Protein 2YNM (pdb70)

B-factor: mean 41.98, std 16.08, range [10.81, 145.31]

Secondary structure (DSSP, 8-state):
-EEEEEEESTTSSHHHHHHHHHHHHHHTT--EEEEEESTT--SSHHHHSS-PPPHHHHHHHTTT-GGG--HHHH-EE-GGG-EEEE---PPTTSSBHHHHHHHHHHHHHHTTTTTSSSEEEEEE-S---BGGGSGGGGT-SEEEEEE-SSHHHHHHHHHHHHHHHHHTTTSS-EEEEEEEES-S--HHHHHHHHHHT--EEEEE---HHHHHHHHTTS-GGGS-TTSTTHHHHHHHHHHHHHHHHHT---B---PPPHHHHHHHS--/--EEEEEEESTTSSHHHHHHHHHHHHHHTT--EEEEEESTT--SSHHHHTS-PPPHHHHHHHTTT-GGG--GGGS-EE-GGG-EEEE---PPTTSSBHHHHHHHHHHHHHHTTTTSSSSEEEEEE-S---BGGGGGGGGT-SEEEEEE-SSHHHHHHHHHHHHHHHHHHTTSS-EEEEEEE-S-S--HHHHHHHHHHT--EEEE----HHHHHHHHTTS-GGGS-TTSTTHHHHHHHHHHHHHHHHHT---B---PPPHHHHHHHS--/----EEETTEEEEEE-S-----BGGGGHHHHHHH-TTEEEEEEE-HHHHHHHHHHHTTS--SS--EEEEE--HHHHTT-S-HHHHHHHHHHHHHHH-TT-SEEEEEE-HHHHHTT--HHHHHHHHHHHHSSS-EEEEEE--TTT-BTTHHHHHHHHHHGGGSPB--S-EEEEES---HHHHHHHHHHHHHTT---EEEES-SSTT-PPPBSTTEEEEESSTT-HHHHHHHHHTT-EE-----SBHHHHHHHHHHHHHHHTT--HHHHHHHHHHHHHHHHHHHHHHHHHHTT-EEEE-SSSS-HHHHHHHHHHTT-PEEEEEEES---TTTSHHHHHHSPTT-EEEEE--HHHHHHHHHHH--SEEEE-TTTHHHHHHTT--EEEGGGGGGS--BSGGGHHHHHHHHHHHHHHHHHH-/-EEESS-SS--HHHHHHHHHHHSSSEEEEEE-BTTGGGGHHIIIIIS--SS--SEEE--B-GGGGGS-HHHHHHHHHHHHHHHH--SEEEEEE-HHHHHH---HHHHHTTTT-SS-EEE----TTT--HHHHHHHHHHHHHHHHHTT--HHHHHT---EEEEE---TTSSSHHHHHHHHHHHHHHTT-EEEEEESTT--HHHHTTGGGSSEEEES-HHHHHHHHHHHHHHH---EE-----SHHHHHHHHHHHHHHHT-----GGGSSHHHHHHSGGGGGGTT-EEEE-SSHHHHHHHHHIIIIIS--EEEEEEES-GGGHHHHHHHHHHTT---EE---HHHHHHHHHHH--SEEEE-HHHHHHHHHHT--EEE-SSS--GGGS-SS---SSHHHHHHHHHHHHHTTSPPHHHHHHHHH----SSS-TT--GGG-------HHHHHHHHTS-GGGHHHHHHHHHHHHHHSS--S--HHHHHHHHHH-

Radius of gyration: 34.92 Å; Cα contacts (8 Å, |Δi|>4): 3251; chains: 4; bounding box: 110×85×88 Å

InterPro domains:
  IPR000392 NifH/frxC family [PF00142] (32-293)
  IPR000392 NifH/frxC family [PIRSF000363] (31-293)
  IPR000392 NifH/frxC family [PS51026] (29-296)
  IPR000392 NifH/frxC family [PTHR42864] (31-293)
  IPR005971 Light-independent protochlorophyllide reductase, iron-sulphur ATP-binding protein [MF_00355] (30-296)
  IPR005971 Light-independent protochlorophyllide reductase, iron-sulphur ATP-binding protein [TIGR01281] (31-294)
  IPR027417 P-loop containing nucleoside triphosphate hydrolase [G3DSA:3.40.50.300] (29-296)
  IPR027417 P-loop containing nucleoside triphosphate hydrolase [SSF52540] (30-292)
  IPR030655 NifH/chlL conserved site [PS00692] (151-164)
  IPR030655 NifH/chlL conserved site [PS00746] (114-126)

Structure (mmCIF, N/CA/C/O backbone):
data_2YNM
#
_entry.id   2YNM
#
_cell.length_a   308.400
_cell.length_b   74.110
_cell.length_c   74.230
_cell.angle_alpha   90.00
_cell.angle_beta   91.24
_cell.angle_gamma   90.00
#
_symmetry.space_group_name_H-M   'C 1 2 1'
#
loop_
_entity.id
_entity.type
_entity.pdbx_description
1 polymer 'LIGHT-INDEPENDENT PROTOCHLOROPHYLLIDE REDUCTASE IRON-SULFUR ATP-BINDING PROTEIN'
2 polymer 'LIGHT-INDEPENDENT PROTOCHLOROPHYLLIDE REDUCTASE SUBUNIT N'
3 polymer 'LIGHT-INDEPENDENT PROTOCHLOROPHYLLIDE REDUCTASE SUBUNIT B'
4 non-polymer 'PENTAETHYLENE GLYCOL'
5 non-polymer '4-(2-HYDROXYETHYL)-1-PIPERAZINE ETHANESULFONIC ACID'
6 non-polymer 'ALUMINUM FLUORIDE'
7 non-polymer "ADENOSINE-5'-DIPHOSPHATE"
8 non-polymer 'MAGNESIUM ION'
9 non-polymer 'IRON/SULFUR CLUSTER'
10 non-polymer GLYCEROL
11 non-polymer Protochlorophyllide
12 non-polymer 'POTASSIUM ION'
13 water water
#
loop_
_atom_site.group_PDB
_atom_site.id
_atom_site.type_symbol
_atom_site.label_atom_id
_atom_site.label_alt_id
_atom_site.label_comp_id
_atom_site.label_asym_id
_atom_site.label_entity_id
_atom_site.label_seq_id
_atom_site.pdbx_PDB_ins_code
_atom_site.Cartn_x
_atom_site.Cartn_y
_atom_site.Cartn_z
_atom_site.occupancy
_atom_site.B_iso_or_equiv
_atom_site.auth_seq_id
_atom_site.auth_comp_id
_atom_site.auth_asym_id
_atom_site.auth_atom_id
_atom_site.pdbx_PDB_model_num
ATOM 1 N N . ALA A 1 34 ? 51.683 59.615 -4.641 1.00 48.56 29 ALA A N 1
ATOM 2 C CA . ALA A 1 34 ? 52.001 58.195 -4.533 1.00 47.32 29 ALA A CA 1
ATOM 3 C C . ALA A 1 34 ? 53.074 57.776 -5.536 1.00 47.90 29 ALA A C 1
ATOM 4 O O . ALA A 1 34 ? 52.886 57.894 -6.746 1.00 51.99 29 ALA A O 1
ATOM 6 N N . LEU A 1 35 ? 54.199 57.289 -5.024 1.00 43.36 30 LEU A N 1
ATOM 7 C CA . LEU A 1 35 ? 55.268 56.777 -5.873 1.00 37.53 30 LEU A CA 1
ATOM 8 C C . LEU A 1 35 ? 55.053 55.292 -6.139 1.00 36.15 30 LEU A C 1
ATOM 9 O O . LEU A 1 35 ? 55.164 54.470 -5.231 1.00 35.33 30 LEU A O 1
ATOM 14 N N . VAL A 1 36 ? 54.742 54.946 -7.382 1.00 36.62 31 VAL A N 1
ATOM 15 C CA . VAL A 1 36 ? 54.444 53.558 -7.710 1.00 32.75 31 VAL A CA 1
ATOM 16 C C . VAL A 1 36 ? 55.631 52.872 -8.375 1.00 30.51 31 VAL A C 1
ATOM 17 O O . VAL A 1 36 ? 56.152 53.348 -9.385 1.00 34.48 31 VAL A O 1
ATOM 21 N N . ILE A 1 37 ? 56.051 51.753 -7.792 1.00 23.13 32 ILE A N 1
ATOM 22 C CA . ILE A 1 37 ? 57.225 51.025 -8.251 1.00 27.16 32 ILE A CA 1
ATOM 23 C C . ILE A 1 37 ? 56.860 49.587 -8.598 1.00 29.61 32 ILE A C 1
ATOM 24 O O . ILE A 1 37 ? 56.183 48.906 -7.824 1.00 29.07 32 ILE A O 1
ATOM 29 N N . ALA A 1 38 ? 57.304 49.132 -9.766 1.00 29.82 33 ALA A N 1
ATOM 30 C CA . ALA A 1 38 ? 57.074 47.755 -10.193 1.00 24.93 33 ALA A CA 1
ATOM 31 C C . ALA A 1 38 ? 58.387 46.984 -10.229 1.00 25.57 33 ALA A C 1
ATOM 32 O O . ALA A 1 38 ? 59.361 47.422 -10.845 1.00 26.74 33 ALA A O 1
ATOM 34 N N . VAL A 1 39 ? 58.413 45.837 -9.561 1.00 23.14 34 VAL A N 1
ATOM 35 C CA . VAL A 1 39 ? 59.627 45.033 -9.490 1.00 22.65 34 VAL A CA 1
ATOM 36 C C . VAL A 1 39 ? 59.553 43.813 -10.401 1.00 22.71 34 VAL A C 1
ATOM 37 O O . VAL A 1 39 ? 58.707 42.936 -10.216 1.00 23.67 34 VAL A O 1
ATOM 41 N N . TYR A 1 40 ? 60.447 43.773 -11.385 1.00 19.83 35 TYR A N 1
ATOM 42 C CA . TYR A 1 40 ? 60.531 42.666 -12.333 1.00 24.18 35 TYR A CA 1
ATOM 43 C C . TYR A 1 40 ? 61.931 42.055 -12.324 1.00 24.95 35 TYR A C 1
ATOM 44 O O . TYR A 1 40 ? 62.850 42.587 -11.701 1.00 25.64 35 TYR A O 1
ATOM 53 N N . GLY A 1 41 ? 62.094 40.941 -13.026 1.00 22.89 36 GLY A N 1
ATOM 54 C CA . GLY A 1 41 ? 63.386 40.290 -13.103 1.00 22.94 36 GLY A CA 1
ATOM 55 C C . GLY A 1 41 ? 63.276 38.786 -13.243 1.00 22.60 36 GLY A C 1
ATOM 56 O O . GLY A 1 41 ? 62.200 38.216 -13.068 1.00 22.26 36 GLY A O 1
ATOM 57 N N . LYS A 1 42 ? 64.404 38.161 -13.571 1.00 22.26 37 LYS A N 1
ATOM 58 C CA . LYS A 1 42 ? 64.524 36.712 -13.708 1.00 23.03 37 LYS A CA 1
ATOM 59 C C . LYS A 1 42 ? 63.861 35.979 -12.544 1.00 20.91 37 LYS A C 1
ATOM 60 O O . LYS A 1 42 ? 63.906 36.441 -11.406 1.00 20.76 37 LYS A O 1
ATOM 66 N N . GLY A 1 43 ? 63.221 34.851 -12.833 1.00 22.14 38 GLY A N 1
ATOM 67 C CA . GLY A 1 43 ? 62.601 34.049 -11.793 1.00 22.04 38 GLY A CA 1
ATOM 68 C C . GLY A 1 43 ? 63.578 33.672 -10.694 1.00 21.81 38 GLY A C 1
ATOM 69 O O . GLY A 1 43 ? 64.729 33.338 -10.968 1.00 21.25 38 GLY A O 1
ATOM 70 N N . GLY A 1 44 ? 63.125 33.754 -9.446 1.00 24.78 39 GLY A N 1
ATOM 71 C CA . GLY A 1 44 ? 63.929 33.357 -8.302 1.00 25.25 39 GLY A CA 1
ATOM 72 C C . GLY A 1 44 ? 65.142 34.227 -8.025 1.00 28.51 39 GLY A C 1
ATOM 73 O O . GLY A 1 44 ? 66.021 33.844 -7.254 1.00 28.14 39 GLY A O 1
ATOM 74 N N . ILE A 1 45 ? 65.188 35.402 -8.644 1.00 28.47 40 ILE A N 1
ATOM 75 C CA . ILE A 1 45 ? 66.323 36.304 -8.483 1.00 28.05 40 ILE A CA 1
ATOM 76 C C . ILE A 1 45 ? 66.283 36.999 -7.122 1.00 27.88 40 ILE A C 1
ATOM 77 O O . ILE A 1 45 ? 67.284 37.545 -6.661 1.00 27.82 40 ILE A O 1
ATOM 82 N N . GLY A 1 46 ? 65.125 36.967 -6.474 1.00 26.21 41 GLY A N 1
ATOM 83 C CA . GLY A 1 46 ? 64.976 37.602 -5.178 1.00 26.32 41 GLY A CA 1
ATOM 84 C C . GLY A 1 46 ? 64.058 38.808 -5.216 1.00 25.20 41 GLY A C 1
ATOM 85 O O . GLY A 1 46 ? 64.219 39.737 -4.428 1.00 29.78 41 GLY A O 1
ATOM 86 N N . LYS A 1 47 ? 63.087 38.787 -6.126 1.00 22.05 42 LYS A N 1
ATOM 87 C CA . LYS A 1 47 ? 62.136 39.888 -6.272 1.00 22.66 42 LYS A CA 1
ATOM 88 C C . LYS A 1 47 ? 61.259 40.091 -5.039 1.00 24.12 42 LYS A C 1
ATOM 89 O O . LYS A 1 47 ? 61.065 41.218 -4.585 1.00 20.73 42 LYS A O 1
ATOM 95 N N . SER A 1 48 ? 60.722 38.999 -4.507 1.00 26.67 43 SER A N 1
ATOM 96 C CA . SER A 1 48 ? 59.850 39.076 -3.341 1.00 28.03 43 SER A CA 1
ATOM 97 C C . SER A 1 48 ? 60.642 39.392 -2.084 1.00 32.10 43 SER A C 1
ATOM 98 O O . SER A 1 48 ? 60.171 40.120 -1.209 1.00 32.57 43 SER A O 1
ATOM 101 N N . THR A 1 49 ? 61.846 38.836 -2.001 1.00 34.46 44 THR A N 1
ATOM 102 C CA . THR A 1 49 ? 62.745 39.117 -0.890 1.00 30.45 44 THR A CA 1
ATOM 103 C C . THR A 1 49 ? 63.095 40.599 -0.865 1.00 24.00 44 THR A C 1
ATOM 104 O O . THR A 1 49 ? 62.981 41.258 0.167 1.00 26.39 44 THR A O 1
ATOM 108 N N . THR A 1 50 ? 63.511 41.119 -2.015 1.00 21.91 45 THR A N 1
ATOM 109 C CA . THR A 1 50 ? 63.901 42.519 -2.131 1.00 21.12 45 THR A CA 1
ATOM 110 C C . THR A 1 50 ? 62.736 43.466 -1.845 1.00 22.93 45 THR A C 1
ATOM 111 O O . THR A 1 50 ? 62.860 44.380 -1.026 1.00 23.06 45 THR A O 1
ATOM 115 N N . SER A 1 51 ? 61.608 43.228 -2.512 1.00 20.74 46 SER A N 1
ATOM 116 C CA . SER A 1 51 ? 60.422 44.079 -2.396 1.00 23.98 46 SER A CA 1
ATOM 117 C C . SER A 1 51 ? 59.963 44.266 -0.953 1.00 27.48 46 SER A C 1
ATOM 118 O O . SER A 1 51 ? 59.772 45.394 -0.496 1.00 31.04 46 SER A O 1
ATOM 121 N N . SER A 1 52 ? 59.781 43.157 -0.242 1.00 27.32 47 SER A N 1
ATOM 122 C CA . SER A 1 52 ? 59.282 43.203 1.129 1.00 31.02 47 SER A CA 1
ATOM 123 C C . SER A 1 52 ? 60.228 43.960 2.057 1.00 31.96 47 SER A C 1
ATOM 124 O O . SER A 1 52 ? 59.789 44.761 2.880 1.00 36.17 47 SER A O 1
ATOM 127 N N . ASN A 1 53 ? 61.526 43.708 1.917 1.00 30.07 48 ASN A N 1
ATOM 128 C CA . ASN A 1 53 ? 62.527 44.421 2.702 1.00 31.69 48 ASN A CA 1
ATOM 129 C C . ASN A 1 53 ? 62.622 45.893 2.319 1.00 30.74 48 ASN A C 1
ATOM 130 O O . ASN A 1 53 ? 62.906 46.743 3.164 1.00 29.37 48 ASN A O 1
ATOM 135 N N . LEU A 1 54 ? 62.380 46.189 1.045 1.00 28.80 49 LEU A N 1
ATOM 136 C CA . LEU A 1 54 ? 62.369 47.568 0.571 1.00 28.82 49 LEU A CA 1
ATOM 137 C C . LEU A 1 54 ? 61.166 48.309 1.142 1.00 29.57 49 LEU A C 1
ATOM 138 O O . LEU A 1 54 ? 61.278 49.467 1.546 1.00 27.71 49 LEU A O 1
ATOM 143 N N . SER A 1 55 ? 60.019 47.632 1.174 1.00 28.49 50 SER A N 1
ATOM 144 C CA . SER A 1 55 ? 58.809 48.189 1.773 1.00 29.07 50 SER A CA 1
ATOM 145 C C . SER A 1 55 ? 59.051 48.516 3.243 1.00 33.17 50 SER A C 1
ATOM 146 O O . SER A 1 55 ? 58.620 49.559 3.737 1.00 37.79 50 SER A O 1
ATOM 149 N N . ALA A 1 56 ? 59.750 47.619 3.932 1.00 31.52 51 ALA A N 1
ATOM 150 C CA . ALA A 1 56 ? 60.124 47.832 5.326 1.00 30.45 51 ALA A CA 1
ATOM 151 C C . ALA A 1 56 ? 61.036 49.046 5.466 1.00 33.08 51 ALA A C 1
ATOM 152 O O . ALA A 1 56 ? 60.879 49.849 6.387 1.00 32.99 51 ALA A O 1
ATOM 154 N N . ALA A 1 57 ? 61.989 49.172 4.546 1.00 30.68 52 ALA A N 1
ATOM 155 C CA . ALA A 1 57 ? 62.941 50.278 4.573 1.00 32.77 52 ALA A CA 1
ATOM 156 C C . ALA A 1 57 ? 62.245 51.623 4.396 1.00 34.88 52 ALA A C 1
ATOM 157 O O . ALA A 1 57 ? 62.548 52.581 5.106 1.00 38.31 52 ALA A O 1
ATOM 159 N N . PHE A 1 58 ? 61.317 51.686 3.444 1.00 35.06 53 PHE A N 1
ATOM 160 C CA . PHE A 1 58 ? 60.509 52.884 3.230 1.00 37.19 53 PHE A CA 1
ATOM 161 C C . PHE A 1 58 ? 59.753 53.281 4.497 1.00 41.20 53 PHE A C 1
ATOM 162 O O . PHE A 1 58 ? 59.672 54.462 4.839 1.00 43.26 53 PHE A O 1
ATOM 170 N N . SER A 1 59 ? 59.200 52.289 5.189 1.00 41.78 54 SER A N 1
ATOM 171 C CA . SER A 1 59 ? 58.407 52.542 6.390 1.00 41.97 54 SER A CA 1
ATOM 172 C C . SER A 1 59 ? 59.275 53.039 7.544 1.00 41.40 54 SER A C 1
ATOM 173 O O . SER A 1 59 ? 58.824 53.831 8.372 1.00 40.66 54 SER A O 1
ATOM 176 N N . LYS A 1 60 ? 60.518 52.566 7.598 1.00 40.42 55 LYS A N 1
ATOM 177 C CA . LYS A 1 60 ? 61.470 53.040 8.597 1.00 47.27 55 LYS A CA 1
ATOM 178 C C . LYS A 1 60 ? 61.869 54.486 8.309 1.00 50.36 55 LYS A C 1
ATOM 179 O O . LYS A 1 60 ? 62.385 55.182 9.183 1.00 51.60 55 LYS A O 1
ATOM 185 N N . LEU A 1 61 ? 61.623 54.928 7.078 1.00 49.35 56 LEU A N 1
ATOM 186 C CA . LEU A 1 61 ? 61.875 56.311 6.691 1.00 51.24 56 LEU A CA 1
ATOM 187 C C . LEU A 1 61 ? 60.627 57.172 6.882 1.00 51.22 56 LEU A C 1
ATOM 188 O O . LEU A 1 61 ? 60.583 58.322 6.444 1.00 49.74 56 LEU A O 1
ATOM 193 N N . GLY A 1 62 ? 59.615 56.604 7.531 1.00 50.40 57 GLY A N 1
ATOM 194 C CA . GLY A 1 62 ? 58.406 57.338 7.863 1.00 51.40 57 GLY A CA 1
ATOM 195 C C . GLY A 1 62 ? 57.380 57.386 6.748 1.00 51.10 57 GLY A C 1
ATOM 196 O O . GLY A 1 62 ? 56.404 58.133 6.823 1.00 52.60 57 GLY A O 1
ATOM 197 N N . LYS A 1 63 ? 57.596 56.583 5.712 1.00 49.16 58 LYS A N 1
ATOM 198 C CA . LYS A 1 63 ? 56.692 56.545 4.570 1.00 47.44 58 LYS A CA 1
ATOM 199 C C . LYS A 1 63 ? 55.618 55.472 4.748 1.00 45.62 58 LYS A C 1
ATOM 200 O O . LYS A 1 63 ? 55.885 54.402 5.294 1.00 44.87 58 LYS A O 1
ATOM 206 N N . LYS A 1 64 ? 54.403 55.762 4.290 1.00 45.56 59 LYS A N 1
ATOM 207 C CA . LYS A 1 64 ? 53.336 54.765 4.274 1.00 43.49 59 LYS A CA 1
ATOM 208 C C . LYS A 1 64 ? 53.468 53.913 3.017 1.00 42.06 59 LYS A C 1
ATOM 209 O O . LYS A 1 64 ? 53.583 54.443 1.912 1.00 41.45 59 LYS A O 1
ATOM 215 N N . VAL A 1 65 ? 53.460 52.595 3.189 1.00 39.88 60 VAL A N 1
ATOM 216 C CA . VAL A 1 65 ? 53.763 51.684 2.089 1.00 36.34 60 VAL A CA 1
ATOM 217 C C . VAL A 1 65 ? 52.651 50.673 1.825 1.00 34.95 60 VAL A C 1
ATOM 218 O O . VAL A 1 65 ? 52.028 50.152 2.752 1.00 35.93 60 VAL A O 1
ATOM 222 N N . LEU A 1 66 ? 52.411 50.403 0.547 1.00 31.87 61 LEU A N 1
ATOM 223 C CA . LEU A 1 66 ? 51.493 49.358 0.132 1.00 30.18 61 LEU A CA 1
ATOM 224 C C . LEU A 1 66 ? 52.209 48.420 -0.834 1.00 30.87 61 LEU A C 1
ATOM 225 O O . LEU A 1 66 ? 52.647 48.840 -1.904 1.00 33.36 61 LEU A O 1
ATOM 230 N N . GLN A 1 67 ? 52.341 47.154 -0.450 1.00 28.82 62 GLN A N 1
ATOM 231 C CA . GLN A 1 67 ? 52.978 46.165 -1.316 1.00 28.92 62 GLN A CA 1
ATOM 232 C C . GLN A 1 67 ? 51.962 45.182 -1.885 1.00 28.86 62 GLN A C 1
ATOM 233 O O . GLN A 1 67 ? 51.100 44.675 -1.166 1.00 29.44 62 GLN A O 1
ATOM 239 N N . ILE A 1 68 ? 52.072 44.919 -3.183 1.00 27.30 63 ILE A N 1
ATOM 240 C CA . ILE A 1 68 ? 51.116 44.073 -3.883 1.00 28.52 63 ILE A CA 1
ATOM 241 C C . ILE A 1 68 ? 51.797 42.894 -4.575 1.00 27.26 63 ILE A C 1
ATOM 242 O O . ILE A 1 68 ? 52.580 43.078 -5.504 1.00 28.60 63 ILE A O 1
ATOM 247 N N . GLY A 1 69 ? 51.491 41.683 -4.124 1.00 25.47 64 GLY A N 1
ATOM 248 C CA . GLY A 1 69 ? 52.051 40.489 -4.730 1.00 23.38 64 GLY A CA 1
ATOM 249 C C . GLY A 1 69 ? 51.248 40.034 -5.932 1.00 28.77 64 GLY A C 1
ATOM 250 O O . GLY A 1 69 ? 50.075 39.680 -5.805 1.00 31.00 64 GLY A O 1
ATOM 251 N N . CYS A 1 70 ? 51.879 40.050 -7.103 1.00 26.33 65 CYS A N 1
ATOM 252 C CA . CYS A 1 70 ? 51.229 39.617 -8.336 1.00 25.88 65 CYS A CA 1
ATOM 253 C C . CYS A 1 70 ? 51.784 38.265 -8.775 1.00 33.64 65 CYS A C 1
ATOM 254 O O . CYS A 1 70 ? 52.574 38.185 -9.714 1.00 39.83 65 CYS A O 1
ATOM 257 N N . ASP A 1 71 ? 51.362 37.205 -8.096 1.00 29.10 66 ASP A N 1
ATOM 258 C CA . ASP A 1 71 ? 51.914 35.879 -8.330 1.00 27.09 66 ASP A CA 1
ATOM 259 C C . ASP A 1 71 ? 50.967 34.838 -7.746 1.00 27.68 66 ASP A C 1
ATOM 260 O O . ASP A 1 71 ? 50.594 34.927 -6.578 1.00 30.22 66 ASP A O 1
ATOM 265 N N . PRO A 1 72 ? 50.563 33.852 -8.564 1.00 25.20 67 PRO A N 1
ATOM 266 C CA . PRO A 1 72 ? 49.740 32.728 -8.102 1.00 27.82 67 PRO A CA 1
ATOM 267 C C . PRO A 1 72 ? 50.300 32.053 -6.846 1.00 26.16 67 PRO A C 1
ATOM 268 O O . PRO A 1 72 ? 49.530 31.526 -6.047 1.00 24.39 67 PRO A O 1
ATOM 272 N N . LYS A 1 73 ? 51.621 32.078 -6.680 1.00 23.99 68 LYS A N 1
ATOM 273 C CA . LYS A 1 73 ? 52.261 31.528 -5.489 1.00 26.33 68 LYS A CA 1
ATOM 274 C C . LYS A 1 73 ? 51.903 32.302 -4.221 1.00 28.70 68 LYS A C 1
ATOM 275 O O . LYS A 1 73 ? 52.031 31.774 -3.113 1.00 29.79 68 LYS A O 1
ATOM 281 N N . HIS A 1 74 ? 51.450 33.544 -4.397 1.00 23.60 69 HIS A N 1
ATOM 282 C CA . HIS A 1 74 ? 51.091 34.444 -3.291 1.00 26.34 69 HIS A CA 1
ATOM 283 C C . HIS A 1 74 ? 52.099 34.441 -2.140 1.00 29.15 69 HIS A C 1
ATOM 284 O O . HIS A 1 74 ? 51.725 34.402 -0.967 1.00 29.67 69 HIS A O 1
ATOM 291 N N . ASP A 1 75 ? 53.379 34.489 -2.493 1.00 31.09 70 ASP A N 1
ATOM 292 C CA . ASP A 1 75 ? 54.457 34.409 -1.516 1.00 30.23 70 ASP A CA 1
ATOM 293 C C . ASP A 1 75 ? 55.285 35.689 -1.468 1.00 30.63 70 ASP A C 1
ATOM 294 O O . ASP A 1 75 ? 56.497 35.643 -1.267 1.00 35.35 70 ASP A O 1
ATOM 299 N N . SER A 1 76 ? 54.632 36.830 -1.654 1.00 29.11 71 SER A N 1
ATOM 300 C CA . SER A 1 76 ? 55.338 38.106 -1.706 1.00 28.95 71 SER A CA 1
ATOM 301 C C . SER A 1 76 ? 55.535 38.739 -0.330 1.00 28.98 71 SER A C 1
ATOM 302 O O . SER A 1 76 ? 56.630 39.196 0.005 1.00 31.97 71 SER A O 1
ATOM 305 N N . THR A 1 77 ? 54.473 38.753 0.468 1.00 28.69 72 THR A N 1
ATOM 306 C CA . THR A 1 77 ? 54.427 39.592 1.662 1.00 28.09 72 THR A CA 1
ATOM 307 C C . THR A 1 77 ? 54.524 38.859 2.996 1.00 27.90 72 THR A C 1
ATOM 308 O O . THR A 1 77 ? 54.430 39.493 4.044 1.00 31.89 72 THR A O 1
ATOM 312 N N . PHE A 1 78 ? 54.715 37.544 2.977 1.00 24.37 73 PHE A N 1
ATOM 313 C CA . PHE A 1 78 ? 54.663 36.782 4.224 1.00 25.93 73 PHE A CA 1
ATOM 314 C C . PHE A 1 78 ? 55.753 37.164 5.232 1.00 28.66 73 PHE A C 1
ATOM 315 O O . PHE A 1 78 ? 55.591 36.949 6.431 1.00 30.50 73 PHE A O 1
ATOM 323 N N . THR A 1 79 ? 56.855 37.732 4.753 1.00 26.66 74 THR A N 1
ATOM 324 C CA . THR A 1 79 ? 57.900 38.201 5.662 1.00 28.47 74 THR A CA 1
ATOM 325 C C . THR A 1 79 ? 57.493 39.491 6.370 1.00 30.35 74 THR A C 1
ATOM 326 O O . THR A 1 79 ? 58.052 39.838 7.412 1.00 30.13 74 THR A O 1
ATOM 330 N N . LEU A 1 80 ? 56.512 40.190 5.807 1.00 30.51 75 LEU A N 1
ATOM 331 C CA . LEU A 1 80 ? 55.999 41.415 6.410 1.00 34.50 75 LEU A CA 1
ATOM 332 C C . LEU A 1 80 ? 54.901 41.133 7.432 1.00 35.06 75 LEU A C 1
ATOM 333 O O . LEU A 1 80 ? 54.659 41.936 8.334 1.00 34.76 75 LEU A O 1
ATOM 338 N N . THR A 1 81 ? 54.244 39.986 7.293 1.00 33.43 76 THR A N 1
ATOM 339 C CA . THR A 1 81 ? 53.096 39.658 8.132 1.00 35.46 76 THR A CA 1
ATOM 340 C C . THR A 1 81 ? 53.329 38.422 8.999 1.00 36.04 76 THR A C 1
ATOM 341 O O . THR A 1 81 ? 52.513 38.106 9.870 1.00 36.72 76 THR A O 1
ATOM 345 N N . HIS A 1 82 ? 54.436 37.726 8.749 1.00 33.68 77 HIS A N 1
ATOM 346 C CA . HIS A 1 82 ? 54.769 36.477 9.442 1.00 38.02 77 HIS A CA 1
ATOM 347 C C . HIS A 1 82 ? 53.750 35.365 9.187 1.00 41.33 77 HIS A C 1
ATOM 348 O O . HIS A 1 82 ? 53.713 34.376 9.917 1.00 45.22 77 HIS A O 1
ATOM 355 N N . LYS A 1 83 ? 52.937 35.524 8.146 1.00 42.81 78 LYS A N 1
ATOM 356 C CA . LYS A 1 83 ? 51.906 34.542 7.822 1.00 45.37 78 LYS A CA 1
ATOM 357 C C . LYS A 1 83 ? 51.391 34.713 6.400 1.00 42.15 78 LYS A C 1
ATOM 358 O O . LYS A 1 83 ? 51.687 35.706 5.735 1.00 38.28 78 LYS A O 1
ATOM 364 N N . MET A 1 84 ? 50.615 33.733 5.944 1.00 45.67 79 MET A N 1
ATOM 365 C CA . MET A 1 84 ? 49.948 33.804 4.649 1.00 44.83 79 MET A CA 1
ATOM 366 C C . MET A 1 84 ? 48.648 34.580 4.783 1.00 45.34 79 MET A C 1
ATOM 367 O O . MET A 1 84 ? 47.703 34.109 5.415 1.00 51.01 79 MET A O 1
ATOM 372 N N . VAL A 1 85 ? 48.597 35.769 4.194 1.00 40.37 80 VAL A N 1
ATOM 373 C CA . VAL A 1 85 ? 47.365 36.545 4.201 1.00 38.58 80 VAL A CA 1
ATOM 374 C C . VAL A 1 85 ? 46.448 36.033 3.096 1.00 36.79 80 VAL A C 1
ATOM 375 O O . VAL A 1 85 ? 46.923 35.606 2.043 1.00 35.07 80 VAL A O 1
ATOM 379 N N . PRO A 1 86 ? 45.129 36.036 3.347 1.00 36.59 81 PRO A N 1
ATOM 380 C CA . PRO A 1 86 ? 44.164 35.649 2.311 1.00 31.97 81 PRO A CA 1
ATOM 381 C C . PRO A 1 86 ? 44.349 36.456 1.029 1.00 28.55 81 PRO A C 1
ATOM 382 O O . PRO A 1 86 ? 44.707 37.636 1.073 1.00 26.90 81 PRO A O 1
ATOM 386 N N . THR A 1 87 ? 44.126 35.805 -0.105 1.00 25.96 82 THR A N 1
ATOM 387 C CA . THR A 1 87 ? 44.369 36.418 -1.402 1.00 25.59 82 THR A CA 1
ATOM 388 C C . THR A 1 87 ? 43.111 37.089 -1.932 1.00 27.24 82 THR A C 1
ATOM 389 O O . THR A 1 87 ? 41.999 36.730 -1.547 1.00 32.06 82 THR A O 1
ATOM 393 N N . VAL A 1 88 ? 43.295 38.064 -2.818 1.00 29.57 83 VAL A N 1
ATOM 394 C CA . VAL A 1 88 ? 42.175 38.786 -3.410 1.00 29.11 83 VAL A CA 1
ATOM 395 C C . VAL A 1 88 ? 41.213 37.841 -4.124 1.00 28.33 83 VAL A C 1
ATOM 396 O O . VAL A 1 88 ? 39.995 37.963 -3.985 1.00 31.71 83 VAL A O 1
ATOM 400 N N . ILE A 1 89 ? 41.759 36.884 -4.868 1.00 25.56 84 ILE A N 1
ATOM 401 C CA . ILE A 1 89 ? 40.925 35.950 -5.618 1.00 27.58 84 ILE A CA 1
ATOM 402 C C . ILE A 1 89 ? 40.092 35.058 -4.692 1.00 35.00 84 ILE A C 1
ATOM 403 O O . ILE A 1 89 ? 38.966 34.687 -5.026 1.00 42.26 84 ILE A O 1
ATOM 408 N N . ASP A 1 90 ? 40.634 34.737 -3.521 1.00 28.36 85 ASP A N 1
ATOM 409 C CA . ASP A 1 90 ? 39.893 33.956 -2.534 1.00 30.50 85 ASP A CA 1
ATOM 410 C C . ASP A 1 90 ? 38.799 34.801 -1.897 1.00 32.39 85 ASP A C 1
ATOM 411 O O . ASP A 1 90 ? 37.701 34.314 -1.633 1.00 34.70 85 ASP A O 1
ATOM 416 N N . ILE A 1 91 ? 39.106 36.071 -1.654 1.00 31.78 86 ILE A N 1
ATOM 417 C CA . ILE A 1 91 ? 38.138 36.999 -1.084 1.00 34.57 86 ILE A CA 1
ATOM 418 C C . ILE A 1 91 ? 36.995 37.249 -2.066 1.00 34.74 86 ILE A C 1
ATOM 419 O O . ILE A 1 91 ? 35.826 37.275 -1.681 1.00 37.37 86 ILE A O 1
ATOM 424 N N . LEU A 1 92 ? 37.344 37.423 -3.336 1.00 33.60 87 LEU A N 1
ATOM 425 C CA . LEU A 1 92 ? 36.350 37.573 -4.391 1.00 34.17 87 LEU A CA 1
ATOM 426 C C . LEU A 1 92 ? 35.457 36.343 -4.449 1.00 39.56 87 LEU A C 1
ATOM 427 O O . LEU A 1 92 ? 34.231 36.452 -4.547 1.00 38.78 87 LEU A O 1
ATOM 432 N N . GLU A 1 93 ? 36.080 35.172 -4.375 1.00 37.88 88 GLU A N 1
ATOM 433 C CA . GLU A 1 93 ? 35.352 33.909 -4.430 1.00 39.96 88 GLU A CA 1
ATOM 434 C C . GLU A 1 93 ? 34.358 33.799 -3.275 1.00 44.47 88 GLU A C 1
ATOM 435 O O . GLU A 1 93 ? 33.281 33.222 -3.425 1.00 47.06 88 GLU A O 1
ATOM 441 N N . GLU A 1 94 ? 34.724 34.362 -2.127 1.00 44.21 89 GLU A N 1
ATOM 442 C CA . GLU A 1 94 ? 33.854 34.351 -0.956 1.00 50.66 89 GLU A CA 1
ATOM 443 C C . GLU A 1 94 ? 32.556 35.113 -1.205 1.00 51.87 89 GLU A C 1
ATOM 444 O O . GLU A 1 94 ? 31.500 34.726 -0.708 1.00 49.21 89 GLU A O 1
ATOM 450 N N . VAL A 1 95 ? 32.638 36.197 -1.969 1.00 44.47 90 VAL A N 1
ATOM 451 C CA . VAL A 1 95 ? 31.453 36.995 -2.279 1.00 47.05 90 VAL A CA 1
ATOM 452 C C . VAL A 1 95 ? 30.909 36.684 -3.672 1.00 49.51 90 VAL A C 1
ATOM 453 O O . VAL A 1 95 ? 30.217 37.506 -4.275 1.00 48.97 90 VAL A O 1
ATOM 457 N N . ASP A 1 96 ? 31.228 35.490 -4.165 1.00 50.44 91 ASP A N 1
ATOM 458 C CA . ASP A 1 96 ? 30.799 35.030 -5.485 1.00 54.48 91 ASP A CA 1
ATOM 459 C C . ASP A 1 96 ? 31.171 36.024 -6.585 1.00 51.86 91 ASP A C 1
ATOM 460 O O . ASP A 1 96 ? 30.401 36.251 -7.518 1.00 52.39 91 ASP A O 1
ATOM 465 N N . PHE A 1 97 ? 32.352 36.619 -6.446 1.00 48.23 92 PHE A N 1
ATOM 466 C CA . PHE A 1 97 ? 32.915 37.526 -7.444 1.00 48.15 92 PHE A CA 1
ATOM 467 C C . PHE A 1 97 ? 32.109 38.805 -7.665 1.00 52.79 92 PHE A C 1
ATOM 468 O O . PHE A 1 97 ? 32.232 39.456 -8.703 1.00 52.14 92 PHE A O 1
ATOM 476 N N . HIS A 1 98 ? 31.291 39.161 -6.681 1.00 57.00 93 HIS A N 1
ATOM 477 C CA . HIS A 1 98 ? 30.637 40.462 -6.672 1.00 59.42 93 HIS A CA 1
ATOM 478 C C . HIS A 1 98 ? 31.547 41.445 -5.947 1.00 58.00 93 HIS A C 1
ATOM 479 O O . HIS A 1 98 ? 31.470 41.602 -4.728 1.00 61.84 93 HIS A O 1
ATOM 486 N N . SER A 1 99 ? 32.416 42.097 -6.712 1.00 52.29 94 SER A N 1
ATOM 487 C CA . SER A 1 99 ? 33.480 42.923 -6.155 1.00 50.32 94 SER A CA 1
ATOM 488 C C . SER A 1 99 ? 32.982 44.180 -5.451 1.00 50.82 94 SER A C 1
ATOM 489 O O . SER A 1 99 ? 33.705 44.773 -4.652 1.00 52.71 94 SER A O 1
ATOM 492 N N . GLU A 1 100 ? 31.753 44.591 -5.747 1.00 52.16 95 GLU A N 1
ATOM 493 C CA . GLU A 1 100 ? 31.208 45.811 -5.157 1.00 54.70 95 GLU A CA 1
ATOM 494 C C . GLU A 1 100 ? 30.886 45.645 -3.672 1.00 53.79 95 GLU A C 1
ATOM 495 O O . GLU A 1 100 ? 30.660 46.628 -2.967 1.00 56.01 95 GLU A O 1
ATOM 501 N N . GLU A 1 101 ? 30.868 44.401 -3.201 1.00 52.00 96 GLU A N 1
ATOM 502 C CA . GLU A 1 101 ? 30.602 44.121 -1.793 1.00 53.67 96 GLU A CA 1
ATOM 503 C C . GLU A 1 101 ? 31.883 44.186 -0.966 1.00 53.85 96 GLU A C 1
ATOM 504 O O . GLU A 1 101 ? 31.856 44.017 0.254 1.00 56.44 96 GLU A O 1
ATOM 510 N N . LEU A 1 102 ? 33.003 44.435 -1.639 1.00 51.56 97 LEU A N 1
ATOM 511 C CA . LEU A 1 102 ? 34.304 44.455 -0.980 1.00 48.74 97 LEU A CA 1
ATOM 512 C C . LEU A 1 102 ? 34.777 45.865 -0.641 1.00 51.44 97 LEU A C 1
ATOM 513 O O . LEU A 1 102 ? 34.465 46.830 -1.338 1.00 51.71 97 LEU A O 1
ATOM 518 N N . ARG A 1 103 ? 35.534 45.962 0.445 1.00 53.49 98 ARG A N 1
ATOM 519 C CA . ARG A 1 103 ? 36.168 47.206 0.853 1.00 56.11 98 ARG A CA 1
ATOM 520 C C . ARG A 1 103 ? 37.654 46.910 1.064 1.00 51.35 98 ARG A C 1
ATOM 521 O O . ARG A 1 103 ? 38.028 45.744 1.196 1.00 45.08 98 ARG A O 1
ATOM 529 N N . PRO A 1 104 ? 38.509 47.951 1.068 1.00 48.88 99 PRO A N 1
ATOM 530 C CA . PRO A 1 104 ? 39.952 47.725 1.230 1.00 45.57 99 PRO A CA 1
ATOM 531 C C . PRO A 1 104 ? 40.287 46.873 2.452 1.00 46.51 99 PRO A C 1
ATOM 532 O O . PRO A 1 104 ? 41.203 46.056 2.397 1.00 44.62 99 PRO A O 1
ATOM 536 N N . GLN A 1 105 ? 39.528 47.049 3.529 1.00 47.49 100 GLN A N 1
ATOM 537 C CA . GLN A 1 105 ? 39.740 46.294 4.759 1.00 49.51 100 GLN A CA 1
ATOM 538 C C . GLN A 1 105 ? 39.540 44.785 4.579 1.00 49.48 100 GLN A C 1
ATOM 539 O O . GLN A 1 105 ? 39.976 43.991 5.413 1.00 50.62 100 GLN A O 1
ATOM 545 N N . ASP A 1 106 ? 38.885 44.394 3.489 1.00 48.04 101 ASP A N 1
ATOM 546 C CA . ASP A 1 106 ? 38.594 42.985 3.228 1.00 45.85 101 ASP A CA 1
ATOM 547 C C . ASP A 1 106 ? 39.777 42.213 2.644 1.00 43.63 101 ASP A C 1
ATOM 548 O O . ASP A 1 106 ? 39.892 41.005 2.847 1.00 43.34 101 ASP A O 1
ATOM 553 N N . PHE A 1 107 ? 40.652 42.906 1.921 1.00 41.04 102 PHE A N 1
ATOM 554 C CA . PHE A 1 107 ? 41.738 42.235 1.211 1.00 39.53 102 PHE A CA 1
ATOM 555 C C . PHE A 1 107 ? 43.100 42.894 1.409 1.00 37.22 102 PHE A C 1
ATOM 556 O O . PHE A 1 107 ? 44.067 42.546 0.731 1.00 35.66 102 PHE A O 1
ATOM 564 N N . MET A 1 108 ? 43.175 43.847 2.331 1.00 34.77 103 MET A N 1
ATOM 565 C CA . MET A 1 108 ? 44.433 44.530 2.616 1.00 35.45 103 MET A CA 1
ATOM 566 C C . MET A 1 108 ? 44.767 44.386 4.097 1.00 35.27 103 MET A C 1
ATOM 567 O O . MET A 1 108 ? 43.936 44.672 4.957 1.00 36.64 103 MET A O 1
ATOM 572 N N . PHE A 1 109 ? 45.983 43.941 4.393 1.00 29.07 104 PHE A N 1
ATOM 573 C CA . PHE A 1 109 ? 46.342 43.587 5.760 1.00 32.03 104 PHE A CA 1
ATOM 574 C C . PHE A 1 109 ? 47.621 44.269 6.221 1.00 34.80 104 PHE A C 1
ATOM 575 O O . PHE A 1 109 ? 48.578 44.402 5.457 1.00 34.49 104 PHE A O 1
ATOM 583 N N . GLU A 1 110 ? 47.629 44.704 7.477 1.00 36.50 105 GLU A N 1
ATOM 584 C CA . GLU A 1 110 ? 48.759 45.449 8.015 1.00 38.71 105 GLU A CA 1
ATOM 585 C C . GLU A 1 110 ? 49.872 44.520 8.475 1.00 38.41 105 GLU A C 1
ATOM 586 O O . GLU A 1 110 ? 49.625 43.523 9.154 1.00 38.88 105 GLU A O 1
ATOM 592 N N . GLY A 1 111 ? 51.101 44.859 8.103 1.00 37.95 106 GLY A N 1
ATOM 593 C CA . GLY A 1 111 ? 52.257 44.066 8.472 1.00 35.14 106 GLY A CA 1
ATOM 594 C C . GLY A 1 111 ? 53.301 44.879 9.208 1.00 36.84 106 GLY A C 1
ATOM 595 O O . GLY A 1 111 ? 52.970 45.826 9.919 1.00 39.33 106 GLY A O 1
ATOM 596 N N . PHE A 1 112 ? 54.563 44.504 9.021 1.00 36.91 107 PHE A N 1
ATOM 597 C CA . PHE A 1 112 ? 55.692 45.113 9.722 1.00 41.23 107 PHE A CA 1
ATOM 598 C C . PHE A 1 112 ? 55.689 46.639 9.687 1.00 41.84 107 PHE A C 1
ATOM 599 O O . PHE A 1 112 ? 55.702 47.243 8.616 1.00 42.04 107 PHE A O 1
ATOM 607 N N . ASN A 1 113 ? 55.660 47.245 10.871 1.00 43.56 108 ASN A N 1
ATOM 608 C CA . ASN A 1 113 ? 55.787 48.695 11.019 1.00 43.15 108 ASN A CA 1
ATOM 609 C C . ASN A 1 113 ? 54.742 49.491 10.230 1.00 41.54 108 ASN A C 1
ATOM 610 O O . ASN A 1 113 ? 54.998 50.612 9.789 1.00 42.82 108 ASN A O 1
ATOM 615 N N . GLY A 1 114 ? 53.565 48.903 10.046 1.00 40.10 109 GLY A N 1
ATOM 616 C CA . GLY A 1 114 ? 52.458 49.605 9.424 1.00 42.39 109 GLY A CA 1
ATOM 617 C C . GLY A 1 114 ? 52.282 49.367 7.936 1.00 43.81 109 GLY A C 1
ATOM 618 O O . GLY A 1 114 ? 51.312 49.843 7.346 1.00 47.24 109 GLY A O 1
ATOM 619 N N . VAL A 1 115 ? 53.210 48.636 7.326 1.00 41.81 110 VAL A N 1
ATOM 620 C CA . VAL A 1 115 ? 53.130 48.347 5.895 1.00 38.86 110 VAL A CA 1
ATOM 621 C C . VAL A 1 115 ? 51.886 47.523 5.571 1.00 40.13 110 VAL A C 1
ATOM 622 O O . VAL A 1 115 ? 51.623 46.503 6.208 1.00 41.35 110 VAL A O 1
ATOM 626 N N . GLN A 1 116 ? 51.117 47.983 4.588 1.00 38.54 111 GLN A N 1
ATOM 627 C CA . GLN A 1 116 ? 49.911 47.282 4.157 1.00 34.47 111 GLN A CA 1
ATOM 628 C C . GLN A 1 116 ? 50.257 46.273 3.066 1.00 33.93 111 GLN A C 1
ATOM 629 O O . GLN A 1 116 ? 51.109 46.537 2.221 1.00 33.58 111 GLN A O 1
ATOM 635 N N . CYS A 1 117 ? 49.594 45.121 3.085 1.00 33.32 112 CYS A N 1
ATOM 636 C CA . CYS A 1 117 ? 49.942 44.029 2.182 1.00 33.58 112 CYS A CA 1
ATOM 637 C C . CYS A 1 117 ? 48.739 43.442 1.443 1.00 35.86 112 CYS A C 1
ATOM 638 O O . CYS A 1 117 ? 47.674 43.235 2.028 1.00 33.79 112 CYS A O 1
ATOM 641 N N . VAL A 1 118 ? 48.927 43.173 0.153 1.00 35.06 113 VAL A N 1
ATOM 642 C CA . VAL A 1 118 ? 47.905 42.534 -0.672 1.00 31.69 113 VAL A CA 1
ATOM 643 C C . VAL A 1 118 ? 48.513 41.425 -1.532 1.00 31.00 113 VAL A C 1
ATOM 644 O O . VAL A 1 118 ? 49.526 41.629 -2.199 1.00 32.67 113 VAL A O 1
ATOM 648 N N . GLU A 1 119 ? 47.897 40.248 -1.499 1.00 29.17 114 GLU A N 1
ATOM 649 C CA . GLU A 1 119 ? 48.279 39.164 -2.391 1.00 29.01 114 GLU A CA 1
ATOM 650 C C . GLU A 1 119 ? 47.169 38.934 -3.408 1.00 32.81 114 GLU A C 1
ATOM 651 O O . GLU A 1 119 ? 46.022 38.679 -3.040 1.00 32.60 114 GLU A O 1
ATOM 657 N N . SER A 1 120 ? 47.512 39.037 -4.686 1.00 32.52 115 SER A N 1
ATOM 658 C CA . SER A 1 120 ? 46.548 38.806 -5.748 1.00 30.64 115 SER A CA 1
ATOM 659 C C . SER A 1 120 ? 46.031 37.380 -5.681 1.00 29.26 115 SER A C 1
ATOM 660 O O . SER A 1 120 ? 44.835 37.129 -5.838 1.00 29.34 115 SER A O 1
ATOM 663 N N . GLY A 1 121 ? 46.946 36.449 -5.432 1.00 23.84 116 GLY A N 1
ATOM 664 C CA . GLY A 1 121 ? 46.627 35.041 -5.511 1.00 25.31 116 GLY A CA 1
ATOM 665 C C . GLY A 1 121 ? 46.511 34.632 -6.965 1.00 24.80 116 GLY A C 1
ATOM 666 O O . GLY A 1 121 ? 46.661 35.458 -7.869 1.00 24.23 116 GLY A O 1
ATOM 667 N N . GLY A 1 122 ? 46.244 33.354 -7.195 1.00 19.96 117 GLY A N 1
ATOM 668 C CA . GLY A 1 122 ? 46.126 32.845 -8.547 1.00 20.71 117 GLY A CA 1
ATOM 669 C C . GLY A 1 122 ? 45.816 31.366 -8.544 1.00 22.71 117 GLY A C 1
ATOM 670 O O . GLY A 1 122 ? 45.674 30.757 -7.482 1.00 24.45 117 GLY A O 1
ATOM 671 N N . PRO A 1 123 ? 45.719 30.771 -9.736 1.00 22.75 118 PRO A N 1
ATOM 672 C CA . PRO A 1 123 ? 45.344 29.362 -9.853 1.00 24.04 118 PRO A CA 1
ATOM 673 C C . PRO A 1 123 ? 46.444 28.439 -9.349 1.00 26.81 118 PRO A C 1
ATOM 674 O O . PRO A 1 123 ? 47.608 28.843 -9.286 1.00 23.70 118 PRO A O 1
ATOM 678 N N . PRO A 1 124 ? 46.077 27.203 -8.987 1.00 28.46 119 PRO A N 1
ATOM 679 C CA . PRO A 1 124 ? 47.078 26.164 -8.744 1.00 31.73 119 PRO A CA 1
ATOM 680 C C . PRO A 1 124 ? 47.961 26.008 -9.979 1.00 31.98 119 PRO A C 1
ATOM 681 O O . PRO A 1 124 ? 47.525 26.334 -11.086 1.00 29.77 119 PRO A O 1
ATOM 685 N N . ALA A 1 125 ? 49.186 25.529 -9.793 1.00 32.48 120 ALA A N 1
ATOM 686 C CA . ALA A 1 125 ? 50.112 25.374 -10.909 1.00 31.71 120 ALA A CA 1
ATOM 687 C C . ALA A 1 125 ? 49.517 24.520 -12.027 1.00 32.90 120 ALA A C 1
ATOM 688 O O . ALA A 1 125 ? 49.023 23.416 -11.790 1.00 23.80 120 ALA A O 1
ATOM 690 N N . GLY A 1 126 ? 49.550 25.053 -13.243 1.00 21.31 121 GLY A N 1
ATOM 691 C CA . GLY A 1 126 ? 49.081 24.333 -14.413 1.00 21.73 121 GLY A CA 1
ATOM 692 C C . GLY A 1 126 ? 47.578 24.368 -14.628 1.00 24.94 121 GLY A C 1
ATOM 693 O O . GLY A 1 126 ? 47.035 23.539 -15.354 1.00 26.28 121 GLY A O 1
ATOM 694 N N . THR A 1 127 ? 46.901 25.322 -13.996 1.00 29.21 122 THR A N 1
ATOM 695 C CA . THR A 1 127 ? 45.458 25.466 -14.166 1.00 32.33 122 THR A CA 1
ATOM 696 C C . THR A 1 127 ? 45.071 26.912 -14.449 1.00 29.86 122 THR A C 1
ATOM 697 O O . THR A 1 127 ? 45.844 27.835 -14.187 1.00 29.92 122 THR A O 1
ATOM 701 N N . GLY A 1 128 ? 43.866 27.091 -14.983 1.00 25.70 123 GLY A N 1
ATOM 702 C CA . GLY A 1 128 ? 43.282 28.403 -15.193 1.00 22.79 123 GLY A CA 1
ATOM 703 C C . GLY A 1 128 ? 44.107 29.348 -16.042 1.00 23.89 123 GLY A C 1
ATOM 704 O O . GLY A 1 128 ? 44.740 28.947 -17.018 1.00 25.05 123 GLY A O 1
ATOM 705 N N . CYS A 1 129 ? 44.097 30.619 -15.657 1.00 22.06 124 CYS A N 1
ATOM 706 C CA . CYS A 1 129 ? 44.818 31.656 -16.377 1.00 21.58 124 CYS A CA 1
ATOM 707 C C . CYS A 1 129 ? 45.281 32.705 -15.380 1.00 21.84 124 CYS A C 1
ATOM 708 O O . CYS A 1 129 ? 44.533 33.624 -15.047 1.00 24.07 124 CYS A O 1
ATOM 711 N N . GLY A 1 130 ? 46.512 32.551 -14.895 1.00 19.67 125 GLY A N 1
ATOM 712 C CA . GLY A 1 130 ? 47.059 33.433 -13.880 1.00 16.01 125 GLY A CA 1
ATOM 713 C C . GLY A 1 130 ? 47.117 34.882 -14.325 1.00 21.56 125 GLY A C 1
ATOM 714 O O . GLY A 1 130 ? 47.000 35.797 -13.511 1.00 19.94 125 GLY A O 1
ATOM 715 N N . GLY A 1 131 ? 47.294 35.091 -15.626 1.00 15.81 126 GLY A N 1
ATOM 716 C CA . GLY A 1 131 ? 47.355 36.430 -16.176 1.00 25.33 126 GLY A CA 1
ATOM 717 C C . GLY A 1 131 ? 46.035 37.155 -16.013 1.00 27.22 126 GLY A C 1
ATOM 718 O O . GLY A 1 131 ? 46.002 38.313 -15.591 1.00 28.37 126 GLY A O 1
ATOM 719 N N . TYR A 1 132 ? 44.947 36.467 -16.351 1.00 23.17 127 TYR A N 1
ATOM 720 C CA . TYR A 1 132 ? 43.603 37.009 -16.188 1.00 23.46 127 TYR A CA 1
ATOM 721 C C . TYR A 1 132 ? 43.366 37.422 -14.742 1.00 24.49 127 TYR A C 1
ATOM 722 O O . TYR A 1 132 ? 42.946 38.546 -14.468 1.00 27.41 127 TYR A O 1
ATOM 731 N N . VAL A 1 133 ? 43.648 36.503 -13.824 1.00 23.98 128 VAL A N 1
ATOM 732 C CA . VAL A 1 133 ? 43.452 36.738 -12.397 1.00 24.23 128 VAL A CA 1
ATOM 733 C C . VAL A 1 133 ? 44.220 37.960 -11.901 1.00 24.64 128 VAL A C 1
ATOM 734 O O . VAL A 1 133 ? 43.657 38.823 -11.228 1.00 25.92 128 VAL A O 1
ATOM 738 N N . THR A 1 134 ? 45.505 38.028 -12.239 1.00 23.83 129 THR A N 1
ATOM 739 C CA . THR A 1 134 ? 46.342 39.158 -11.843 1.00 24.71 129 THR A CA 1
ATOM 740 C C . THR A 1 134 ? 45.807 40.456 -12.433 1.00 24.85 129 THR A C 1
ATOM 741 O O . THR A 1 134 ? 45.753 41.481 -11.754 1.00 27.26 129 THR A O 1
ATOM 745 N N . GLY A 1 135 ? 45.398 40.401 -13.695 1.00 27.91 130 GLY A N 1
ATOM 746 C CA . GLY A 1 135 ? 44.796 41.547 -14.349 1.00 33.13 130 GLY A CA 1
ATOM 747 C C . GLY A 1 135 ? 43.579 42.059 -13.601 1.00 36.50 130 GLY A C 1
ATOM 748 O O . GLY A 1 135 ? 43.392 43.268 -13.461 1.00 37.09 130 GLY A O 1
ATOM 749 N N . GLN A 1 136 ? 42.757 41.137 -13.107 1.00 35.72 131 GLN A N 1
ATOM 750 C CA . GLN A 1 136 ? 41.550 41.508 -12.373 1.00 36.54 131 GLN A CA 1
ATOM 751 C C . GLN A 1 136 ? 41.885 42.131 -11.025 1.00 32.99 131 GLN A C 1
ATOM 752 O O . GLN A 1 136 ? 41.219 43.067 -10.584 1.00 31.78 131 GLN A O 1
ATOM 758 N N . THR A 1 137 ? 42.918 41.607 -10.374 1.00 32.88 132 THR A N 1
ATOM 759 C CA . THR A 1 137 ? 43.341 42.113 -9.072 1.00 33.93 132 THR A CA 1
ATOM 760 C C . THR A 1 137 ? 43.806 43.563 -9.147 1.00 32.76 132 THR A C 1
ATOM 761 O O . THR A 1 137 ? 43.396 44.398 -8.339 1.00 32.80 132 THR A O 1
ATOM 765 N N . VAL A 1 138 ? 44.663 43.856 -10.119 1.00 31.02 133 VAL A N 1
ATOM 766 C CA . VAL A 1 138 ? 45.179 45.207 -10.304 1.00 32.33 133 VAL A CA 1
ATOM 767 C C . VAL A 1 138 ? 44.038 46.202 -10.516 1.00 34.52 133 VAL A C 1
ATOM 768 O O . VAL A 1 138 ? 44.071 47.321 -10.003 1.00 34.04 133 VAL A O 1
ATOM 772 N N . LYS A 1 139 ? 43.017 45.775 -11.252 1.00 35.83 134 LYS A N 1
ATOM 773 C CA . LYS A 1 139 ? 41.861 46.624 -11.517 1.00 35.48 134 LYS A CA 1
ATOM 774 C C . LYS A 1 139 ? 41.035 46.905 -10.268 1.00 35.90 134 LYS A C 1
ATOM 775 O O . LYS A 1 139 ? 40.560 48.022 -10.074 1.00 40.09 134 LYS A O 1
ATOM 781 N N . LEU A 1 140 ? 40.870 45.895 -9.421 1.00 35.06 135 LEU A N 1
ATOM 782 C CA . LEU A 1 140 ? 40.134 46.067 -8.173 1.00 38.62 135 LEU A CA 1
ATOM 783 C C . LEU A 1 140 ? 40.816 47.101 -7.285 1.00 42.67 135 LEU A C 1
ATOM 784 O O . LEU A 1 140 ? 40.159 47.954 -6.688 1.00 45.74 135 LEU A O 1
ATOM 789 N N . LEU A 1 141 ? 42.141 47.016 -7.213 1.00 41.35 136 LEU A N 1
ATOM 790 C CA . LEU A 1 141 ? 42.942 47.926 -6.402 1.00 40.94 136 LEU A CA 1
ATOM 791 C C . LEU A 1 141 ? 42.806 49.358 -6.903 1.00 44.29 136 LEU A C 1
ATOM 792 O O . LEU A 1 141 ? 42.711 50.299 -6.113 1.00 47.03 136 LEU A O 1
ATOM 797 N N . LYS A 1 142 ? 42.792 49.512 -8.223 1.00 45.44 137 LYS A N 1
ATOM 798 C CA . LYS A 1 142 ? 42.650 50.822 -8.844 1.00 46.63 137 LYS A CA 1
ATOM 799 C C . LYS A 1 142 ? 41.266 51.405 -8.581 1.00 50.80 137 LYS A C 1
ATOM 800 O O . LYS A 1 142 ? 41.114 52.617 -8.440 1.00 55.01 137 LYS A O 1
ATOM 806 N N . GLU A 1 143 ? 40.261 50.536 -8.512 1.00 52.11 138 GLU A N 1
ATOM 807 C CA . GLU A 1 143 ? 38.895 50.963 -8.226 1.00 56.79 138 GLU A CA 1
ATOM 808 C C . GLU A 1 143 ? 38.791 51.616 -6.853 1.00 59.58 138 GLU A C 1
ATOM 809 O O . GLU A 1 143 ? 38.108 52.627 -6.687 1.00 65.48 138 GLU A O 1
ATOM 815 N N . HIS A 1 144 ? 39.473 51.032 -5.872 1.00 56.92 139 HIS A N 1
ATOM 816 C CA . HIS A 1 144 ? 39.405 51.520 -4.498 1.00 57.86 139 HIS A CA 1
ATOM 817 C C . HIS A 1 144 ? 40.440 52.601 -4.203 1.00 60.41 139 HIS A C 1
ATOM 818 O O . HIS A 1 144 ? 40.687 52.928 -3.042 1.00 63.65 139 HIS A O 1
ATOM 825 N N . HIS A 1 145 ? 41.040 53.144 -5.260 1.00 59.86 140 HIS A N 1
ATOM 826 C CA . HIS A 1 145 ? 41.991 54.251 -5.151 1.00 59.15 140 HIS A CA 1
ATOM 827 C C . HIS A 1 145 ? 43.183 53.920 -4.254 1.00 51.07 140 HIS A C 1
ATOM 828 O O . HIS A 1 145 ? 43.803 54.814 -3.682 1.00 52.09 140 HIS A O 1
ATOM 835 N N . LEU A 1 146 ? 43.504 52.635 -4.140 1.00 44.81 141 LEU A N 1
ATOM 836 C CA . LEU A 1 146 ? 44.575 52.193 -3.255 1.00 40.84 141 LEU A CA 1
ATOM 837 C C . LEU A 1 146 ? 45.958 52.583 -3.772 1.00 43.39 141 LEU A C 1
ATOM 838 O O . LEU A 1 146 ? 46.951 52.488 -3.052 1.00 41.41 141 LEU A O 1
ATOM 843 N N . LEU A 1 147 ? 46.016 53.026 -5.022 1.00 46.84 142 LEU A N 1
ATOM 844 C CA . LEU A 1 147 ? 47.273 53.451 -5.619 1.00 46.96 142 LEU A CA 1
ATOM 845 C C . LEU A 1 147 ? 47.440 54.960 -5.488 1.00 56.36 142 LEU A C 1
ATOM 846 O O . LEU A 1 147 ? 48.353 55.545 -6.070 1.00 60.98 142 LEU A O 1
ATOM 851 N N . GLU A 1 148 ? 46.555 55.585 -4.717 1.00 60.76 143 GLU A N 1
ATOM 852 C CA . GLU A 1 148 ? 46.570 57.034 -4.556 1.00 67.83 143 GLU A CA 1
ATOM 853 C C . GLU A 1 148 ? 46.689 57.444 -3.092 1.00 70.88 143 GLU A C 1
ATOM 854 O O . GLU A 1 148 ? 47.396 58.395 -2.760 1.00 71.51 143 GLU A O 1
ATOM 860 N N . ASP A 1 149 ? 45.995 56.718 -2.220 1.00 72.23 144 ASP A N 1
ATOM 861 C CA . ASP A 1 149 ? 45.893 57.093 -0.813 1.00 73.33 144 ASP A CA 1
ATOM 862 C C . ASP A 1 149 ? 47.068 56.602 0.028 1.00 66.94 144 ASP A C 1
ATOM 863 O O . ASP A 1 149 ? 46.880 56.157 1.160 1.00 68.71 144 ASP A O 1
ATOM 868 N N . THR A 1 150 ? 48.275 56.688 -0.520 1.00 58.25 145 THR A N 1
ATOM 869 C CA . THR A 1 150 ? 49.465 56.247 0.198 1.00 49.71 145 THR A CA 1
ATOM 870 C C . THR A 1 150 ? 50.724 56.859 -0.410 1.00 46.58 145 THR A C 1
ATOM 871 O O . THR A 1 150 ? 50.685 57.412 -1.508 1.00 47.75 145 THR A O 1
ATOM 875 N N . ASP A 1 151 ? 51.839 56.760 0.310 1.00 43.26 146 ASP A N 1
ATOM 876 C CA . ASP A 1 151 ? 53.093 57.366 -0.130 1.00 42.82 146 ASP A CA 1
ATOM 877 C C . ASP A 1 151 ? 53.804 56.537 -1.193 1.00 40.13 146 ASP A C 1
ATOM 878 O O . ASP A 1 151 ? 54.157 57.048 -2.257 1.00 44.03 146 ASP A O 1
ATOM 883 N N . VAL A 1 152 ? 54.029 55.260 -0.895 1.00 32.44 147 VAL A N 1
ATOM 884 C CA . VAL A 1 152 ? 54.760 54.387 -1.805 1.00 34.02 147 VAL A CA 1
ATOM 885 C C . VAL A 1 152 ? 53.984 53.105 -2.091 1.00 33.10 147 VAL A C 1
ATOM 886 O O . VAL A 1 152 ? 53.425 52.490 -1.183 1.00 31.54 147 VAL A O 1
ATOM 890 N N . VAL A 1 153 ? 53.952 52.711 -3.361 1.00 35.28 148 VAL A N 1
ATOM 891 C CA . VAL A 1 153 ? 53.312 51.465 -3.768 1.00 31.05 148 VAL A CA 1
ATOM 892 C C . VAL A 1 153 ? 54.331 50.563 -4.450 1.00 27.65 148 VAL A C 1
ATOM 893 O O . VAL A 1 153 ? 55.025 50.990 -5.372 1.00 27.59 148 VAL A O 1
ATOM 897 N N . ILE A 1 154 ? 54.424 49.317 -4.000 1.00 23.70 149 ILE A N 1
ATOM 898 C CA . ILE A 1 154 ? 55.344 48.370 -4.618 1.00 26.78 149 ILE A CA 1
ATOM 899 C C . ILE A 1 154 ? 54.623 47.155 -5.189 1.00 29.73 149 ILE A C 1
ATOM 900 O O . ILE A 1 154 ? 54.077 46.332 -4.450 1.00 32.47 149 ILE A O 1
ATOM 905 N N . PHE A 1 155 ? 54.614 47.061 -6.515 1.00 26.28 150 PHE A N 1
ATOM 906 C CA . PHE A 1 155 ? 54.147 45.861 -7.191 1.00 24.30 150 PHE A CA 1
ATOM 907 C C . PHE A 1 155 ? 55.292 44.864 -7.256 1.00 22.45 150 PHE A C 1
ATOM 908 O O . PHE A 1 155 ? 56.334 45.153 -7.840 1.00 21.87 150 PHE A O 1
ATOM 916 N N . ASP A 1 156 ? 55.104 43.700 -6.640 1.00 23.93 151 ASP A N 1
ATOM 917 C CA . ASP A 1 156 ? 56.080 42.618 -6.731 1.00 26.44 151 ASP A CA 1
ATOM 918 C C . ASP A 1 156 ? 55.555 41.559 -7.691 1.00 27.97 151 ASP A C 1
ATOM 919 O O . ASP A 1 156 ? 54.679 40.767 -7.342 1.00 27.20 151 ASP A O 1
ATOM 924 N N . VAL A 1 157 ? 56.092 41.560 -8.906 1.00 27.01 152 VAL A N 1
ATOM 925 C CA . VAL A 1 157 ? 55.596 40.695 -9.969 1.00 28.40 152 VAL A CA 1
ATOM 926 C C . VAL A 1 157 ? 56.479 39.456 -10.112 1.00 28.69 152 VAL A C 1
ATOM 927 O O . VAL A 1 157 ? 57.649 39.481 -9.738 1.00 33.51 152 VAL A O 1
ATOM 931 N N . LEU A 1 158 ? 55.912 38.375 -10.643 1.00 26.08 153 LEU A N 1
ATOM 932 C CA . LEU A 1 158 ? 56.656 37.141 -10.890 1.00 28.22 153 LEU A CA 1
ATOM 933 C C . LEU A 1 158 ? 57.778 37.309 -11.914 1.00 31.06 153 LEU A C 1
ATOM 934 O O . LEU A 1 158 ? 57.990 38.396 -12.448 1.00 35.29 153 LEU A O 1
ATOM 939 N N . GLY A 1 159 ? 58.476 36.215 -12.200 1.00 32.32 154 GLY A N 1
ATOM 940 C CA . GLY A 1 159 ? 59.621 36.254 -13.089 1.00 31.92 154 GLY A CA 1
ATOM 941 C C . GLY A 1 159 ? 59.271 36.107 -14.556 1.00 30.50 154 GLY A C 1
ATOM 942 O O . GLY A 1 159 ? 59.796 36.833 -15.399 1.00 30.43 154 GLY A O 1
ATOM 943 N N . ASP A 1 160 ? 58.386 35.165 -14.863 1.00 29.95 155 ASP A N 1
ATOM 944 C CA . ASP A 1 160 ? 58.011 34.889 -16.248 1.00 32.37 155 ASP A CA 1
ATOM 945 C C . ASP A 1 160 ? 56.819 35.730 -16.706 1.00 32.21 155 ASP A C 1
ATOM 946 O O . ASP A 1 160 ? 55.664 35.349 -16.508 1.00 27.97 155 ASP A O 1
ATOM 951 N N . VAL A 1 161 ? 57.110 36.873 -17.321 1.00 29.71 156 VAL A N 1
ATOM 952 C CA . VAL A 1 161 ? 56.070 37.758 -17.832 1.00 25.55 156 VAL A CA 1
ATOM 953 C C . VAL A 1 161 ? 55.591 37.233 -19.180 1.00 27.82 156 VAL A C 1
ATOM 954 O O . VAL A 1 161 ? 55.937 37.771 -20.231 1.00 30.97 156 VAL A O 1
ATOM 958 N N . VAL A 1 162 ? 54.787 36.176 -19.140 1.00 27.36 157 VAL A N 1
ATOM 959 C CA . VAL A 1 162 ? 54.426 35.438 -20.344 1.00 27.94 157 VAL A CA 1
ATOM 960 C C . VAL A 1 162 ? 53.144 35.928 -21.016 1.00 26.99 157 VAL A C 1
ATOM 961 O O . VAL A 1 162 ? 52.702 35.352 -22.013 1.00 22.22 157 VAL A O 1
ATOM 965 N N . CYS A 1 163 ? 52.554 36.988 -20.468 1.00 28.07 158 CYS A N 1
ATOM 966 C CA . CYS A 1 163 ? 51.347 37.583 -21.039 1.00 26.06 158 CYS A CA 1
ATOM 967 C C . CYS A 1 163 ? 51.084 38.977 -20.468 1.00 28.92 158 CYS A C 1
ATOM 968 O O . CYS A 1 163 ? 51.808 39.445 -19.587 1.00 29.76 158 CYS A O 1
ATOM 971 N N . GLY A 1 164 ? 50.042 39.631 -20.974 1.00 25.41 159 GLY A N 1
ATOM 972 C CA . GLY A 1 164 ? 49.731 41.002 -20.603 1.00 24.80 159 GLY A CA 1
ATOM 973 C C . GLY A 1 164 ? 49.294 41.205 -19.164 1.00 24.42 159 GLY A C 1
ATOM 974 O O . GLY A 1 164 ? 49.456 42.295 -18.606 1.00 22.69 159 GLY A O 1
ATOM 975 N N . GLY A 1 165 ? 48.735 40.160 -18.562 1.00 17.71 160 GLY A N 1
ATOM 976 C CA . GLY A 1 165 ? 48.236 40.238 -17.200 1.00 20.72 160 GLY A CA 1
ATOM 977 C C . GLY A 1 165 ? 49.315 40.586 -16.193 1.00 22.88 160 GLY A C 1
ATOM 978 O O . GLY A 1 165 ? 49.057 41.257 -15.195 1.00 23.97 160 GLY A O 1
ATOM 979 N N . PHE A 1 166 ? 50.535 40.137 -16.460 1.00 23.95 161 PHE A N 1
ATOM 980 C CA . PHE A 1 166 ? 51.646 40.383 -15.551 1.00 24.05 161 PHE A CA 1
ATOM 981 C C . PHE A 1 166 ? 52.404 41.650 -15.931 1.00 25.54 161 PHE A C 1
ATOM 982 O O . PHE A 1 166 ? 53.408 41.999 -15.310 1.00 28.36 161 PHE A O 1
ATOM 990 N N . ALA A 1 167 ? 51.904 42.336 -16.953 1.00 23.99 162 ALA A N 1
ATOM 991 C CA . ALA A 1 167 ? 52.402 43.653 -17.319 1.00 24.54 162 ALA A CA 1
ATOM 992 C C . ALA A 1 167 ? 51.404 44.705 -16.854 1.00 26.60 162 ALA A C 1
ATOM 993 O O . ALA A 1 167 ? 51.641 45.905 -16.984 1.00 30.95 162 ALA A O 1
ATOM 995 N N . ALA A 1 168 ? 50.286 44.238 -16.308 1.00 25.59 163 ALA A N 1
ATOM 996 C CA . ALA A 1 168 ? 49.228 45.117 -15.809 1.00 27.92 163 ALA A CA 1
ATOM 997 C C . ALA A 1 168 ? 49.652 46.185 -14.790 1.00 30.09 163 ALA A C 1
ATOM 998 O O . ALA A 1 168 ? 49.103 47.285 -14.804 1.00 30.10 163 ALA A O 1
ATOM 1000 N N . PRO A 1 169 ? 50.608 45.872 -13.891 1.00 32.16 164 PRO A N 1
ATOM 1001 C CA . PRO A 1 169 ? 51.031 46.946 -12.983 1.00 29.45 164 PRO A CA 1
ATOM 1002 C C . PRO A 1 169 ? 51.701 48.129 -13.686 1.00 30.37 164 PRO A C 1
ATOM 1003 O O . PRO A 1 169 ? 51.802 49.208 -13.099 1.00 34.38 164 PRO A O 1
ATOM 1007 N N . LEU A 1 170 ? 52.145 47.933 -14.923 1.00 27.48 165 LEU A N 1
ATOM 1008 C CA . LEU A 1 170 ? 52.934 48.951 -15.614 1.00 27.92 165 LEU A CA 1
ATOM 1009 C C . LEU A 1 170 ? 52.167 50.229 -15.957 1.00 29.97 165 LEU A C 1
ATOM 1010 O O . LEU A 1 170 ? 52.772 51.290 -16.095 1.00 31.51 165 LEU A O 1
ATOM 1015 N N . GLN A 1 171 ? 50.846 50.134 -16.090 1.00 29.61 166 GLN A N 1
ATOM 1016 C CA . GLN A 1 171 ? 50.041 51.309 -16.425 1.00 29.71 166 GLN A CA 1
ATOM 1017 C C . GLN A 1 171 ? 50.005 52.313 -15.275 1.00 31.03 166 GLN A C 1
ATOM 1018 O O . GLN A 1 171 ? 49.712 53.492 -15.480 1.00 28.71 166 GLN A O 1
ATOM 1024 N N . HIS A 1 172 ? 50.304 51.838 -14.069 1.00 29.86 167 HIS A N 1
ATOM 1025 C CA . HIS A 1 172 ? 50.154 52.649 -12.868 1.00 29.17 167 HIS A CA 1
ATOM 1026 C C . HIS A 1 172 ? 51.495 53.043 -12.262 1.00 29.55 167 HIS A C 1
ATOM 1027 O O . HIS A 1 172 ? 51.569 53.947 -11.432 1.00 35.14 167 HIS A O 1
ATOM 1034 N N . ALA A 1 173 ? 52.555 52.362 -12.679 1.00 27.13 168 ALA A N 1
ATOM 1035 C CA . ALA A 1 173 ? 53.868 52.574 -12.087 1.00 28.57 168 ALA A CA 1
ATOM 1036 C C . ALA A 1 173 ? 54.561 53.821 -12.626 1.00 31.25 168 ALA A C 1
ATOM 1037 O O . ALA A 1 173 ? 54.408 54.174 -13.794 1.00 32.80 168 ALA A O 1
ATOM 1039 N N . ASN A 1 174 ? 55.313 54.490 -11.758 1.00 30.85 169 ASN A N 1
ATOM 1040 C CA . ASN A 1 174 ? 56.192 55.568 -12.183 1.00 31.48 169 ASN A CA 1
ATOM 1041 C C . ASN A 1 174 ? 57.519 54.987 -12.642 1.00 30.04 169 ASN A C 1
ATOM 1042 O O . ASN A 1 174 ? 58.054 55.363 -13.687 1.00 33.05 169 ASN A O 1
ATOM 1047 N N . TYR A 1 175 ? 58.044 54.060 -11.850 1.00 28.23 170 TYR A N 1
ATOM 1048 C CA . TYR A 1 175 ? 59.321 53.433 -12.154 1.00 34.90 170 TYR A CA 1
ATOM 1049 C C . TYR A 1 175 ? 59.252 51.912 -12.121 1.00 34.26 170 TYR A C 1
ATOM 1050 O O . TYR A 1 175 ? 58.420 51.323 -11.428 1.00 31.71 170 TYR A O 1
ATOM 1059 N N . CYS A 1 176 ? 60.139 51.287 -12.884 1.00 34.63 171 CYS A N 1
ATOM 1060 C CA . CYS A 1 176 ? 60.335 49.849 -12.824 1.00 32.52 171 CYS A CA 1
ATOM 1061 C C . CYS A 1 176 ? 61.769 49.545 -12.401 1.00 35.70 171 CYS A C 1
ATOM 1062 O O . CYS A 1 176 ? 62.723 50.017 -13.024 1.00 39.08 171 CYS A O 1
ATOM 1065 N N . LEU A 1 177 ? 61.920 48.773 -11.330 1.00 29.78 172 LEU A N 1
ATOM 1066 C CA . LEU A 1 177 ? 63.232 48.296 -10.923 1.00 28.94 172 LEU A CA 1
ATOM 1067 C C . LEU A 1 177 ? 63.397 46.877 -11.435 1.00 31.31 172 LEU A C 1
ATOM 1068 O O . LEU A 1 177 ? 62.459 46.082 -11.389 1.00 25.72 172 LEU A O 1
ATOM 1073 N N . ILE A 1 178 ? 64.584 46.554 -11.931 1.00 32.53 173 ILE A N 1
ATOM 1074 C CA . ILE A 1 178 ? 64.842 45.196 -12.388 1.00 30.15 173 ILE A CA 1
ATOM 1075 C C . ILE A 1 178 ? 65.925 44.541 -11.546 1.00 29.78 173 ILE A C 1
ATOM 1076 O O . ILE A 1 178 ? 67.026 45.072 -11.410 1.00 29.42 173 ILE A O 1
ATOM 1081 N N . VAL A 1 179 ? 65.600 43.388 -10.975 1.00 28.22 174 VAL A N 1
ATOM 1082 C CA . VAL A 1 179 ? 66.541 42.662 -10.140 1.00 27.74 174 VAL A CA 1
ATOM 1083 C C . VAL A 1 179 ? 67.265 41.620 -10.978 1.00 27.30 174 VAL A C 1
ATOM 1084 O O . VAL A 1 179 ? 66.640 40.889 -11.748 1.00 25.06 174 VAL A O 1
ATOM 1088 N N . THR A 1 180 ? 68.584 41.563 -10.833 1.00 28.77 175 THR A N 1
ATOM 1089 C CA . THR A 1 180 ? 69.397 40.621 -11.588 1.00 30.89 175 THR A CA 1
ATOM 1090 C C . THR A 1 180 ? 70.618 40.196 -10.787 1.00 32.05 175 THR A C 1
ATOM 1091 O O . THR A 1 180 ? 70.956 40.809 -9.775 1.00 31.46 175 THR A O 1
ATOM 1095 N N . ALA A 1 181 ? 71.272 39.138 -11.249 1.00 33.24 176 ALA A N 1
ATOM 1096 C CA . ALA A 1 181 ? 72.539 38.711 -10.679 1.00 33.30 176 ALA A CA 1
ATOM 1097 C C . ALA A 1 181 ? 73.629 38.883 -11.727 1.00 36.04 176 ALA A C 1
ATOM 1098 O O . ALA A 1 181 ? 73.343 39.188 -12.885 1.00 34.88 176 ALA A O 1
ATOM 1100 N N . ASN A 1 182 ? 74.876 38.686 -11.315 1.00 38.64 177 ASN A N 1
ATOM 1101 C CA . ASN A 1 182 ? 76.014 38.832 -12.213 1.00 36.19 177 ASN A CA 1
ATOM 1102 C C . ASN A 1 182 ? 76.259 37.568 -13.034 1.00 36.98 177 ASN A C 1
ATOM 1103 O O . ASN A 1 182 ? 77.313 36.940 -12.923 1.00 34.88 177 ASN A O 1
ATOM 1108 N N . ASP A 1 183 ? 75.281 37.192 -13.854 1.00 39.29 178 ASP A N 1
ATOM 1109 C CA . ASP A 1 183 ? 75.407 36.006 -14.699 1.00 40.04 178 ASP A CA 1
ATOM 1110 C C . ASP A 1 183 ? 74.556 36.124 -15.958 1.00 35.79 178 ASP A C 1
ATOM 1111 O O . ASP A 1 183 ? 73.760 37.050 -16.085 1.00 32.12 178 ASP A O 1
ATOM 1116 N N . PHE A 1 184 ? 74.717 35.182 -16.880 1.00 34.27 179 PHE A N 1
ATOM 1117 C CA . PHE A 1 184 ? 74.080 35.302 -18.188 1.00 34.69 179 PHE A CA 1
ATOM 1118 C C . PHE A 1 184 ? 72.553 35.349 -18.149 1.00 34.75 179 PHE A C 1
ATOM 1119 O O . PHE A 1 184 ? 71.943 36.279 -18.678 1.00 34.61 179 PHE A O 1
ATOM 1127 N N . ASP A 1 185 ? 71.945 34.343 -17.529 1.00 31.81 180 ASP A N 1
ATOM 1128 C CA . ASP A 1 185 ? 70.502 34.149 -17.623 1.00 30.31 180 ASP A CA 1
ATOM 1129 C C . ASP A 1 185 ? 69.652 35.262 -17.005 1.00 31.72 180 ASP A C 1
ATOM 1130 O O . ASP A 1 185 ? 68.598 35.606 -17.543 1.00 35.50 180 ASP A O 1
ATOM 1135 N N . SER A 1 186 ? 70.099 35.829 -15.889 1.00 27.04 181 SER A N 1
ATOM 1136 C CA . SER A 1 186 ? 69.341 36.907 -15.257 1.00 24.77 181 SER A CA 1
ATOM 1137 C C . SER A 1 186 ? 69.442 38.203 -16.055 1.00 27.90 181 SER A C 1
ATOM 1138 O O . SER A 1 186 ? 68.459 38.930 -16.204 1.00 28.95 181 SER A O 1
ATOM 1141 N N . ILE A 1 187 ? 70.633 38.486 -16.568 1.00 30.00 182 ILE A N 1
ATOM 1142 C CA . ILE A 1 187 ? 70.848 39.682 -17.375 1.00 31.58 182 ILE A CA 1
ATOM 1143 C C . ILE A 1 187 ? 70.083 39.575 -18.692 1.00 31.29 182 ILE A C 1
ATOM 1144 O O . ILE A 1 187 ? 69.532 40.565 -19.187 1.00 33.10 182 ILE A O 1
ATOM 1149 N N . PHE A 1 188 ? 70.042 38.367 -19.249 1.00 26.50 183 PHE A N 1
ATOM 1150 C CA . PHE A 1 188 ? 69.321 38.126 -20.491 1.00 27.19 183 PHE A CA 1
ATOM 1151 C C . PHE A 1 188 ? 67.832 38.345 -20.266 1.00 31.87 183 PHE A C 1
ATOM 1152 O O . PHE A 1 188 ? 67.159 38.989 -21.077 1.00 30.71 183 PHE A O 1
ATOM 1160 N N . ALA A 1 189 ? 67.329 37.812 -19.155 1.00 28.53 184 ALA A N 1
ATOM 1161 C CA . ALA A 1 189 ? 65.936 38.009 -18.771 1.00 31.70 184 ALA A CA 1
ATOM 1162 C C . ALA A 1 189 ? 65.644 39.493 -18.570 1.00 31.13 184 ALA A C 1
ATOM 1163 O O . ALA A 1 189 ? 64.596 39.989 -18.985 1.00 32.39 184 ALA A O 1
ATOM 1165 N N . MET A 1 190 ? 66.579 40.192 -17.935 1.00 28.92 185 MET A N 1
ATOM 1166 C CA . MET A 1 190 ? 66.452 41.630 -17.724 1.00 30.08 185 MET A CA 1
ATOM 1167 C C . MET A 1 190 ? 66.323 42.370 -19.050 1.00 28.23 185 MET A C 1
ATOM 1168 O O . MET A 1 190 ? 65.537 43.308 -19.173 1.00 25.31 185 MET A O 1
ATOM 1173 N N . ASN A 1 191 ? 67.091 41.929 -20.041 1.00 29.68 186 ASN A N 1
ATOM 1174 C CA . ASN A 1 191 ? 67.066 42.544 -21.362 1.00 28.56 186 ASN A CA 1
ATOM 1175 C C . ASN A 1 191 ? 65.687 42.453 -22.001 1.00 26.24 186 ASN A C 1
ATOM 1176 O O . ASN A 1 191 ? 65.230 43.398 -22.638 1.00 28.25 186 ASN A O 1
ATOM 1181 N N . ARG A 1 192 ? 65.028 41.314 -21.821 1.00 29.13 187 ARG A N 1
ATOM 1182 C CA . ARG A 1 192 ? 63.677 41.118 -22.337 1.00 34.69 187 ARG A CA 1
ATOM 1183 C C . ARG A 1 192 ? 62.687 42.054 -21.657 1.00 36.27 187 ARG A C 1
ATOM 1184 O O . ARG A 1 192 ? 61.813 42.628 -22.308 1.00 37.58 187 ARG A O 1
ATOM 1192 N N . ILE A 1 193 ? 62.830 42.198 -20.344 1.00 31.61 188 ILE A N 1
ATOM 1193 C CA . ILE A 1 193 ? 61.954 43.062 -19.563 1.00 30.13 188 ILE A CA 1
ATOM 1194 C C . ILE A 1 193 ? 62.144 44.528 -19.953 1.00 31.94 188 ILE A C 1
ATOM 1195 O O . ILE A 1 193 ? 61.176 45.285 -20.037 1.00 34.19 188 ILE A O 1
ATOM 1200 N N . VAL A 1 194 ? 63.389 44.914 -20.218 1.00 31.30 189 VAL A N 1
ATOM 1201 C CA . VAL A 1 194 ? 63.697 46.271 -20.665 1.00 30.41 189 VAL A CA 1
ATOM 1202 C C . VAL A 1 194 ? 62.962 46.605 -21.965 1.00 32.69 189 VAL A C 1
ATOM 1203 O O . VAL A 1 194 ? 62.402 47.694 -22.109 1.00 34.18 189 VAL A O 1
ATOM 1207 N N . ALA A 1 195 ? 62.957 45.657 -22.898 1.00 31.81 190 ALA A N 1
ATOM 1208 C CA . ALA A 1 195 ? 62.253 45.825 -24.165 1.00 31.36 190 ALA A CA 1
ATOM 1209 C C . ALA A 1 195 ? 60.762 46.028 -23.928 1.00 31.46 190 ALA A C 1
ATOM 1210 O O . ALA A 1 195 ? 60.117 46.822 -24.614 1.00 32.79 190 ALA A O 1
ATOM 1212 N N . ALA A 1 196 ? 60.225 45.308 -22.948 1.00 28.97 191 ALA A N 1
ATOM 1213 C CA . ALA A 1 196 ? 58.813 45.414 -22.598 1.00 28.54 191 ALA A CA 1
ATOM 1214 C C . ALA A 1 196 ? 58.491 46.758 -21.950 1.00 30.85 191 ALA A C 1
ATOM 1215 O O . ALA A 1 196 ? 57.473 47.372 -22.263 1.00 36.38 191 ALA A O 1
ATOM 1217 N N . ILE A 1 197 ? 59.356 47.207 -21.044 1.00 29.82 192 ILE A N 1
ATOM 1218 C CA . ILE A 1 197 ? 59.173 48.495 -20.381 1.00 31.38 192 ILE A CA 1
ATOM 1219 C C . ILE A 1 197 ? 59.228 49.635 -21.395 1.00 32.59 192 ILE A C 1
ATOM 1220 O O . ILE A 1 197 ? 58.399 50.546 -21.365 1.00 33.75 192 ILE A O 1
ATOM 1225 N N . ASN A 1 198 ? 60.205 49.575 -22.295 1.00 33.59 193 ASN A N 1
ATOM 1226 C CA . ASN A 1 198 ? 60.335 50.573 -23.354 1.00 38.05 193 ASN A CA 1
ATOM 1227 C C . ASN A 1 198 ? 59.068 50.680 -24.189 1.00 35.81 193 ASN A C 1
ATOM 1228 O O . ASN A 1 198 ? 58.621 51.778 -24.520 1.00 37.47 193 ASN A O 1
ATOM 1233 N N . ALA A 1 199 ? 58.494 49.530 -24.523 1.00 33.10 194 ALA A N 1
ATOM 1234 C CA . ALA A 1 199 ? 57.253 49.486 -25.288 1.00 32.00 194 ALA A CA 1
ATOM 1235 C C . ALA A 1 199 ? 56.129 50.227 -24.567 1.00 30.57 194 ALA A C 1
ATOM 1236 O O . ALA A 1 199 ? 55.523 51.139 -25.126 1.00 31.60 194 ALA A O 1
ATOM 1238 N N . LYS A 1 200 ? 55.865 49.833 -23.324 1.00 26.02 195 LYS A N 1
ATOM 1239 C CA . LYS A 1 200 ? 54.807 50.444 -22.526 1.00 26.32 195 LYS A CA 1
ATOM 1240 C C . LYS A 1 200 ? 55.046 51.935 -22.294 1.00 30.96 195 LYS A C 1
ATOM 1241 O O . LYS A 1 200 ? 54.099 52.719 -22.204 1.00 30.96 195 LYS A O 1
ATOM 1247 N N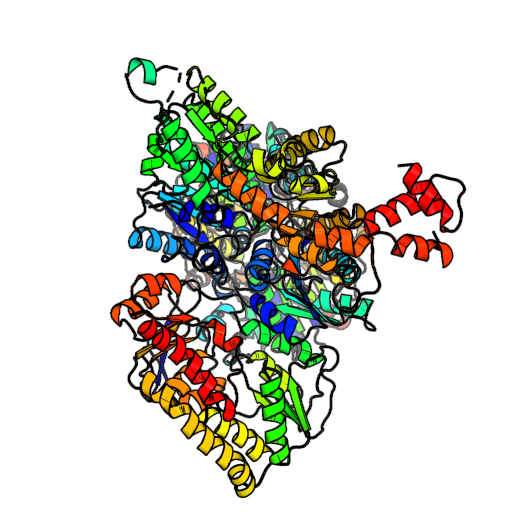 . ALA A 1 201 ? 56.315 52.324 -22.209 1.00 30.98 196 ALA A N 1
ATOM 1248 C CA . ALA A 1 201 ? 56.674 53.714 -21.946 1.00 31.28 196 ALA A CA 1
ATOM 1249 C C . ALA A 1 201 ? 56.276 54.644 -23.091 1.00 32.48 196 ALA A C 1
ATOM 1250 O O . ALA A 1 201 ? 56.259 55.864 -22.931 1.00 33.20 196 ALA A O 1
ATOM 1252 N N . LYS A 1 202 ? 55.960 54.061 -24.244 1.00 32.64 197 LYS A N 1
ATOM 1253 C CA . LYS A 1 202 ? 55.478 54.829 -25.386 1.00 35.06 197 LYS A CA 1
ATOM 1254 C C . LYS A 1 202 ? 54.111 55.429 -25.094 1.00 36.07 197 LYS A C 1
ATOM 1255 O O . LYS A 1 202 ? 53.772 56.501 -25.599 1.00 40.79 197 LYS A O 1
ATOM 1261 N N . ASN A 1 203 ? 53.329 54.736 -24.274 1.00 32.35 198 ASN A N 1
ATOM 1262 C CA . ASN A 1 203 ? 51.964 55.161 -23.984 1.00 34.01 198 ASN A CA 1
ATOM 1263 C C . ASN A 1 203 ? 51.693 55.355 -22.492 1.00 34.45 198 ASN A C 1
ATOM 1264 O O . ASN A 1 203 ? 50.638 55.861 -22.109 1.00 37.25 198 ASN A O 1
ATOM 1269 N N . TYR A 1 204 ? 52.645 54.955 -21.656 1.00 36.63 199 TYR A N 1
ATOM 1270 C CA . TYR A 1 204 ? 52.495 55.091 -20.210 1.00 37.14 199 TYR A CA 1
ATOM 1271 C C . TYR A 1 204 ? 53.643 55.887 -19.602 1.00 36.43 199 TYR A C 1
ATOM 1272 O O . TYR A 1 204 ? 54.707 56.025 -20.206 1.00 34.37 199 TYR A O 1
ATOM 1281 N N . LYS A 1 205 ? 53.423 56.392 -18.392 1.00 37.85 200 LYS A N 1
ATOM 1282 C CA . LYS A 1 205 ? 54.399 57.240 -17.716 1.00 39.47 200 LYS A CA 1
ATOM 1283 C C . LYS A 1 205 ? 55.539 56.441 -17.086 1.00 38.80 200 LYS A C 1
ATOM 1284 O O . LYS A 1 205 ? 56.533 57.019 -16.644 1.00 41.95 200 LYS A O 1
ATOM 1290 N N . VAL A 1 206 ? 55.390 55.119 -17.045 1.00 36.01 201 VAL A N 1
ATOM 1291 C CA . VAL A 1 206 ? 56.387 54.245 -16.425 1.00 33.06 201 VAL A CA 1
ATOM 1292 C C . VAL A 1 206 ? 57.761 54.407 -17.071 1.00 34.22 201 VAL A C 1
ATOM 1293 O O . VAL A 1 206 ? 57.875 54.519 -18.291 1.00 29.22 201 VAL A O 1
ATOM 1297 N N . ARG A 1 207 ? 58.799 54.448 -16.239 1.00 34.89 202 ARG A N 1
ATOM 1298 C CA . ARG A 1 207 ? 60.168 54.594 -16.717 1.00 34.62 202 ARG A CA 1
ATOM 1299 C C . ARG A 1 207 ? 61.099 53.638 -15.985 1.00 31.83 202 ARG A C 1
ATOM 1300 O O . ARG A 1 207 ? 60.802 53.197 -14.880 1.00 31.87 202 ARG A O 1
ATOM 1308 N N . LEU A 1 208 ? 62.228 53.319 -16.604 1.00 29.68 203 LEU A N 1
ATOM 1309 C CA . LEU A 1 208 ? 63.237 52.505 -15.947 1.00 28.20 203 LEU A CA 1
ATOM 1310 C C . LEU A 1 208 ? 63.926 53.325 -14.864 1.00 33.57 203 LEU A C 1
ATOM 1311 O O . LEU A 1 208 ? 64.459 54.403 -15.132 1.00 36.21 203 LEU A O 1
ATOM 1316 N N . GLY A 1 209 ? 63.897 52.815 -13.637 1.00 33.05 204 GLY A N 1
ATOM 1317 C CA . GLY A 1 209 ? 64.482 53.513 -12.507 1.00 34.59 204 GLY A CA 1
ATOM 1318 C C . GLY A 1 209 ? 65.884 53.038 -12.175 1.00 37.23 204 GLY A C 1
ATOM 1319 O O . GLY A 1 209 ? 66.620 53.711 -11.453 1.00 41.66 204 GLY A O 1
ATOM 1320 N N . GLY A 1 210 ? 66.254 51.872 -12.696 1.00 34.82 205 GLY A N 1
ATOM 1321 C CA . GLY A 1 210 ? 67.586 51.342 -12.477 1.00 33.17 205 GLY A CA 1
ATOM 1322 C C . GLY A 1 210 ? 67.627 49.853 -12.190 1.00 32.26 205 GLY A C 1
ATOM 1323 O O . GLY A 1 210 ? 66.600 49.174 -12.185 1.00 26.48 205 GLY A O 1
ATOM 1324 N N . VAL A 1 211 ? 68.830 49.351 -11.938 1.00 30.78 206 VAL A N 1
ATOM 1325 C CA . VAL A 1 211 ? 69.048 47.928 -11.725 1.00 27.41 206 VAL A CA 1
ATOM 1326 C C . VAL A 1 211 ? 69.414 47.616 -10.276 1.00 29.71 206 VAL A C 1
ATOM 1327 O O . VAL A 1 211 ? 70.211 48.320 -9.659 1.00 31.81 206 VAL A O 1
ATOM 1331 N N . ILE A 1 212 ? 68.819 46.561 -9.733 1.00 28.98 207 ILE A N 1
ATOM 1332 C CA . ILE A 1 212 ? 69.178 46.084 -8.406 1.00 29.04 207 ILE A CA 1
ATOM 1333 C C . ILE A 1 212 ? 70.013 44.817 -8.526 1.00 29.42 207 ILE A C 1
ATOM 1334 O O . ILE A 1 212 ? 69.486 43.741 -8.814 1.00 30.84 207 ILE A O 1
ATOM 1339 N N . ALA A 1 213 ? 71.319 44.952 -8.324 1.00 30.28 208 ALA A N 1
ATOM 1340 C CA . ALA A 1 213 ? 72.213 43.801 -8.317 1.00 33.94 208 ALA A CA 1
ATOM 1341 C C . ALA A 1 213 ? 72.018 43.031 -7.022 1.00 29.82 208 ALA A C 1
ATOM 1342 O O . ALA A 1 213 ? 72.107 43.600 -5.937 1.00 30.40 208 ALA A O 1
ATOM 1344 N N . ASN A 1 214 ? 71.750 41.737 -7.140 1.00 31.07 209 ASN A N 1
ATOM 1345 C CA . ASN A 1 214 ? 71.401 40.920 -5.988 1.00 30.05 209 ASN A CA 1
ATOM 1346 C C . ASN A 1 214 ? 72.064 39.555 -6.059 1.00 35.30 209 ASN A C 1
ATOM 1347 O O . ASN A 1 214 ? 72.221 38.999 -7.147 1.00 33.86 209 ASN A O 1
ATOM 1352 N N . ARG A 1 215 ? 72.459 39.030 -4.900 1.00 39.90 210 ARG A N 1
ATOM 1353 C CA . ARG A 1 215 ? 72.970 37.667 -4.790 1.00 42.10 210 ARG A CA 1
ATOM 1354 C C . ARG A 1 215 ? 74.267 37.490 -5.579 1.00 44.47 210 ARG A C 1
ATOM 1355 O O . ARG A 1 215 ? 74.550 36.405 -6.086 1.00 48.04 210 ARG A O 1
ATOM 1363 N N . SER A 1 216 ? 75.052 38.559 -5.678 1.00 41.92 211 SER A N 1
ATOM 1364 C CA . SER A 1 216 ? 76.286 38.528 -6.458 1.00 41.73 211 SER A CA 1
ATOM 1365 C C . SER A 1 216 ? 77.440 39.227 -5.748 1.00 42.87 211 SER A C 1
ATOM 1366 O O . SER A 1 216 ? 77.269 40.298 -5.168 1.00 42.26 211 SER A O 1
ATOM 1369 N N . ALA A 1 217 ? 78.618 38.616 -5.809 1.00 43.74 212 ALA A N 1
ATOM 1370 C CA . ALA A 1 217 ? 79.809 39.188 -5.193 1.00 39.34 212 ALA A CA 1
ATOM 1371 C C . ALA A 1 217 ? 80.373 40.341 -6.021 1.00 44.06 212 ALA A C 1
ATOM 1372 O O . ALA A 1 217 ? 80.912 41.302 -5.472 1.00 43.96 212 ALA A O 1
ATOM 1374 N N . GLU A 1 218 ? 80.244 40.243 -7.341 1.00 44.64 213 GLU A N 1
ATOM 1375 C CA . GLU A 1 218 ? 80.798 41.251 -8.243 1.00 43.38 213 GLU A CA 1
ATOM 1376 C C . GLU A 1 218 ? 79.773 41.707 -9.279 1.00 40.18 213 GLU A C 1
ATOM 1377 O O . GLU A 1 218 ? 78.652 41.205 -9.309 1.00 36.05 213 GLU A O 1
ATOM 1383 N N . LEU A 1 219 ? 80.162 42.657 -10.127 1.00 40.23 214 LEU A N 1
ATOM 1384 C CA . LEU A 1 219 ? 79.214 43.302 -11.034 1.00 40.86 214 LEU A CA 1
ATOM 1385 C C . LEU A 1 219 ? 79.702 43.397 -12.481 1.00 44.19 214 LEU A C 1
ATOM 1386 O O . LEU A 1 219 ? 79.112 44.123 -13.282 1.00 46.60 214 LEU A O 1
ATOM 1391 N N . ASP A 1 220 ? 80.766 42.671 -12.815 1.00 41.67 215 ASP A N 1
ATOM 1392 C CA . ASP A 1 220 ? 81.429 42.827 -14.113 1.00 45.49 215 ASP A CA 1
ATOM 1393 C C . ASP A 1 220 ? 80.523 42.635 -15.338 1.00 46.30 215 ASP A C 1
ATOM 1394 O O . ASP A 1 220 ? 80.578 43.423 -16.279 1.00 46.86 215 ASP A O 1
ATOM 1399 N N . GLN A 1 221 ? 79.688 41.602 -15.324 1.00 48.91 216 GLN A N 1
ATOM 1400 C CA . GLN A 1 221 ? 78.794 41.354 -16.454 1.00 47.32 216 GLN A CA 1
ATOM 1401 C C . GLN A 1 221 ? 77.653 42.368 -16.506 1.00 45.31 216 GLN A C 1
ATOM 1402 O O . GLN A 1 221 ? 77.211 42.765 -17.585 1.00 44.80 216 GLN A O 1
ATOM 1408 N N . ILE A 1 222 ? 77.185 42.784 -15.334 1.00 42.27 217 ILE A N 1
ATOM 1409 C CA . ILE A 1 222 ? 76.090 43.743 -15.231 1.00 38.85 217 ILE A CA 1
ATOM 1410 C C . ILE A 1 222 ? 76.465 45.107 -15.811 1.00 40.40 217 ILE A C 1
ATOM 1411 O O . ILE A 1 222 ? 75.728 45.667 -16.626 1.00 35.72 217 ILE A O 1
ATOM 1416 N N . GLU A 1 223 ? 77.612 45.636 -15.391 1.00 42.07 218 GLU A N 1
ATOM 1417 C CA . GLU A 1 223 ? 78.073 46.941 -15.860 1.00 45.86 218 GLU A CA 1
ATOM 1418 C C . GLU A 1 223 ? 78.457 46.902 -17.335 1.00 43.61 218 GLU A C 1
ATOM 1419 O O . GLU A 1 223 ? 78.448 47.925 -18.020 1.00 42.51 218 GLU A O 1
ATOM 1425 N N . LYS A 1 224 ? 78.798 45.712 -17.814 1.00 45.32 219 LYS A N 1
ATOM 1426 C CA . LYS A 1 224 ? 79.046 45.492 -19.230 1.00 45.68 219 LYS A CA 1
ATOM 1427 C C . LYS A 1 224 ? 77.737 45.692 -19.991 1.00 45.33 219 LYS A C 1
ATOM 1428 O O . LYS A 1 224 ? 77.718 46.239 -21.094 1.00 45.52 219 LYS A O 1
ATOM 1434 N N . PHE A 1 225 ? 76.644 45.248 -19.378 1.00 41.42 220 PHE A N 1
ATOM 1435 C CA . PHE A 1 225 ? 75.309 45.404 -19.943 1.00 41.02 220 PHE A CA 1
ATOM 1436 C C . PHE A 1 225 ? 74.810 46.831 -19.754 1.00 40.05 220 PHE A C 1
ATOM 1437 O O . PHE A 1 225 ? 74.205 47.411 -20.654 1.00 39.15 220 PHE A O 1
ATOM 1445 N N . ASN A 1 226 ? 75.065 47.386 -18.574 1.00 34.52 221 ASN A N 1
ATOM 1446 C CA . ASN A 1 226 ? 74.638 48.740 -18.237 1.00 42.91 221 ASN A CA 1
ATOM 1447 C C . ASN A 1 226 ? 75.195 49.810 -19.176 1.00 45.88 221 ASN A C 1
ATOM 1448 O O . ASN A 1 226 ? 74.450 50.649 -19.680 1.00 43.46 221 ASN A O 1
ATOM 1453 N N . GLU A 1 227 ? 76.505 49.771 -19.408 1.00 50.70 222 GLU A N 1
ATOM 1454 C CA . GLU A 1 227 ? 77.163 50.756 -20.261 1.00 54.64 222 GLU A CA 1
ATOM 1455 C C . GLU A 1 227 ? 76.598 50.766 -21.675 1.00 50.49 222 GLU A C 1
ATOM 1456 O O . GLU A 1 227 ? 76.457 51.824 -22.286 1.00 50.97 222 GLU A O 1
ATOM 1462 N N . LYS A 1 228 ? 76.265 49.586 -22.189 1.00 47.20 223 LYS A N 1
ATOM 1463 C CA . LYS A 1 228 ? 75.803 49.469 -23.568 1.00 47.69 223 LYS A CA 1
ATOM 1464 C C . LYS A 1 228 ? 74.300 49.727 -23.726 1.00 43.64 223 LYS A C 1
ATOM 1465 O O . LYS A 1 228 ? 73.815 49.958 -24.835 1.00 39.94 223 LYS A O 1
ATOM 1471 N N . THR A 1 229 ? 73.565 49.700 -22.620 1.00 40.21 224 THR A N 1
ATOM 1472 C CA . THR A 1 229 ? 72.121 49.915 -22.670 1.00 38.60 224 THR A CA 1
ATOM 1473 C C . THR A 1 229 ? 71.726 51.287 -22.133 1.00 38.33 224 THR A C 1
ATOM 1474 O O . THR A 1 229 ? 70.762 51.887 -22.599 1.00 40.26 224 THR A O 1
ATOM 1478 N N . GLY A 1 230 ? 72.464 51.780 -21.147 1.00 34.03 225 GLY A N 1
ATOM 1479 C CA . GLY A 1 230 ? 72.149 53.066 -20.558 1.00 35.84 225 GLY A CA 1
ATOM 1480 C C . GLY A 1 230 ? 71.567 52.933 -19.166 1.00 35.23 225 GLY A C 1
ATOM 1481 O O . GLY A 1 230 ? 71.261 53.930 -18.512 1.00 37.54 225 GLY A O 1
ATOM 1482 N N . LEU A 1 231 ? 71.408 51.696 -18.709 1.00 34.38 226 LEU A N 1
ATOM 1483 C CA . LEU A 1 231 ? 70.953 51.453 -17.347 1.00 35.79 226 LEU A CA 1
ATOM 1484 C C . LEU A 1 231 ? 72.084 51.690 -16.351 1.00 36.07 226 LEU A C 1
ATOM 1485 O O . LEU A 1 231 ? 73.259 51.684 -16.717 1.00 38.84 226 LEU A O 1
ATOM 1490 N N . LYS A 1 232 ? 71.724 51.912 -15.093 1.00 31.96 227 LYS A N 1
ATOM 1491 C CA . LYS A 1 232 ? 72.713 52.037 -14.031 1.00 34.38 227 LYS A CA 1
ATOM 1492 C C . LYS A 1 232 ? 72.261 51.258 -12.802 1.00 32.21 227 LYS A C 1
ATOM 1493 O O . LYS A 1 232 ? 71.067 51.019 -12.608 1.00 28.73 227 LYS A O 1
ATOM 1499 N N . THR A 1 233 ? 73.220 50.854 -11.978 1.00 31.99 228 THR A N 1
ATOM 1500 C CA . THR A 1 233 ? 72.909 50.072 -10.792 1.00 32.72 228 THR A CA 1
ATOM 1501 C C . THR A 1 233 ? 72.558 50.978 -9.619 1.00 33.09 228 THR A C 1
ATOM 1502 O O . THR A 1 233 ? 73.322 51.878 -9.264 1.00 36.26 228 THR A O 1
ATOM 1506 N N . MET A 1 234 ? 71.393 50.734 -9.029 1.00 30.09 229 MET A N 1
ATOM 1507 C CA . MET A 1 234 ? 70.892 51.541 -7.924 1.00 30.54 229 MET A CA 1
ATOM 1508 C C . MET A 1 234 ? 71.258 50.952 -6.565 1.00 30.79 229 MET A C 1
ATOM 1509 O O . MET A 1 234 ? 71.323 51.673 -5.571 1.00 32.18 229 MET A O 1
ATOM 1514 N N . ALA A 1 235 ? 71.494 49.644 -6.527 1.00 27.91 230 ALA A N 1
ATOM 1515 C CA . ALA A 1 235 ? 71.810 48.959 -5.279 1.00 27.82 230 ALA A CA 1
ATOM 1516 C C . ALA A 1 235 ? 72.484 47.615 -5.527 1.00 28.93 230 ALA A C 1
ATOM 1517 O O . ALA A 1 235 ? 72.295 46.996 -6.572 1.00 26.38 230 ALA A O 1
ATOM 1519 N N . HIS A 1 236 ? 73.266 47.167 -4.550 1.00 29.48 231 HIS A N 1
ATOM 1520 C CA . HIS A 1 236 ? 74.001 45.914 -4.662 1.00 32.56 231 HIS A CA 1
ATOM 1521 C C . HIS A 1 236 ? 73.863 45.090 -3.384 1.00 36.91 231 HIS A C 1
ATOM 1522 O O . HIS A 1 236 ? 74.226 45.545 -2.300 1.00 39.93 231 HIS A O 1
ATOM 1529 N N . PHE A 1 237 ? 73.341 43.875 -3.523 1.00 35.56 232 PHE A N 1
ATOM 1530 C CA . PHE A 1 237 ? 73.234 42.942 -2.405 1.00 36.58 232 PHE A CA 1
ATOM 1531 C C . PHE A 1 237 ? 74.021 41.677 -2.715 1.00 33.96 232 PHE A C 1
ATOM 1532 O O . PHE A 1 237 ? 73.797 41.036 -3.740 1.00 29.14 232 PHE A O 1
ATOM 1540 N N . ARG A 1 238 ? 74.941 41.317 -1.827 1.00 34.62 233 ARG A N 1
ATOM 1541 C CA . ARG A 1 238 ? 75.746 40.119 -2.017 1.00 35.48 233 ARG A CA 1
ATOM 1542 C C . ARG A 1 238 ? 74.992 38.877 -1.565 1.00 36.12 233 ARG A C 1
ATOM 1543 O O . ARG A 1 238 ? 73.936 38.976 -0.942 1.00 38.75 233 ARG A O 1
ATOM 1551 N N . ASN A 1 239 ? 75.530 37.708 -1.893 1.00 35.41 234 ASN A N 1
ATOM 1552 C CA . ASN A 1 239 ? 74.951 36.454 -1.433 1.00 37.32 234 ASN A CA 1
ATOM 1553 C C . ASN A 1 239 ? 75.141 36.329 0.073 1.00 37.34 234 ASN A C 1
ATOM 1554 O O . ASN A 1 239 ? 76.207 35.932 0.543 1.00 38.93 234 ASN A O 1
ATOM 1559 N N . VAL A 1 240 ? 74.105 36.689 0.825 1.00 33.98 235 VAL A N 1
ATOM 1560 C CA . VAL A 1 240 ? 74.169 36.698 2.282 1.00 31.63 235 VAL A CA 1
ATOM 1561 C C . VAL A 1 240 ? 73.210 35.663 2.861 1.00 32.01 235 VAL A C 1
ATOM 1562 O O . VAL A 1 240 ? 72.011 35.698 2.586 1.00 34.79 235 VAL A O 1
ATOM 1566 N N . ASP A 1 241 ? 73.735 34.742 3.662 1.00 31.40 236 ASP A N 1
ATOM 1567 C CA . ASP A 1 241 ? 72.924 33.640 4.177 1.00 35.18 236 ASP A CA 1
ATOM 1568 C C . ASP A 1 241 ? 71.833 34.106 5.139 1.00 34.84 236 ASP A C 1
ATOM 1569 O O . ASP A 1 241 ? 70.782 33.471 5.251 1.00 32.94 236 ASP A O 1
ATOM 1574 N N . ALA A 1 242 ? 72.086 35.218 5.824 1.00 34.93 237 ALA A N 1
ATOM 1575 C CA . ALA A 1 242 ? 71.100 35.806 6.723 1.00 32.30 237 ALA A CA 1
ATOM 1576 C C . ALA A 1 242 ? 69.822 36.149 5.963 1.00 32.98 237 ALA A C 1
ATOM 1577 O O . ALA A 1 242 ? 68.722 36.090 6.512 1.00 34.33 237 ALA A O 1
ATOM 1579 N N . ILE A 1 243 ? 69.977 36.497 4.690 1.00 30.86 238 ILE A N 1
ATOM 1580 C CA . ILE A 1 243 ? 68.835 36.795 3.835 1.00 29.89 238 ILE A CA 1
ATOM 1581 C C . ILE A 1 243 ? 68.018 35.538 3.546 1.00 31.86 238 ILE A C 1
ATOM 1582 O O . ILE A 1 243 ? 66.793 35.541 3.686 1.00 31.92 238 ILE A O 1
ATOM 1587 N N . ARG A 1 244 ? 68.701 34.468 3.143 1.00 32.78 239 ARG A N 1
ATOM 1588 C CA . ARG A 1 244 ? 68.053 33.172 2.958 1.00 32.08 239 ARG A CA 1
ATOM 1589 C C . ARG A 1 244 ? 67.337 32.766 4.236 1.00 31.17 239 ARG A C 1
ATOM 1590 O O . ARG A 1 244 ? 66.197 32.299 4.206 1.00 30.60 239 ARG A O 1
ATOM 1598 N N . ARG A 1 245 ? 68.017 32.961 5.361 1.00 34.98 240 ARG A N 1
ATOM 1599 C CA . ARG A 1 245 ? 67.470 32.620 6.668 1.00 31.60 240 ARG A CA 1
ATOM 1600 C C . ARG A 1 245 ? 66.231 33.444 7.019 1.00 29.95 240 ARG A C 1
ATOM 1601 O O . ARG A 1 245 ? 65.322 32.947 7.677 1.00 27.47 240 ARG A O 1
ATOM 1609 N N . SER A 1 246 ? 66.191 34.695 6.570 1.00 32.96 241 SER A N 1
ATOM 1610 C CA . SER A 1 246 ? 65.069 35.577 6.888 1.00 32.18 241 SER A CA 1
ATOM 1611 C C . SER A 1 246 ? 63.758 35.112 6.242 1.00 34.71 241 SER A C 1
ATOM 1612 O O . SER A 1 246 ? 62.687 35.231 6.842 1.00 35.35 241 SER A O 1
ATOM 1615 N N . ARG A 1 247 ? 63.843 34.585 5.022 1.00 29.76 242 ARG A N 1
ATOM 1616 C CA . ARG A 1 247 ? 62.672 34.011 4.363 1.00 25.78 242 ARG A CA 1
ATOM 1617 C C . ARG A 1 247 ? 62.179 32.797 5.144 1.00 26.54 242 ARG A C 1
ATOM 1618 O O . ARG A 1 247 ? 60.975 32.590 5.300 1.00 25.65 242 ARG A O 1
ATOM 1626 N N . LEU A 1 248 ? 63.118 31.999 5.638 1.00 29.11 243 LEU A N 1
ATOM 1627 C CA . LEU A 1 248 ? 62.780 30.811 6.414 1.00 35.04 243 LEU A CA 1
ATOM 1628 C C . LEU A 1 248 ? 62.217 31.167 7.788 1.00 38.94 243 LEU A C 1
ATOM 1629 O O . LEU A 1 248 ? 61.410 30.422 8.348 1.00 41.63 243 LEU A O 1
ATOM 1634 N N . LYS A 1 249 ? 62.644 32.305 8.327 1.00 35.94 244 LYS A N 1
ATOM 1635 C CA . LYS A 1 249 ? 62.165 32.755 9.632 1.00 36.08 244 LYS A CA 1
ATOM 1636 C C . LYS A 1 249 ? 60.892 33.587 9.494 1.00 34.67 244 LYS A C 1
ATOM 1637 O O . LYS A 1 249 ? 60.315 34.029 10.489 1.00 36.22 244 LYS A O 1
ATOM 1643 N N . LYS A 1 250 ? 60.469 33.791 8.250 1.00 29.34 245 LYS A N 1
ATOM 1644 C CA . LYS A 1 250 ? 59.233 34.504 7.943 1.00 27.23 245 LYS A CA 1
ATOM 1645 C C . LYS A 1 250 ? 59.252 35.945 8.439 1.00 28.53 245 LYS A C 1
ATOM 1646 O O . LYS A 1 250 ? 58.235 36.472 8.888 1.00 28.35 245 LYS A O 1
ATOM 1652 N N . CYS A 1 251 ? 60.416 36.580 8.345 1.00 30.22 246 CYS A N 1
ATOM 1653 C CA . CYS A 1 251 ? 60.566 37.954 8.802 1.00 33.82 246 CYS A CA 1
ATOM 1654 C C . CYS A 1 251 ? 61.431 38.786 7.855 1.00 30.82 246 CYS A C 1
ATOM 1655 O O . CYS A 1 251 ? 62.068 38.258 6.941 1.00 25.17 246 CYS A O 1
ATOM 1658 N N . THR A 1 252 ? 61.442 40.094 8.085 1.00 28.54 247 THR A N 1
ATOM 1659 C CA . THR A 1 252 ? 62.280 41.002 7.319 1.00 30.48 247 THR A CA 1
ATOM 1660 C C . THR A 1 252 ? 63.707 40.958 7.851 1.00 36.37 247 THR A C 1
ATOM 1661 O O . THR A 1 252 ? 63.954 40.453 8.947 1.00 37.12 247 THR A O 1
ATOM 1665 N N . ILE A 1 253 ? 64.642 41.497 7.074 1.00 37.67 248 ILE A N 1
ATOM 1666 C CA . ILE A 1 253 ? 66.041 41.552 7.481 1.00 39.27 248 ILE A CA 1
ATOM 1667 C C . ILE A 1 253 ? 66.205 42.479 8.685 1.00 42.71 248 ILE A C 1
ATOM 1668 O O . ILE A 1 253 ? 67.186 42.390 9.426 1.00 45.36 248 ILE A O 1
ATOM 1673 N N . PHE A 1 254 ? 65.224 43.355 8.885 1.00 42.86 249 PHE A N 1
ATOM 1674 C CA . PHE A 1 254 ? 65.246 44.302 9.995 1.00 42.60 249 PHE A CA 1
ATOM 1675 C C . PHE A 1 254 ? 64.896 43.641 11.327 1.00 41.17 249 PHE A C 1
ATOM 1676 O O . PHE A 1 254 ? 65.124 44.215 12.390 1.00 42.88 249 PHE A O 1
ATOM 1684 N N . GLU A 1 255 ? 64.341 42.434 11.263 1.00 38.18 250 GLU A N 1
ATOM 1685 C CA . GLU A 1 255 ? 63.978 41.697 12.468 1.00 36.50 250 GLU A CA 1
ATOM 1686 C C . GLU A 1 255 ? 64.995 40.608 12.777 1.00 36.07 250 GLU A C 1
ATOM 1687 O O . GLU A 1 255 ? 64.832 39.851 13.731 1.00 38.84 250 GLU A O 1
ATOM 1693 N N . MET A 1 256 ? 66.037 40.525 11.957 1.00 36.55 251 MET A N 1
ATOM 1694 C CA . MET A 1 256 ? 67.105 39.557 12.178 1.00 38.40 251 MET A CA 1
ATOM 1695 C C . MET A 1 256 ? 68.057 40.080 13.244 1.00 40.09 251 MET A C 1
ATOM 1696 O O . MET A 1 256 ? 68.088 41.278 13.524 1.00 43.29 251 MET A O 1
ATOM 1701 N N . ASP A 1 257 ? 68.829 39.181 13.845 1.00 41.86 252 ASP A N 1
ATOM 1702 C CA . ASP A 1 257 ? 69.774 39.579 14.880 1.00 43.91 252 ASP A CA 1
ATOM 1703 C C . ASP A 1 257 ? 70.922 40.380 14.274 1.00 46.18 252 ASP A C 1
ATOM 1704 O O . ASP A 1 257 ? 71.561 39.932 13.322 1.00 47.60 252 ASP A O 1
ATOM 1709 N N . PRO A 1 258 ? 71.180 41.576 14.822 1.00 48.57 253 PRO A N 1
ATOM 1710 C CA . PRO A 1 258 ? 72.219 42.484 14.321 1.00 49.93 253 PRO A CA 1
ATOM 1711 C C . PRO A 1 258 ? 73.626 41.888 14.387 1.00 52.83 253 PRO A C 1
ATOM 1712 O O . PRO A 1 258 ? 74.495 42.306 13.622 1.00 54.93 253 PRO A O 1
ATOM 1716 N N . GLU A 1 259 ? 73.847 40.932 15.284 1.00 51.89 254 GLU A N 1
ATOM 1717 C CA . GLU A 1 259 ? 75.170 40.329 15.429 1.00 54.60 254 GLU A CA 1
ATOM 1718 C C . GLU A 1 259 ? 75.377 39.158 14.474 1.00 54.44 254 GLU A C 1
ATOM 1719 O O . GLU A 1 259 ? 76.489 38.646 14.341 1.00 58.11 254 GLU A O 1
ATOM 1725 N N . GLU A 1 260 ? 74.304 38.735 13.813 1.00 50.14 255 GLU A N 1
ATOM 1726 C CA . GLU A 1 260 ? 74.407 37.713 12.781 1.00 49.03 255 GLU A CA 1
ATOM 1727 C C . GLU A 1 260 ? 75.096 38.342 11.574 1.00 49.44 255 GLU A C 1
ATOM 1728 O O . GLU A 1 260 ? 74.839 39.501 11.246 1.00 49.03 255 GLU A O 1
ATOM 1734 N N . GLU A 1 261 ? 75.979 37.586 10.927 1.00 50.41 256 GLU A N 1
ATOM 1735 C CA . GLU A 1 261 ? 76.809 38.121 9.849 1.00 53.04 256 GLU A CA 1
ATOM 1736 C C . GLU A 1 261 ? 76.005 38.687 8.683 1.00 51.67 256 GLU A C 1
ATOM 1737 O O . GLU A 1 261 ? 75.135 38.015 8.127 1.00 51.82 256 GLU A O 1
ATOM 1743 N N . GLY A 1 262 ? 76.302 39.934 8.325 1.00 48.37 257 GLY A N 1
ATOM 1744 C CA . GLY A 1 262 ? 75.729 40.551 7.144 1.00 43.33 257 GLY A CA 1
ATOM 1745 C C . GLY A 1 262 ? 74.433 41.312 7.348 1.00 40.58 257 GLY A C 1
ATOM 1746 O O . GLY A 1 262 ? 74.047 42.107 6.494 1.00 44.00 257 GLY A O 1
ATOM 1747 N N . VAL A 1 263 ? 73.764 41.078 8.473 1.00 38.75 258 VAL A N 1
ATOM 1748 C CA . VAL A 1 263 ? 72.450 41.670 8.731 1.00 41.33 258 VAL A CA 1
ATOM 1749 C C . VAL A 1 263 ? 72.438 43.204 8.679 1.00 43.64 258 VAL A C 1
ATOM 1750 O O . VAL A 1 263 ? 71.574 43.803 8.037 1.00 41.57 258 VAL A O 1
ATOM 1754 N N . LEU A 1 264 ? 73.401 43.832 9.345 1.00 44.85 259 LEU A N 1
ATOM 1755 C CA . LEU A 1 264 ? 73.481 45.290 9.387 1.00 46.15 259 LEU A CA 1
ATOM 1756 C C . LEU A 1 264 ? 73.815 45.880 8.020 1.00 45.70 259 LEU A C 1
ATOM 1757 O O . LEU A 1 264 ? 73.298 46.932 7.640 1.00 45.05 259 LEU A O 1
ATOM 1762 N N . GLU A 1 265 ? 74.692 45.194 7.297 1.00 44.60 260 GLU A N 1
ATOM 1763 C CA . GLU A 1 265 ? 75.124 45.614 5.972 1.00 44.98 260 GLU A CA 1
ATOM 1764 C C . GLU A 1 265 ? 73.931 45.644 5.028 1.00 39.81 260 GLU A C 1
ATOM 1765 O O . GLU A 1 265 ? 73.696 46.628 4.327 1.00 39.46 260 GLU A O 1
ATOM 1771 N N . VAL A 1 266 ? 73.177 44.551 5.034 1.00 37.45 261 VAL A N 1
ATOM 1772 C CA . VAL A 1 266 ? 72.009 44.391 4.179 1.00 35.18 261 VAL A CA 1
ATOM 1773 C C . VAL A 1 266 ? 70.901 45.380 4.547 1.00 37.51 261 VAL A C 1
ATOM 1774 O O . VAL A 1 266 ? 70.240 45.932 3.668 1.00 38.21 261 VAL A O 1
ATOM 1778 N N . GLN A 1 267 ? 70.709 45.607 5.845 1.00 36.93 262 GLN A N 1
ATOM 1779 C CA . GLN A 1 267 ? 69.745 46.599 6.315 1.00 34.47 262 GLN A CA 1
ATOM 1780 C C . GLN A 1 267 ? 70.071 47.981 5.762 1.00 35.69 262 GLN A C 1
ATOM 1781 O O . GLN A 1 267 ? 69.187 48.700 5.296 1.00 34.73 262 GLN A O 1
ATOM 1787 N N . ASN A 1 268 ? 71.347 48.346 5.825 1.00 35.64 263 ASN A N 1
ATOM 1788 C CA . ASN A 1 268 ? 71.800 49.649 5.349 1.00 34.53 263 ASN A CA 1
ATOM 1789 C C . ASN A 1 268 ? 71.701 49.802 3.839 1.00 33.32 263 ASN A C 1
ATOM 1790 O O . ASN A 1 268 ? 71.505 50.906 3.335 1.00 42.37 263 ASN A O 1
ATOM 1795 N N . GLU A 1 269 ? 71.833 48.695 3.116 1.00 31.93 264 GLU A N 1
ATOM 1796 C CA . GLU A 1 269 ? 71.706 48.740 1.666 1.00 36.84 264 GLU A CA 1
ATOM 1797 C C . GLU A 1 269 ? 70.241 48.900 1.255 1.00 32.83 264 GLU A C 1
ATOM 1798 O O . GLU A 1 269 ? 69.940 49.521 0.238 1.00 31.75 264 GLU A O 1
ATOM 1804 N N . TYR A 1 270 ? 69.331 48.347 2.050 1.00 36.68 265 TYR A N 1
ATOM 1805 C CA . TYR A 1 270 ? 67.904 48.535 1.802 1.00 34.68 265 TYR A CA 1
ATOM 1806 C C . TYR A 1 270 ? 67.486 49.962 2.144 1.00 38.46 265 TYR A C 1
ATOM 1807 O O . TYR A 1 270 ? 66.677 50.570 1.439 1.00 40.06 265 TYR A O 1
ATOM 1816 N N . LEU A 1 271 ? 68.044 50.493 3.228 1.00 35.12 266 LEU A N 1
ATOM 1817 C CA . LEU A 1 271 ? 67.765 51.864 3.630 1.00 36.55 266 LEU A CA 1
ATOM 1818 C C . LEU A 1 271 ? 68.264 52.845 2.573 1.00 37.75 266 LEU A C 1
ATOM 1819 O O . LEU A 1 271 ? 67.582 53.813 2.243 1.00 36.01 266 LEU A O 1
ATOM 1824 N N . SER A 1 272 ? 69.451 52.579 2.036 1.00 36.36 267 SER A N 1
ATOM 1825 C CA . SER A 1 272 ? 70.027 53.424 1.001 1.00 37.57 267 SER A CA 1
ATOM 1826 C C . SER A 1 272 ? 69.171 53.429 -0.263 1.00 37.05 267 SER A C 1
ATOM 1827 O O . SER A 1 272 ? 68.919 54.484 -0.845 1.00 38.64 267 SER A O 1
ATOM 1830 N N . LEU A 1 273 ? 68.724 52.248 -0.680 1.00 36.36 268 LEU A N 1
ATOM 1831 C CA . LEU A 1 273 ? 67.905 52.117 -1.883 1.00 34.93 268 LEU A CA 1
ATOM 1832 C C . LEU A 1 273 ? 66.598 52.892 -1.758 1.00 35.59 268 LEU A C 1
ATOM 1833 O O . LEU A 1 273 ? 66.150 53.528 -2.714 1.00 36.64 268 LEU A O 1
ATOM 1838 N N . ALA A 1 274 ? 65.992 52.838 -0.576 1.00 34.44 269 ALA A N 1
ATOM 1839 C CA . ALA A 1 274 ? 64.775 53.594 -0.308 1.00 34.74 269 ALA A CA 1
ATOM 1840 C C . ALA A 1 274 ? 65.052 55.093 -0.384 1.00 40.59 269 ALA A C 1
ATOM 1841 O O . ALA A 1 274 ? 64.277 55.845 -0.979 1.00 41.72 269 ALA A O 1
ATOM 1843 N N . LYS A 1 275 ? 66.164 55.513 0.216 1.00 40.22 270 LYS A N 1
ATOM 1844 C CA . LYS A 1 275 ? 66.588 56.910 0.183 1.00 44.27 270 LYS A CA 1
ATOM 1845 C C . LYS A 1 275 ? 66.771 57.393 -1.250 1.00 42.37 270 LYS A C 1
ATOM 1846 O O . LYS A 1 275 ? 66.436 58.533 -1.578 1.00 40.67 270 LYS A O 1
ATOM 1852 N N . LYS A 1 276 ? 67.307 56.518 -2.097 1.00 40.25 271 LYS A N 1
ATOM 1853 C CA . LYS A 1 276 ? 67.524 56.844 -3.501 1.00 41.58 271 LYS A CA 1
ATOM 1854 C C . LYS A 1 276 ? 66.204 57.083 -4.230 1.00 41.84 271 LYS A C 1
ATOM 1855 O O . LYS A 1 276 ? 66.063 58.057 -4.971 1.00 43.35 271 LYS A O 1
ATOM 1861 N N . MET A 1 277 ? 65.238 56.195 -4.006 1.00 37.71 272 MET A N 1
ATOM 1862 C CA . MET A 1 277 ? 63.946 56.268 -4.684 1.00 34.65 272 MET A CA 1
ATOM 1863 C C . MET A 1 277 ? 63.137 57.516 -4.324 1.00 37.54 272 MET A C 1
ATOM 1864 O O . MET A 1 277 ? 62.191 57.874 -5.027 1.00 37.65 272 MET A O 1
ATOM 1869 N N . ILE A 1 278 ? 63.508 58.174 -3.231 1.00 35.95 273 ILE A N 1
ATOM 1870 C CA . ILE A 1 278 ? 62.819 59.387 -2.811 1.00 47.66 273 ILE A CA 1
ATOM 1871 C C . ILE A 1 278 ? 63.531 60.640 -3.322 1.00 49.61 273 ILE A C 1
ATOM 1872 O O . ILE A 1 278 ? 62.887 61.611 -3.720 1.00 48.37 273 ILE A O 1
ATOM 1877 N N . ASP A 1 279 ? 64.860 60.605 -3.328 1.00 51.57 274 ASP A N 1
ATOM 1878 C CA . ASP A 1 279 ? 65.649 61.806 -3.592 1.00 51.91 274 ASP A CA 1
ATOM 1879 C C . ASP A 1 279 ? 66.477 61.755 -4.879 1.00 53.03 274 ASP A C 1
ATOM 1880 O O . ASP A 1 279 ? 66.744 62.791 -5.486 1.00 56.31 274 ASP A O 1
ATOM 1885 N N . ASN A 1 280 ? 66.889 60.559 -5.290 1.00 61.72 275 ASN A N 1
ATOM 1886 C CA . ASN A 1 280 ? 67.866 60.428 -6.371 1.00 62.27 275 ASN A CA 1
ATOM 1887 C C . ASN A 1 280 ? 67.339 59.836 -7.678 1.00 56.91 275 ASN A C 1
ATOM 1888 O O . ASN A 1 280 ? 67.991 59.94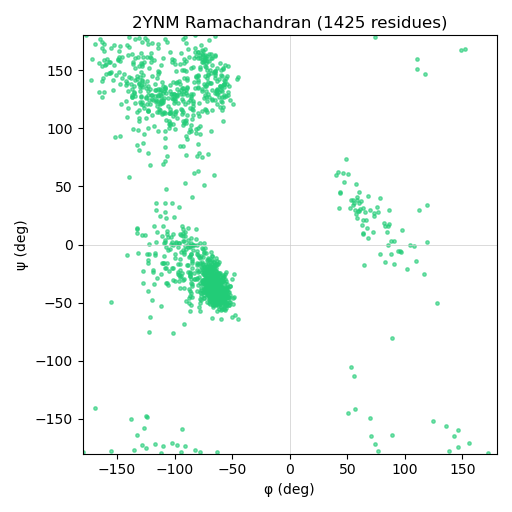9 -8.717 1.00 55.58 275 ASN A O 1
ATOM 1893 N N . VAL A 1 281 ? 66.171 59.206 -7.630 1.00 54.88 276 VAL A N 1
ATOM 1894 C CA . VAL A 1 281 ? 65.675 58.448 -8.778 1.00 52.72 276 VAL A CA 1
ATOM 1895 C C . VAL A 1 281 ? 65.404 59.307 -10.021 1.00 52.17 276 VAL A C 1
ATOM 1896 O O . VAL A 1 281 ? 64.757 60.351 -9.949 1.00 53.17 276 VAL A O 1
ATOM 1900 N N . GLU A 1 282 ? 65.930 58.861 -11.159 1.00 51.49 277 GLU A N 1
ATOM 1901 C CA . GLU A 1 282 ? 65.725 59.543 -12.431 1.00 53.44 277 GLU A CA 1
ATOM 1902 C C . GLU A 1 282 ? 65.328 58.548 -13.517 1.00 51.84 277 GLU A C 1
ATOM 1903 O O . GLU A 1 282 ? 65.830 57.423 -13.544 1.00 52.89 277 GLU A O 1
ATOM 1909 N N . PRO A 1 283 ? 64.415 58.956 -14.413 1.00 49.44 278 PRO A N 1
ATOM 1910 C CA . PRO A 1 283 ? 64.013 58.129 -15.556 1.00 46.31 278 PRO A CA 1
ATOM 1911 C C . PRO A 1 283 ? 65.194 57.881 -16.487 1.00 47.19 278 PRO A C 1
ATOM 1912 O O . PRO A 1 283 ? 65.779 58.834 -17.002 1.00 50.19 278 PRO A O 1
ATOM 1916 N N . LEU A 1 284 ? 65.534 56.615 -16.700 1.00 42.70 279 LEU A N 1
ATOM 1917 C CA . LEU A 1 284 ? 66.700 56.267 -17.501 1.00 42.82 279 LEU A CA 1
ATOM 1918 C C . LEU A 1 284 ? 66.344 56.044 -18.966 1.00 46.15 279 LEU A C 1
ATOM 1919 O O . LEU A 1 284 ? 65.358 55.377 -19.281 1.00 44.96 279 LEU A O 1
ATOM 1924 N N . GLU A 1 285 ? 67.148 56.613 -19.859 1.00 52.16 280 GLU A N 1
ATOM 1925 C CA . GLU A 1 285 ? 67.012 56.349 -21.285 1.00 56.62 280 GLU A CA 1
ATOM 1926 C C . GLU A 1 285 ? 67.798 55.099 -21.649 1.00 56.67 280 GLU A C 1
ATOM 1927 O O . GLU A 1 285 ? 69.023 55.135 -21.759 1.00 60.63 280 GLU A O 1
ATOM 1933 N N . ALA A 1 286 ? 67.090 53.992 -21.832 1.00 53.44 281 ALA A N 1
ATOM 1934 C CA . ALA A 1 286 ? 67.743 52.725 -22.123 1.00 52.47 281 ALA A CA 1
ATOM 1935 C C . ALA A 1 286 ? 67.151 52.049 -23.350 1.00 53.06 281 ALA A C 1
ATOM 1936 O O . ALA A 1 286 ? 65.943 52.092 -23.577 1.00 53.98 281 ALA A O 1
ATOM 1938 N N . GLU A 1 287 ? 68.016 51.428 -24.141 1.00 52.63 282 GLU A N 1
ATOM 1939 C CA . GLU A 1 287 ? 67.571 50.626 -25.268 1.00 52.88 282 GLU A CA 1
ATOM 1940 C C . GLU A 1 287 ? 68.148 49.225 -25.154 1.00 48.28 282 GLU A C 1
ATOM 1941 O O . GLU A 1 287 ? 69.358 49.057 -25.016 1.00 49.21 282 GLU A O 1
ATOM 1947 N N . PRO A 1 288 ? 67.275 48.210 -25.211 1.00 45.63 283 PRO A N 1
ATOM 1948 C CA . PRO A 1 288 ? 67.676 46.814 -25.025 1.00 41.50 283 PRO A CA 1
ATOM 1949 C C . PRO A 1 288 ? 68.551 46.331 -26.168 1.00 39.95 283 PRO A C 1
ATOM 1950 O O . PRO A 1 288 ? 68.547 46.923 -27.247 1.00 40.55 283 PRO A O 1
ATOM 1954 N N . LEU A 1 289 ? 69.295 45.261 -25.928 1.00 38.58 284 LEU A N 1
ATOM 1955 C CA . LEU A 1 289 ? 70.130 44.673 -26.959 1.00 43.54 284 LEU A CA 1
ATOM 1956 C C . LEU A 1 289 ? 69.330 43.624 -27.711 1.00 45.69 284 LEU A C 1
ATOM 1957 O O . LEU A 1 289 ? 68.337 43.108 -27.200 1.00 45.50 284 LEU A O 1
ATOM 1962 N N . LYS A 1 290 ? 69.760 43.318 -28.928 1.00 49.39 285 LYS A N 1
ATOM 1963 C CA . LYS A 1 290 ? 69.178 42.223 -29.688 1.00 51.46 285 LYS A CA 1
ATOM 1964 C C . LYS A 1 290 ? 69.720 40.919 -29.115 1.00 52.41 285 LYS A C 1
ATOM 1965 O O . LYS A 1 290 ? 70.780 40.913 -28.489 1.00 49.93 285 LYS A O 1
ATOM 1971 N N . ASP A 1 291 ? 68.988 39.825 -29.319 1.00 57.44 286 ASP A N 1
ATOM 1972 C CA . ASP A 1 291 ? 69.370 38.526 -28.767 1.00 58.31 286 ASP A CA 1
ATOM 1973 C C . ASP A 1 291 ? 70.804 38.144 -29.106 1.00 58.67 286 ASP A C 1
ATOM 1974 O O . ASP A 1 291 ? 71.542 37.675 -28.245 1.00 58.05 286 ASP A O 1
ATOM 1979 N N . ARG A 1 292 ? 71.197 38.362 -30.357 1.00 62.52 287 ARG A N 1
ATOM 1980 C CA . ARG A 1 292 ? 72.555 38.059 -30.797 1.00 66.12 287 ARG A CA 1
ATOM 1981 C C . ARG A 1 292 ? 73.587 38.933 -30.088 1.00 64.58 287 ARG A C 1
ATOM 1982 O O . ARG A 1 292 ? 74.663 38.462 -29.720 1.00 66.18 287 ARG A O 1
ATOM 1990 N N . GLU A 1 293 ? 73.250 40.206 -29.899 1.00 60.98 288 GLU A N 1
ATOM 1991 C CA . GLU A 1 293 ? 74.155 41.159 -29.263 1.00 56.46 288 GLU A CA 1
ATOM 1992 C C . GLU A 1 293 ? 74.477 40.797 -27.815 1.00 49.89 288 GLU A C 1
ATOM 1993 O O . GLU A 1 293 ? 75.645 40.640 -27.454 1.00 46.27 288 GLU A O 1
ATOM 1999 N N . ILE A 1 294 ? 73.443 40.668 -26.990 1.00 46.25 289 ILE A N 1
ATOM 2000 C CA . ILE A 1 294 ? 73.634 40.339 -25.581 1.00 47.66 289 ILE A CA 1
ATOM 2001 C C . ILE A 1 294 ? 74.272 38.957 -25.418 1.00 49.17 289 ILE A C 1
ATOM 2002 O O . ILE A 1 294 ? 75.016 38.710 -24.467 1.00 48.01 289 ILE A O 1
ATOM 2007 N N . PHE A 1 295 ? 73.989 38.070 -26.367 1.00 51.25 290 PHE A N 1
ATOM 2008 C CA . PHE A 1 295 ? 74.565 36.733 -26.381 1.00 51.90 290 PHE A CA 1
ATOM 2009 C C . PHE A 1 295 ? 76.080 36.824 -26.512 1.00 55.90 290 PHE A C 1
ATOM 2010 O O . PHE A 1 295 ? 76.816 36.108 -25.836 1.00 59.01 290 PHE A O 1
ATOM 2018 N N . ASP A 1 296 ? 76.540 37.719 -27.381 1.00 55.52 291 ASP A N 1
ATOM 2019 C CA . ASP A 1 296 ? 77.969 37.880 -27.624 1.00 58.15 291 ASP A CA 1
ATOM 2020 C C . ASP A 1 296 ? 78.631 38.843 -26.643 1.00 57.63 291 ASP A C 1
ATOM 2021 O O . ASP A 1 296 ? 79.824 38.728 -26.365 1.00 61.81 291 ASP A O 1
ATOM 2026 N N . LEU A 1 297 ? 77.856 39.791 -26.123 1.00 53.81 292 LEU A N 1
ATOM 2027 C CA . LEU A 1 297 ? 78.385 40.777 -25.184 1.00 48.46 292 LEU A CA 1
ATOM 2028 C C . LEU A 1 297 ? 78.799 40.130 -23.868 1.00 46.07 292 LEU A C 1
ATOM 2029 O O . LEU A 1 297 ? 79.885 40.387 -23.352 1.00 46.33 292 LEU A O 1
ATOM 2034 N N . LEU A 1 298 ? 77.924 39.294 -23.325 1.00 42.63 293 LEU A N 1
ATOM 2035 C CA . LEU A 1 298 ? 78.200 38.630 -22.059 1.00 42.79 293 LEU A CA 1
ATOM 2036 C C . LEU A 1 298 ? 79.152 37.458 -22.255 1.00 46.22 293 LEU A C 1
ATOM 2037 O O . LEU A 1 298 ? 79.186 36.844 -23.322 1.00 47.73 293 LEU A O 1
ATOM 2042 N N . GLY A 1 299 ? 79.929 37.157 -21.220 1.00 46.85 294 GLY A N 1
ATOM 2043 C CA . GLY A 1 299 ? 80.907 36.089 -21.288 1.00 47.20 294 GLY A CA 1
ATOM 2044 C C . GLY A 1 299 ? 82.303 36.569 -20.945 1.00 46.77 294 GLY A C 1
ATOM 2045 O O . GLY A 1 299 ? 82.471 37.527 -20.190 1.00 46.15 294 GLY A O 1
ATOM 2046 N N . PHE A 1 300 ? 83.308 35.904 -21.506 1.00 45.93 295 PHE A N 1
ATOM 2047 C CA . PHE A 1 300 ? 84.698 36.223 -21.205 1.00 45.69 295 PHE A CA 1
ATOM 2048 C C . PHE A 1 300 ? 85.518 36.380 -22.480 1.00 44.85 295 PHE A C 1
ATOM 2049 O O . PHE A 1 300 ? 86.331 37.297 -22.593 1.00 47.51 295 PHE A O 1
ATOM 2057 N N . GLY B 1 33 ? 61.115 3.995 -22.620 1.00 63.43 28 GLY B N 1
ATOM 2058 C CA . GLY B 1 33 ? 61.551 3.899 -24.002 1.00 64.26 28 GLY B CA 1
ATOM 2059 C C . GLY B 1 33 ? 60.432 4.214 -24.977 1.00 62.14 28 GLY B C 1
ATOM 2060 O O . GLY B 1 33 ? 59.713 3.310 -25.405 1.00 65.44 28 GLY B O 1
ATOM 2061 N N . ALA B 1 34 ? 60.288 5.485 -25.349 1.00 56.35 29 ALA B N 1
ATOM 2062 C CA . ALA B 1 34 ? 61.211 6.546 -24.942 1.00 51.38 29 ALA B CA 1
ATOM 2063 C C . ALA B 1 34 ? 60.956 7.060 -23.529 1.00 48.60 29 ALA B C 1
ATOM 2064 O O . ALA B 1 34 ? 59.809 7.212 -23.108 1.00 49.47 29 ALA B O 1
ATOM 2066 N N . LEU B 1 35 ? 62.039 7.320 -22.803 1.00 43.12 30 LEU B N 1
ATOM 2067 C CA . LEU B 1 35 ? 61.953 7.915 -21.478 1.00 40.12 30 LEU B CA 1
ATOM 2068 C C . LEU B 1 35 ? 61.718 9.414 -21.609 1.00 36.43 30 LEU B C 1
ATOM 2069 O O . LEU B 1 35 ? 62.602 10.153 -22.046 1.00 32.93 30 LEU B O 1
ATOM 2074 N N . VAL B 1 36 ? 60.524 9.863 -21.238 1.00 35.17 31 VAL B N 1
ATOM 2075 C CA . VAL B 1 36 ? 60.196 11.278 -21.340 1.00 32.67 31 VAL B CA 1
ATOM 2076 C C . VAL B 1 36 ? 60.201 11.934 -19.965 1.00 33.20 31 VAL B C 1
ATOM 2077 O O . VAL B 1 36 ? 59.437 11.555 -19.075 1.00 33.66 31 VAL B O 1
ATOM 2081 N N . ILE B 1 37 ? 61.074 12.921 -19.805 1.00 30.55 32 ILE B N 1
ATOM 2082 C CA . ILE B 1 37 ? 61.280 13.585 -18.526 1.00 27.58 32 ILE B CA 1
ATOM 2083 C C . ILE B 1 37 ? 60.881 15.049 -18.621 1.00 29.31 32 ILE B C 1
ATOM 2084 O O . ILE B 1 37 ? 61.255 15.740 -19.568 1.00 27.96 32 ILE B O 1
ATOM 2089 N N . ALA B 1 38 ? 60.111 15.516 -17.642 1.00 28.33 33 ALA B N 1
ATOM 2090 C CA . ALA B 1 38 ? 59.735 16.923 -17.570 1.00 26.91 33 ALA B CA 1
ATOM 2091 C C . ALA B 1 38 ? 60.401 17.576 -16.366 1.00 26.65 33 ALA B C 1
ATOM 2092 O O . ALA B 1 38 ? 60.259 17.113 -15.231 1.00 25.15 33 ALA B O 1
ATOM 2094 N N . VAL B 1 39 ? 61.135 18.651 -16.615 1.00 24.69 34 VAL B N 1
ATOM 2095 C CA . VAL B 1 39 ? 61.848 19.329 -15.546 1.00 25.39 34 VAL B CA 1
ATOM 2096 C C . VAL B 1 39 ? 61.134 20.614 -15.149 1.00 23.89 34 VAL B C 1
ATOM 2097 O O . VAL B 1 39 ? 61.053 21.563 -15.932 1.00 23.27 34 VAL B O 1
ATOM 2101 N N . TYR B 1 40 ? 60.608 20.620 -13.929 1.00 21.19 35 TYR B N 1
ATOM 2102 C CA . TYR B 1 40 ? 59.940 21.785 -13.363 1.00 22.27 35 TYR B CA 1
ATOM 2103 C C . TYR B 1 40 ? 60.667 22.227 -12.099 1.00 23.52 35 TYR B C 1
ATOM 2104 O O . TYR B 1 40 ? 61.582 21.549 -11.627 1.00 25.44 35 TYR B O 1
ATOM 2113 N N . GLY B 1 41 ? 60.253 23.363 -11.551 1.00 20.92 36 GLY B N 1
ATOM 2114 C CA . GLY B 1 41 ? 60.840 23.877 -10.330 1.00 22.09 36 GLY B CA 1
ATOM 2115 C C . GLY B 1 41 ? 60.758 25.390 -10.235 1.00 23.51 36 GLY B C 1
ATOM 2116 O O . GLY B 1 41 ? 60.425 26.061 -11.214 1.00 21.76 36 GLY B O 1
ATOM 2117 N N . LYS B 1 42 ? 61.060 25.908 -9.045 1.00 23.68 37 LYS B N 1
ATOM 2118 C CA . LYS B 1 42 ? 61.118 27.342 -8.765 1.00 23.38 37 LYS B CA 1
ATOM 2119 C C . LYS B 1 42 ? 61.857 28.090 -9.869 1.00 23.35 37 LYS B C 1
ATOM 2120 O O . LYS B 1 42 ? 62.805 27.567 -10.453 1.00 27.61 37 LYS B O 1
ATOM 2126 N N . GLY B 1 43 ? 61.410 29.304 -10.171 1.00 22.11 38 GLY B N 1
ATOM 2127 C CA . GLY B 1 43 ? 62.050 30.110 -11.197 1.00 21.72 38 GLY B CA 1
ATOM 2128 C C . GLY B 1 43 ? 63.527 30.354 -10.938 1.00 23.18 38 GLY B C 1
ATOM 2129 O O . GLY B 1 43 ? 63.934 30.609 -9.804 1.00 24.10 38 GLY B O 1
ATOM 2130 N N . GLY B 1 44 ? 64.333 30.258 -11.993 1.00 24.66 39 GLY B N 1
ATOM 2131 C CA . GLY B 1 44 ? 65.752 30.557 -11.911 1.00 26.48 39 GLY B CA 1
ATOM 2132 C C . GLY B 1 44 ? 66.557 29.584 -11.073 1.00 26.95 39 GLY B C 1
ATOM 2133 O O . GLY B 1 44 ? 67.756 29.775 -10.859 1.00 24.77 39 GLY B O 1
ATOM 2134 N N . ILE B 1 45 ? 65.903 28.527 -10.608 1.00 29.08 40 ILE B N 1
ATOM 2135 C CA . ILE B 1 45 ? 66.551 27.553 -9.743 1.00 29.18 40 ILE B CA 1
ATOM 2136 C C . ILE B 1 45 ? 67.689 26.831 -10.467 1.00 26.78 40 ILE B C 1
ATOM 2137 O O . ILE B 1 45 ? 68.605 26.311 -9.834 1.00 30.50 40 ILE B O 1
ATOM 2142 N N . GLY B 1 46 ? 67.632 26.820 -11.795 1.00 22.55 41 GLY B N 1
ATOM 2143 C CA . GLY B 1 46 ? 68.664 26.193 -12.599 1.00 23.64 41 GLY B CA 1
ATOM 2144 C C . GLY B 1 46 ? 68.114 25.059 -13.441 1.00 25.93 41 GLY B C 1
ATOM 2145 O O . GLY B 1 46 ? 68.802 24.064 -13.681 1.00 25.72 41 GLY B O 1
ATOM 2146 N N . LYS B 1 47 ? 66.868 25.211 -13.887 1.00 23.80 42 LYS B N 1
ATOM 2147 C CA . LYS B 1 47 ? 66.202 24.185 -14.685 1.00 25.42 42 LYS B CA 1
ATOM 2148 C C . LYS B 1 47 ? 66.869 23.988 -16.044 1.00 26.27 42 LYS B C 1
ATOM 2149 O O . LYS B 1 47 ? 67.106 22.856 -16.466 1.00 24.48 42 LYS B O 1
ATOM 2155 N N . SER B 1 48 ? 67.169 25.093 -16.724 1.00 26.20 43 SER B N 1
ATOM 2156 C CA . SER B 1 48 ? 67.806 25.033 -18.037 1.00 29.15 43 SER B CA 1
ATOM 2157 C C . SER B 1 48 ? 69.252 24.560 -17.952 1.00 32.14 43 SER B C 1
ATOM 2158 O O . SER B 1 48 ? 69.721 23.810 -18.809 1.00 31.64 43 SER B O 1
ATOM 2161 N N . THR B 1 49 ? 69.950 25.012 -16.915 1.00 32.39 44 THR B N 1
ATOM 2162 C CA . THR B 1 49 ? 71.327 24.602 -16.682 1.00 31.23 44 THR B CA 1
ATOM 2163 C C . THR B 1 49 ? 71.387 23.100 -16.439 1.00 29.08 44 THR B C 1
ATOM 2164 O O . THR B 1 49 ? 72.208 22.393 -17.028 1.00 28.48 44 THR B O 1
ATOM 2168 N N . THR B 1 50 ? 70.499 22.619 -15.575 1.00 27.18 45 THR B N 1
ATOM 2169 C CA . THR B 1 50 ? 70.453 21.203 -15.232 1.00 28.01 45 THR B CA 1
ATOM 2170 C C . THR B 1 50 ? 70.047 20.345 -16.425 1.00 27.24 45 THR B C 1
ATOM 2171 O O . THR B 1 50 ? 70.677 19.323 -16.696 1.00 29.85 45 THR B O 1
ATOM 2175 N N . SER B 1 51 ? 69.002 20.769 -17.136 1.00 24.20 46 SER B N 1
ATOM 2176 C CA . SER B 1 51 ? 68.476 20.010 -18.271 1.00 25.84 46 SER B CA 1
ATOM 2177 C C . SER B 1 51 ? 69.514 19.826 -19.373 1.00 27.34 46 SER B C 1
ATOM 2178 O O . SER B 1 51 ? 69.704 18.718 -19.880 1.00 27.98 46 SER B O 1
ATOM 2181 N N . SER B 1 52 ? 70.183 20.915 -19.738 1.00 28.61 47 SER B N 1
ATOM 2182 C CA . SER B 1 52 ? 71.207 20.876 -20.781 1.00 30.65 47 SER B CA 1
ATOM 2183 C C . SER B 1 52 ? 72.344 19.920 -20.432 1.00 30.02 47 SER B C 1
ATOM 2184 O O . SER B 1 52 ? 72.745 19.091 -21.248 1.00 32.05 47 SER B O 1
ATOM 2187 N N . ASN B 1 53 ? 72.861 20.041 -19.215 1.00 28.30 48 ASN B N 1
ATOM 2188 C CA . ASN B 1 53 ? 73.941 19.172 -18.763 1.00 32.48 48 ASN B CA 1
ATOM 2189 C C . ASN B 1 53 ? 73.489 17.725 -18.572 1.00 34.08 48 ASN B C 1
ATOM 2190 O O . ASN B 1 53 ? 74.279 16.792 -18.736 1.00 35.15 48 ASN B O 1
ATOM 2195 N N . LEU B 1 54 ? 72.216 17.542 -18.229 1.00 31.02 49 LEU B N 1
ATOM 2196 C CA . LEU B 1 54 ? 71.662 16.203 -18.069 1.00 30.08 49 LEU B CA 1
ATOM 2197 C C . LEU B 1 54 ? 71.538 15.519 -19.427 1.00 32.25 49 LEU B C 1
ATOM 2198 O O . LEU B 1 54 ? 71.826 14.328 -19.561 1.00 34.33 49 LEU B O 1
ATOM 2203 N N . SER B 1 55 ? 71.113 16.282 -20.430 1.00 32.09 50 SER B N 1
ATOM 2204 C CA . SER B 1 55 ? 71.044 15.781 -21.797 1.00 32.06 50 SER B CA 1
ATOM 2205 C C . SER B 1 55 ? 72.429 15.350 -22.252 1.00 33.03 50 SER B C 1
ATOM 2206 O O . SER B 1 55 ? 72.598 14.276 -22.834 1.00 34.24 50 SER B O 1
ATOM 2209 N N . ALA B 1 56 ? 73.417 16.195 -21.971 1.00 32.24 51 ALA B N 1
ATOM 2210 C CA . ALA B 1 56 ? 74.805 15.897 -22.300 1.00 33.91 51 ALA B CA 1
ATOM 2211 C C . ALA B 1 56 ? 75.275 14.633 -21.590 1.00 37.76 51 ALA B C 1
ATOM 2212 O O . ALA B 1 56 ? 76.070 13.867 -22.133 1.00 44.68 51 ALA B O 1
ATOM 2214 N N . ALA B 1 57 ? 74.774 14.417 -20.377 1.00 35.36 52 ALA B N 1
ATOM 2215 C CA . ALA B 1 57 ? 75.134 13.234 -19.603 1.00 39.00 52 ALA B CA 1
ATOM 2216 C C . ALA B 1 57 ? 74.586 11.967 -20.253 1.00 39.00 52 ALA B C 1
ATOM 2217 O O . ALA B 1 57 ? 75.299 10.973 -20.385 1.00 35.49 52 ALA B O 1
ATOM 2219 N N . PHE B 1 58 ? 73.320 12.012 -20.661 1.00 40.16 53 PHE B N 1
ATOM 2220 C CA . PHE B 1 58 ? 72.693 10.887 -21.349 1.00 39.91 53 PHE B CA 1
ATOM 2221 C C . PHE B 1 58 ? 73.447 10.524 -22.625 1.00 40.84 53 PHE B C 1
ATOM 2222 O O . PHE B 1 58 ? 73.681 9.345 -22.903 1.00 41.27 53 PHE B O 1
ATOM 2230 N N . SER B 1 59 ? 73.823 11.543 -23.395 1.00 40.11 54 SER B N 1
ATOM 2231 C CA . SER B 1 59 ? 74.522 11.338 -24.662 1.00 39.48 54 SER B CA 1
ATOM 2232 C C . SER B 1 59 ? 75.869 10.661 -24.446 1.00 41.83 54 SER B C 1
ATOM 2233 O O . SER B 1 59 ? 76.272 9.804 -25.232 1.00 42.27 54 SER B O 1
ATOM 2236 N N . LYS B 1 60 ? 76.562 11.052 -23.380 1.00 43.26 55 LYS B N 1
ATOM 2237 C CA . LYS B 1 60 ? 77.834 10.432 -23.027 1.00 43.34 55 LYS B CA 1
ATOM 2238 C C . LYS B 1 60 ? 77.631 8.985 -22.584 1.00 43.41 55 LYS B C 1
ATOM 2239 O O . LYS B 1 60 ? 78.535 8.159 -22.700 1.00 42.40 55 LYS B O 1
ATOM 2245 N N . LEU B 1 61 ? 76.437 8.687 -22.080 1.00 43.96 56 LEU B N 1
ATOM 2246 C CA . LEU B 1 61 ? 76.095 7.329 -21.672 1.00 46.60 56 LEU B CA 1
ATOM 2247 C C . LEU B 1 61 ? 75.568 6.511 -22.848 1.00 47.36 56 LEU B C 1
ATOM 2248 O O . LEU B 1 61 ? 75.116 5.380 -22.671 1.00 48.48 56 LEU B O 1
ATOM 2253 N N . GLY B 1 62 ? 75.617 7.092 -24.043 1.00 47.16 57 GLY B N 1
ATOM 2254 C CA . GLY B 1 62 ? 75.264 6.375 -25.256 1.00 48.54 57 GLY B CA 1
ATOM 2255 C C . GLY B 1 62 ? 73.882 6.674 -25.806 1.00 47.65 57 GLY B C 1
ATOM 2256 O O . GLY B 1 62 ? 73.621 6.456 -26.987 1.00 50.42 57 GLY B O 1
ATOM 2257 N N . LYS B 1 63 ? 72.995 7.175 -24.954 1.00 47.14 58 LYS B N 1
ATOM 2258 C CA . LYS B 1 63 ? 71.614 7.432 -25.355 1.00 48.02 58 LYS B CA 1
ATOM 2259 C C . LYS B 1 63 ? 71.501 8.575 -26.360 1.00 51.76 58 LYS B C 1
ATOM 2260 O O . LYS B 1 63 ? 72.283 9.527 -26.329 1.00 50.40 58 LYS B O 1
ATOM 2266 N N . LYS B 1 64 ? 70.519 8.470 -27.251 1.00 54.75 59 LYS B N 1
ATOM 2267 C CA . LYS B 1 64 ? 70.173 9.562 -28.154 1.00 52.60 59 LYS B CA 1
ATOM 2268 C C . LYS B 1 64 ? 69.093 10.393 -27.482 1.00 47.08 59 LYS B C 1
ATOM 2269 O O . LYS B 1 64 ? 68.119 9.849 -26.969 1.00 46.94 59 LYS B O 1
ATOM 2275 N N . VAL B 1 65 ? 69.264 11.711 -27.478 1.00 42.65 60 VAL B N 1
ATOM 2276 C CA . VAL B 1 65 ? 68.399 12.566 -26.675 1.00 39.39 60 VAL B CA 1
ATOM 2277 C C . VAL B 1 65 ? 67.903 13.820 -27.401 1.00 39.61 60 VAL B C 1
ATOM 2278 O O . VAL B 1 65 ? 68.656 14.488 -28.112 1.00 39.48 60 VAL B O 1
ATOM 2282 N N . LEU B 1 66 ? 66.617 14.109 -27.225 1.00 38.74 61 LEU B N 1
ATOM 2283 C CA . LEU B 1 66 ? 66.019 15.357 -27.677 1.00 34.85 61 LEU B CA 1
ATOM 2284 C C . LEU B 1 66 ? 65.681 16.219 -26.465 1.00 32.90 61 LEU B C 1
ATOM 2285 O O . LEU B 1 66 ? 65.095 15.732 -25.498 1.00 28.45 61 LEU B O 1
ATOM 2290 N N . GLN B 1 67 ? 66.060 17.493 -26.514 1.00 36.78 62 GLN B N 1
ATOM 2291 C CA . GLN B 1 67 ? 65.702 18.437 -25.458 1.00 34.00 62 GLN B CA 1
ATOM 2292 C C . GLN B 1 67 ? 64.823 19.549 -26.011 1.00 37.54 62 GLN B C 1
ATOM 2293 O O . GLN B 1 67 ? 65.126 20.137 -27.049 1.00 40.78 62 GLN B O 1
ATOM 2299 N N . ILE B 1 68 ? 63.734 19.836 -25.307 1.00 37.18 63 ILE B N 1
ATOM 2300 C CA . ILE B 1 68 ? 62.754 20.802 -25.775 1.00 31.74 63 ILE B CA 1
ATOM 2301 C C . ILE B 1 68 ? 62.566 21.941 -24.780 1.00 30.07 63 ILE B C 1
ATOM 2302 O O . ILE B 1 68 ? 62.190 21.718 -23.629 1.00 30.52 63 ILE B O 1
ATOM 2307 N N . GLY B 1 69 ? 62.825 23.164 -25.230 1.00 28.43 64 GLY B N 1
ATOM 2308 C CA . GLY B 1 69 ? 62.663 24.333 -24.387 1.00 27.36 64 GLY B CA 1
ATOM 2309 C C . GLY B 1 69 ? 61.245 24.867 -24.428 1.00 32.97 64 GLY B C 1
ATOM 2310 O O . GLY B 1 69 ? 60.760 25.281 -25.482 1.00 30.30 64 GLY B O 1
ATOM 2311 N N . CYS B 1 70 ? 60.581 24.855 -23.275 1.00 33.59 65 CYS B N 1
ATOM 2312 C CA . CYS B 1 70 ? 59.208 25.335 -23.164 1.00 28.63 65 CYS B CA 1
ATOM 2313 C C . CYS B 1 70 ? 59.168 26.655 -22.398 1.00 28.75 65 CYS B C 1
ATOM 2314 O O . CYS B 1 70 ? 58.712 26.714 -21.255 1.00 31.53 65 CYS B O 1
ATOM 2317 N N . ASP B 1 71 ? 59.649 27.713 -23.042 1.00 21.84 66 ASP B N 1
ATOM 2318 C CA . ASP B 1 71 ? 59.796 29.014 -22.404 1.00 21.20 66 ASP B CA 1
ATOM 2319 C C . ASP B 1 71 ? 59.910 30.060 -23.507 1.00 23.82 66 ASP B C 1
ATOM 2320 O O . ASP B 1 71 ? 60.690 29.889 -24.444 1.00 25.86 66 ASP B O 1
ATOM 2325 N N . PRO B 1 72 ? 59.122 31.144 -23.408 1.00 20.41 67 PRO B N 1
ATOM 2326 C CA . PRO B 1 72 ? 59.191 32.230 -24.390 1.00 24.96 67 PRO B CA 1
ATOM 2327 C C . PRO B 1 72 ? 60.599 32.812 -24.549 1.00 26.26 67 PRO B C 1
ATOM 2328 O O . PRO B 1 72 ? 60.899 33.380 -25.598 1.00 24.28 67 PRO B O 1
ATOM 2332 N N . LYS B 1 73 ? 61.443 32.667 -23.530 1.00 25.89 68 LYS B N 1
ATOM 2333 C CA . LYS B 1 73 ? 62.807 33.192 -23.575 1.00 27.77 68 LYS B CA 1
ATOM 2334 C C . LYS B 1 73 ? 63.732 32.397 -24.498 1.00 29.88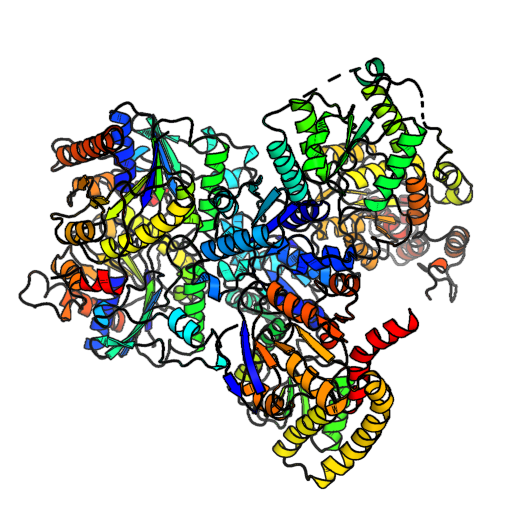 68 LYS B C 1
ATOM 2335 O O . LYS B 1 73 ? 64.799 32.883 -24.875 1.00 30.07 68 LYS B O 1
ATOM 2341 N N . HIS B 1 74 ? 63.317 31.180 -24.847 1.00 28.68 69 HIS B N 1
ATOM 2342 C CA . HIS B 1 74 ? 64.111 30.252 -25.666 1.00 30.44 69 HIS B CA 1
ATOM 2343 C C . HIS B 1 74 ? 65.590 30.170 -25.279 1.00 32.90 69 HIS B C 1
ATOM 2344 O O . HIS B 1 74 ? 66.469 30.197 -26.139 1.00 35.87 69 HIS B O 1
ATOM 2351 N N . ASP B 1 75 ? 65.849 30.065 -23.978 1.00 32.00 70 ASP B N 1
ATOM 2352 C CA . ASP B 1 75 ? 67.212 30.020 -23.459 1.00 29.97 70 ASP B CA 1
ATOM 2353 C C . ASP B 1 75 ? 67.542 28.661 -22.847 1.00 27.89 70 ASP B C 1
ATOM 2354 O O . ASP B 1 75 ? 68.416 28.553 -21.988 1.00 29.54 70 ASP B O 1
ATOM 2359 N N . SER B 1 76 ? 66.843 27.626 -23.293 1.00 28.91 71 SER B N 1
ATOM 2360 C CA . SER B 1 76 ? 67.010 26.298 -22.717 1.00 32.73 71 SER B CA 1
ATOM 2361 C C . SER B 1 76 ? 68.258 25.570 -23.210 1.00 35.64 71 SER B C 1
ATOM 2362 O O . SER B 1 76 ? 69.009 25.006 -22.415 1.00 37.02 71 SER B O 1
ATOM 2365 N N . THR B 1 77 ? 68.478 25.592 -24.521 1.00 33.84 72 THR B N 1
ATOM 2366 C CA . THR B 1 77 ? 69.449 24.694 -25.137 1.00 33.80 72 THR B CA 1
ATOM 2367 C C . THR B 1 77 ? 70.705 25.364 -25.695 1.00 35.04 72 THR B C 1
ATOM 2368 O O . THR B 1 77 ? 71.510 24.702 -26.352 1.00 34.76 72 THR B O 1
ATOM 2372 N N . PHE B 1 78 ? 70.881 26.659 -25.443 1.00 33.47 73 PHE B N 1
ATOM 2373 C CA . PHE B 1 78 ? 71.973 27.395 -26.083 1.00 31.54 73 PHE B CA 1
ATOM 2374 C C . PHE B 1 78 ? 73.371 26.923 -25.660 1.00 33.21 73 PHE B C 1
ATOM 2375 O O . PHE B 1 78 ? 74.342 27.131 -26.386 1.00 36.83 73 PHE B O 1
ATOM 2383 N N . THR B 1 79 ? 73.475 26.285 -24.497 1.00 32.46 74 THR B N 1
ATOM 2384 C CA . THR B 1 79 ? 74.759 25.742 -24.057 1.00 34.63 74 THR B CA 1
ATOM 2385 C C . THR B 1 79 ? 75.075 24.432 -24.774 1.00 36.57 74 THR B C 1
ATOM 2386 O O . THR B 1 79 ? 76.216 23.964 -24.764 1.00 35.75 74 THR B O 1
ATOM 2390 N N . LEU B 1 80 ? 74.058 23.844 -25.396 1.00 38.12 75 LEU B N 1
ATOM 2391 C CA . LEU B 1 80 ? 74.242 22.626 -26.177 1.00 42.96 75 LEU B CA 1
ATOM 2392 C C . LEU B 1 80 ? 74.668 22.942 -27.609 1.00 45.90 75 LEU B C 1
ATOM 2393 O O . LEU B 1 80 ? 75.374 22.159 -28.243 1.00 46.75 75 LEU B O 1
ATOM 2398 N N . THR B 1 81 ? 74.241 24.097 -28.110 1.00 44.91 76 THR B N 1
ATOM 2399 C CA . THR B 1 81 ? 74.489 24.466 -29.499 1.00 43.74 76 THR B CA 1
ATOM 2400 C C . THR B 1 81 ? 75.506 25.598 -29.645 1.00 44.23 76 THR B C 1
ATOM 2401 O O . THR B 1 81 ? 75.939 25.901 -30.757 1.00 45.54 76 THR B O 1
ATOM 2405 N N . HIS B 1 82 ? 75.873 26.219 -28.524 1.00 41.70 77 HIS B N 1
ATOM 2406 C CA . HIS B 1 82 ? 76.720 27.417 -28.522 1.00 43.77 77 HIS B CA 1
ATOM 2407 C C . HIS B 1 82 ? 76.081 28.543 -29.332 1.00 44.11 77 HIS B C 1
ATOM 2408 O O . HIS B 1 82 ? 76.762 29.461 -29.789 1.00 47.08 77 HIS B O 1
ATOM 2415 N N . LYS B 1 83 ? 74.765 28.470 -29.492 1.00 42.06 78 LYS B N 1
ATOM 2416 C CA . LYS B 1 83 ? 74.049 29.353 -30.396 1.00 43.17 78 LYS B CA 1
ATOM 2417 C C . LYS B 1 83 ? 72.593 29.437 -29.959 1.00 41.98 78 LYS B C 1
ATOM 2418 O O . LYS B 1 83 ? 72.093 28.547 -29.270 1.00 39.54 78 LYS B O 1
ATOM 2424 N N . MET B 1 84 ? 71.917 30.513 -30.342 1.00 44.62 79 MET B N 1
ATOM 2425 C CA . MET B 1 84 ? 70.475 30.591 -30.155 1.00 44.55 79 MET B CA 1
ATOM 2426 C C . MET B 1 84 ? 69.764 30.258 -31.460 1.00 41.61 79 MET B C 1
ATOM 2427 O O . MET B 1 84 ? 69.649 31.095 -32.353 1.00 41.45 79 MET B O 1
ATOM 2432 N N . VAL B 1 85 ? 69.303 29.016 -31.558 1.00 39.38 80 VAL B N 1
ATOM 2433 C CA . VAL B 1 85 ? 68.667 28.516 -32.768 1.00 40.29 80 VAL B CA 1
ATOM 2434 C C . VAL B 1 85 ? 67.269 29.106 -32.929 1.00 42.66 80 VAL B C 1
ATOM 2435 O O . VAL B 1 85 ? 66.641 29.492 -31.941 1.00 45.62 80 VAL B O 1
ATOM 2439 N N . PRO B 1 86 ? 66.779 29.195 -34.177 1.00 40.95 81 PRO B N 1
ATOM 2440 C CA . PRO B 1 86 ? 65.415 29.692 -34.387 1.00 39.34 81 PRO B CA 1
ATOM 2441 C C . PRO B 1 86 ? 64.380 28.825 -33.675 1.00 38.02 81 PRO B C 1
ATOM 2442 O O . PRO B 1 86 ? 64.588 27.626 -33.484 1.00 37.38 81 PRO B O 1
ATOM 2446 N N . THR B 1 87 ? 63.274 29.441 -33.278 1.00 36.82 82 THR B N 1
ATOM 2447 C CA . THR B 1 87 ? 62.274 28.764 -32.468 1.00 33.81 82 THR B CA 1
ATOM 2448 C C . THR B 1 87 ? 61.233 28.073 -33.340 1.00 35.95 82 THR B C 1
ATOM 2449 O O . THR B 1 87 ? 61.234 28.228 -34.560 1.00 39.07 82 THR B O 1
ATOM 2453 N N . VAL B 1 88 ? 60.352 27.305 -32.707 1.00 35.50 83 VAL B N 1
ATOM 2454 C CA . VAL B 1 88 ? 59.297 26.595 -33.425 1.00 34.60 83 VAL B CA 1
ATOM 2455 C C . VAL B 1 88 ? 58.388 27.563 -34.185 1.00 32.67 83 VAL B C 1
ATOM 2456 O O . VAL B 1 88 ? 58.044 27.325 -35.342 1.00 31.32 83 VAL B O 1
ATOM 2460 N N . ILE B 1 89 ? 58.016 28.666 -33.541 1.00 31.02 84 ILE B N 1
ATOM 2461 C CA . ILE B 1 89 ? 57.162 29.651 -34.194 1.00 35.98 84 ILE B CA 1
ATOM 2462 C C . ILE B 1 89 ? 57.912 30.430 -35.277 1.00 37.82 84 ILE B C 1
ATOM 2463 O O . ILE B 1 89 ? 57.295 31.038 -36.150 1.00 42.64 84 ILE B O 1
ATOM 2468 N N . ASP B 1 90 ? 59.241 30.401 -35.222 1.00 37.98 85 ASP B N 1
ATOM 2469 C CA . ASP B 1 90 ? 60.060 30.999 -36.273 1.00 38.21 85 ASP B CA 1
ATOM 2470 C C . ASP B 1 90 ? 59.959 30.176 -37.551 1.00 36.56 85 ASP B C 1
ATOM 2471 O O . ASP B 1 90 ? 59.794 30.719 -38.645 1.00 36.59 85 ASP B O 1
ATOM 2476 N N . ILE B 1 91 ? 60.070 28.859 -37.402 1.00 34.16 86 ILE B N 1
ATOM 2477 C CA . ILE B 1 91 ? 59.986 27.947 -38.534 1.00 34.96 86 ILE B CA 1
ATOM 2478 C C . ILE B 1 91 ? 58.581 27.991 -39.129 1.00 34.86 86 ILE B C 1
ATOM 2479 O O . ILE B 1 91 ? 58.410 27.977 -40.349 1.00 38.89 86 ILE B O 1
ATOM 2484 N N . LEU B 1 92 ? 57.578 28.071 -38.260 1.00 34.37 87 LEU B N 1
ATOM 2485 C CA . LEU B 1 92 ? 56.189 28.169 -38.702 1.00 35.00 87 LEU B CA 1
ATOM 2486 C C . LEU B 1 92 ? 55.932 29.451 -39.488 1.00 38.18 87 LEU B C 1
ATOM 2487 O O . LEU B 1 92 ? 55.194 29.445 -40.473 1.00 41.63 87 LEU B O 1
ATOM 2492 N N . GLU B 1 93 ? 56.542 30.549 -39.052 1.00 38.30 88 GLU B N 1
ATOM 2493 C CA . GLU B 1 93 ? 56.376 31.831 -39.731 1.00 40.30 88 GLU B CA 1
ATOM 2494 C C . GLU B 1 93 ? 56.943 31.785 -41.147 1.00 41.60 88 GLU B C 1
ATOM 2495 O O . GLU B 1 93 ? 56.363 32.350 -42.075 1.00 38.88 88 GLU B O 1
ATOM 2501 N N . GLU B 1 94 ? 58.075 31.103 -41.306 1.00 41.89 89 GLU B N 1
ATOM 2502 C CA . GLU B 1 94 ? 58.703 30.945 -42.615 1.00 46.14 89 GLU B CA 1
ATOM 2503 C C . GLU B 1 94 ? 57.803 30.171 -43.573 1.00 45.69 89 GLU B C 1
ATOM 2504 O O . GLU B 1 94 ? 57.906 30.314 -44.793 1.00 45.03 89 GLU B O 1
ATOM 2510 N N . VAL B 1 95 ? 56.928 29.345 -43.013 1.00 42.85 90 VAL B N 1
ATOM 2511 C CA . VAL B 1 95 ? 56.048 28.510 -43.815 1.00 42.35 90 VAL B CA 1
ATOM 2512 C C . VAL B 1 95 ? 54.612 29.049 -43.756 1.00 42.78 90 VAL B C 1
ATOM 2513 O O . VAL B 1 95 ? 53.663 28.399 -44.203 1.00 41.38 90 VAL B O 1
ATOM 2517 N N . ASP B 1 96 ? 54.474 30.257 -43.213 1.00 36.51 91 ASP B N 1
ATOM 2518 C CA . ASP B 1 96 ? 53.186 30.936 -43.106 1.00 38.51 91 ASP B CA 1
ATOM 2519 C C . ASP B 1 96 ? 52.170 30.074 -42.357 1.00 41.45 91 ASP B C 1
ATOM 2520 O O . ASP B 1 96 ? 50.982 30.076 -42.676 1.00 43.51 91 ASP B O 1
ATOM 2525 N N . PHE B 1 97 ? 52.662 29.333 -41.366 1.00 40.82 92 PHE B N 1
ATOM 2526 C CA . PHE B 1 97 ? 51.829 28.476 -40.524 1.00 39.49 92 PHE B CA 1
ATOM 2527 C C . PHE B 1 97 ? 50.980 27.468 -41.302 1.00 42.52 92 PHE B C 1
ATOM 2528 O O . PHE B 1 97 ? 49.862 27.144 -40.902 1.00 40.72 92 PHE B O 1
ATOM 2536 N N . HIS B 1 98 ? 51.515 26.975 -42.413 1.00 46.06 93 HIS B N 1
ATOM 2537 C CA . HIS B 1 98 ? 50.839 25.930 -43.171 1.00 49.28 93 HIS B CA 1
ATOM 2538 C C . HIS B 1 98 ? 51.328 24.559 -42.726 1.00 52.40 93 HIS B C 1
ATOM 2539 O O . HIS B 1 98 ? 52.491 24.209 -42.927 1.00 50.08 93 HIS B O 1
ATOM 2546 N N . SER B 1 99 ? 50.427 23.793 -42.117 1.00 56.71 94 SER B N 1
ATOM 2547 C CA . SER B 1 99 ? 50.756 22.480 -41.571 1.00 61.39 94 SER B CA 1
ATOM 2548 C C . SER B 1 99 ? 51.249 21.505 -42.638 1.00 65.32 94 SER B C 1
ATOM 2549 O O . SER B 1 99 ? 52.230 20.791 -42.430 1.00 66.57 94 SER B O 1
ATOM 2552 N N . GLU B 1 100 ? 50.567 21.483 -43.779 1.00 67.59 95 GLU B N 1
ATOM 2553 C CA . GLU B 1 100 ? 50.879 20.529 -44.838 1.00 73.27 95 GLU B CA 1
ATOM 2554 C C . GLU B 1 100 ? 52.274 20.735 -45.430 1.00 75.73 95 GLU B C 1
ATOM 2555 O O . GLU B 1 100 ? 52.870 19.803 -45.969 1.00 81.62 95 GLU B O 1
ATOM 2561 N N . GLU B 1 101 ? 52.788 21.957 -45.333 1.00 71.57 96 GLU B N 1
ATOM 2562 C CA . GLU B 1 101 ? 54.107 22.274 -45.873 1.00 71.31 96 GLU B CA 1
ATOM 2563 C C . GLU B 1 101 ? 55.231 22.101 -44.847 1.00 67.38 96 GLU B C 1
ATOM 2564 O O . GLU B 1 101 ? 56.407 22.210 -45.189 1.00 69.51 96 GLU B O 1
ATOM 2570 N N . LEU B 1 102 ? 54.868 21.832 -43.595 1.00 62.15 97 LEU B N 1
ATOM 2571 C CA . LEU B 1 102 ? 55.837 21.819 -42.498 1.00 60.33 97 LEU B CA 1
ATOM 2572 C C . LEU B 1 102 ? 56.864 20.686 -42.563 1.00 62.37 97 LEU B C 1
ATOM 2573 O O . LEU B 1 102 ? 56.515 19.525 -42.779 1.00 63.72 97 LEU B O 1
ATOM 2578 N N . ARG B 1 103 ? 58.132 21.039 -42.365 1.00 63.82 98 ARG B N 1
ATOM 2579 C CA . ARG B 1 103 ? 59.231 20.072 -42.378 1.00 69.62 98 ARG B CA 1
ATOM 2580 C C . ARG B 1 103 ? 59.748 19.791 -40.963 1.00 71.47 98 ARG B C 1
ATOM 2581 O O . ARG B 1 103 ? 60.093 20.726 -40.238 1.00 64.39 98 ARG B O 1
ATOM 2589 N N . PRO B 1 104 ? 59.802 18.505 -40.573 1.00 80.33 99 PRO B N 1
ATOM 2590 C CA . PRO B 1 104 ? 60.109 18.072 -39.201 1.00 80.65 99 PRO B CA 1
ATOM 2591 C C . PRO B 1 104 ? 61.468 18.500 -38.633 1.00 79.77 99 PRO B C 1
ATOM 2592 O O . PRO B 1 104 ? 61.515 18.952 -37.491 1.00 77.88 99 PRO B O 1
ATOM 2596 N N . GLN B 1 105 ? 62.548 18.357 -39.395 1.00 80.20 100 GLN B N 1
ATOM 2597 C CA . GLN B 1 105 ? 63.879 18.640 -38.854 1.00 76.34 100 GLN B CA 1
ATOM 2598 C C . GLN B 1 105 ? 64.251 20.117 -38.968 1.00 69.61 100 GLN B C 1
ATOM 2599 O O . GLN B 1 105 ? 65.351 20.526 -38.594 1.00 71.10 100 GLN B O 1
ATOM 2605 N N . ASP B 1 106 ? 63.330 20.912 -39.495 1.00 61.85 101 ASP B N 1
ATOM 2606 C CA . ASP B 1 106 ? 63.569 22.339 -39.649 1.00 57.01 101 ASP B CA 1
ATOM 2607 C C . ASP B 1 106 ? 63.649 23.096 -38.320 1.00 51.24 101 ASP B C 1
ATOM 2608 O O . ASP B 1 106 ? 64.407 24.059 -38.202 1.00 52.68 101 ASP B O 1
ATOM 2613 N N . PHE B 1 107 ? 62.869 22.678 -37.325 1.00 46.17 102 PHE B N 1
ATOM 2614 C CA . PHE B 1 107 ? 62.994 23.279 -35.992 1.00 47.31 102 PHE B CA 1
ATOM 2615 C C . PHE B 1 107 ? 63.887 22.496 -35.017 1.00 46.46 102 PHE B C 1
ATOM 2616 O O . PHE B 1 107 ? 64.055 22.896 -33.864 1.00 42.40 102 PHE B O 1
ATOM 2624 N N . MET B 1 108 ? 64.459 21.390 -35.482 1.00 48.96 103 MET B N 1
ATOM 2625 C CA . MET B 1 108 ? 65.393 20.619 -34.666 1.00 49.21 103 MET B CA 1
ATOM 2626 C C . MET B 1 108 ? 66.832 20.969 -35.026 1.00 47.06 103 MET B C 1
ATOM 2627 O O . MET B 1 108 ? 67.163 21.142 -36.198 1.00 50.27 103 MET B O 1
ATOM 2632 N N . PHE B 1 109 ? 67.690 21.069 -34.016 1.00 41.87 104 PHE B N 1
ATOM 2633 C CA . PHE B 1 109 ? 69.085 21.431 -34.250 1.00 43.84 104 PHE B CA 1
ATOM 2634 C C . PHE B 1 109 ? 70.057 20.591 -33.435 1.00 42.22 104 PHE B C 1
ATOM 2635 O O . PHE B 1 109 ? 69.866 20.385 -32.238 1.00 43.10 104 PHE B O 1
ATOM 2643 N N . GLU B 1 110 ? 71.103 20.110 -34.099 1.00 46.10 105 GLU B N 1
ATOM 2644 C CA . GLU B 1 110 ? 72.079 19.244 -33.458 1.00 53.27 105 GLU B CA 1
ATOM 2645 C C . GLU B 1 110 ? 73.014 20.042 -32.561 1.00 50.92 105 GLU B C 1
ATOM 2646 O O . GLU B 1 110 ? 73.518 21.096 -32.950 1.00 50.85 105 GLU B O 1
ATOM 2652 N N . GLY B 1 111 ? 73.238 19.533 -31.356 1.00 50.55 106 GLY B N 1
ATOM 2653 C CA . GLY B 1 111 ? 74.105 20.193 -30.401 1.00 46.88 106 GLY B CA 1
ATOM 2654 C C . GLY B 1 111 ? 75.207 19.282 -29.906 1.00 46.83 106 GLY B C 1
ATOM 2655 O O . GLY B 1 111 ? 75.677 18.414 -30.641 1.00 48.23 106 GLY B O 1
ATOM 2656 N N . PHE B 1 112 ? 75.605 19.486 -28.653 1.00 41.40 107 PHE B N 1
ATOM 2657 C CA . PHE B 1 112 ? 76.689 18.738 -28.020 1.00 43.20 107 PHE B CA 1
ATOM 2658 C C . PHE B 1 112 ? 76.518 17.226 -28.142 1.00 45.80 107 PHE B C 1
ATOM 2659 O O . PHE B 1 112 ? 75.490 16.681 -27.751 1.00 44.89 107 PHE B O 1
ATOM 2667 N N . ASN B 1 113 ? 77.532 16.564 -28.694 1.00 47.93 108 ASN B N 1
ATOM 2668 C CA . ASN B 1 113 ? 77.563 15.104 -28.798 1.00 49.43 108 ASN B CA 1
ATOM 2669 C C . ASN B 1 113 ? 76.316 14.489 -29.445 1.00 49.88 108 ASN B C 1
ATOM 2670 O O . ASN B 1 113 ? 75.915 13.374 -29.107 1.00 51.42 108 ASN B O 1
ATOM 2675 N N . GLY B 1 114 ? 75.703 15.225 -30.368 1.00 47.69 109 GLY B N 1
ATOM 2676 C CA . GLY B 1 114 ? 74.568 14.718 -31.119 1.00 48.00 109 GLY B CA 1
ATOM 2677 C C . GLY B 1 114 ? 73.202 14.992 -30.514 1.00 45.88 109 GLY B C 1
ATOM 2678 O O . GLY B 1 114 ? 72.187 14.546 -31.051 1.00 46.82 109 GLY B O 1
ATOM 2679 N N . VAL B 1 115 ? 73.166 15.718 -29.401 1.00 43.42 110 VAL B N 1
ATOM 2680 C CA . VAL B 1 115 ? 71.898 16.054 -28.759 1.00 41.35 110 VAL B CA 1
ATOM 2681 C C . VAL B 1 115 ? 71.053 16.938 -29.675 1.00 45.25 110 VAL B C 1
ATOM 2682 O O . VAL B 1 115 ? 71.549 17.916 -30.234 1.00 47.59 110 VAL B O 1
ATOM 2686 N N . GLN B 1 116 ? 69.782 16.580 -29.835 1.00 45.25 111 GLN B N 1
ATOM 2687 C CA . GLN B 1 116 ? 68.861 17.347 -30.669 1.00 43.98 111 GLN B CA 1
ATOM 2688 C C . GLN B 1 116 ? 68.147 18.418 -29.847 1.00 42.04 111 GLN B C 1
ATOM 2689 O O . GLN B 1 116 ? 67.639 18.140 -28.762 1.00 42.04 111 GLN B O 1
ATOM 2695 N N . CYS B 1 117 ? 68.106 19.640 -30.369 1.00 39.68 112 CYS B N 1
ATOM 2696 C CA . CYS B 1 117 ? 67.584 20.771 -29.608 1.00 37.25 112 CYS B CA 1
ATOM 2697 C C . CYS B 1 117 ? 66.399 21.455 -30.281 1.00 37.91 112 CYS B C 1
ATOM 2698 O O . CYS B 1 117 ? 66.424 21.737 -31.480 1.00 36.01 112 CYS B O 1
ATOM 2701 N N . VAL B 1 118 ? 65.363 21.720 -29.492 1.00 35.55 113 VAL B N 1
ATOM 2702 C CA . VAL B 1 118 ? 64.178 22.419 -29.974 1.00 32.81 113 VAL B CA 1
ATOM 2703 C C . VAL B 1 118 ? 63.756 23.482 -28.968 1.00 34.27 113 VAL B C 1
ATOM 2704 O O . VAL B 1 118 ? 63.665 23.209 -27.773 1.00 33.93 113 VAL B O 1
ATOM 2708 N N . GLU B 1 119 ? 63.514 24.696 -29.456 1.00 33.21 114 GLU B N 1
ATOM 2709 C CA . GLU B 1 119 ? 62.969 25.765 -28.629 1.00 30.31 114 GLU B CA 1
ATOM 2710 C C . GLU B 1 119 ? 61.579 26.134 -29.135 1.00 32.76 114 GLU B C 1
ATOM 2711 O O . GLU B 1 119 ? 61.397 26.408 -30.322 1.00 35.47 114 GLU B O 1
ATOM 2717 N N . SER B 1 120 ? 60.598 26.137 -28.236 1.00 31.65 115 SER B N 1
ATOM 2718 C CA . SER B 1 120 ? 59.223 26.439 -28.619 1.00 32.21 115 SER B CA 1
ATOM 2719 C C . SER B 1 120 ? 59.079 27.906 -28.991 1.00 36.20 115 SER B C 1
ATOM 2720 O O . SER B 1 120 ? 58.308 28.259 -29.883 1.00 40.43 115 SER B O 1
ATOM 2723 N N . GLY B 1 121 ? 59.830 28.756 -28.301 1.00 33.52 116 GLY B N 1
ATOM 2724 C CA . GLY B 1 121 ? 59.713 30.188 -28.485 1.00 31.52 116 GLY B CA 1
ATOM 2725 C C . GLY B 1 121 ? 58.443 30.697 -27.840 1.00 30.35 116 GLY B C 1
ATOM 2726 O O . GLY B 1 121 ? 57.759 29.960 -27.131 1.00 27.59 116 GLY B O 1
ATOM 2727 N N . GLY B 1 122 ? 58.126 31.962 -28.087 1.00 29.25 117 GLY B N 1
ATOM 2728 C CA . GLY B 1 122 ? 56.940 32.572 -27.519 1.00 25.63 117 GLY B CA 1
ATOM 2729 C C . GLY B 1 122 ? 56.897 34.059 -27.800 1.00 26.37 117 GLY B C 1
ATOM 2730 O O . GLY B 1 122 ? 57.791 34.602 -28.445 1.00 27.58 117 GLY B O 1
ATOM 2731 N N . PRO B 1 123 ? 55.852 34.732 -27.310 1.00 26.34 118 PRO B N 1
ATOM 2732 C CA . PRO B 1 123 ? 55.685 36.168 -27.544 1.00 24.86 118 PRO B CA 1
ATOM 2733 C C . PRO B 1 123 ? 56.730 36.967 -26.772 1.00 25.82 118 PRO B C 1
ATOM 2734 O O . PRO B 1 123 ? 57.353 36.420 -25.857 1.00 22.37 118 PRO B O 1
ATOM 2738 N N . PRO B 1 124 ? 56.922 38.247 -27.132 1.00 23.60 119 PRO B N 1
ATOM 2739 C CA . PRO B 1 124 ? 57.755 39.115 -26.295 1.00 24.89 119 PRO B CA 1
ATOM 2740 C C . PRO B 1 124 ? 57.092 39.306 -24.934 1.00 27.07 119 PRO B C 1
ATOM 2741 O O . PRO B 1 124 ? 55.900 39.031 -24.789 1.00 29.44 119 PRO B O 1
ATOM 2745 N N . ALA B 1 125 ? 57.855 39.764 -23.950 1.00 27.07 120 ALA B N 1
ATOM 2746 C CA . ALA B 1 125 ? 57.349 39.895 -22.588 1.00 25.37 120 ALA B CA 1
ATOM 2747 C C . ALA B 1 125 ? 56.159 40.848 -22.475 1.00 24.97 120 ALA B C 1
ATOM 2748 O O . ALA B 1 125 ? 56.150 41.926 -23.072 1.00 25.73 120 ALA B O 1
ATOM 2750 N N . GLY B 1 126 ? 55.154 40.434 -21.711 1.00 21.05 121 GLY B N 1
ATOM 2751 C CA . GLY B 1 126 ? 54.041 41.300 -21.376 1.00 22.12 121 GLY B CA 1
ATOM 2752 C C . GLY B 1 126 ? 52.908 41.355 -22.385 1.00 23.51 121 GLY B C 1
ATOM 2753 O O . GLY B 1 126 ? 52.074 42.258 -22.330 1.00 28.11 121 GLY B O 1
ATOM 2754 N N . THR B 1 127 ? 52.868 40.397 -23.304 1.00 20.23 122 THR B N 1
ATOM 2755 C CA . THR B 1 127 ? 51.808 40.352 -24.306 1.00 15.36 122 THR B CA 1
ATOM 2756 C C . THR B 1 127 ? 51.705 38.968 -24.936 1.00 20.59 122 THR B C 1
ATOM 2757 O O . THR B 1 127 ? 52.546 38.099 -24.691 1.00 17.97 122 THR B O 1
ATOM 2761 N N . GLY B 1 128 ? 50.677 38.773 -25.756 1.00 14.95 123 GLY B N 1
ATOM 2762 C CA . GLY B 1 128 ? 50.449 37.498 -26.401 1.00 31.56 123 GLY B CA 1
ATOM 2763 C C . GLY B 1 128 ? 50.021 36.467 -25.379 1.00 35.92 123 GLY B C 1
ATOM 2764 O O . GLY B 1 128 ? 49.398 36.802 -24.369 1.00 14.41 123 GLY B O 1
ATOM 2765 N N . CYS B 1 129 ? 50.367 35.211 -25.637 1.00 14.74 124 CYS B N 1
ATOM 2766 C CA . CYS B 1 129 ? 50.013 34.121 -24.740 1.00 18.70 124 CYS B CA 1
ATOM 2767 C C . CYS B 1 129 ? 51.040 33.002 -24.850 1.00 20.73 124 CYS B C 1
ATOM 2768 O O . CYS B 1 129 ? 50.923 32.127 -25.706 1.00 22.09 124 CYS B O 1
ATOM 2771 N N . GLY B 1 130 ? 52.055 33.049 -23.989 1.00 17.78 125 GLY B N 1
ATOM 2772 C CA . GLY B 1 130 ? 53.104 32.045 -23.979 1.00 15.10 125 GLY B CA 1
ATOM 2773 C C . GLY B 1 130 ? 52.562 30.670 -23.636 1.00 25.06 125 GLY B C 1
ATOM 2774 O O . GLY B 1 130 ? 53.098 29.652 -24.075 1.00 21.35 125 GLY B O 1
ATOM 2775 N N . GLY B 1 131 ? 51.495 30.645 -22.843 1.00 14.98 126 GLY B N 1
ATOM 2776 C CA . GLY B 1 131 ? 50.859 29.402 -22.453 1.00 21.80 126 GLY B CA 1
ATOM 2777 C C . GLY B 1 131 ? 50.313 28.632 -23.640 1.00 24.79 126 GLY B C 1
ATOM 2778 O O . GLY B 1 131 ? 50.575 27.436 -23.783 1.00 26.70 126 GLY B O 1
ATOM 2779 N N . TYR B 1 132 ? 49.551 29.309 -24.494 1.00 23.74 127 TYR B N 1
ATOM 2780 C CA . TYR B 1 132 ? 49.041 28.664 -25.697 1.00 26.27 127 TYR B CA 1
ATOM 2781 C C . TYR B 1 132 ? 50.196 28.205 -26.580 1.00 23.90 127 TYR B C 1
ATOM 2782 O O . TYR B 1 132 ? 50.201 27.074 -27.070 1.00 20.79 127 TYR B O 1
ATOM 2791 N N . VAL B 1 133 ? 51.168 29.092 -26.778 1.00 16.67 128 VAL B N 1
ATOM 2792 C CA . VAL B 1 133 ? 52.319 28.804 -27.633 1.00 21.95 128 VAL B CA 1
ATOM 2793 C C . VAL B 1 133 ? 53.072 27.544 -27.198 1.00 23.09 128 VAL B C 1
ATOM 2794 O O . VAL B 1 133 ? 53.395 26.694 -28.026 1.00 26.00 128 VAL B O 1
ATOM 2798 N N . THR B 1 134 ? 53.335 27.420 -25.902 1.00 23.50 129 THR B N 1
ATOM 2799 C CA . THR B 1 134 ? 54.040 26.253 -25.382 1.00 25.78 129 THR B CA 1
ATOM 2800 C C . THR B 1 134 ? 53.194 24.985 -25.499 1.00 25.27 129 THR B C 1
ATOM 2801 O O . THR B 1 134 ? 53.667 23.955 -25.975 1.00 23.53 129 THR B O 1
ATOM 2805 N N . GLY B 1 135 ? 51.938 25.069 -25.074 1.00 26.84 130 GLY B N 1
ATOM 2806 C CA . GLY B 1 135 ? 51.044 23.929 -25.140 1.00 24.02 130 GLY B CA 1
ATOM 2807 C C . GLY B 1 135 ? 50.807 23.441 -26.558 1.00 25.01 130 GLY B C 1
ATOM 2808 O O . GLY B 1 135 ? 50.832 22.237 -26.826 1.00 24.87 130 GLY B O 1
ATOM 2809 N N . GLN B 1 136 ? 50.580 24.377 -27.473 1.00 21.17 131 GLN B N 1
ATOM 2810 C CA . GLN B 1 136 ? 50.374 24.023 -28.871 1.00 24.93 131 GLN B CA 1
ATOM 2811 C C . GLN B 1 136 ? 51.652 23.463 -29.498 1.00 25.93 131 GLN B C 1
ATOM 2812 O O . GLN B 1 136 ? 51.593 22.605 -30.380 1.00 27.34 131 GLN B O 1
ATOM 2818 N N . THR B 1 137 ? 52.803 23.942 -29.035 1.00 24.76 132 THR B N 1
ATOM 2819 C CA . THR B 1 137 ? 54.080 23.419 -29.508 1.00 26.56 132 THR B CA 1
ATOM 2820 C C . THR B 1 137 ? 54.234 21.953 -29.115 1.00 27.67 132 THR B C 1
ATOM 2821 O O . THR B 1 137 ? 54.642 21.125 -29.928 1.00 31.65 132 THR B O 1
ATOM 2825 N N . VAL B 1 138 ? 53.892 21.638 -27.869 1.00 25.35 133 VAL B N 1
ATOM 2826 C CA . VAL B 1 138 ? 53.963 20.264 -27.380 1.00 26.06 133 VAL B CA 1
ATOM 2827 C C . VAL B 1 138 ? 53.109 19.325 -28.227 1.00 28.47 133 VAL B C 1
ATOM 2828 O O . VAL B 1 138 ? 53.562 18.251 -28.629 1.00 30.40 133 VAL B O 1
ATOM 2832 N N . LYS B 1 139 ? 51.879 19.741 -28.508 1.00 28.20 134 LYS B N 1
ATOM 2833 C CA . LYS B 1 139 ? 50.979 18.940 -29.329 1.00 34.32 134 LYS B CA 1
ATOM 2834 C C . LYS B 1 139 ? 51.522 18.774 -30.747 1.00 35.46 134 LYS B C 1
ATOM 2835 O O . LYS B 1 139 ? 51.431 17.693 -31.331 1.00 38.95 134 LYS B O 1
ATOM 2841 N N . LEU B 1 140 ? 52.094 19.843 -31.292 1.00 33.95 135 LEU B N 1
ATOM 2842 C CA . LEU B 1 140 ? 52.690 19.798 -32.625 1.00 39.15 135 LEU B CA 1
ATOM 2843 C C . LEU B 1 140 ? 53.844 18.798 -32.685 1.00 42.76 135 LEU B C 1
ATOM 2844 O O . LEU B 1 140 ? 54.024 18.107 -33.688 1.00 46.63 135 LEU B O 1
ATOM 2849 N N . LEU B 1 141 ? 54.616 18.720 -31.605 1.00 40.48 136 LEU B N 1
ATOM 2850 C CA . LEU B 1 141 ? 55.753 17.806 -31.539 1.00 41.62 136 LEU B CA 1
ATOM 2851 C C . LEU B 1 141 ? 55.310 16.360 -31.332 1.00 44.68 136 LEU B C 1
ATOM 2852 O O . LEU B 1 141 ? 55.956 15.430 -31.816 1.00 49.08 136 LEU B O 1
ATOM 2857 N N . LYS B 1 142 ? 54.210 16.174 -30.609 1.00 43.91 137 LYS B N 1
ATOM 2858 C CA . LYS B 1 142 ? 53.654 14.842 -30.392 1.00 45.47 137 LYS B CA 1
ATOM 2859 C C . LYS B 1 142 ? 53.093 14.264 -31.687 1.00 48.10 137 LYS B C 1
ATOM 2860 O O . LYS B 1 142 ? 53.339 13.105 -32.016 1.00 51.84 137 LYS B O 1
ATOM 2866 N N . GLU B 1 143 ? 52.342 15.082 -32.419 1.00 48.89 138 GLU B N 1
ATOM 2867 C CA . GLU B 1 143 ? 51.695 14.642 -33.652 1.00 51.78 138 GLU B CA 1
ATOM 2868 C C . GLU B 1 143 ? 52.697 14.282 -34.747 1.00 54.17 138 GLU B C 1
ATOM 2869 O O . GLU B 1 143 ? 52.402 13.467 -35.621 1.00 54.72 138 GLU B O 1
ATOM 2875 N N . HIS B 1 144 ? 53.878 14.890 -34.695 1.00 55.34 139 HIS B N 1
ATOM 2876 C CA . HIS B 1 144 ? 54.923 14.607 -35.674 1.00 57.96 139 HIS B CA 1
ATOM 2877 C C . HIS B 1 144 ? 55.867 13.506 -35.195 1.00 53.45 139 HIS B C 1
ATOM 2878 O O . HIS B 1 144 ? 56.939 13.306 -35.764 1.00 54.51 139 HIS B O 1
ATOM 2885 N N . HIS B 1 145 ? 55.452 12.802 -34.145 1.00 48.77 140 HIS B N 1
ATOM 2886 C CA . HIS B 1 145 ? 56.169 11.633 -33.635 1.00 50.81 140 HIS B CA 1
ATOM 2887 C C . HIS B 1 145 ? 57.596 11.946 -33.187 1.00 52.14 140 HIS B C 1
ATOM 2888 O O . HIS B 1 145 ? 58.468 11.081 -33.234 1.00 56.11 140 HIS B O 1
ATOM 2895 N N . LEU B 1 146 ? 57.829 13.179 -32.749 1.00 50.41 141 LEU B N 1
ATOM 2896 C CA . LEU B 1 146 ? 59.159 13.588 -32.309 1.00 51.69 141 LEU B CA 1
ATOM 2897 C C . LEU B 1 146 ? 59.504 13.040 -30.925 1.00 52.11 141 LEU B C 1
ATOM 2898 O O . LEU B 1 146 ? 60.677 12.950 -30.558 1.00 53.34 141 LEU B O 1
ATOM 2903 N N . LEU B 1 147 ? 58.480 12.667 -30.165 1.00 50.74 142 LEU B N 1
ATOM 2904 C CA . LEU B 1 147 ? 58.680 12.072 -28.848 1.00 48.70 142 LEU B CA 1
ATOM 2905 C C . LEU B 1 147 ? 58.988 10.583 -28.983 1.00 54.68 142 LEU B C 1
ATOM 2906 O O . LEU B 1 147 ? 59.100 9.863 -27.990 1.00 56.30 142 LEU B O 1
ATOM 2911 N N . GLU B 1 148 ? 59.114 10.132 -30.226 1.00 57.71 143 GLU B N 1
ATOM 2912 C CA . GLU B 1 148 ? 59.507 8.764 -30.527 1.00 62.76 143 GLU B CA 1
ATOM 2913 C C . GLU B 1 148 ? 60.838 8.784 -31.269 1.00 66.66 143 GLU B C 1
ATOM 2914 O O . GLU B 1 148 ? 61.466 9.837 -31.387 1.00 66.53 143 GLU B O 1
ATOM 2920 N N . ASP B 1 149 ? 61.255 7.621 -31.764 1.00 71.10 144 ASP B N 1
ATOM 2921 C CA . ASP B 1 149 ? 62.544 7.440 -32.447 1.00 75.38 144 ASP B CA 1
ATOM 2922 C C . ASP B 1 149 ? 63.740 8.136 -31.784 1.00 70.32 144 ASP B C 1
ATOM 2923 O O . ASP B 1 149 ? 64.679 8.556 -32.459 1.00 73.56 144 ASP B O 1
ATOM 2928 N N . THR B 1 150 ? 63.694 8.252 -30.461 1.00 62.54 145 THR B N 1
ATOM 2929 C CA . THR B 1 150 ? 64.819 8.763 -29.688 1.00 56.10 145 THR B CA 1
ATOM 2930 C C . THR B 1 150 ? 64.744 8.165 -28.287 1.00 53.08 145 THR B C 1
ATOM 2931 O O . THR B 1 150 ? 63.666 7.788 -27.829 1.00 53.24 145 THR B O 1
ATOM 2935 N N . ASP B 1 151 ? 65.885 8.059 -27.615 1.00 49.83 146 ASP B N 1
ATOM 2936 C CA . ASP B 1 151 ? 65.942 7.380 -26.322 1.00 47.08 146 ASP B CA 1
ATOM 2937 C C . ASP B 1 151 ? 65.389 8.230 -25.183 1.00 44.37 146 ASP B C 1
ATOM 2938 O O . ASP B 1 151 ? 64.591 7.754 -24.374 1.00 43.50 146 ASP B O 1
ATOM 2943 N N . VAL B 1 152 ? 65.824 9.485 -25.118 1.00 41.45 147 VAL B N 1
ATOM 2944 C CA . VAL B 1 152 ? 65.455 10.364 -24.015 1.00 39.63 147 VAL B CA 1
ATOM 2945 C C . VAL B 1 152 ? 64.900 11.695 -24.504 1.00 38.75 147 VAL B C 1
ATOM 2946 O O . VAL B 1 152 ? 65.555 12.416 -25.253 1.00 39.05 147 VAL B O 1
ATOM 2950 N N . VAL B 1 153 ? 63.684 12.017 -24.080 1.00 38.01 148 VAL B N 1
ATOM 2951 C CA . VAL B 1 153 ? 63.139 13.342 -24.319 1.00 34.60 148 VAL B CA 1
ATOM 2952 C C . VAL B 1 153 ? 63.122 14.093 -22.998 1.00 33.39 148 VAL B C 1
ATOM 2953 O O . VAL B 1 153 ? 62.660 13.566 -21.984 1.00 30.05 148 VAL B O 1
ATOM 2957 N N . ILE B 1 154 ? 63.643 15.317 -23.008 1.00 31.51 149 ILE B N 1
ATOM 2958 C CA . ILE B 1 154 ? 63.631 16.163 -21.822 1.00 28.16 149 ILE B CA 1
ATOM 2959 C C . ILE B 1 154 ? 62.935 17.489 -22.094 1.00 31.46 149 ILE B C 1
ATOM 2960 O O . ILE B 1 154 ? 63.402 18.295 -22.901 1.00 31.85 149 ILE B O 1
ATOM 2965 N N . PHE B 1 155 ? 61.811 17.704 -21.420 1.00 30.20 150 PHE B N 1
ATOM 2966 C CA . PHE B 1 155 ? 61.122 18.981 -21.478 1.00 28.49 150 PHE B CA 1
ATOM 2967 C C . PHE B 1 155 ? 61.669 19.907 -20.400 1.00 30.89 150 PHE B C 1
ATOM 2968 O O . PHE B 1 155 ? 61.649 19.576 -19.213 1.00 32.28 150 PHE B O 1
ATOM 2976 N N . ASP B 1 156 ? 62.166 21.064 -20.823 1.00 28.92 151 ASP B N 1
ATOM 2977 C CA . ASP B 1 156 ? 62.691 22.056 -19.897 1.00 30.31 151 ASP B CA 1
ATOM 2978 C C . ASP B 1 156 ? 61.735 23.237 -19.819 1.00 29.87 151 ASP B C 1
ATOM 2979 O O . ASP B 1 156 ? 61.769 24.135 -20.664 1.00 29.99 151 ASP B O 1
ATOM 2984 N N . VAL B 1 157 ? 60.888 23.230 -18.795 1.00 26.49 152 VAL B N 1
ATOM 2985 C CA . VAL B 1 157 ? 59.804 24.199 -18.682 1.00 29.46 152 VAL B CA 1
ATOM 2986 C C . VAL B 1 157 ? 60.195 25.393 -17.809 1.00 31.32 152 VAL B C 1
ATOM 2987 O O . VAL B 1 157 ? 61.074 25.286 -16.958 1.00 32.20 152 VAL B O 1
ATOM 2991 N N . LEU B 1 158 ? 59.533 26.526 -18.031 1.00 29.52 153 LEU B N 1
ATOM 2992 C CA . LEU B 1 158 ? 59.784 27.748 -17.270 1.00 29.92 153 LEU B CA 1
ATOM 2993 C C . LEU B 1 158 ? 59.414 27.616 -15.790 1.00 27.79 153 LEU B C 1
ATOM 2994 O O . LEU B 1 158 ? 58.936 26.571 -15.348 1.00 23.79 153 LEU B O 1
ATOM 2999 N N . GLY B 1 159 ? 59.633 28.685 -15.030 1.00 29.98 154 GLY B N 1
ATOM 3000 C CA . GLY B 1 159 ? 59.424 28.653 -13.593 1.00 29.06 154 GLY B CA 1
ATOM 3001 C C . GLY B 1 159 ? 57.972 28.742 -13.159 1.00 31.38 154 GLY B C 1
ATOM 3002 O O . GLY B 1 159 ? 57.473 27.866 -12.453 1.00 29.55 154 GLY B O 1
ATOM 3003 N N . ASP B 1 160 ? 57.295 29.808 -13.579 1.00 28.65 155 ASP B N 1
ATOM 3004 C CA . ASP B 1 160 ? 55.921 30.063 -13.158 1.00 24.89 155 ASP B CA 1
ATOM 3005 C C . ASP B 1 160 ? 54.896 29.370 -14.052 1.00 22.92 155 ASP B C 1
ATOM 3006 O O . ASP B 1 160 ? 54.533 29.886 -15.109 1.00 19.77 155 ASP B O 1
ATOM 3011 N N . VAL B 1 161 ? 54.427 28.204 -13.617 1.00 19.19 156 VAL B N 1
ATOM 3012 C CA . VAL B 1 161 ? 53.428 27.454 -14.370 1.00 21.94 156 VAL B CA 1
ATOM 3013 C C . VAL B 1 161 ? 52.058 28.101 -14.179 1.00 22.68 156 VAL B C 1
ATOM 3014 O O . VAL B 1 161 ? 51.207 27.585 -13.450 1.00 24.99 156 VAL B O 1
ATOM 3018 N N . VAL B 1 162 ? 51.856 29.234 -14.843 1.00 17.49 157 VAL B N 1
ATOM 3019 C CA . VAL B 1 162 ? 50.700 30.088 -14.589 1.00 20.45 157 VAL B CA 1
ATOM 3020 C C . VAL B 1 162 ? 49.409 29.628 -15.263 1.00 22.48 157 VAL B C 1
ATOM 3021 O O . VAL B 1 162 ? 48.348 30.212 -15.035 1.00 19.65 157 VAL B O 1
ATOM 3025 N N . CYS B 1 163 ? 49.493 28.585 -16.083 1.00 22.66 158 CYS B N 1
ATOM 3026 C CA . CYS B 1 163 ? 48.319 28.104 -16.805 1.00 22.21 158 CYS B CA 1
ATOM 3027 C C . CYS B 1 163 ? 48.508 26.692 -17.357 1.00 19.93 158 CYS B C 1
ATOM 3028 O O . CYS B 1 163 ? 49.600 26.127 -17.292 1.00 16.45 158 CYS B O 1
ATOM 3031 N N . GLY B 1 164 ? 47.436 26.140 -17.917 1.00 17.00 159 GLY B N 1
ATOM 3032 C CA . GLY B 1 164 ? 47.447 24.789 -18.452 1.00 19.76 159 GLY B CA 1
ATOM 3033 C C . GLY B 1 164 ? 48.442 24.561 -19.575 1.00 18.64 159 GLY B C 1
ATOM 3034 O O . GLY B 1 164 ? 48.964 23.456 -19.730 1.00 19.60 159 GLY B O 1
ATOM 3035 N N . GLY B 1 165 ? 48.703 25.602 -20.362 1.00 19.85 160 GLY B N 1
ATOM 3036 C CA . GLY B 1 165 ? 49.619 25.498 -21.484 1.00 17.71 160 GLY B CA 1
ATOM 3037 C C . GLY B 1 165 ? 51.018 25.052 -21.085 1.00 24.75 160 GLY B C 1
ATOM 3038 O O . GLY B 1 165 ? 51.662 24.277 -21.791 1.00 22.13 160 GLY B O 1
ATOM 3039 N N . PHE B 1 166 ? 51.488 25.536 -19.941 1.00 26.96 161 PHE B N 1
ATOM 3040 C CA . PHE B 1 166 ? 52.836 25.221 -19.477 1.00 24.24 161 PHE B CA 1
ATOM 3041 C C . PHE B 1 166 ? 52.902 23.889 -18.728 1.00 22.43 161 PHE B C 1
ATOM 3042 O O . PHE B 1 166 ? 53.978 23.434 -18.346 1.00 22.61 161 PHE B O 1
ATOM 3050 N N . ALA B 1 167 ? 51.746 23.266 -18.525 1.00 20.88 162 ALA B N 1
ATOM 3051 C CA . ALA B 1 167 ? 51.694 21.949 -17.906 1.00 22.66 162 ALA B CA 1
ATOM 3052 C C . ALA B 1 167 ? 51.552 20.874 -18.976 1.00 22.96 162 ALA B C 1
ATOM 3053 O O . ALA B 1 167 ? 51.463 19.685 -18.668 1.00 24.13 162 ALA B O 1
ATOM 3055 N N . ALA B 1 168 ? 51.531 21.306 -20.234 1.00 24.34 163 ALA B N 1
ATOM 3056 C CA . ALA B 1 168 ? 51.387 20.398 -21.373 1.00 25.86 163 ALA B CA 1
ATOM 3057 C C . ALA B 1 168 ? 52.406 19.247 -21.441 1.00 26.86 163 ALA B C 1
ATOM 3058 O O . ALA B 1 168 ? 52.017 18.116 -21.728 1.00 28.36 163 ALA B O 1
ATOM 3060 N N . PRO B 1 169 ? 53.705 19.523 -21.188 1.00 25.23 164 PRO B N 1
ATOM 3061 C CA . PRO B 1 169 ? 54.671 18.416 -21.200 1.00 25.92 164 PRO B CA 1
ATOM 3062 C C . PRO B 1 169 ? 54.330 17.293 -20.219 1.00 28.76 164 PRO B C 1
ATOM 3063 O O . PRO B 1 169 ? 54.696 16.140 -20.450 1.00 28.05 164 PRO B O 1
ATOM 3067 N N . LEU B 1 170 ? 53.628 17.630 -19.142 1.00 30.69 165 LEU B N 1
ATOM 3068 C CA . LEU B 1 170 ? 53.230 16.640 -18.148 1.00 28.78 165 LEU B CA 1
ATOM 3069 C C . LEU B 1 170 ? 52.237 15.617 -18.705 1.00 31.91 165 LEU B C 1
ATOM 3070 O O . LEU B 1 170 ? 52.013 14.572 -18.097 1.00 32.46 165 LEU B O 1
ATOM 3075 N N . GLN B 1 171 ? 51.650 15.921 -19.861 1.00 35.25 166 GLN B N 1
ATOM 3076 C CA . GLN B 1 171 ? 50.679 15.031 -20.492 1.00 36.99 166 GLN B CA 1
ATOM 3077 C C . GLN B 1 171 ? 51.347 13.882 -21.241 1.00 37.08 166 GLN B C 1
ATOM 3078 O O . GLN B 1 171 ? 50.674 12.956 -21.692 1.00 36.93 166 GLN B O 1
ATOM 3084 N N . HIS B 1 172 ? 52.668 13.940 -21.372 1.00 37.18 167 HIS B N 1
ATOM 3085 C CA . HIS B 1 172 ? 53.392 12.945 -22.155 1.00 35.93 167 HIS B CA 1
ATOM 3086 C C . HIS B 1 172 ? 54.542 12.316 -21.380 1.00 37.70 167 HIS B C 1
ATOM 3087 O O . HIS B 1 172 ? 54.980 11.208 -21.694 1.00 41.04 167 HIS B O 1
ATOM 3094 N N . ALA B 1 173 ? 55.026 13.026 -20.367 1.00 32.45 168 ALA B N 1
ATOM 3095 C CA . ALA B 1 173 ? 56.191 12.585 -19.606 1.00 33.77 168 ALA B CA 1
ATOM 3096 C C . ALA B 1 173 ? 55.948 11.294 -18.831 1.00 32.54 168 ALA B C 1
ATOM 3097 O O . ALA B 1 173 ? 54.826 11.003 -18.415 1.00 31.76 168 ALA B O 1
ATOM 3099 N N . ASN B 1 174 ? 57.010 10.518 -18.658 1.00 34.78 169 ASN B N 1
ATOM 3100 C CA . ASN B 1 174 ? 56.975 9.356 -17.786 1.00 37.26 169 ASN B CA 1
ATOM 3101 C C . ASN B 1 174 ? 57.282 9.794 -16.365 1.00 35.90 169 ASN B C 1
ATOM 3102 O O . ASN B 1 174 ? 56.648 9.346 -15.411 1.00 37.14 169 ASN B O 1
ATOM 3107 N N . TYR B 1 175 ? 58.260 10.687 -16.242 1.00 32.96 170 TYR B N 1
ATOM 3108 C CA . TYR B 1 175 ? 58.688 11.194 -14.947 1.00 33.01 170 TYR B CA 1
ATOM 3109 C C . TYR B 1 175 ? 58.818 12.709 -14.936 1.00 34.98 170 TYR B C 1
ATOM 3110 O O . TYR B 1 175 ? 59.195 13.325 -15.934 1.00 34.75 170 TYR B O 1
ATOM 3119 N N . CYS B 1 176 ? 58.497 13.305 -13.794 1.00 35.44 171 CYS B N 1
ATOM 3120 C CA . CYS B 1 176 ? 58.787 14.710 -13.559 1.00 26.97 171 CYS B CA 1
ATOM 3121 C C . CYS B 1 176 ? 59.885 14.829 -12.510 1.00 25.54 171 CYS B C 1
ATOM 3122 O O . CYS B 1 176 ? 59.817 14.201 -11.453 1.00 27.24 171 CYS B O 1
ATOM 3125 N N . LEU B 1 177 ? 60.906 15.622 -12.812 1.00 24.21 172 LEU B N 1
ATOM 3126 C CA . LEU B 1 177 ? 61.934 15.938 -11.833 1.00 25.95 172 LEU B CA 1
ATOM 3127 C C . LEU B 1 177 ? 61.776 17.389 -11.400 1.00 30.74 172 LEU B C 1
ATOM 3128 O O . LEU B 1 177 ? 61.599 18.278 -12.235 1.00 29.31 172 LEU B O 1
ATOM 3133 N N . ILE B 1 178 ? 61.832 17.627 -10.093 1.00 30.77 173 ILE B N 1
ATOM 3134 C CA . ILE B 1 178 ? 61.685 18.977 -9.566 1.00 25.04 173 ILE B CA 1
ATOM 3135 C C . ILE B 1 178 ? 62.999 19.491 -8.989 1.00 24.80 173 ILE B C 1
ATOM 3136 O O . ILE B 1 178 ? 63.576 18.882 -8.088 1.00 24.50 173 ILE B O 1
ATOM 3141 N N . VAL B 1 179 ? 63.473 20.612 -9.520 1.00 24.17 174 VAL B N 1
ATOM 3142 C CA . VAL B 1 179 ? 64.698 21.221 -9.028 1.00 23.73 174 VAL B CA 1
ATOM 3143 C C . VAL B 1 179 ? 64.370 22.193 -7.901 1.00 21.99 174 VAL B C 1
ATOM 3144 O O . VAL B 1 179 ? 63.419 22.964 -8.001 1.00 22.67 174 VAL B O 1
ATOM 3148 N N . THR B 1 180 ? 65.147 22.143 -6.825 1.00 23.40 175 THR B N 1
ATOM 3149 C CA . THR B 1 180 ? 64.931 23.038 -5.693 1.00 24.63 175 THR B CA 1
ATOM 3150 C C . THR B 1 180 ? 66.233 23.375 -4.980 1.00 28.89 175 THR B C 1
ATOM 3151 O O . THR B 1 180 ? 67.239 22.681 -5.134 1.00 28.64 175 THR B O 1
ATOM 3155 N N . ALA B 1 181 ? 66.200 24.450 -4.199 1.00 27.75 176 ALA B N 1
ATOM 3156 C CA . ALA B 1 181 ? 67.327 24.828 -3.360 1.00 27.66 176 ALA B CA 1
ATOM 3157 C C . ALA B 1 181 ? 66.988 24.557 -1.903 1.00 28.82 176 ALA B C 1
ATOM 3158 O O . ALA B 1 181 ? 65.872 24.146 -1.582 1.00 29.36 176 ALA B O 1
ATOM 3160 N N . ASN B 1 182 ? 67.954 24.793 -1.023 1.00 28.10 177 ASN B N 1
ATOM 3161 C CA . ASN B 1 182 ? 67.746 24.604 0.405 1.00 27.18 177 ASN B CA 1
ATOM 3162 C C . ASN B 1 182 ? 67.254 25.885 1.074 1.00 29.52 177 ASN B C 1
ATOM 3163 O O . ASN B 1 182 ? 67.842 26.357 2.049 1.00 30.22 177 ASN B O 1
ATOM 3168 N N . ASP B 1 183 ? 66.181 26.455 0.535 1.00 30.83 178 ASP B N 1
ATOM 3169 C CA . ASP B 1 183 ? 65.558 27.622 1.151 1.00 36.09 178 ASP B CA 1
ATOM 3170 C C . ASP B 1 183 ? 64.034 27.530 1.092 1.00 34.16 178 ASP B C 1
ATOM 3171 O O . ASP B 1 183 ? 63.491 26.573 0.539 1.00 29.38 178 ASP B O 1
ATOM 3176 N N . PHE B 1 184 ? 63.351 28.525 1.650 1.00 30.75 179 PHE B N 1
ATOM 3177 C CA . PHE B 1 184 ? 61.894 28.482 1.739 1.00 31.37 179 PHE B CA 1
ATOM 3178 C C . PHE B 1 184 ? 61.194 28.565 0.383 1.00 29.42 179 PHE B C 1
ATOM 3179 O O . PHE B 1 184 ? 60.502 27.629 -0.019 1.00 28.40 179 PHE B O 1
ATOM 3187 N N . ASP B 1 185 ? 61.378 29.685 -0.311 1.00 28.98 180 ASP B N 1
ATOM 3188 C CA . ASP B 1 185 ? 60.644 29.972 -1.546 1.00 27.44 180 ASP B CA 1
ATOM 3189 C C . ASP B 1 185 ? 60.822 28.916 -2.642 1.00 25.19 180 ASP B C 1
ATOM 3190 O O . ASP B 1 185 ? 59.920 28.692 -3.452 1.00 23.20 180 ASP B O 1
ATOM 3195 N N . SER B 1 186 ? 61.985 28.277 -2.672 1.00 22.16 181 SER B N 1
ATOM 3196 C CA . SER B 1 186 ? 62.236 27.216 -3.635 1.00 22.90 181 SER B CA 1
ATOM 3197 C C . SER B 1 186 ? 61.392 25.992 -3.298 1.00 23.59 181 SER B C 1
ATOM 3198 O O . SER B 1 186 ? 60.684 25.458 -4.153 1.00 22.91 181 SER B O 1
ATOM 3201 N N . ILE B 1 187 ? 61.476 25.558 -2.044 1.00 23.46 182 ILE B N 1
ATOM 3202 C CA . ILE B 1 187 ? 60.728 24.398 -1.565 1.00 24.14 182 ILE B CA 1
ATOM 3203 C C . ILE B 1 187 ? 59.217 24.645 -1.613 1.00 25.80 182 ILE B C 1
ATOM 3204 O O . ILE B 1 187 ? 58.447 23.751 -1.960 1.00 25.73 182 ILE B O 1
ATOM 3209 N N . PHE B 1 188 ? 58.798 25.863 -1.286 1.00 28.16 183 PHE B N 1
ATOM 3210 C CA . PHE B 1 188 ? 57.385 26.216 -1.356 1.00 29.70 183 PHE B CA 1
ATOM 3211 C C . PHE B 1 188 ? 56.863 26.097 -2.787 1.00 31.61 183 PHE B C 1
ATOM 3212 O O . PHE B 1 188 ? 55.723 25.691 -3.011 1.00 32.70 183 PHE B O 1
ATOM 3220 N N . ALA B 1 189 ? 57.705 26.456 -3.750 1.00 30.04 184 ALA B N 1
ATOM 3221 C CA . ALA B 1 189 ? 57.351 26.340 -5.157 1.00 26.67 184 ALA B CA 1
ATOM 3222 C C . ALA B 1 189 ? 57.277 24.871 -5.555 1.00 27.58 184 ALA B C 1
ATOM 3223 O O . ALA B 1 189 ? 56.360 24.458 -6.265 1.00 28.37 184 ALA B O 1
ATOM 3225 N N . MET B 1 190 ? 58.244 24.086 -5.089 1.00 29.09 185 MET B N 1
ATOM 3226 C CA . MET B 1 190 ? 58.263 22.650 -5.355 1.00 32.16 185 MET B CA 1
ATOM 3227 C C . MET B 1 190 ? 56.974 21.978 -4.893 1.00 31.74 185 MET B C 1
ATOM 3228 O O . MET B 1 190 ? 56.432 21.117 -5.584 1.00 24.90 185 MET B O 1
ATOM 3233 N N . ASN B 1 191 ? 56.488 22.389 -3.725 1.00 30.78 186 ASN B N 1
ATOM 3234 C CA . ASN B 1 191 ? 55.254 21.846 -3.171 1.00 30.45 186 ASN B CA 1
ATOM 3235 C C . ASN B 1 191 ? 54.055 22.081 -4.085 1.00 31.44 186 ASN B C 1
ATOM 3236 O O . ASN B 1 191 ? 53.267 21.169 -4.328 1.00 29.99 186 ASN B O 1
ATOM 3241 N N . ARG B 1 192 ? 53.927 23.305 -4.594 1.00 31.55 187 ARG B N 1
ATOM 3242 C CA . ARG B 1 192 ? 52.849 23.645 -5.520 1.00 30.71 187 ARG B CA 1
ATOM 3243 C C . ARG B 1 192 ? 52.911 22.790 -6.782 1.00 29.40 187 ARG B C 1
ATOM 3244 O O . ARG B 1 192 ? 51.880 22.397 -7.328 1.00 29.62 187 ARG B O 1
ATOM 3252 N N . ILE B 1 193 ? 54.127 22.506 -7.237 1.00 29.93 188 ILE B N 1
ATOM 3253 C CA . ILE B 1 193 ? 54.333 21.672 -8.415 1.00 29.51 188 ILE B CA 1
ATOM 3254 C C . ILE B 1 193 ? 53.980 20.212 -8.136 1.00 30.40 188 ILE B C 1
ATOM 3255 O O . ILE B 1 193 ? 53.390 19.537 -8.979 1.00 33.44 188 ILE B O 1
ATOM 3260 N N . VAL B 1 194 ? 54.331 19.739 -6.944 1.00 30.26 189 VAL B N 1
ATOM 3261 C CA . VAL B 1 194 ? 53.979 18.387 -6.509 1.00 30.60 189 VAL B CA 1
ATOM 3262 C C . VAL B 1 194 ? 52.466 18.173 -6.577 1.00 32.77 189 VAL B C 1
ATOM 3263 O O . VAL B 1 194 ? 51.994 17.112 -6.994 1.00 34.28 189 VAL B O 1
ATOM 3267 N N . ALA B 1 195 ? 51.711 19.195 -6.186 1.00 31.54 190 ALA B N 1
ATOM 3268 C CA . ALA B 1 195 ? 50.254 19.137 -6.249 1.00 30.89 190 ALA B CA 1
ATOM 3269 C C . ALA B 1 195 ? 49.788 19.035 -7.696 1.00 34.38 190 ALA B C 1
ATOM 3270 O O . ALA B 1 195 ? 48.813 18.346 -7.999 1.00 35.81 190 ALA B O 1
ATOM 3272 N N . ALA B 1 196 ? 50.496 19.719 -8.589 1.00 33.29 191 ALA B N 1
ATOM 3273 C CA . ALA B 1 196 ? 50.167 19.690 -10.009 1.00 31.75 191 ALA B CA 1
ATOM 3274 C C . ALA B 1 196 ? 50.418 18.311 -10.608 1.00 35.60 191 ALA B C 1
ATOM 3275 O O . ALA B 1 196 ? 49.620 17.820 -11.406 1.00 39.69 191 ALA B O 1
ATOM 3277 N N . ILE B 1 197 ? 51.531 17.692 -10.225 1.00 34.24 192 ILE B N 1
ATOM 3278 C CA . ILE B 1 197 ? 51.869 16.358 -10.708 1.00 33.05 192 ILE B CA 1
ATOM 3279 C C . ILE B 1 197 ? 50.807 15.355 -10.282 1.00 33.75 192 ILE B C 1
ATOM 3280 O O . ILE B 1 197 ? 50.374 14.521 -11.076 1.00 37.30 192 ILE B O 1
ATOM 3285 N N . ASN B 1 198 ? 50.388 15.447 -9.025 1.00 31.21 193 ASN B N 1
ATOM 3286 C CA . ASN B 1 198 ? 49.368 14.554 -8.492 1.00 34.74 193 ASN B CA 1
ATOM 3287 C C . ASN B 1 198 ? 48.028 14.707 -9.202 1.00 36.63 193 ASN B C 1
ATOM 3288 O O . ASN B 1 198 ? 47.313 13.726 -9.409 1.00 40.01 193 ASN B O 1
ATOM 3293 N N . ALA B 1 199 ? 47.693 15.938 -9.574 1.00 34.57 194 ALA B N 1
ATOM 3294 C CA . ALA B 1 199 ? 46.472 16.196 -10.327 1.00 36.15 194 ALA B CA 1
ATOM 3295 C C . ALA B 1 199 ? 46.558 15.572 -11.715 1.00 36.16 194 ALA B C 1
ATOM 3296 O O . ALA B 1 199 ? 45.609 14.941 -12.183 1.00 37.86 194 ALA B O 1
ATOM 3298 N N . LYS B 1 200 ? 47.704 15.750 -12.366 1.00 34.32 195 LYS B N 1
ATOM 3299 C CA . LYS B 1 200 ? 47.936 15.187 -13.693 1.00 36.28 195 LYS B CA 1
ATOM 3300 C C . LYS B 1 200 ? 47.994 13.658 -13.664 1.00 37.07 195 LYS B C 1
ATOM 3301 O O . LYS B 1 200 ? 47.625 12.996 -14.636 1.00 36.38 195 LYS B O 1
ATOM 3307 N N . ALA B 1 201 ? 48.454 13.103 -12.547 1.00 36.52 196 ALA B N 1
ATOM 3308 C CA . ALA B 1 201 ? 48.599 11.656 -12.412 1.00 38.32 196 ALA B CA 1
ATOM 3309 C C . ALA B 1 201 ? 47.247 10.947 -12.397 1.00 40.31 196 ALA B C 1
ATOM 3310 O O . ALA B 1 201 ? 47.167 9.746 -12.644 1.00 40.03 196 ALA B O 1
ATOM 3312 N N . LYS B 1 202 ? 46.188 11.697 -12.109 1.00 41.85 197 LYS B N 1
ATOM 3313 C CA . LYS B 1 202 ? 44.838 11.146 -12.122 1.00 42.27 197 LYS B CA 1
ATOM 3314 C C . LYS B 1 202 ? 44.372 10.808 -13.536 1.00 41.95 197 LYS B C 1
ATOM 3315 O O . LYS B 1 202 ? 43.438 10.031 -13.714 1.00 44.20 197 LYS B O 1
ATOM 3321 N N . ASN B 1 203 ? 45.021 11.396 -14.539 1.00 39.77 198 ASN B N 1
ATOM 3322 C CA . ASN B 1 203 ? 44.617 11.190 -15.929 1.00 37.69 198 ASN B CA 1
ATOM 3323 C C . ASN B 1 203 ? 45.760 10.845 -16.884 1.00 36.01 198 ASN B C 1
ATOM 3324 O O . ASN B 1 203 ? 45.523 10.531 -18.049 1.00 36.92 198 ASN B O 1
ATOM 3329 N N . TYR B 1 204 ? 46.995 10.909 -16.398 1.00 35.31 199 TYR B N 1
ATOM 3330 C CA . TYR B 1 204 ? 48.147 10.590 -17.235 1.00 32.74 199 TYR B CA 1
ATOM 3331 C C . TYR B 1 204 ? 49.147 9.729 -16.476 1.00 34.52 199 TYR B C 1
ATOM 3332 O O . TYR B 1 204 ? 49.106 9.645 -15.249 1.00 32.70 199 TYR B O 1
ATOM 3341 N N . LYS B 1 205 ? 50.053 9.105 -17.222 1.00 38.55 200 LYS B N 1
ATOM 3342 C CA . LYS B 1 205 ? 51.000 8.140 -16.671 1.00 40.03 200 LYS B CA 1
ATOM 3343 C C . LYS B 1 205 ? 52.135 8.789 -15.881 1.00 41.61 200 LYS B C 1
ATOM 3344 O O . LYS B 1 205 ? 52.896 8.100 -15.203 1.00 47.17 200 LYS B O 1
ATOM 3350 N N . VAL B 1 206 ? 52.249 10.109 -15.979 1.00 38.39 201 VAL B N 1
ATOM 3351 C CA . VAL B 1 206 ? 53.343 10.839 -15.341 1.00 37.41 201 VAL B CA 1
ATOM 3352 C C . VAL B 1 206 ? 53.409 10.607 -13.829 1.00 35.46 201 VAL B C 1
ATOM 3353 O O . VAL B 1 206 ? 52.387 10.608 -13.141 1.00 35.08 201 VAL B O 1
ATOM 3357 N N . ARG B 1 207 ? 54.619 10.383 -13.328 1.00 30.90 202 ARG B N 1
ATOM 3358 C CA . ARG B 1 207 ? 54.849 10.226 -11.897 1.00 35.14 202 ARG B CA 1
ATOM 3359 C C . ARG B 1 207 ? 56.059 11.052 -11.470 1.00 34.25 202 ARG B C 1
ATOM 3360 O O . ARG B 1 207 ? 56.883 11.432 -12.302 1.00 29.88 202 ARG B O 1
ATOM 3368 N N . LEU B 1 208 ? 56.159 11.330 -10.174 1.00 33.09 203 LEU B N 1
ATOM 3369 C CA . LEU B 1 208 ? 57.311 12.042 -9.635 1.00 32.41 203 LEU B CA 1
ATOM 3370 C C . LEU B 1 208 ? 58.534 11.133 -9.609 1.00 33.00 203 LEU B C 1
ATOM 3371 O O . LEU B 1 208 ? 58.477 10.014 -9.094 1.00 31.82 203 LEU B O 1
ATOM 3376 N N . GLY B 1 209 ? 59.635 11.619 -10.172 1.00 32.26 204 GLY B N 1
ATOM 3377 C CA . GLY B 1 209 ? 60.867 10.854 -10.234 1.00 32.07 204 GLY B CA 1
ATOM 3378 C C . GLY B 1 209 ? 61.834 11.213 -9.124 1.00 32.03 204 GLY B C 1
ATOM 3379 O O . GLY B 1 209 ? 62.697 10.417 -8.761 1.00 31.11 204 GLY B O 1
ATOM 3380 N N . GLY B 1 210 ? 61.698 12.418 -8.584 1.00 32.15 205 GLY B N 1
ATOM 3381 C CA . GLY B 1 210 ? 62.538 12.822 -7.476 1.00 32.87 205 GLY B CA 1
ATOM 3382 C C . GLY B 1 210 ? 62.904 14.291 -7.443 1.00 34.05 205 GLY B C 1
ATOM 3383 O O . GLY B 1 210 ? 62.431 15.090 -8.251 1.00 36.46 205 GLY B O 1
ATOM 3384 N N . VAL B 1 211 ? 63.766 14.637 -6.494 1.00 31.83 206 VAL B N 1
ATOM 3385 C CA . VAL B 1 211 ? 64.143 16.019 -6.252 1.00 30.08 206 VAL B CA 1
ATOM 3386 C C . VAL B 1 211 ? 65.604 16.258 -6.617 1.00 30.50 206 VAL B C 1
ATOM 3387 O O . VAL B 1 211 ? 66.477 15.468 -6.262 1.00 31.74 206 VAL B O 1
ATOM 3391 N N . ILE B 1 212 ? 65.864 17.347 -7.334 1.00 29.79 207 ILE B N 1
ATOM 3392 C CA . ILE B 1 212 ? 67.229 17.744 -7.646 1.00 26.24 207 ILE B CA 1
ATOM 3393 C C . ILE B 1 212 ? 67.609 18.968 -6.827 1.00 28.30 207 ILE B C 1
ATOM 3394 O O . ILE B 1 212 ? 67.130 20.072 -7.086 1.00 26.93 207 ILE B O 1
ATOM 3399 N N . ALA B 1 213 ? 68.463 18.764 -5.829 1.00 31.58 208 ALA B N 1
ATOM 3400 C CA . ALA B 1 213 ? 68.967 19.867 -5.023 1.00 29.88 208 ALA B CA 1
ATOM 3401 C C . ALA B 1 213 ? 70.032 20.618 -5.809 1.00 30.14 208 ALA B C 1
ATOM 3402 O O . ALA B 1 213 ? 70.930 20.007 -6.386 1.00 28.29 208 ALA B O 1
ATOM 3404 N N . ASN B 1 214 ? 69.925 21.942 -5.830 1.00 30.66 209 ASN B N 1
ATOM 3405 C CA . ASN B 1 214 ? 70.818 22.769 -6.630 1.00 31.50 209 ASN B CA 1
ATOM 3406 C C . ASN B 1 214 ? 71.153 24.080 -5.921 1.00 35.72 209 ASN B C 1
ATOM 3407 O O . ASN B 1 214 ? 70.320 24.628 -5.195 1.00 36.46 209 ASN B O 1
ATOM 3412 N N . ARG B 1 215 ? 72.374 24.570 -6.133 1.00 37.06 210 ARG B N 1
ATOM 3413 C CA . ARG B 1 215 ? 72.850 25.818 -5.530 1.00 38.02 210 ARG B CA 1
ATOM 3414 C C . ARG B 1 215 ? 72.822 25.800 -4.004 1.00 35.75 210 ARG B C 1
ATOM 3415 O O . ARG B 1 215 ? 72.673 26.845 -3.370 1.00 36.38 210 ARG B O 1
ATOM 3423 N N . SER B 1 216 ? 72.972 24.620 -3.414 1.00 33.10 211 SER B N 1
ATOM 3424 C CA . SER B 1 216 ? 72.887 24.499 -1.963 1.00 36.14 211 SER B CA 1
ATOM 3425 C C . SER B 1 216 ? 74.005 23.654 -1.363 1.00 38.43 211 SER B C 1
ATOM 3426 O O . SER B 1 216 ? 74.406 22.634 -1.927 1.00 40.13 211 SER B O 1
ATOM 3429 N N . ALA B 1 217 ? 74.500 24.085 -0.208 1.00 36.76 212 ALA B N 1
ATOM 3430 C CA . ALA B 1 217 ? 75.571 23.375 0.476 1.00 36.29 212 ALA B CA 1
ATOM 3431 C C . ALA B 1 217 ? 75.021 22.240 1.337 1.00 37.47 212 ALA B C 1
ATOM 3432 O O . ALA B 1 217 ? 75.639 21.184 1.452 1.00 36.31 212 ALA B O 1
ATOM 3434 N N . GLU B 1 218 ? 73.855 22.465 1.937 1.00 39.55 213 GLU B N 1
ATOM 3435 C CA . GLU B 1 218 ? 73.213 21.458 2.777 1.00 41.69 213 GLU B CA 1
ATOM 3436 C C . GLU B 1 218 ? 71.779 21.184 2.326 1.00 39.78 213 GLU B C 1
ATOM 3437 O O . GLU B 1 218 ? 71.284 21.813 1.389 1.00 36.27 213 GLU B O 1
ATOM 3443 N N . LEU B 1 219 ? 71.117 20.243 2.994 1.00 37.65 214 LEU B N 1
ATOM 3444 C CA . LEU B 1 219 ? 69.807 19.773 2.554 1.00 36.08 214 LEU B CA 1
ATOM 3445 C C . LEU B 1 219 ? 68.780 19.706 3.677 1.00 39.09 214 LEU B C 1
ATOM 3446 O O . LEU B 1 219 ? 67.728 19.088 3.512 1.00 40.90 214 LEU B O 1
ATOM 3451 N N . ASP B 1 220 ? 69.081 20.332 4.812 1.00 38.52 215 ASP B N 1
ATOM 3452 C CA . ASP B 1 220 ? 68.250 20.191 6.011 1.00 37.31 215 ASP B CA 1
ATOM 3453 C C . ASP B 1 220 ? 66.775 20.560 5.795 1.00 38.52 215 ASP B C 1
ATOM 3454 O O . ASP B 1 220 ? 65.879 19.852 6.256 1.00 37.57 215 ASP B O 1
ATOM 3459 N N . GLN B 1 221 ? 66.527 21.656 5.086 1.00 36.64 216 GLN B N 1
ATOM 3460 C CA . GLN B 1 221 ? 65.157 22.062 4.799 1.00 36.85 216 GLN B CA 1
ATOM 3461 C C . GLN B 1 221 ? 64.508 21.129 3.778 1.00 38.42 216 GLN B C 1
ATOM 3462 O O . GLN B 1 221 ? 63.340 20.762 3.914 1.00 37.96 216 GLN B O 1
ATOM 3468 N N . ILE B 1 222 ? 65.278 20.745 2.763 1.00 36.29 217 ILE B N 1
ATOM 3469 C CA . ILE B 1 222 ? 64.792 19.872 1.699 1.00 35.48 217 ILE B CA 1
ATOM 3470 C C . ILE B 1 222 ? 64.365 18.502 2.221 1.00 37.03 217 ILE B C 1
ATOM 3471 O O . ILE B 1 222 ? 63.266 18.032 1.923 1.00 36.84 217 ILE B O 1
ATOM 3476 N N . GLU B 1 223 ? 65.234 17.868 3.002 1.00 40.66 218 GLU B N 1
ATOM 3477 C CA . GLU B 1 223 ? 64.966 16.525 3.510 1.00 46.64 218 GLU B CA 1
ATOM 3478 C C . GLU B 1 223 ? 63.858 16.523 4.561 1.00 42.94 218 GLU B C 1
ATOM 3479 O O . GLU B 1 223 ? 63.229 15.495 4.814 1.00 43.71 218 GLU B O 1
ATOM 3485 N N . LYS B 1 224 ? 63.630 17.681 5.170 1.00 37.48 219 LYS B N 1
ATOM 3486 C CA . LYS B 1 224 ? 62.527 17.860 6.098 1.00 37.74 219 LYS B CA 1
ATOM 3487 C C . LYS B 1 224 ? 61.216 17.776 5.324 1.00 38.11 219 LYS B C 1
ATOM 3488 O O . LYS B 1 224 ? 60.275 17.095 5.734 1.00 37.01 219 LYS B O 1
ATOM 3494 N N . PHE B 1 225 ? 61.171 18.472 4.193 1.00 37.38 220 PHE B N 1
ATOM 3495 C CA . PHE B 1 225 ? 60.012 18.451 3.306 1.00 34.23 220 PHE B CA 1
ATOM 3496 C C . PHE B 1 225 ? 59.827 17.072 2.682 1.00 31.05 220 PHE B C 1
ATOM 3497 O O . PHE B 1 225 ? 58.703 16.605 2.511 1.00 30.65 220 PHE B O 1
ATOM 3505 N N . ASN B 1 226 ? 60.938 16.436 2.328 1.00 29.57 221 ASN B N 1
ATOM 3506 C CA . ASN B 1 226 ? 60.913 15.101 1.748 1.00 32.01 221 ASN B CA 1
ATOM 3507 C C . ASN B 1 226 ? 60.291 14.096 2.704 1.00 36.55 221 ASN B C 1
ATOM 3508 O O . ASN B 1 226 ? 59.514 13.235 2.297 1.00 31.39 221 ASN B O 1
ATOM 3513 N N . GLU B 1 227 ? 60.633 14.229 3.981 1.00 41.22 222 GLU B N 1
ATOM 3514 C CA . GLU B 1 227 ? 60.188 13.306 5.017 1.00 47.58 222 GLU B CA 1
ATOM 3515 C C . GLU B 1 227 ? 58.668 13.242 5.138 1.00 47.41 222 GLU B C 1
ATOM 3516 O O . GLU B 1 227 ? 58.093 12.157 5.245 1.00 50.46 222 GLU B O 1
ATOM 3522 N N . LYS B 1 228 ? 58.022 14.403 5.111 1.00 44.46 223 LYS B N 1
ATOM 3523 C CA . LYS B 1 228 ? 56.573 14.475 5.275 1.00 45.96 223 LYS B CA 1
ATOM 3524 C C . LYS B 1 228 ? 55.816 14.163 3.986 1.00 47.10 223 LYS B C 1
ATOM 3525 O O . LYS B 1 228 ? 54.695 13.657 4.025 1.00 48.28 223 LYS B O 1
ATOM 3531 N N . THR B 1 229 ? 56.432 14.460 2.846 1.00 43.44 224 THR B N 1
ATOM 3532 C CA . THR B 1 229 ? 55.761 14.302 1.559 1.00 40.27 224 THR B CA 1
ATOM 3533 C C . THR B 1 229 ? 56.000 12.938 0.920 1.00 42.34 224 THR B C 1
ATOM 3534 O O . THR B 1 229 ? 55.149 12.435 0.187 1.00 44.33 224 THR B O 1
ATOM 3538 N N . GLY B 1 230 ? 57.155 12.343 1.197 1.00 50.61 225 GLY B N 1
ATOM 3539 C CA . GLY B 1 230 ? 57.496 11.051 0.628 1.00 51.45 225 GLY B CA 1
ATOM 3540 C C . GLY B 1 230 ? 58.379 11.168 -0.601 1.00 50.89 225 GLY B C 1
ATOM 3541 O O . GLY B 1 230 ? 58.575 10.198 -1.334 1.00 55.40 225 GLY B O 1
ATOM 3542 N N . LEU B 1 231 ? 58.913 12.363 -0.828 1.00 45.60 226 LEU B N 1
ATOM 3543 C CA . LEU B 1 231 ? 59.821 12.600 -1.944 1.00 44.80 226 LEU B CA 1
ATOM 3544 C C . LEU B 1 231 ? 61.249 12.198 -1.590 1.00 44.65 226 LEU B C 1
ATOM 3545 O O . LEU B 1 231 ? 61.598 12.088 -0.415 1.00 47.09 226 LEU B O 1
ATOM 3550 N N . LYS B 1 232 ? 62.069 11.981 -2.612 1.00 41.84 227 LYS B N 1
ATOM 3551 C CA . LYS B 1 232 ? 63.459 11.593 -2.412 1.00 43.14 227 LYS B CA 1
ATOM 3552 C C . LYS B 1 232 ? 64.400 12.479 -3.221 1.00 45.40 227 LYS B C 1
ATOM 3553 O O . LYS B 1 232 ? 64.046 12.956 -4.301 1.00 44.79 227 LYS B O 1
ATOM 3559 N N . THR B 1 233 ? 65.601 12.694 -2.694 1.00 44.46 228 THR B N 1
ATOM 3560 C CA . THR B 1 233 ? 66.616 13.463 -3.403 1.00 43.72 228 THR B CA 1
ATOM 3561 C C . THR B 1 233 ? 67.390 12.553 -4.349 1.00 44.74 228 THR B C 1
ATOM 3562 O O . THR B 1 233 ? 67.870 11.492 -3.949 1.00 50.39 228 THR B O 1
ATOM 3566 N N . MET B 1 234 ? 67.504 12.971 -5.604 1.00 39.91 229 MET B N 1
ATOM 3567 C CA . MET B 1 234 ? 68.132 12.152 -6.635 1.00 39.35 229 MET B CA 1
ATOM 3568 C C . MET B 1 234 ? 69.525 12.650 -6.992 1.00 38.22 229 MET B C 1
ATOM 3569 O O . MET B 1 234 ? 70.349 11.895 -7.507 1.00 37.30 229 MET B O 1
ATOM 3574 N N . ALA B 1 235 ? 69.777 13.926 -6.724 1.00 37.15 230 ALA B N 1
ATOM 3575 C CA . ALA B 1 235 ? 71.043 14.550 -7.077 1.00 36.24 230 ALA B CA 1
ATOM 3576 C C . ALA B 1 235 ? 71.258 15.808 -6.247 1.00 37.23 230 ALA B C 1
ATOM 3577 O O . ALA B 1 235 ? 70.302 16.507 -5.909 1.00 35.81 230 ALA B O 1
ATOM 3579 N N . HIS B 1 236 ? 72.515 16.091 -5.919 1.00 37.48 231 HIS B N 1
ATOM 3580 C CA . HIS B 1 236 ? 72.849 17.263 -5.119 1.00 35.04 231 HIS B CA 1
ATOM 3581 C C . HIS B 1 236 ? 73.989 18.072 -5.737 1.00 33.42 231 HIS B C 1
ATOM 3582 O O . HIS B 1 236 ? 75.113 17.592 -5.856 1.00 35.05 231 HIS B O 1
ATOM 3589 N N . PHE B 1 237 ? 73.685 19.305 -6.129 1.00 32.89 232 PHE B N 1
ATOM 3590 C CA . PHE B 1 237 ? 74.691 20.223 -6.650 1.00 30.97 232 PHE B CA 1
ATOM 3591 C C . PHE B 1 237 ? 74.876 21.384 -5.683 1.00 30.21 232 PHE B C 1
ATOM 3592 O O . PHE B 1 237 ? 73.901 21.995 -5.242 1.00 30.02 232 PHE B O 1
ATOM 3600 N N . ARG B 1 238 ? 76.126 21.689 -5.358 1.00 32.06 233 ARG B N 1
ATOM 3601 C CA . ARG B 1 238 ? 76.435 22.837 -4.517 1.00 33.12 233 ARG B CA 1
ATOM 3602 C C . ARG B 1 238 ? 76.361 24.119 -5.333 1.00 34.94 233 ARG B C 1
ATOM 3603 O O . ARG B 1 238 ? 76.050 24.092 -6.522 1.00 34.50 233 ARG B O 1
ATOM 3611 N N . ASN B 1 239 ? 76.644 25.243 -4.686 1.00 39.36 234 ASN B N 1
ATOM 3612 C CA . ASN B 1 239 ? 76.749 26.512 -5.387 1.00 40.00 234 ASN B CA 1
ATOM 3613 C C . ASN B 1 239 ? 78.131 26.602 -6.021 1.00 42.37 234 ASN B C 1
ATOM 3614 O O . ASN B 1 239 ? 79.103 26.975 -5.363 1.00 43.70 234 ASN B O 1
ATOM 3619 N N . VAL B 1 240 ? 78.216 26.242 -7.298 1.00 39.91 235 VAL B N 1
ATOM 3620 C CA . VAL B 1 240 ? 79.497 26.179 -7.996 1.00 40.13 235 VAL B CA 1
ATOM 3621 C C . VAL B 1 240 ? 79.632 27.293 -9.031 1.00 41.74 235 VAL B C 1
ATOM 3622 O O . VAL B 1 240 ? 78.783 27.444 -9.908 1.00 39.20 235 VAL B O 1
ATOM 3626 N N . ASP B 1 241 ? 80.710 28.064 -8.932 1.00 42.62 236 ASP B N 1
ATOM 3627 C CA . ASP B 1 241 ? 80.908 29.205 -9.821 1.00 43.41 236 ASP B CA 1
ATOM 3628 C C . ASP B 1 241 ? 81.213 28.775 -11.254 1.00 44.52 236 ASP B C 1
ATOM 3629 O O . ASP B 1 241 ? 80.924 29.505 -12.203 1.00 44.89 236 ASP B O 1
ATOM 3634 N N . ALA B 1 242 ? 81.794 27.589 -11.404 1.00 43.31 237 ALA B N 1
ATOM 3635 C CA . ALA B 1 242 ? 82.093 27.044 -12.724 1.00 41.20 237 ALA B CA 1
ATOM 3636 C C . ALA B 1 242 ? 80.812 26.803 -13.519 1.00 38.21 237 ALA B C 1
ATOM 3637 O O . ALA B 1 242 ? 80.803 26.888 -14.747 1.00 39.02 237 ALA B O 1
ATOM 3639 N N . ILE B 1 243 ? 79.731 26.499 -12.809 1.00 36.57 238 ILE B N 1
ATOM 3640 C CA . ILE B 1 243 ? 78.425 26.318 -13.434 1.00 33.42 238 ILE B CA 1
ATOM 3641 C C . ILE B 1 243 ? 77.896 27.646 -13.967 1.00 31.31 238 ILE B C 1
ATOM 3642 O O . ILE B 1 243 ? 77.416 27.722 -15.098 1.00 33.20 238 ILE B O 1
ATOM 3647 N N . ARG B 1 244 ? 77.995 28.689 -13.148 1.00 30.04 239 ARG B N 1
ATOM 3648 C CA . ARG B 1 244 ? 77.626 30.038 -13.562 1.00 28.95 239 ARG B CA 1
ATOM 3649 C C . ARG B 1 244 ? 78.450 30.465 -14.771 1.00 33.01 239 ARG B C 1
ATOM 3650 O O . ARG B 1 244 ? 77.921 31.016 -15.734 1.00 32.04 239 ARG B O 1
ATOM 3658 N N . ARG B 1 245 ? 79.753 30.203 -14.707 1.00 34.96 240 ARG B N 1
ATOM 3659 C CA . ARG B 1 245 ? 80.666 30.548 -15.790 1.00 35.42 240 ARG B CA 1
ATOM 3660 C C . ARG B 1 245 ? 80.346 29.796 -17.081 1.00 36.89 240 ARG B C 1
ATOM 3661 O O . ARG B 1 245 ? 80.476 30.346 -18.173 1.00 36.67 240 ARG B O 1
ATOM 3669 N N . SER B 1 246 ? 79.918 28.543 -16.947 1.00 39.03 241 SER B N 1
ATOM 3670 C CA . SER B 1 246 ? 79.633 27.698 -18.105 1.00 39.07 241 SER B CA 1
ATOM 3671 C C . SER B 1 246 ? 78.480 28.243 -18.949 1.00 37.26 241 SER B C 1
ATOM 3672 O O . SER B 1 246 ? 78.510 28.160 -20.179 1.00 37.53 241 SER B O 1
ATOM 3675 N N . ARG B 1 247 ? 77.466 28.794 -18.289 1.00 32.32 242 ARG B N 1
ATOM 3676 C CA . ARG B 1 247 ? 76.349 29.412 -18.996 1.00 33.85 242 ARG B CA 1
ATOM 3677 C C . ARG B 1 247 ? 76.831 30.648 -19.748 1.00 34.95 242 ARG B C 1
ATOM 3678 O O . ARG B 1 247 ? 76.361 30.942 -20.847 1.00 35.95 242 ARG B O 1
ATOM 3686 N N . LEU B 1 248 ? 77.781 31.361 -19.147 1.00 36.74 243 LEU B N 1
ATOM 3687 C CA . LEU B 1 248 ? 78.364 32.551 -19.761 1.00 37.35 243 LEU B CA 1
ATOM 3688 C C . LEU B 1 248 ? 79.263 32.198 -20.942 1.00 39.80 243 LEU B C 1
ATOM 3689 O O . LEU B 1 248 ? 79.487 33.022 -21.829 1.00 40.90 243 LEU B O 1
ATOM 3694 N N . LYS B 1 249 ? 79.782 30.973 -20.946 1.00 39.77 244 LYS B N 1
ATOM 3695 C CA . LYS B 1 249 ? 80.657 30.517 -22.024 1.00 39.39 244 LYS B CA 1
ATOM 3696 C C . LYS B 1 249 ? 79.877 29.727 -23.073 1.00 38.37 244 LYS B C 1
ATOM 3697 O O . LYS B 1 249 ? 80.453 29.235 -24.046 1.00 38.53 244 LYS B O 1
ATOM 3703 N N . LYS B 1 250 ? 78.569 29.609 -22.858 1.00 36.24 245 LYS B N 1
ATOM 3704 C CA . LYS B 1 250 ? 77.669 28.932 -23.792 1.00 37.83 245 LYS B CA 1
ATOM 3705 C C . LYS B 1 250 ? 78.065 27.481 -24.046 1.00 40.45 245 LYS B C 1
ATOM 3706 O O . LYS B 1 250 ? 78.004 26.999 -25.179 1.00 40.32 245 LYS B O 1
ATOM 3712 N N . CYS B 1 251 ? 78.465 26.791 -22.984 1.00 38.52 246 CYS B N 1
ATOM 3713 C CA . CYS B 1 251 ? 78.900 25.406 -23.095 1.00 37.75 246 CYS B CA 1
ATOM 3714 C C . CYS B 1 251 ? 78.396 24.593 -21.915 1.00 33.94 246 CYS B C 1
ATOM 3715 O O . CYS B 1 251 ? 77.994 25.149 -20.895 1.00 33.12 246 CYS B O 1
ATOM 3718 N N . THR B 1 252 ? 78.420 23.274 -22.062 1.00 31.84 247 THR B N 1
ATOM 3719 C CA . THR B 1 252 ? 78.074 22.380 -20.970 1.00 34.06 247 THR B CA 1
ATOM 3720 C C . THR B 1 252 ? 79.209 22.360 -19.953 1.00 39.33 247 THR B C 1
ATOM 3721 O O . THR B 1 252 ? 80.303 22.855 -20.224 1.00 41.76 247 THR B O 1
ATOM 3725 N N . ILE B 1 253 ? 78.949 21.783 -18.784 1.00 41.52 248 ILE B N 1
ATOM 3726 C CA . ILE B 1 253 ? 79.980 21.634 -17.762 1.00 43.41 248 ILE B CA 1
ATOM 3727 C C . ILE B 1 253 ? 81.071 20.684 -18.256 1.00 41.74 248 ILE B C 1
ATOM 3728 O O . ILE B 1 253 ? 82.200 20.708 -17.765 1.00 43.75 248 ILE B O 1
ATOM 3733 N N . PHE B 1 254 ? 80.727 19.865 -19.247 1.00 42.94 249 PHE B N 1
ATOM 3734 C CA . PHE B 1 254 ? 81.652 18.882 -19.803 1.00 48.02 249 PHE B CA 1
ATOM 3735 C C . PHE B 1 254 ? 82.675 19.515 -20.744 1.00 49.70 249 PHE B C 1
ATOM 3736 O O . PHE B 1 254 ? 83.630 18.863 -21.162 1.00 51.13 249 PHE B O 1
ATOM 3744 N N . GLU B 1 255 ? 82.469 20.785 -21.075 1.00 51.54 250 GLU B N 1
ATOM 3745 C CA . GLU B 1 255 ? 83.376 21.496 -21.967 1.00 52.84 250 GLU B CA 1
ATOM 3746 C C . GLU B 1 255 ? 84.210 22.518 -21.201 1.00 52.28 250 GLU B C 1
ATOM 3747 O O . GLU B 1 255 ? 85.060 23.197 -21.774 1.00 52.95 250 GLU B O 1
ATOM 3753 N N . MET B 1 256 ? 83.955 22.621 -19.901 1.00 50.70 251 MET B N 1
ATOM 3754 C CA . MET B 1 256 ? 84.754 23.472 -19.032 1.00 49.56 251 MET B CA 1
ATOM 3755 C C . MET B 1 256 ? 86.069 22.776 -18.703 1.00 53.00 251 MET B C 1
ATOM 3756 O O . MET B 1 256 ? 86.187 21.556 -18.842 1.00 54.60 251 MET B O 1
ATOM 3761 N N . ASP B 1 257 ? 87.059 23.551 -18.273 1.00 54.68 252 ASP B N 1
ATOM 3762 C CA . ASP B 1 257 ? 88.347 22.986 -17.891 1.00 59.33 252 ASP B CA 1
ATOM 3763 C C . ASP B 1 257 ? 88.187 22.146 -16.628 1.00 60.96 252 ASP B C 1
ATOM 3764 O O . ASP B 1 257 ? 87.687 22.635 -15.616 1.00 61.31 252 ASP B O 1
ATOM 3769 N N . PRO B 1 258 ? 88.604 20.873 -16.689 1.00 62.94 253 PRO B N 1
ATOM 3770 C CA . PRO B 1 258 ? 88.423 19.935 -15.574 1.00 63.46 253 PRO B CA 1
ATOM 3771 C C . PRO B 1 258 ? 89.193 20.353 -14.325 1.00 66.25 253 PRO B C 1
ATOM 3772 O O . PRO B 1 258 ? 88.781 20.023 -13.211 1.00 65.41 253 PRO B O 1
ATOM 3776 N N . GLU B 1 259 ? 90.292 21.076 -14.511 1.00 68.53 254 GLU B N 1
ATOM 3777 C CA . GLU B 1 259 ? 91.122 21.501 -13.390 1.00 72.22 254 GLU B CA 1
ATOM 3778 C C . GLU B 1 259 ? 90.554 22.730 -12.684 1.00 71.29 254 GLU B C 1
ATOM 3779 O O . GLU B 1 259 ? 91.046 23.130 -11.629 1.00 74.26 254 GLU B O 1
ATOM 3785 N N . GLU B 1 260 ? 89.520 23.326 -13.269 1.00 67.35 255 GLU B N 1
ATOM 3786 C CA . GLU B 1 260 ? 88.833 24.441 -12.630 1.00 65.02 255 GLU B CA 1
ATOM 3787 C C . GLU B 1 260 ? 88.037 23.920 -11.436 1.00 61.17 255 GLU B C 1
ATOM 3788 O O . GLU B 1 260 ? 87.534 22.795 -11.461 1.00 58.68 255 GLU B O 1
ATOM 3794 N N . GLU B 1 261 ? 87.934 24.740 -10.395 1.00 60.90 256 GLU B N 1
ATOM 3795 C CA . GLU B 1 261 ? 87.339 24.326 -9.125 1.00 61.60 256 GLU B CA 1
ATOM 3796 C C . GLU B 1 261 ? 85.908 23.804 -9.244 1.00 60.96 256 GLU B C 1
ATOM 3797 O O . GLU B 1 261 ? 85.034 24.467 -9.806 1.00 60.16 256 GLU B O 1
ATOM 3803 N N . GLY B 1 262 ? 85.684 22.604 -8.715 1.00 59.44 257 GLY B N 1
ATOM 3804 C CA . GLY B 1 262 ? 84.351 22.035 -8.631 1.00 54.74 257 GLY B CA 1
ATOM 3805 C C . GLY B 1 262 ? 83.852 21.344 -9.886 1.00 51.28 257 GLY B C 1
ATOM 3806 O O . GLY B 1 262 ? 82.871 20.606 -9.832 1.00 52.24 257 GLY B O 1
ATOM 3807 N N . VAL B 1 263 ? 84.525 21.578 -11.009 1.00 48.96 258 VAL B N 1
ATOM 3808 C CA . VAL B 1 263 ? 84.097 21.046 -12.304 1.00 47.80 258 VAL B CA 1
ATOM 3809 C C . VAL B 1 263 ? 83.937 19.522 -12.306 1.00 48.04 258 VAL B C 1
ATOM 3810 O O . VAL B 1 263 ? 82.986 18.989 -12.880 1.00 46.70 258 VAL B O 1
ATOM 3814 N N . LEU B 1 264 ? 84.853 18.826 -11.641 1.00 48.44 259 LEU B N 1
ATOM 3815 C CA . LEU B 1 264 ? 84.835 17.366 -11.630 1.00 49.12 259 LEU B CA 1
ATOM 3816 C C . LEU B 1 264 ? 83.646 16.783 -10.862 1.00 46.88 259 LEU B C 1
ATOM 3817 O O . LEU B 1 264 ? 83.005 15.843 -11.331 1.00 45.06 259 LEU B O 1
ATOM 3822 N N A GLU B 1 265 ? 83.362 17.344 -9.688 0.45 46.35 260 GLU B N 1
ATOM 3823 N N B GLU B 1 265 ? 83.362 17.338 -9.686 0.55 46.37 260 GLU B N 1
ATOM 3824 C CA A GLU B 1 265 ? 82.229 16.906 -8.879 0.45 44.92 260 GLU B CA 1
ATOM 3825 C CA B GLU B 1 265 ? 82.225 16.892 -8.884 0.55 44.92 260 GLU B CA 1
ATOM 3826 C C A GLU B 1 265 ? 80.919 17.085 -9.635 0.45 43.29 260 GLU B C 1
ATOM 3827 C C B GLU B 1 265 ? 80.913 17.085 -9.634 0.55 43.30 260 GLU B C 1
ATOM 3828 O O A GLU B 1 265 ? 80.066 16.197 -9.644 0.45 43.02 260 GLU B O 1
ATOM 3829 O O B GLU B 1 265 ? 80.051 16.204 -9.638 0.55 43.02 260 GLU B O 1
ATOM 3840 N N . VAL B 1 266 ? 80.774 18.244 -10.268 1.00 41.43 261 VAL B N 1
ATOM 3841 C CA . VAL B 1 266 ? 79.564 18.581 -11.005 1.00 36.24 261 VAL B CA 1
ATOM 3842 C C . VAL B 1 266 ? 79.340 17.657 -12.201 1.00 38.30 261 VAL B C 1
ATOM 3843 O O . VAL B 1 266 ? 78.237 17.149 -12.399 1.00 38.95 261 VAL B O 1
ATOM 3847 N N . GLN B 1 267 ? 80.390 17.442 -12.991 1.00 40.14 262 GLN B N 1
ATOM 3848 C CA . GLN B 1 267 ? 80.330 16.519 -14.122 1.00 41.49 262 GLN B CA 1
ATOM 3849 C C . GLN B 1 267 ? 79.879 15.130 -13.680 1.00 43.59 262 GLN B C 1
ATOM 3850 O O . GLN B 1 267 ? 78.978 14.543 -14.280 1.00 45.61 262 GLN B O 1
ATOM 3856 N N . ASN B 1 268 ? 80.513 14.618 -12.628 1.00 42.53 263 ASN B N 1
ATOM 3857 C CA . ASN B 1 268 ? 80.185 13.304 -12.082 1.00 43.68 263 ASN B CA 1
ATOM 3858 C C . ASN B 1 268 ? 78.740 13.217 -11.623 1.00 43.52 263 ASN B C 1
ATOM 3859 O O . ASN B 1 268 ? 78.092 12.181 -11.768 1.00 46.93 263 ASN B O 1
ATOM 3864 N N . GLU B 1 269 ? 78.241 14.312 -11.061 1.00 40.16 264 GLU B N 1
ATOM 3865 C CA . GLU B 1 269 ? 76.895 14.332 -10.510 1.00 38.60 264 GLU B CA 1
ATOM 3866 C C . GLU B 1 269 ? 75.835 14.269 -11.608 1.00 40.20 264 GLU B C 1
ATOM 3867 O O . GLU B 1 269 ? 74.825 13.583 -11.464 1.00 43.44 264 GLU B O 1
ATOM 3873 N N . TYR B 1 270 ? 76.071 14.981 -12.706 1.00 37.89 265 TYR B N 1
ATOM 3874 C CA . TYR B 1 270 ? 75.169 14.925 -13.852 1.00 36.25 265 TYR B CA 1
ATOM 3875 C C . TYR B 1 270 ? 75.131 13.523 -14.459 1.00 39.32 265 TYR B C 1
ATOM 3876 O O . TYR B 1 270 ? 74.070 13.035 -14.854 1.00 40.92 265 TYR B O 1
ATOM 3885 N N . LEU B 1 271 ? 76.294 12.881 -14.531 1.00 39.62 266 LEU B N 1
ATOM 3886 C CA . LEU B 1 271 ? 76.388 11.521 -15.046 1.00 44.42 266 LEU B CA 1
ATOM 3887 C C . LEU B 1 271 ? 75.683 10.548 -14.110 1.00 43.81 266 LEU B C 1
ATOM 3888 O O . LEU B 1 271 ? 75.020 9.611 -14.554 1.00 42.30 266 LEU B O 1
ATOM 3893 N N . SER B 1 272 ? 75.833 10.778 -12.810 1.00 43.17 267 SER B N 1
ATOM 3894 C CA . SER B 1 272 ? 75.200 9.935 -11.806 1.00 43.37 267 SER B CA 1
ATOM 3895 C C . SER B 1 272 ? 73.680 10.054 -11.884 1.00 40.96 267 SER B C 1
ATOM 3896 O O . SER B 1 272 ? 72.964 9.060 -11.760 1.00 38.62 267 SER B O 1
ATOM 3899 N N . LEU B 1 273 ? 73.192 11.273 -12.097 1.00 38.53 268 LEU B N 1
ATOM 3900 C CA . LEU B 1 273 ? 71.758 11.505 -12.224 1.00 38.08 268 LEU B CA 1
ATOM 3901 C C . LEU B 1 273 ? 71.197 10.818 -13.467 1.00 38.37 268 LEU B C 1
ATOM 3902 O O . LEU B 1 273 ? 70.113 10.234 -13.428 1.00 39.49 268 LEU B O 1
ATOM 3907 N N . ALA B 1 274 ? 71.941 10.893 -14.566 1.00 37.99 269 ALA B N 1
ATOM 3908 C CA . ALA B 1 274 ? 71.532 10.252 -15.808 1.00 40.29 269 ALA B CA 1
ATOM 3909 C C . ALA B 1 274 ? 71.477 8.739 -15.631 1.00 43.24 269 ALA B C 1
ATOM 3910 O O . ALA B 1 274 ? 70.530 8.088 -16.074 1.00 43.72 269 ALA B O 1
ATOM 3912 N N . LYS B 1 275 ? 72.491 8.190 -14.969 1.00 42.18 270 LYS B N 1
ATOM 3913 C CA . LYS B 1 275 ? 72.552 6.759 -14.698 1.00 43.78 270 LYS B CA 1
ATOM 3914 C C . LYS B 1 275 ? 71.388 6.320 -13.814 1.00 44.22 270 LYS B C 1
ATOM 3915 O O . LYS B 1 275 ? 70.835 5.234 -13.994 1.00 43.41 270 LYS B O 1
ATOM 3921 N N . LYS B 1 276 ? 71.023 7.172 -12.859 1.00 44.54 271 LYS B N 1
ATOM 3922 C CA . LYS B 1 276 ? 69.915 6.889 -11.952 1.00 44.83 271 LYS B CA 1
ATOM 3923 C C . LYS B 1 276 ? 68.583 6.834 -12.695 1.00 45.65 271 LYS B C 1
ATOM 3924 O O . LYS B 1 276 ? 67.703 6.046 -12.352 1.00 48.14 271 LYS B O 1
ATOM 3930 N N . MET B 1 277 ? 68.440 7.676 -13.713 1.00 44.86 272 MET B N 1
ATOM 3931 C CA . MET B 1 277 ? 67.204 7.737 -14.486 1.00 43.80 272 MET B CA 1
ATOM 3932 C C . MET B 1 277 ? 67.104 6.578 -15.470 1.00 47.77 272 MET B C 1
ATOM 3933 O O . MET B 1 277 ? 66.021 6.255 -15.957 1.00 49.91 272 MET B O 1
ATOM 3938 N N . ILE B 1 278 ? 68.244 5.960 -15.760 1.00 47.58 273 ILE B N 1
ATOM 3939 C CA . ILE B 1 278 ? 68.284 4.801 -16.640 1.00 47.42 273 ILE B CA 1
ATOM 3940 C C . ILE B 1 278 ? 68.160 3.510 -15.835 1.00 52.51 273 ILE B C 1
ATOM 3941 O O . ILE B 1 278 ? 67.500 2.562 -16.261 1.00 53.90 273 ILE B O 1
ATOM 3946 N N . ASP B 1 279 ? 68.776 3.489 -14.656 1.00 53.70 274 ASP B N 1
ATOM 3947 C CA . ASP B 1 279 ? 68.904 2.253 -13.885 1.00 56.98 274 ASP B CA 1
ATOM 3948 C C . ASP B 1 279 ? 68.030 2.158 -12.629 1.00 56.85 274 ASP B C 1
ATOM 3949 O O . ASP B 1 279 ? 67.592 1.068 -12.266 1.00 58.11 274 ASP B O 1
ATOM 3954 N N . ASN B 1 280 ? 67.776 3.283 -11.967 1.00 57.03 275 ASN B N 1
ATOM 3955 C CA . ASN B 1 280 ? 67.188 3.238 -10.626 1.00 58.70 275 ASN B CA 1
ATOM 3956 C C . ASN B 1 280 ? 65.821 3.897 -10.435 1.00 58.44 275 ASN B C 1
ATOM 3957 O O . ASN B 1 280 ? 65.105 3.561 -9.491 1.00 60.69 275 ASN B O 1
ATOM 3962 N N . VAL B 1 281 ? 65.468 4.829 -11.317 1.00 55.97 276 VAL B N 1
ATOM 3963 C CA . VAL B 1 281 ? 64.284 5.675 -11.129 1.00 52.77 276 VAL B CA 1
ATOM 3964 C C . VAL B 1 281 ? 62.984 4.901 -10.859 1.00 52.03 276 VAL B C 1
ATOM 3965 O O . VAL B 1 281 ? 62.708 3.879 -11.488 1.00 53.60 276 VAL B O 1
ATOM 3969 N N . GLU B 1 282 ? 62.205 5.393 -9.899 1.00 50.32 277 GLU B N 1
ATOM 3970 C CA . GLU B 1 282 ? 60.960 4.752 -9.494 1.00 48.33 277 GLU B CA 1
ATOM 3971 C C . GLU B 1 282 ? 59.886 5.795 -9.183 1.00 47.27 277 GLU B C 1
ATOM 3972 O O . GLU B 1 282 ? 60.182 6.827 -8.577 1.00 43.37 277 GLU B O 1
ATOM 3978 N N . PRO B 1 283 ? 58.637 5.532 -9.608 1.00 47.70 278 PRO B N 1
ATOM 3979 C CA . PRO B 1 283 ? 57.501 6.414 -9.311 1.00 48.87 278 PRO B CA 1
ATOM 3980 C C . PRO B 1 283 ? 57.305 6.609 -7.811 1.00 51.24 278 PRO B C 1
ATOM 3981 O O . PRO B 1 283 ? 57.042 5.647 -7.088 1.00 57.04 278 PRO B O 1
ATOM 3985 N N . LEU B 1 284 ? 57.432 7.850 -7.355 1.00 49.63 279 LEU B N 1
ATOM 3986 C CA . LEU B 1 284 ? 57.333 8.162 -5.935 1.00 51.55 279 LEU B CA 1
ATOM 3987 C C . LEU B 1 284 ? 55.912 8.533 -5.528 1.00 55.83 279 LEU B C 1
ATOM 3988 O O . LEU B 1 284 ? 55.315 9.452 -6.086 1.00 55.49 279 LEU B O 1
ATOM 3993 N N . GLU B 1 285 ? 55.375 7.810 -4.553 1.00 63.08 280 GLU B N 1
ATOM 3994 C CA . GLU B 1 285 ? 54.106 8.184 -3.948 1.00 67.84 280 GLU B CA 1
ATOM 3995 C C . GLU B 1 285 ? 54.332 9.412 -3.078 1.00 66.87 280 GLU B C 1
ATOM 3996 O O . GLU B 1 285 ? 55.071 9.357 -2.095 1.00 69.14 280 GLU B O 1
ATOM 4002 N N . ALA B 1 286 ? 53.706 10.524 -3.444 1.00 62.80 281 ALA B N 1
ATOM 4003 C CA . ALA B 1 286 ? 53.896 11.764 -2.703 1.00 61.22 281 ALA B CA 1
ATOM 4004 C C . ALA B 1 286 ? 52.614 12.580 -2.588 1.00 61.58 281 ALA B C 1
ATOM 4005 O O . ALA B 1 286 ? 51.830 12.666 -3.534 1.00 63.16 281 ALA B O 1
ATOM 4007 N N . GLU B 1 287 ? 52.409 13.171 -1.416 1.00 58.38 282 GLU B N 1
ATOM 4008 C CA . GLU B 1 287 ? 51.290 14.071 -1.189 1.00 56.32 282 GLU B CA 1
ATOM 4009 C C . GLU B 1 287 ? 51.824 15.443 -0.815 1.00 51.33 282 GLU B C 1
ATOM 4010 O O . GLU B 1 287 ? 52.650 15.562 0.087 1.00 51.70 282 GLU B O 1
ATOM 4016 N N . PRO B 1 288 ? 51.354 16.489 -1.509 1.00 47.22 283 PRO B N 1
ATOM 4017 C CA . PRO B 1 288 ? 51.781 17.850 -1.178 1.00 45.93 283 PRO B CA 1
ATOM 4018 C C . PRO B 1 288 ? 51.233 18.269 0.179 1.00 47.42 283 PRO B C 1
ATOM 4019 O O . PRO B 1 288 ? 50.319 17.632 0.701 1.00 46.76 283 PRO B O 1
ATOM 4023 N N . LEU B 1 289 ? 51.793 19.329 0.744 1.00 47.10 284 LEU B N 1
ATOM 4024 C CA . LEU B 1 289 ? 51.298 19.858 2.003 1.00 47.11 284 LEU B CA 1
ATOM 4025 C C . LEU B 1 289 ? 50.457 21.091 1.714 1.00 44.73 284 LEU B C 1
ATOM 4026 O O . LEU B 1 289 ? 50.573 21.685 0.644 1.00 43.18 284 LEU B O 1
ATOM 4031 N N . LYS B 1 290 ? 49.601 21.465 2.658 1.00 38.94 285 LYS B N 1
ATOM 4032 C CA . LYS B 1 290 ? 48.848 22.706 2.542 1.00 38.55 285 LYS B CA 1
ATOM 4033 C C . LYS B 1 290 ? 49.804 23.869 2.767 1.00 37.03 285 LYS B C 1
ATOM 4034 O O . LYS B 1 290 ? 50.857 23.694 3.382 1.00 36.67 285 LYS B O 1
ATOM 4040 N N . ASP B 1 291 ? 49.439 25.049 2.268 1.00 36.33 286 ASP B N 1
ATOM 4041 C CA . ASP B 1 291 ? 50.265 26.243 2.435 1.00 39.16 286 ASP B CA 1
ATOM 4042 C C . ASP B 1 291 ? 50.628 26.480 3.898 1.00 37.88 286 ASP B C 1
ATOM 4043 O O . ASP B 1 291 ? 51.780 26.762 4.220 1.00 35.88 286 ASP B O 1
ATOM 4048 N N . ARG B 1 292 ? 49.644 26.348 4.781 1.00 39.36 287 ARG B N 1
ATOM 4049 C CA . ARG B 1 292 ? 49.871 26.591 6.202 1.00 40.57 287 ARG B CA 1
ATOM 4050 C C . ARG B 1 292 ? 50.756 25.520 6.830 1.00 41.21 287 ARG B C 1
ATOM 4051 O O . ARG B 1 292 ? 51.461 25.785 7.802 1.00 42.37 287 ARG B O 1
ATOM 4059 N N . GLU B 1 293 ? 50.721 24.314 6.272 1.00 42.99 288 GLU B N 1
ATOM 4060 C CA . GLU B 1 293 ? 51.523 23.212 6.794 1.00 43.49 288 GLU B CA 1
ATOM 4061 C C . GLU B 1 293 ? 53.003 23.364 6.446 1.00 41.65 288 GLU B C 1
ATOM 4062 O O . GLU B 1 293 ? 53.869 23.193 7.303 1.00 37.97 288 GLU B O 1
ATOM 4068 N N . ILE B 1 294 ? 53.291 23.688 5.189 1.00 40.66 289 ILE B N 1
ATOM 4069 C CA . ILE B 1 294 ? 54.672 23.870 4.753 1.00 41.93 289 ILE B CA 1
ATOM 4070 C C . ILE B 1 294 ? 55.259 25.147 5.358 1.00 45.05 289 ILE B C 1
ATOM 4071 O O . ILE B 1 294 ? 56.476 25.292 5.490 1.00 44.69 289 ILE B O 1
ATOM 4076 N N . PHE B 1 295 ? 54.378 26.066 5.738 1.00 46.06 290 PHE B N 1
ATOM 4077 C CA . PHE B 1 295 ? 54.776 27.288 6.419 1.00 46.17 290 PHE B CA 1
ATOM 4078 C C . PHE B 1 295 ? 55.328 26.935 7.797 1.00 44.90 290 PHE B C 1
ATOM 4079 O O . PHE B 1 295 ? 56.435 27.333 8.158 1.00 41.04 290 PHE B O 1
ATOM 4087 N N . ASP B 1 296 ? 54.547 26.170 8.555 1.00 46.95 291 ASP B N 1
ATOM 4088 C CA . ASP B 1 296 ? 54.933 25.759 9.900 1.00 49.40 291 ASP B CA 1
ATOM 4089 C C . ASP B 1 296 ? 56.045 24.713 9.891 1.00 50.50 291 ASP B C 1
ATOM 4090 O O . ASP B 1 296 ? 56.733 24.524 10.894 1.00 53.82 291 ASP B O 1
ATOM 4095 N N . LEU B 1 297 ? 56.219 24.032 8.763 1.00 46.80 292 LEU B N 1
ATOM 4096 C CA . LEU B 1 297 ? 57.229 22.981 8.663 1.00 43.71 292 LEU B CA 1
ATOM 4097 C C . LEU B 1 297 ? 58.632 23.549 8.484 1.00 41.87 292 LEU B C 1
ATOM 4098 O O . LEU B 1 297 ? 59.558 23.168 9.196 1.00 42.65 292 LEU B O 1
ATOM 4103 N N . LEU B 1 298 ? 58.783 24.459 7.527 1.00 40.13 293 LEU B N 1
ATOM 4104 C CA . LEU B 1 298 ? 60.086 25.041 7.229 1.00 37.52 293 LEU B CA 1
ATOM 4105 C C . LEU B 1 298 ? 60.441 26.139 8.223 1.00 39.03 293 LEU B C 1
ATOM 4106 O O . LEU B 1 298 ? 59.569 26.863 8.702 1.00 39.88 293 LEU B O 1
ATOM 4111 N N . GLY B 1 299 ? 61.730 26.258 8.526 1.00 38.61 294 GLY B N 1
ATOM 4112 C CA . GLY B 1 299 ? 62.203 27.229 9.494 1.00 38.97 294 GLY B CA 1
ATOM 4113 C C . GLY B 1 299 ? 63.231 26.619 10.425 1.00 40.08 294 GLY B C 1
ATOM 4114 O O . GLY B 1 299 ? 63.891 25.641 10.073 1.00 37.91 294 GLY B O 1
ATOM 4115 N N . PHE B 1 300 ? 63.370 27.196 11.614 1.00 42.45 295 PHE B N 1
ATOM 4116 C CA . PHE B 1 300 ? 64.328 26.695 12.594 1.00 46.00 295 PHE B CA 1
ATOM 4117 C C . PHE B 1 300 ? 63.671 26.523 13.957 1.00 48.97 295 PHE B C 1
ATOM 4118 O O . PHE B 1 300 ? 64.031 25.626 14.719 1.00 55.04 295 PHE B O 1
ATOM 4126 N N . LEU C 2 3 ? 49.262 43.083 -48.885 1.00 73.49 -5 LEU C N 1
ATOM 4127 C CA . LEU C 2 3 ? 49.692 42.310 -50.045 1.00 72.44 -5 LEU C CA 1
ATOM 4128 C C . LEU C 2 3 ? 51.209 42.319 -50.198 1.00 76.21 -5 LEU C C 1
ATOM 4129 O O . LEU C 2 3 ? 51.829 43.380 -50.287 1.00 78.95 -5 LEU C O 1
ATOM 4134 N N . GLY C 2 4 ? 51.800 41.130 -50.229 1.00 76.09 -4 GLY C N 1
ATOM 4135 C CA . GLY C 2 4 ? 53.233 40.995 -50.404 1.00 81.87 -4 GLY C CA 1
ATOM 4136 C C . GLY C 2 4 ? 53.592 40.603 -51.823 1.00 85.16 -4 GLY C C 1
ATOM 4137 O O . GLY C 2 4 ? 52.733 40.599 -52.707 1.00 85.69 -4 GLY C O 1
ATOM 4138 N N . SER C 2 5 ? 54.863 40.276 -52.040 1.00 86.54 -3 SER C N 1
ATOM 4139 C CA . SER C 2 5 ? 55.344 39.856 -53.352 1.00 84.63 -3 SER C CA 1
ATOM 4140 C C . SER C 2 5 ? 54.597 38.616 -53.837 1.00 78.83 -3 SER C C 1
ATOM 4141 O O . SER C 2 5 ? 54.443 37.647 -53.093 1.00 77.03 -3 SER C O 1
ATOM 4144 N N . PRO C 2 6 ? 54.126 38.648 -55.092 1.00 75.39 -2 PRO C N 1
ATOM 4145 C CA . PRO C 2 6 ? 53.302 37.572 -55.654 1.00 69.63 -2 PRO C CA 1
ATOM 4146 C C . PRO C 2 6 ? 54.076 36.291 -55.955 1.00 66.36 -2 PRO C C 1
ATOM 4147 O O . PRO C 2 6 ? 55.292 36.318 -56.151 1.00 65.81 -2 PRO C O 1
ATOM 4151 N N . GLU C 2 7 ? 53.354 35.175 -55.980 1.00 62.75 -1 GLU C N 1
ATOM 4152 C CA . GLU C 2 7 ? 53.895 33.898 -56.422 1.00 62.58 -1 GLU C CA 1
ATOM 4153 C C . GLU C 2 7 ? 53.060 33.418 -57.605 1.00 61.99 -1 GLU C C 1
ATOM 4154 O O . GLU C 2 7 ? 51.933 33.876 -57.798 1.00 59.46 -1 GLU C O 1
ATOM 4160 N N . PHE C 2 8 ? 53.606 32.501 -58.397 1.00 62.15 0 PHE C N 1
ATOM 4161 C CA . PHE C 2 8 ? 52.941 32.089 -59.630 1.00 61.40 0 PHE C CA 1
ATOM 4162 C C . PHE C 2 8 ? 52.837 30.573 -59.768 1.00 61.53 0 PHE C C 1
ATOM 4163 O O . PHE C 2 8 ? 53.842 29.863 -59.744 1.00 63.71 0 PHE C O 1
ATOM 4171 N N . MET C 2 9 ? 51.609 30.087 -59.919 1.00 60.18 1 MET C N 1
ATOM 4172 C CA . MET C 2 9 ? 51.350 28.656 -60.003 1.00 59.81 1 MET C CA 1
ATOM 4173 C C . MET C 2 9 ? 50.237 28.366 -61.007 1.00 56.90 1 MET C C 1
ATOM 4174 O O . MET C 2 9 ? 49.134 28.903 -60.893 1.00 53.63 1 MET C O 1
ATOM 4179 N N . SER C 2 10 ? 50.542 27.522 -61.991 1.00 58.02 2 SER C N 1
ATOM 4180 C CA . SER C 2 10 ? 49.588 27.131 -63.030 1.00 59.33 2 SER C CA 1
ATOM 4181 C C . SER C 2 10 ? 49.045 28.326 -63.816 1.00 62.68 2 SER C C 1
ATOM 4182 O O . SER C 2 10 ? 47.867 28.364 -64.171 1.00 64.14 2 SER C O 1
ATOM 4185 N N . GLY C 2 11 ? 49.910 29.301 -64.081 1.00 64.44 3 GLY C N 1
ATOM 4186 C CA . GLY C 2 11 ? 49.527 30.484 -64.832 1.00 66.18 3 GLY C CA 1
ATOM 4187 C C . GLY C 2 11 ? 48.766 31.500 -64.001 1.00 65.03 3 GLY C C 1
ATOM 4188 O O . GLY C 2 11 ? 48.504 32.615 -64.453 1.00 67.60 3 GLY C O 1
ATOM 4189 N N . SER C 2 12 ? 48.416 31.113 -62.779 1.00 60.88 4 SER C N 1
ATOM 4190 C CA . SER C 2 12 ? 47.646 31.970 -61.888 1.00 60.53 4 SER C CA 1
ATOM 4191 C C . SER C 2 12 ? 48.528 32.651 -60.843 1.00 55.90 4 SER C C 1
ATOM 4192 O O . SER C 2 12 ? 49.627 32.183 -60.541 1.00 50.87 4 SER C O 1
ATOM 4195 N N . THR C 2 13 ? 48.035 33.755 -60.290 1.00 53.98 5 THR C N 1
ATOM 4196 C CA . THR C 2 13 ? 48.795 34.538 -59.321 1.00 51.07 5 THR C CA 1
ATOM 4197 C C . THR C 2 13 ? 48.312 34.299 -57.894 1.00 49.54 5 THR C C 1
ATOM 4198 O O . THR C 2 13 ? 47.117 34.384 -57.608 1.00 42.21 5 THR C O 1
ATOM 4202 N N . LEU C 2 14 ? 49.249 34.003 -56.999 1.00 43.21 6 LEU C N 1
ATOM 4203 C CA . LEU C 2 14 ? 48.913 33.758 -55.602 1.00 44.81 6 LEU C CA 1
ATOM 4204 C C . LEU C 2 14 ? 49.441 34.870 -54.705 1.00 44.13 6 LEU C C 1
ATOM 4205 O O . LEU C 2 14 ? 50.650 35.031 -54.539 1.00 45.17 6 LEU C O 1
ATOM 4210 N N . LEU C 2 15 ? 48.524 35.637 -54.128 1.00 42.74 7 LEU C N 1
ATOM 4211 C CA . LEU C 2 15 ? 48.893 36.704 -53.210 1.00 42.67 7 LEU C CA 1
ATOM 4212 C C . LEU C 2 15 ? 48.487 36.347 -51.788 1.00 42.06 7 LEU C C 1
ATOM 4213 O O . LEU C 2 15 ? 47.639 35.483 -51.571 1.00 37.98 7 LEU C O 1
ATOM 4218 N N . LYS C 2 16 ? 49.106 37.015 -50.821 1.00 42.88 8 LYS C N 1
ATOM 4219 C CA . LYS C 2 16 ? 48.742 36.856 -49.421 1.00 40.54 8 LYS C CA 1
ATOM 4220 C C . LYS C 2 16 ? 48.539 38.223 -48.782 1.00 40.84 8 LYS C C 1
ATOM 4221 O O . LYS C 2 16 ? 49.328 39.143 -49.000 1.00 42.49 8 LYS C O 1
ATOM 4227 N N . GLU C 2 17 ? 47.472 38.360 -48.003 1.00 39.56 9 GLU C N 1
ATOM 4228 C CA . GLU C 2 17 ? 47.180 39.627 -47.346 1.00 40.49 9 GLU C CA 1
ATOM 4229 C C . GLU C 2 17 ? 46.938 39.418 -45.857 1.00 40.88 9 GLU C C 1
ATOM 4230 O O . GLU C 2 17 ? 46.266 38.471 -45.455 1.00 37.82 9 GLU C O 1
ATOM 4236 N N . THR C 2 18 ? 47.500 40.304 -45.042 1.00 45.29 10 THR C N 1
ATOM 4237 C CA . THR C 2 18 ? 47.298 40.253 -43.601 1.00 43.05 10 THR C CA 1
ATOM 4238 C C . THR C 2 18 ? 46.474 41.452 -43.154 1.00 40.88 10 THR C C 1
ATOM 4239 O O . THR C 2 18 ? 46.484 42.496 -43.804 1.00 41.87 10 THR C O 1
ATOM 4243 N N . GLY C 2 19 ? 45.770 41.302 -42.038 1.00 37.42 11 GLY C N 1
ATOM 4244 C CA . GLY C 2 19 ? 44.955 42.378 -41.508 1.00 39.84 11 GLY C CA 1
ATOM 4245 C C . GLY C 2 19 ? 43.664 41.867 -40.905 1.00 34.75 11 GLY C C 1
ATOM 4246 O O . GLY C 2 19 ? 43.534 40.674 -40.645 1.00 37.08 11 GLY C O 1
ATOM 4247 N N . PRO C 2 20 ? 42.700 42.773 -40.681 1.00 35.66 12 PRO C N 1
ATOM 4248 C CA . PRO C 2 20 ? 41.398 42.432 -40.098 1.00 34.16 12 PRO C CA 1
ATOM 4249 C C . PRO C 2 20 ? 40.646 41.417 -40.953 1.00 33.44 12 PRO C C 1
ATOM 4250 O O . PRO C 2 20 ? 40.601 41.546 -42.176 1.00 30.56 12 PRO C O 1
ATOM 4254 N N . ARG C 2 21 ? 40.062 40.417 -40.305 1.00 30.76 13 ARG C N 1
ATOM 4255 C CA . ARG C 2 21 ? 39.339 39.373 -41.010 1.00 33.28 13 ARG C CA 1
ATOM 4256 C C . ARG C 2 21 ? 37.854 39.441 -40.686 1.00 32.79 13 ARG C C 1
ATOM 4257 O O . ARG C 2 21 ? 37.464 39.837 -39.588 1.00 33.40 13 ARG C O 1
ATOM 4265 N N . GLU C 2 22 ? 37.026 39.056 -41.649 1.00 30.59 14 GLU C N 1
ATOM 4266 C CA . GLU C 2 22 ? 35.602 38.890 -41.398 1.00 27.95 14 GLU C CA 1
ATOM 4267 C C . GLU C 2 22 ? 35.157 37.507 -41.857 1.00 24.07 14 GLU C C 1
ATOM 4268 O O . GLU C 2 22 ? 34.737 37.323 -42.998 1.00 28.61 14 GLU C O 1
ATOM 4274 N N . VAL C 2 23 ? 35.284 36.535 -40.959 1.00 21.74 15 VAL C N 1
ATOM 4275 C CA . VAL C 2 23 ? 34.892 35.153 -41.222 1.00 26.48 15 VAL C CA 1
ATOM 4276 C C . VAL C 2 23 ? 34.255 34.543 -39.972 1.00 26.45 15 VAL C C 1
ATOM 4277 O O . VAL C 2 23 ? 34.275 35.142 -38.896 1.00 28.86 15 VAL C O 1
ATOM 4281 N N . PHE C 2 24 ? 33.693 33.348 -40.119 1.00 26.42 16 PHE C N 1
ATOM 4282 C CA . PHE C 2 24 ? 33.149 32.611 -38.985 1.00 24.65 16 PHE C CA 1
ATOM 4283 C C . PHE C 2 24 ? 34.233 31.726 -38.390 1.00 23.41 16 PHE C C 1
ATOM 4284 O O . PHE C 2 24 ? 35.118 31.259 -39.107 1.00 22.51 16 PHE C O 1
ATOM 4292 N N . CYS C 2 25 ? 34.165 31.499 -37.082 1.00 20.96 17 CYS C N 1
ATOM 4293 C CA . CYS C 2 25 ? 35.017 30.504 -36.444 1.00 23.24 17 CYS C CA 1
ATOM 4294 C C . CYS C 2 25 ? 34.470 29.111 -36.744 1.00 23.32 17 CYS C C 1
ATOM 4295 O O . CYS C 2 25 ? 33.352 28.970 -37.238 1.00 22.62 17 CYS C O 1
ATOM 4298 N N . GLY C 2 26 ? 35.261 28.086 -36.452 1.00 18.44 18 GLY C N 1
ATOM 4299 C CA . GLY C 2 26 ? 34.886 26.720 -36.771 1.00 21.63 18 GLY C CA 1
ATOM 4300 C C . GLY C 2 26 ? 33.719 26.172 -35.970 1.00 20.92 18 GLY C C 1
ATOM 4301 O O . GLY C 2 26 ? 33.158 25.138 -36.329 1.00 23.30 18 GLY C O 1
ATOM 4302 N N . LEU C 2 27 ? 33.356 26.854 -34.885 1.00 18.49 19 LEU C N 1
ATOM 4303 C CA . LEU C 2 27 ? 32.212 26.445 -34.069 1.00 21.37 19 LEU C CA 1
ATOM 4304 C C . LEU C 2 27 ? 30.953 26.342 -34.914 1.00 22.31 19 LEU C C 1
ATOM 4305 O O . LEU C 2 27 ? 30.074 25.525 -34.646 1.00 24.81 19 LEU C O 1
ATOM 4310 N N . THR C 2 28 ? 30.882 27.182 -35.940 1.00 21.31 20 THR C N 1
ATOM 4311 C CA . THR C 2 28 ? 29.707 27.283 -36.793 1.00 19.98 20 THR C CA 1
ATOM 4312 C C . THR C 2 28 ? 29.430 25.996 -37.573 1.00 25.17 20 THR C C 1
ATOM 4313 O O . THR C 2 28 ? 28.360 25.842 -38.163 1.00 28.08 20 THR C O 1
ATOM 4317 N N . SER C 2 29 ? 30.390 25.074 -37.567 1.00 22.57 21 SER C N 1
ATOM 4318 C CA . SER C 2 29 ? 30.209 23.776 -38.215 1.00 26.48 21 SER C CA 1
ATOM 4319 C C . SER C 2 29 ? 29.039 23.002 -37.607 1.00 26.52 21 SER C C 1
ATOM 4320 O O . SER C 2 29 ? 28.408 22.186 -38.280 1.00 24.75 21 SER C O 1
ATOM 4323 N N . ILE C 2 30 ? 28.754 23.273 -36.335 1.00 25.43 22 ILE C N 1
ATOM 4324 C CA . ILE C 2 30 ? 27.638 22.646 -35.630 1.00 24.35 22 ILE C CA 1
ATOM 4325 C C . ILE C 2 30 ? 26.307 22.856 -36.358 1.00 24.70 22 ILE C C 1
ATOM 4326 O O . ILE C 2 30 ? 25.460 21.959 -36.397 1.00 24.39 22 ILE C O 1
ATOM 4331 N N . VAL C 2 31 ? 26.141 24.038 -36.947 1.00 22.57 23 VAL C N 1
ATOM 4332 C CA . VAL C 2 31 ? 24.900 24.407 -37.624 1.00 20.30 23 VAL C CA 1
ATOM 4333 C C . VAL C 2 31 ? 24.492 23.410 -38.712 1.00 22.83 23 VAL C C 1
ATOM 4334 O O . VAL C 2 31 ? 23.314 23.089 -38.850 1.00 22.47 23 VAL C O 1
ATOM 4338 N N . TRP C 2 32 ? 25.454 22.910 -39.480 1.00 24.32 24 TRP C N 1
ATOM 4339 C CA . TRP C 2 32 ? 25.113 21.897 -40.478 1.00 29.64 24 TRP C CA 1
ATOM 4340 C C . TRP C 2 32 ? 25.351 20.462 -40.002 1.00 29.19 24 TRP C C 1
ATOM 4341 O O . TRP C 2 32 ? 24.629 19.548 -40.392 1.00 34.62 24 TRP C O 1
ATOM 4352 N N . LEU C 2 33 ? 26.343 20.272 -39.140 1.00 28.33 25 LEU C N 1
ATOM 4353 C CA . LEU C 2 33 ? 26.694 18.934 -38.675 1.00 27.67 25 LEU C CA 1
ATOM 4354 C C . LEU C 2 33 ? 25.622 18.279 -37.802 1.00 28.92 25 LEU C C 1
ATOM 4355 O O . LEU C 2 33 ? 25.425 17.063 -37.867 1.00 27.83 25 LEU C O 1
ATOM 4360 N N . HIS C 2 34 ? 24.922 19.074 -36.997 1.00 29.03 26 HIS C N 1
ATOM 4361 C CA . HIS C 2 34 ? 23.907 18.518 -36.101 1.00 31.05 26 HIS C CA 1
ATOM 4362 C C . HIS C 2 34 ? 22.722 17.942 -36.877 1.00 31.79 26 HIS C C 1
ATOM 4363 O O . HIS C 2 34 ? 21.989 17.093 -36.367 1.00 33.88 26 HIS C O 1
ATOM 4370 N N . ARG C 2 35 ? 22.552 18.392 -38.117 1.00 31.05 27 ARG C N 1
ATOM 4371 C CA . ARG C 2 35 ? 21.476 17.899 -38.971 1.00 30.28 27 ARG C CA 1
ATOM 4372 C C . ARG C 2 35 ? 21.925 16.748 -39.871 1.00 31.23 27 ARG C C 1
ATOM 4373 O O . ARG C 2 35 ? 21.115 15.913 -40.275 1.00 30.53 27 ARG C O 1
ATOM 4381 N N . ARG C 2 36 ? 23.214 16.703 -40.189 1.00 30.67 28 ARG C N 1
ATOM 4382 C CA . ARG C 2 36 ? 23.754 15.579 -40.943 1.00 31.87 28 ARG C CA 1
ATOM 4383 C C . ARG C 2 36 ? 23.743 14.332 -40.069 1.00 30.15 28 ARG C C 1
ATOM 4384 O O . ARG C 2 36 ? 23.510 13.224 -40.550 1.00 33.93 28 ARG C O 1
ATOM 4392 N N . MET C 2 37 ? 23.997 14.525 -38.777 1.00 28.28 29 MET C N 1
ATOM 4393 C CA . MET C 2 37 ? 24.026 13.425 -37.817 1.00 33.62 29 MET C CA 1
ATOM 4394 C C . MET C 2 37 ? 23.175 13.755 -36.588 1.00 37.13 29 MET C C 1
ATOM 4395 O O . MET C 2 37 ? 23.702 14.177 -35.557 1.00 37.92 29 MET C O 1
ATOM 4400 N N . PRO C 2 38 ? 21.850 13.565 -36.697 1.00 38.06 30 PRO C N 1
ATOM 4401 C CA . PRO C 2 38 ? 20.895 13.898 -35.631 1.00 36.85 30 PRO C CA 1
ATOM 4402 C C . PRO C 2 38 ? 21.081 13.132 -34.317 1.00 38.34 30 PRO C C 1
ATOM 4403 O O . PRO C 2 38 ? 20.510 13.542 -33.306 1.00 39.63 30 PRO C O 1
ATOM 4407 N N . ASP C 2 39 ? 21.854 12.051 -34.320 1.00 38.30 31 ASP C N 1
ATOM 4408 C CA . ASP C 2 39 ? 22.066 11.288 -33.093 1.00 39.01 31 ASP C CA 1
ATOM 4409 C C . ASP C 2 39 ? 23.288 11.791 -32.326 1.00 39.59 31 ASP C C 1
ATOM 4410 O O . ASP C 2 39 ? 23.744 11.158 -31.373 1.00 44.73 31 ASP C O 1
ATOM 4415 N N . ALA C 2 40 ? 23.809 12.937 -32.750 1.00 34.24 32 ALA C N 1
ATOM 4416 C CA . ALA C 2 40 ? 24.967 13.535 -32.101 1.00 33.35 32 ALA C CA 1
ATOM 4417 C C . ALA C 2 40 ? 24.617 14.866 -31.441 1.00 30.15 32 ALA C C 1
ATOM 4418 O O . ALA C 2 40 ? 23.730 15.587 -31.899 1.00 26.77 32 ALA C O 1
ATOM 4420 N N . PHE C 2 41 ? 25.318 15.180 -30.357 1.00 30.48 33 PHE C N 1
ATOM 4421 C CA . PHE C 2 41 ? 25.147 16.451 -29.667 1.00 29.29 33 PHE C CA 1
ATOM 4422 C C . PHE C 2 41 ? 26.475 17.193 -29.696 1.00 29.18 33 PHE C C 1
ATOM 4423 O O . PHE C 2 41 ? 27.537 16.575 -29.623 1.00 30.81 33 PHE C O 1
ATOM 4431 N N . PHE C 2 42 ? 26.413 18.515 -29.804 1.00 26.64 34 PHE C N 1
ATOM 4432 C CA . PHE C 2 42 ? 27.618 19.331 -29.867 1.00 25.36 34 PHE C CA 1
ATOM 4433 C C . PHE C 2 42 ? 27.703 20.287 -28.682 1.00 28.71 34 PHE C C 1
ATOM 4434 O O . PHE C 2 42 ? 27.035 21.323 -28.655 1.00 24.19 34 PHE C O 1
ATOM 4442 N N . LEU C 2 43 ? 28.535 19.936 -27.707 1.00 28.93 35 LEU C N 1
ATOM 4443 C CA . LEU C 2 43 ? 28.707 20.760 -26.519 1.00 27.55 35 LEU C CA 1
ATOM 4444 C C . LEU C 2 43 ? 29.993 21.575 -26.598 1.00 27.15 35 LEU C C 1
ATOM 4445 O O . LEU C 2 43 ? 31.093 21.030 -26.528 1.00 25.50 35 LEU C O 1
ATOM 4450 N N . VAL C 2 44 ? 29.841 22.885 -26.750 1.00 28.08 36 VAL C N 1
ATOM 4451 C CA . VAL C 2 44 ? 30.979 23.788 -26.784 1.00 23.67 36 VAL C CA 1
ATOM 4452 C C . VAL C 2 44 ? 31.474 24.059 -25.369 1.00 27.19 36 VAL C C 1
ATOM 4453 O O . VAL C 2 44 ? 30.680 24.272 -24.453 1.00 23.82 36 VAL C O 1
ATOM 4457 N N . VAL C 2 45 ? 32.789 24.027 -25.184 1.00 27.09 37 VAL C N 1
ATOM 4458 C CA . VAL C 2 45 ? 33.381 24.492 -23.939 1.00 23.28 37 VAL C CA 1
ATOM 4459 C C . VAL C 2 45 ? 34.021 25.847 -24.224 1.00 20.84 37 VAL C C 1
ATOM 4460 O O . VAL C 2 45 ? 35.054 25.927 -24.883 1.00 18.53 37 VAL C O 1
ATOM 4464 N N . GLY C 2 46 ? 33.384 26.912 -23.751 1.00 19.28 38 GLY C N 1
ATOM 4465 C CA . GLY C 2 46 ? 33.856 28.254 -24.025 1.00 18.78 38 GLY C CA 1
ATOM 4466 C C . GLY C 2 46 ? 33.161 29.309 -23.193 1.00 18.17 38 GLY C C 1
ATOM 4467 O O . GLY C 2 46 ? 32.888 29.096 -22.013 1.00 19.36 38 GLY C O 1
ATOM 4468 N N . SER C 2 47 ? 32.873 30.450 -23.810 1.00 16.61 39 SER C N 1
ATOM 4469 C CA . SER C 2 47 ? 32.246 31.557 -23.096 1.00 22.17 39 SER C CA 1
ATOM 4470 C C . SER C 2 47 ? 30.806 31.781 -23.548 1.00 27.95 39 SER C C 1
ATOM 4471 O O . SER C 2 47 ? 30.252 31.002 -24.327 1.00 28.11 39 SER C O 1
ATOM 4474 N N . ARG C 2 48 ? 30.209 32.860 -23.054 1.00 27.50 40 ARG C N 1
ATOM 4475 C CA . ARG C 2 48 ? 28.866 33.243 -23.457 1.00 26.58 40 ARG C CA 1
ATOM 4476 C C . ARG C 2 48 ? 28.880 33.751 -24.895 1.00 23.20 40 ARG C C 1
ATOM 4477 O O . ARG C 2 48 ? 27.861 33.728 -25.581 1.00 25.46 40 ARG C O 1
ATOM 4485 N N . THR C 2 49 ? 30.045 34.205 -25.344 1.00 22.49 41 THR C N 1
ATOM 4486 C CA . THR C 2 49 ? 30.214 34.655 -26.718 1.00 17.56 41 THR C CA 1
ATOM 4487 C C . THR C 2 49 ? 29.999 33.491 -27.676 1.00 20.57 41 THR C C 1
ATOM 4488 O O . THR C 2 49 ? 29.328 33.624 -28.704 1.00 20.63 41 THR C O 1
ATOM 4492 N N . CYS C 2 50 ? 30.577 32.347 -27.324 1.00 20.04 42 CYS C N 1
ATOM 4493 C CA . CYS C 2 50 ? 30.455 31.140 -28.125 1.00 21.43 42 CYS C CA 1
ATOM 4494 C C . CYS C 2 50 ? 29.012 30.662 -28.113 1.00 24.09 42 CYS C C 1
ATOM 4495 O O . CYS C 2 50 ? 28.466 30.271 -29.144 1.00 25.80 42 CYS C O 1
ATOM 4498 N N . ALA C 2 51 ? 28.406 30.693 -26.932 1.00 24.25 43 ALA C N 1
ATOM 4499 C CA . ALA C 2 51 ? 27.008 30.326 -26.772 1.00 22.78 43 ALA C CA 1
ATOM 4500 C C . ALA C 2 51 ? 26.134 31.220 -27.636 1.00 21.01 43 ALA C C 1
ATOM 4501 O O . ALA C 2 51 ? 25.263 30.741 -28.357 1.00 23.24 43 ALA C O 1
ATOM 4503 N N . HIS C 2 52 ? 26.390 32.522 -27.567 1.00 20.13 44 HIS C N 1
ATOM 4504 C CA . HIS C 2 52 ? 25.610 33.505 -28.305 1.00 19.10 44 HIS C CA 1
ATOM 4505 C C . HIS C 2 52 ? 25.757 33.324 -29.810 1.00 24.79 44 HIS C C 1
ATOM 4506 O O . HIS C 2 52 ? 24.799 33.515 -30.558 1.00 27.84 44 HIS C O 1
ATOM 4513 N N . LEU C 2 53 ? 26.958 32.955 -30.248 1.00 25.42 45 LEU C N 1
ATOM 4514 C CA . LEU C 2 53 ? 27.216 32.712 -31.662 1.00 24.50 45 LEU C CA 1
ATOM 4515 C C . LEU C 2 53 ? 26.287 31.652 -32.242 1.00 24.68 45 LEU C C 1
ATOM 4516 O O . LEU C 2 53 ? 25.596 31.892 -33.234 1.00 27.53 45 LEU C O 1
ATOM 4521 N N . ILE C 2 54 ? 26.274 30.480 -31.621 1.00 24.07 46 ILE C N 1
ATOM 4522 C CA . ILE C 2 54 ? 25.551 29.342 -32.173 1.00 26.66 46 ILE C CA 1
ATOM 4523 C C . ILE C 2 54 ? 24.037 29.560 -32.212 1.00 26.12 46 ILE C C 1
ATOM 4524 O O . ILE C 2 54 ? 23.376 29.212 -33.191 1.00 25.97 46 ILE C O 1
ATOM 4529 N N . GLN C 2 55 ? 23.486 30.154 -31.162 1.00 28.71 47 GLN C N 1
ATOM 4530 C CA . GLN C 2 55 ? 22.046 30.366 -31.123 1.00 26.72 47 GLN C CA 1
ATOM 4531 C C . GLN C 2 55 ? 21.617 31.558 -31.972 1.00 26.61 47 GLN C C 1
ATOM 4532 O O . GLN C 2 55 ? 20.470 31.636 -32.403 1.00 23.26 47 GLN C O 1
ATOM 4538 N N . SER C 2 56 ? 22.534 32.488 -32.224 1.00 26.18 48 SER C N 1
ATOM 4539 C CA . SER C 2 56 ? 22.224 33.580 -33.141 1.00 26.22 48 SER C CA 1
ATOM 4540 C C . SER C 2 56 ? 22.181 33.037 -34.567 1.00 25.87 48 SER C C 1
ATOM 4541 O O . SER C 2 56 ? 21.552 33.621 -35.450 1.00 28.37 48 SER C O 1
ATOM 4544 N N . ALA C 2 57 ? 22.849 31.906 -34.774 1.00 20.56 49 ALA C N 1
ATOM 4545 C CA . ALA C 2 57 ? 22.886 31.251 -36.075 1.00 20.83 49 ALA C CA 1
ATOM 4546 C C . ALA C 2 57 ? 21.692 30.322 -36.255 1.00 23.62 49 ALA C C 1
ATOM 4547 O O . ALA C 2 57 ? 20.911 30.466 -37.198 1.00 24.49 49 ALA C O 1
ATOM 4549 N N . ALA C 2 58 ? 21.550 29.374 -35.335 1.00 23.69 50 ALA C N 1
ATOM 4550 C CA . ALA C 2 58 ? 20.570 28.302 -35.483 1.00 23.25 50 ALA C CA 1
ATOM 4551 C C . ALA C 2 58 ? 19.277 28.528 -34.700 1.00 26.13 50 ALA C C 1
ATOM 4552 O O . ALA C 2 58 ? 18.294 27.814 -34.905 1.00 23.08 50 ALA C O 1
ATOM 4554 N N . GLY C 2 59 ? 19.279 29.520 -33.813 1.00 25.47 51 GLY C N 1
ATOM 4555 C CA . GLY C 2 59 ? 18.151 29.763 -32.929 1.00 24.70 51 GLY C CA 1
ATOM 4556 C C . GLY C 2 59 ? 16.966 30.461 -33.568 1.00 30.09 51 GLY C C 1
ATOM 4557 O O . GLY C 2 59 ? 15.968 30.745 -32.903 1.00 29.09 51 GLY C O 1
ATOM 4558 N N . VAL C 2 60 ? 17.071 30.750 -34.860 1.00 32.55 52 VAL C N 1
ATOM 4559 C CA . VAL C 2 60 ? 15.936 31.267 -35.610 1.00 28.41 52 VAL C CA 1
ATOM 4560 C C . VAL C 2 60 ? 14.925 30.130 -35.776 1.00 28.61 52 VAL C C 1
ATOM 4561 O O . VAL C 2 60 ? 13.719 30.357 -35.903 1.00 31.77 52 VAL C O 1
ATOM 4565 N N . MET C 2 61 ? 15.435 28.901 -35.750 1.00 20.58 53 MET C N 1
ATOM 4566 C CA . MET C 2 61 ? 14.595 27.712 -35.733 1.00 21.93 53 MET C CA 1
ATOM 4567 C C . MET C 2 61 ? 14.209 27.386 -34.295 1.00 22.36 53 MET C C 1
ATOM 4568 O O . MET C 2 61 ? 14.952 27.694 -33.358 1.00 23.11 53 MET C O 1
ATOM 4573 N N . ILE C 2 62 ? 13.053 26.754 -34.125 1.00 21.50 54 ILE C N 1
ATOM 4574 C CA . ILE C 2 62 ? 12.553 26.407 -32.798 1.00 24.45 54 ILE C CA 1
ATOM 4575 C C . ILE C 2 62 ? 12.807 24.932 -32.482 1.00 27.97 54 ILE C C 1
ATOM 4576 O O . ILE C 2 62 ? 12.416 24.050 -33.247 1.00 27.61 54 ILE C O 1
ATOM 4581 N N . PHE C 2 63 ? 13.463 24.676 -31.351 1.00 27.55 55 PHE C N 1
ATOM 4582 C CA . PHE C 2 63 ? 13.899 23.328 -30.986 1.00 27.25 55 PHE C CA 1
ATOM 4583 C C . PHE C 2 63 ? 13.131 22.747 -29.806 1.00 29.37 55 PHE C C 1
ATOM 4584 O O . PHE C 2 63 ? 13.264 23.224 -28.679 1.00 29.14 55 PHE C O 1
ATOM 4592 N N . ALA C 2 64 ? 12.343 21.708 -30.063 1.00 34.81 56 ALA C N 1
ATOM 4593 C CA . ALA C 2 64 ? 11.709 20.963 -28.984 1.00 36.56 56 ALA C CA 1
ATOM 4594 C C . ALA C 2 64 ? 12.798 20.268 -28.176 1.00 35.51 56 ALA C C 1
ATOM 4595 O O . ALA C 2 64 ? 12.772 20.260 -26.945 1.00 35.72 56 ALA C O 1
ATOM 4597 N N . GLU C 2 65 ? 13.764 19.695 -28.885 1.00 34.33 57 GLU C N 1
ATOM 4598 C CA . GLU C 2 65 ? 14.892 19.031 -28.250 1.00 33.28 57 GLU C CA 1
ATOM 4599 C C . GLU C 2 65 ? 16.196 19.728 -28.612 1.00 30.61 57 GLU C C 1
ATOM 4600 O O . GLU C 2 65 ? 16.482 19.946 -29.790 1.00 32.16 57 GLU C O 1
ATOM 4606 N N . PRO C 2 66 ? 16.991 20.084 -27.593 1.00 29.57 58 PRO C N 1
ATOM 4607 C CA . PRO C 2 66 ? 18.300 20.715 -27.791 1.00 28.03 58 PRO C CA 1
ATOM 4608 C C . PRO C 2 66 ? 19.266 19.788 -28.517 1.00 28.33 58 PRO C C 1
ATOM 4609 O O . PRO C 2 66 ? 19.290 18.587 -28.250 1.00 29.36 58 PRO C O 1
ATOM 4613 N N . ARG C 2 67 ? 20.055 20.353 -29.424 1.00 25.62 59 ARG C N 1
ATOM 4614 C CA . ARG C 2 67 ? 20.972 19.578 -30.246 1.00 26.91 59 ARG C CA 1
ATOM 4615 C C . ARG C 2 67 ? 22.403 20.069 -30.052 1.00 23.43 59 ARG C C 1
ATOM 4616 O O . ARG C 2 67 ? 23.358 19.458 -30.531 1.00 20.73 59 ARG C O 1
ATOM 4624 N N . PHE C 2 68 ? 22.536 21.183 -29.342 1.00 24.77 60 PHE C N 1
ATOM 4625 C CA . PHE C 2 68 ? 23.836 21.786 -29.081 1.00 23.46 60 PHE C CA 1
ATOM 4626 C C . PHE C 2 68 ? 23.773 22.618 -27.809 1.00 27.06 60 PHE C C 1
ATOM 4627 O O . PHE C 2 68 ? 22.693 22.875 -27.275 1.00 26.27 60 PHE C O 1
ATOM 4635 N N . GLY C 2 69 ? 24.931 23.047 -27.325 1.00 29.62 61 GLY C N 1
ATOM 4636 C CA . GLY C 2 69 ? 24.979 23.862 -26.129 1.00 28.17 61 GLY C CA 1
ATOM 4637 C C . GLY C 2 69 ? 26.382 24.308 -25.787 1.00 25.83 61 GLY C C 1
ATOM 4638 O O . GLY C 2 69 ? 27.341 23.977 -26.483 1.00 23.25 61 GLY C O 1
ATOM 4639 N N . THR C 2 70 ? 26.503 25.062 -24.703 1.00 26.26 62 THR C N 1
ATOM 4640 C CA . THR C 2 70 ? 27.797 25.571 -24.282 1.00 26.18 62 THR C CA 1
ATOM 4641 C C . THR C 2 70 ? 28.008 25.393 -22.786 1.00 28.78 62 THR C C 1
ATOM 4642 O O . THR C 2 70 ? 27.161 25.778 -21.981 1.00 29.70 62 THR C O 1
ATOM 4646 N N . ALA C 2 71 ? 29.135 24.790 -22.422 1.00 28.59 63 ALA C N 1
ATOM 4647 C CA . ALA C 2 71 ? 29.581 24.787 -21.038 1.00 25.88 63 ALA C CA 1
ATOM 4648 C C . ALA C 2 71 ? 30.371 26.069 -20.830 1.00 25.56 63 ALA C C 1
ATOM 4649 O O . ALA C 2 71 ? 31.547 26.145 -21.180 1.00 24.74 63 ALA C O 1
ATOM 4651 N N . ILE C 2 72 ? 29.712 27.082 -20.281 1.00 27.36 64 ILE C N 1
ATOM 4652 C CA . ILE C 2 72 ? 30.319 28.401 -20.142 1.00 25.19 64 ILE C CA 1
ATOM 4653 C C . ILE C 2 72 ? 31.279 28.490 -18.958 1.00 24.56 64 ILE C C 1
ATOM 4654 O O . ILE C 2 72 ? 30.894 28.248 -17.814 1.00 27.53 64 ILE C O 1
ATOM 4659 N N . LEU C 2 73 ? 32.532 28.839 -19.246 1.00 19.84 65 LEU C N 1
ATOM 4660 C CA . LEU C 2 73 ? 33.550 28.982 -18.213 1.00 19.92 65 LEU C CA 1
ATOM 4661 C C . LEU C 2 73 ? 33.184 30.104 -17.254 1.00 24.96 65 LEU C C 1
ATOM 4662 O O . LEU C 2 73 ? 32.799 31.196 -17.678 1.00 26.57 65 LEU C O 1
ATOM 4667 N N . GLU C 2 74 ? 33.300 29.823 -15.959 1.00 23.83 66 GLU C N 1
ATOM 4668 C CA . GLU C 2 74 ? 32.968 30.790 -14.921 1.00 23.66 66 GLU C CA 1
ATOM 4669 C C . GLU C 2 74 ? 34.250 31.318 -14.290 1.00 25.05 66 GLU C C 1
ATOM 4670 O O . GLU C 2 74 ? 35.341 30.841 -14.603 1.00 25.43 66 GLU C O 1
ATOM 4676 N N . GLU C 2 75 ? 34.120 32.299 -13.403 1.00 25.12 67 GLU C N 1
ATOM 4677 C CA . GLU C 2 75 ? 35.283 32.899 -12.760 1.00 26.11 67 GLU C CA 1
ATOM 4678 C C . GLU C 2 75 ? 36.122 31.862 -12.020 1.00 25.94 67 GLU C C 1
ATOM 4679 O O . GLU C 2 75 ? 37.352 31.889 -12.085 1.00 23.05 67 GLU C O 1
ATOM 4685 N N . ARG C 2 76 ? 35.450 30.944 -11.329 1.00 26.78 68 ARG C N 1
ATOM 4686 C CA . ARG C 2 76 ? 36.133 29.894 -10.576 1.00 28.89 68 ARG C CA 1
ATOM 4687 C C . ARG C 2 76 ? 36.957 28.985 -11.480 1.00 26.64 68 ARG C C 1
ATOM 4688 O O . ARG C 2 76 ? 37.980 28.447 -11.062 1.00 27.55 68 ARG C O 1
ATOM 4696 N N . ASP C 2 77 ? 36.497 28.805 -12.714 1.00 26.12 69 ASP C N 1
ATOM 4697 C CA . ASP C 2 77 ? 37.218 27.993 -13.685 1.00 27.34 69 ASP C CA 1
ATOM 4698 C C . ASP C 2 77 ? 38.521 28.674 -14.076 1.00 27.53 69 ASP C C 1
ATOM 4699 O O . ASP C 2 77 ? 39.569 28.035 -14.149 1.00 29.70 69 ASP C O 1
ATOM 4704 N N . LEU C 2 78 ? 38.446 29.980 -14.318 1.00 27.28 70 LEU C N 1
ATOM 4705 C CA . LEU C 2 78 ? 39.610 30.757 -14.722 1.00 25.13 70 LEU C CA 1
ATOM 4706 C C . LEU C 2 78 ? 40.594 30.915 -13.570 1.00 24.06 70 LEU C C 1
ATOM 4707 O O . LEU C 2 78 ? 41.808 31.012 -13.778 1.00 23.15 70 LEU C O 1
ATOM 4712 N N . ALA C 2 79 ? 40.067 30.934 -12.351 1.00 23.53 71 ALA C N 1
ATOM 4713 C CA . ALA C 2 79 ? 40.899 31.102 -11.171 1.00 25.09 71 ALA C CA 1
ATOM 4714 C C . ALA C 2 79 ? 41.441 29.760 -10.697 1.00 25.35 71 ALA C C 1
ATOM 4715 O O . ALA C 2 79 ? 42.192 29.695 -9.728 1.00 25.01 71 ALA C O 1
ATOM 4717 N N . GLY C 2 80 ? 41.057 28.692 -11.389 1.00 27.77 72 GLY C N 1
ATOM 4718 C CA . GLY C 2 80 ? 41.503 27.353 -11.047 1.00 27.58 72 GLY C CA 1
ATOM 4719 C C . GLY C 2 80 ? 40.982 26.875 -9.703 1.00 30.76 72 GLY C C 1
ATOM 4720 O O . GLY C 2 80 ? 41.552 25.970 -9.096 1.00 34.23 72 GLY C O 1
ATOM 4721 N N . LEU C 2 81 ? 39.896 27.482 -9.237 1.00 29.93 73 LEU C N 1
ATOM 4722 C CA . LEU C 2 81 ? 39.319 27.127 -7.944 1.00 30.38 73 LEU C CA 1
ATOM 4723 C C . LEU C 2 81 ? 38.383 25.931 -8.070 1.00 34.96 73 LEU C C 1
ATOM 4724 O O . LEU C 2 81 ? 37.998 25.321 -7.074 1.00 36.06 73 LEU C O 1
ATOM 4729 N N . ALA C 2 82 ? 38.016 25.602 -9.303 1.00 34.16 74 ALA C N 1
ATOM 4730 C CA . ALA C 2 82 ? 37.272 24.380 -9.577 1.00 33.01 74 ALA C CA 1
ATOM 4731 C C . ALA C 2 82 ? 38.050 23.544 -10.583 1.00 31.32 74 ALA C C 1
ATOM 4732 O O . ALA C 2 82 ? 38.586 24.076 -11.554 1.00 28.55 74 ALA C O 1
ATOM 4734 N N . ASP C 2 83 ? 38.126 22.240 -10.342 1.00 34.42 75 ASP C N 1
ATOM 4735 C CA . ASP C 2 83 ? 38.815 21.346 -11.263 1.00 35.56 75 ASP C CA 1
ATOM 4736 C C . ASP C 2 83 ? 38.043 21.271 -12.575 1.00 38.57 75 ASP C C 1
ATOM 4737 O O . ASP C 2 83 ? 36.850 20.963 -12.588 1.00 43.22 75 ASP C O 1
ATOM 4742 N N . ALA C 2 84 ? 38.728 21.567 -13.675 1.00 34.55 76 ALA C N 1
ATOM 4743 C CA . ALA C 2 84 ? 38.095 21.587 -14.986 1.00 30.99 76 ALA C CA 1
ATOM 4744 C C . ALA C 2 84 ? 37.520 20.224 -15.347 1.00 29.84 76 ALA C C 1
ATOM 4745 O O . ALA C 2 84 ? 36.435 20.129 -15.918 1.00 27.25 76 ALA C O 1
ATOM 4747 N N . HIS C 2 85 ? 38.245 19.168 -14.999 1.00 31.73 77 HIS C N 1
ATOM 4748 C CA . HIS C 2 85 ? 37.818 17.821 -15.348 1.00 37.23 77 HIS C CA 1
ATOM 4749 C C . HIS C 2 85 ? 36.615 17.363 -14.529 1.00 38.72 77 HIS C C 1
ATOM 4750 O O . HIS C 2 85 ? 35.739 16.671 -15.046 1.00 41.29 77 HIS C O 1
ATOM 4757 N N . GLU C 2 86 ? 36.565 17.754 -13.259 1.00 33.65 78 GLU C N 1
ATOM 4758 C CA . GLU C 2 86 ? 35.395 17.471 -12.433 1.00 34.86 78 GLU C CA 1
ATOM 4759 C C . GLU C 2 86 ? 34.181 18.236 -12.951 1.00 33.07 78 GLU C C 1
ATOM 4760 O O . GLU C 2 86 ? 33.075 17.699 -13.012 1.00 34.49 78 GLU C O 1
ATOM 4766 N N . GLU C 2 87 ? 34.399 19.493 -13.328 1.00 31.54 79 GLU C N 1
ATOM 4767 C CA . GLU C 2 87 ? 33.333 20.340 -13.851 1.00 34.68 79 GLU C CA 1
ATOM 4768 C C . GLU C 2 87 ? 32.748 19.796 -15.152 1.00 39.88 79 GLU C C 1
ATOM 4769 O O . GLU C 2 87 ? 31.528 19.714 -15.304 1.00 42.48 79 GLU C O 1
ATOM 4775 N N . LEU C 2 88 ? 33.624 19.432 -16.086 1.00 40.93 80 LEU C N 1
ATOM 4776 C CA . LEU C 2 88 ? 33.200 18.851 -17.357 1.00 40.73 80 LEU C CA 1
ATOM 4777 C C . LEU C 2 88 ? 32.345 17.613 -17.130 1.00 39.87 80 LEU C C 1
ATOM 4778 O O . LEU C 2 88 ? 31.282 17.463 -17.731 1.00 36.92 80 LEU C O 1
ATOM 4783 N N . ASP C 2 89 ? 32.815 16.736 -16.249 1.00 40.81 81 ASP C N 1
ATOM 4784 C CA . ASP C 2 89 ? 32.108 15.500 -15.932 1.00 42.46 81 ASP C CA 1
ATOM 4785 C C . ASP C 2 89 ? 30.709 15.767 -15.382 1.00 41.20 81 ASP C C 1
ATOM 4786 O O . ASP C 2 89 ? 29.751 15.097 -15.764 1.00 42.64 81 ASP C O 1
ATOM 4791 N N . ARG C 2 90 ? 30.597 16.749 -14.493 1.00 39.89 82 ARG C N 1
ATOM 4792 C CA . ARG C 2 90 ? 29.308 17.118 -13.914 1.00 39.13 82 ARG C CA 1
ATOM 4793 C C . ARG C 2 90 ? 28.361 17.683 -14.970 1.00 38.10 82 ARG C C 1
ATOM 4794 O O . ARG C 2 90 ? 27.176 17.350 -14.998 1.00 40.39 82 ARG C O 1
ATOM 4802 N N . VAL C 2 91 ? 28.890 18.541 -15.834 1.00 34.26 83 VAL C N 1
ATOM 4803 C CA . VAL C 2 91 ? 28.092 19.149 -16.891 1.00 33.52 83 VAL C CA 1
ATOM 4804 C C . VAL C 2 91 ? 27.610 18.109 -17.902 1.00 35.72 83 VAL C C 1
ATOM 4805 O O . VAL C 2 91 ? 26.427 18.061 -18.243 1.00 38.34 83 VAL C O 1
ATOM 4809 N N . VAL C 2 92 ? 28.531 17.276 -18.374 1.00 32.90 84 VAL C N 1
ATOM 4810 C CA . VAL C 2 92 ? 28.190 16.202 -19.301 1.00 34.02 84 VAL C CA 1
ATOM 4811 C C . VAL C 2 92 ? 27.180 15.249 -18.658 1.00 37.66 84 VAL C C 1
ATOM 4812 O O . VAL C 2 92 ? 26.297 14.716 -19.332 1.00 37.63 84 VAL C O 1
ATOM 4816 N N . LYS C 2 93 ? 27.303 15.065 -17.347 1.00 38.13 85 LYS C N 1
ATOM 4817 C CA . LYS C 2 93 ? 26.365 14.246 -16.586 1.00 41.90 85 LYS C CA 1
ATOM 4818 C C . LYS C 2 93 ? 24.936 14.778 -16.690 1.00 40.28 85 LYS C C 1
ATOM 4819 O O . LYS C 2 93 ? 24.024 14.058 -17.099 1.00 39.95 85 LYS C O 1
ATOM 4825 N N . SER C 2 94 ? 24.745 16.041 -16.324 1.00 40.67 86 SER C N 1
ATOM 4826 C CA . SER C 2 94 ? 23.410 16.634 -16.313 1.00 43.54 86 SER C CA 1
ATOM 4827 C C . SER C 2 94 ? 22.847 16.882 -17.715 1.00 46.91 86 SER C C 1
ATOM 4828 O O . SER C 2 94 ? 21.641 17.076 -17.880 1.00 50.88 86 SER C O 1
ATOM 4831 N N . LEU C 2 95 ? 23.719 16.875 -18.720 1.00 41.39 87 LEU C N 1
ATOM 4832 C CA . LEU C 2 95 ? 23.282 17.008 -20.105 1.00 39.05 87 LEU C CA 1
ATOM 4833 C C . LEU C 2 95 ? 22.646 15.712 -20.582 1.00 41.65 87 LEU C C 1
ATOM 4834 O O . LEU C 2 95 ? 21.578 15.720 -21.196 1.00 42.54 87 LEU C O 1
ATOM 4839 N N . LEU C 2 96 ? 23.305 14.595 -20.290 1.00 44.17 88 LEU C N 1
ATOM 4840 C CA . LEU C 2 96 ? 22.794 13.284 -20.672 1.00 48.45 88 LEU C CA 1
ATOM 4841 C C . LEU C 2 96 ? 21.524 12.942 -19.902 1.00 55.51 88 LEU C C 1
ATOM 4842 O O . LEU C 2 96 ? 20.847 11.964 -20.208 1.00 60.51 88 LEU C O 1
ATOM 4847 N N . LYS C 2 97 ? 21.208 13.750 -18.895 1.00 58.02 89 LYS C N 1
ATOM 4848 C CA . LYS C 2 97 ? 19.946 13.618 -18.180 1.00 60.69 89 LYS C CA 1
ATOM 4849 C C . LYS C 2 97 ? 18.820 14.216 -19.013 1.00 56.83 89 LYS C C 1
ATOM 4850 O O . LYS C 2 97 ? 17.751 13.623 -19.146 1.00 58.83 89 LYS C O 1
ATOM 4856 N N . ARG C 2 98 ? 19.072 15.392 -19.580 1.00 53.25 90 ARG C N 1
ATOM 4857 C CA . ARG C 2 98 ? 18.085 16.074 -20.411 1.00 52.39 90 ARG C CA 1
ATOM 4858 C C . ARG C 2 98 ? 17.935 15.402 -21.777 1.00 51.10 90 ARG C C 1
ATOM 4859 O O . ARG C 2 98 ? 16.827 15.291 -22.303 1.00 53.32 90 ARG C O 1
ATOM 4867 N N . ARG C 2 99 ? 19.052 14.955 -22.345 1.00 48.42 91 ARG C N 1
ATOM 4868 C CA . ARG C 2 99 ? 19.041 14.229 -23.614 1.00 46.70 91 ARG C CA 1
ATOM 4869 C C . ARG C 2 99 ? 19.692 12.854 -23.465 1.00 46.18 91 ARG C C 1
ATOM 4870 O O . ARG C 2 99 ? 20.841 12.661 -23.859 1.00 46.09 91 ARG C O 1
ATOM 4878 N N . PRO C 2 100 ? 18.956 11.888 -22.899 1.00 46.11 92 PRO C N 1
ATOM 4879 C CA . PRO C 2 100 ? 19.514 10.552 -22.660 1.00 49.53 92 PRO C CA 1
ATOM 4880 C C . PRO C 2 100 ? 19.671 9.709 -23.928 1.00 52.51 92 PRO C C 1
ATOM 4881 O O . PRO C 2 100 ? 20.186 8.593 -23.855 1.00 53.97 92 PRO C O 1
ATOM 4885 N N . GLU C 2 101 ? 19.237 10.232 -25.069 1.00 52.37 93 GLU C N 1
ATOM 4886 C CA . GLU C 2 101 ? 19.279 9.471 -26.315 1.00 51.81 93 GLU C CA 1
ATOM 4887 C C . GLU C 2 101 ? 20.503 9.794 -27.172 1.00 47.86 93 GLU C C 1
ATOM 4888 O O . GLU C 2 101 ? 20.695 9.201 -28.235 1.00 46.70 93 GLU C O 1
ATOM 4894 N N . ILE C 2 102 ? 21.323 10.733 -26.705 1.00 44.26 94 ILE C N 1
ATOM 4895 C CA . ILE C 2 102 ? 22.570 11.084 -27.382 1.00 40.83 94 ILE C CA 1
ATOM 4896 C C . ILE C 2 102 ? 23.465 9.860 -27.536 1.00 40.37 94 ILE C C 1
ATOM 4897 O O . ILE C 2 102 ? 23.729 9.154 -26.565 1.00 39.83 94 ILE C O 1
ATOM 4902 N N . ARG C 2 103 ? 23.927 9.612 -28.757 1.00 42.51 95 ARG C N 1
ATOM 4903 C CA . ARG C 2 103 ? 24.805 8.478 -29.023 1.00 46.32 95 ARG C CA 1
ATOM 4904 C C . ARG C 2 103 ? 26.264 8.910 -29.144 1.00 46.44 95 ARG C C 1
ATOM 4905 O O . ARG C 2 103 ? 27.174 8.153 -28.805 1.00 49.81 95 ARG C O 1
ATOM 4913 N N . THR C 2 104 ? 26.478 10.131 -29.625 1.00 41.38 96 THR C N 1
ATOM 4914 C CA . THR C 2 104 ? 27.822 10.684 -29.749 1.00 37.07 96 THR C CA 1
ATOM 4915 C C . THR C 2 104 ? 27.861 12.140 -29.287 1.00 34.52 96 THR C C 1
ATOM 4916 O O . THR C 2 104 ? 27.083 12.971 -29.751 1.00 33.43 96 THR C O 1
ATOM 4920 N N . LEU C 2 105 ? 28.769 12.441 -28.366 1.00 31.28 97 LEU C N 1
ATOM 4921 C CA . LEU C 2 105 ? 28.891 13.791 -27.836 1.00 28.08 97 LEU C CA 1
ATOM 4922 C C . LEU C 2 105 ? 30.199 14.437 -28.274 1.00 28.50 97 LEU C C 1
ATOM 4923 O O . LEU C 2 105 ? 31.281 13.905 -28.022 1.00 30.05 97 LEU C O 1
ATOM 4928 N N . PHE C 2 106 ? 30.091 15.585 -28.933 1.00 24.67 98 PHE C N 1
ATOM 4929 C CA . PHE C 2 106 ? 31.264 16.345 -29.341 1.00 24.35 98 PHE C CA 1
ATOM 4930 C C . PHE C 2 106 ? 31.556 17.479 -28.368 1.00 25.55 98 PHE C C 1
ATOM 4931 O O . PHE C 2 106 ? 30.762 18.412 -28.236 1.00 22.10 98 PHE C O 1
ATOM 4939 N N . LEU C 2 107 ? 32.696 17.397 -27.688 1.00 26.82 99 LEU C N 1
ATOM 4940 C CA . LEU C 2 107 ? 33.199 18.525 -26.917 1.00 23.33 99 LEU C CA 1
ATOM 4941 C C . LEU C 2 107 ? 33.980 19.420 -27.865 1.00 24.55 99 LEU C C 1
ATOM 4942 O O . LEU C 2 107 ? 35.069 19.060 -28.307 1.00 25.37 99 LEU C O 1
ATOM 4947 N N . VAL C 2 108 ? 33.421 20.579 -28.191 1.00 23.46 100 VAL C N 1
ATOM 4948 C CA . VAL C 2 108 ? 34.037 21.450 -29.184 1.00 23.29 100 VAL C CA 1
ATOM 4949 C C . VAL C 2 108 ? 34.869 22.538 -28.518 1.00 23.98 100 VAL C C 1
ATOM 4950 O O . VAL C 2 108 ? 34.361 23.315 -27.711 1.00 27.48 100 VAL C O 1
ATOM 4954 N N . GLY C 2 109 ? 36.152 22.579 -28.860 1.00 22.23 101 GLY C N 1
ATOM 4955 C CA . GLY C 2 109 ? 37.055 23.583 -28.330 1.00 21.49 101 GLY C CA 1
ATOM 4956 C C . GLY C 2 109 ? 36.774 24.967 -28.880 1.00 23.81 101 GLY C C 1
ATOM 4957 O O . GLY C 2 109 ? 36.372 25.121 -30.035 1.00 21.57 101 GLY C O 1
ATOM 4958 N N . SER C 2 110 ? 36.989 25.973 -28.039 1.00 22.69 102 SER C N 1
ATOM 4959 C CA . SER C 2 110 ? 36.779 27.366 -28.405 1.00 17.55 102 SER C CA 1
ATOM 4960 C C . SER C 2 110 ? 38.033 28.159 -28.071 1.00 22.58 102 SER C C 1
ATOM 4961 O O . SER C 2 110 ? 38.964 27.617 -27.476 1.00 28.27 102 SER C O 1
ATOM 4964 N N . CYS C 2 111 ? 38.057 29.438 -28.447 1.00 21.33 103 CYS C N 1
ATOM 4965 C CA . CYS C 2 111 ? 39.187 30.310 -28.115 1.00 20.42 103 CYS C CA 1
ATOM 4966 C C . CYS C 2 111 ? 39.530 30.303 -26.620 1.00 20.44 103 CYS C C 1
ATOM 4967 O O . CYS C 2 111 ? 40.694 30.121 -26.269 1.00 21.89 103 CYS C O 1
ATOM 4970 N N . PRO C 2 112 ? 38.527 30.490 -25.734 1.00 21.95 104 PRO C N 1
ATOM 4971 C CA . PRO C 2 112 ? 38.848 30.407 -24.303 1.00 20.65 104 PRO C CA 1
ATOM 4972 C C . PRO C 2 112 ? 39.420 29.054 -23.874 1.00 22.85 104 PRO C C 1
ATOM 4973 O O . PRO C 2 112 ? 40.411 29.016 -23.142 1.00 22.83 104 PRO C O 1
ATOM 4977 N N . SER C 2 113 ? 38.811 27.960 -24.320 1.00 22.15 105 SER C N 1
ATOM 4978 C CA . SER C 2 113 ? 39.260 26.636 -23.895 1.00 22.56 105 SER C CA 1
ATOM 4979 C C . SER C 2 113 ? 40.630 26.288 -24.475 1.00 25.27 105 SER C C 1
ATOM 4980 O O . SER C 2 113 ? 41.393 25.538 -23.866 1.00 24.41 105 SER C O 1
ATOM 4983 N N . GLU C 2 114 ? 40.939 26.835 -25.648 1.00 20.76 106 GLU C N 1
ATOM 4984 C CA . GLU C 2 114 ? 42.204 26.533 -26.308 1.00 18.90 106 GLU C CA 1
ATOM 4985 C C . GLU C 2 114 ? 43.343 27.435 -25.831 1.00 22.12 106 GLU C C 1
ATOM 4986 O O . GLU C 2 114 ? 44.495 27.005 -25.772 1.00 22.95 106 GLU C O 1
ATOM 4992 N N . VAL C 2 115 ? 43.024 28.681 -25.492 1.00 22.84 107 VAL C N 1
ATOM 4993 C CA . VAL C 2 115 ? 44.033 29.593 -24.961 1.00 24.01 107 VAL C CA 1
ATOM 4994 C C . VAL C 2 115 ? 44.587 29.079 -23.632 1.00 23.94 107 VAL C C 1
ATOM 4995 O O . VAL C 2 115 ? 45.799 28.961 -23.464 1.00 28.57 107 VAL C O 1
ATOM 4999 N N . ILE C 2 116 ? 43.698 28.757 -22.698 1.00 20.60 108 ILE C N 1
ATOM 5000 C CA . ILE C 2 116 ? 44.122 28.256 -21.392 1.00 24.23 108 ILE C CA 1
ATOM 5001 C C . ILE C 2 116 ? 44.372 26.747 -21.416 1.00 24.70 108 ILE C C 1
ATOM 5002 O O . ILE C 2 116 ? 44.739 26.152 -20.403 1.00 27.58 108 ILE C O 1
ATOM 5007 N N . LYS C 2 117 ? 44.163 26.143 -22.581 1.00 22.97 109 LYS C N 1
ATOM 5008 C CA . LYS C 2 117 ? 44.516 24.748 -22.832 1.00 23.77 109 LYS C CA 1
ATOM 5009 C C . LYS C 2 117 ? 43.877 23.731 -21.889 1.00 25.98 109 LYS C C 1
ATOM 5010 O O . LYS C 2 117 ? 44.568 22.904 -21.296 1.00 24.81 109 LYS C O 1
ATOM 5016 N N . ILE C 2 118 ? 42.558 23.798 -21.751 1.00 28.39 110 ILE C N 1
ATOM 5017 C CA . ILE C 2 118 ? 41.815 22.735 -21.093 1.00 32.20 110 ILE C CA 1
ATOM 5018 C C . ILE C 2 118 ? 41.961 21.488 -21.954 1.00 32.29 110 ILE C C 1
ATOM 5019 O O . ILE C 2 118 ? 41.650 21.517 -23.143 1.00 32.81 110 ILE C O 1
ATOM 5024 N N . ASP C 2 119 ? 42.440 20.395 -21.372 1.00 33.36 111 ASP C N 1
ATOM 5025 C CA . ASP C 2 119 ? 42.647 19.184 -22.159 1.00 37.61 111 ASP C CA 1
ATOM 5026 C C . ASP C 2 119 ? 41.334 18.444 -22.387 1.00 35.74 111 ASP C C 1
ATOM 5027 O O . ASP C 2 119 ? 41.041 17.449 -21.724 1.00 34.78 111 ASP C O 1
ATOM 5032 N N . LEU C 2 120 ? 40.550 18.947 -23.335 1.00 37.46 112 LEU C N 1
ATOM 5033 C CA . LEU C 2 120 ? 39.256 18.363 -23.666 1.00 36.51 112 LEU C CA 1
ATOM 5034 C C . LEU C 2 120 ? 39.404 16.962 -24.246 1.00 36.21 112 LEU C C 1
ATOM 5035 O O . LEU C 2 120 ? 38.524 16.118 -24.079 1.00 38.29 112 LEU C O 1
ATOM 5040 N N . SER C 2 121 ? 40.519 16.720 -24.929 1.00 31.29 113 SER C N 1
ATOM 5041 C CA . SER C 2 121 ? 40.749 15.435 -25.581 1.00 33.31 113 SER C CA 1
ATOM 5042 C C . SER C 2 121 ? 40.844 14.298 -24.566 1.00 35.17 113 SER C C 1
ATOM 5043 O O . SER C 2 121 ? 40.309 13.212 -24.791 1.00 34.03 113 SER C O 1
ATOM 5046 N N . ARG C 2 122 ? 41.522 14.552 -23.450 1.00 35.96 114 ARG C N 1
ATOM 5047 C CA . ARG C 2 122 ? 41.634 13.560 -22.385 1.00 36.74 114 ARG C CA 1
ATOM 5048 C C . ARG C 2 122 ? 40.312 13.421 -21.641 1.00 37.09 114 ARG C C 1
ATOM 5049 O O . ARG C 2 122 ? 39.930 12.321 -21.237 1.00 39.69 114 ARG C O 1
ATOM 5057 N N . ALA C 2 123 ? 39.617 14.541 -21.464 1.00 32.96 115 ALA C N 1
ATOM 5058 C CA . ALA C 2 123 ? 38.293 14.530 -20.856 1.00 34.78 115 ALA C CA 1
ATOM 5059 C C . ALA C 2 123 ? 37.362 13.663 -21.690 1.00 34.03 115 ALA C C 1
ATOM 5060 O O . ALA C 2 123 ? 36.611 12.847 -21.154 1.00 33.46 115 ALA C O 1
ATOM 5062 N N . ALA C 2 124 ? 37.430 13.837 -23.006 1.00 30.49 116 ALA C N 1
ATOM 5063 C CA . ALA C 2 124 ? 36.637 13.040 -23.932 1.00 30.54 116 ALA C CA 1
ATOM 5064 C C . ALA C 2 124 ? 36.968 11.554 -23.807 1.00 32.96 116 ALA C C 1
ATOM 5065 O O . ALA C 2 124 ? 36.077 10.707 -23.853 1.00 34.41 116 ALA C O 1
ATOM 5067 N N . GLU C 2 125 ? 38.252 11.248 -23.649 1.00 35.02 117 GLU C N 1
ATOM 5068 C CA . GLU C 2 125 ? 38.698 9.868 -23.489 1.00 41.68 117 GLU C CA 1
ATOM 5069 C C . GLU C 2 125 ? 38.160 9.262 -22.202 1.00 44.99 117 GLU C C 1
ATOM 5070 O O . GLU C 2 125 ? 37.655 8.139 -22.194 1.00 46.62 117 GLU C O 1
ATOM 5076 N N . ARG C 2 126 ? 38.280 10.013 -21.112 1.00 44.36 118 ARG C N 1
ATOM 5077 C CA . ARG C 2 126 ? 37.865 9.532 -19.800 1.00 45.66 118 ARG C CA 1
ATOM 5078 C C . ARG C 2 126 ? 36.353 9.357 -19.735 1.00 45.75 118 ARG C C 1
ATOM 5079 O O . ARG C 2 126 ? 35.858 8.380 -19.173 1.00 47.76 118 ARG C O 1
ATOM 5087 N N . LEU C 2 127 ? 35.625 10.310 -20.310 1.00 42.94 119 LEU C N 1
ATOM 5088 C CA . LEU C 2 127 ? 34.169 10.244 -20.349 1.00 42.58 119 LEU C CA 1
ATOM 5089 C C . LEU C 2 127 ? 33.702 9.064 -21.188 1.00 45.18 119 LEU C C 1
ATOM 5090 O O . LEU C 2 127 ? 32.765 8.363 -20.813 1.00 49.38 119 LEU C O 1
ATOM 5095 N N . SER C 2 128 ? 34.365 8.844 -22.321 1.00 43.66 120 SER C N 1
ATOM 5096 C CA . SER C 2 128 ? 34.061 7.698 -23.172 1.00 45.29 120 SER C CA 1
ATOM 5097 C C . SER C 2 128 ? 34.227 6.393 -22.403 1.00 50.21 120 SER C C 1
ATOM 5098 O O . SER C 2 128 ? 33.447 5.461 -22.573 1.00 54.15 120 SER C O 1
ATOM 5101 N N . SER C 2 129 ? 35.243 6.342 -21.548 1.00 50.02 121 SER C N 1
ATOM 5102 C CA . SER C 2 129 ? 35.498 5.167 -20.724 1.00 55.48 121 SER C CA 1
ATOM 5103 C C . SER C 2 129 ? 34.365 4.915 -19.736 1.00 60.08 121 SER C C 1
ATOM 5104 O O . SER C 2 129 ? 33.922 3.779 -19.564 1.00 61.85 121 SER C O 1
ATOM 5107 N N . GLN C 2 130 ? 33.893 5.981 -19.098 1.00 62.90 122 GLN C N 1
ATOM 5108 C CA . GLN C 2 130 ? 32.870 5.870 -18.061 1.00 69.46 122 GLN C CA 1
ATOM 5109 C C . GLN C 2 130 ? 31.509 5.425 -18.591 1.00 73.73 122 GLN C C 1
ATOM 5110 O O . GLN C 2 130 ? 30.606 5.113 -17.813 1.00 76.84 122 GLN C O 1
ATOM 5116 N N . PHE C 2 131 ? 31.361 5.402 -19.911 1.00 77.76 123 PHE C N 1
ATOM 5117 C CA . PHE C 2 131 ? 30.128 4.920 -20.521 1.00 79.00 123 PHE C CA 1
ATOM 5118 C C . PHE C 2 131 ? 30.406 3.751 -21.465 1.00 85.49 123 PHE C C 1
ATOM 5119 O O . PHE C 2 131 ? 30.072 2.610 -21.159 1.00 88.89 123 PHE C O 1
ATOM 5127 N N . ASN C 2 132 ? 30.952 4.067 -22.637 1.00 87.37 124 ASN C N 1
ATOM 5128 C CA . ASN C 2 132 ? 31.540 3.105 -23.586 1.00 91.05 124 ASN C CA 1
ATOM 5129 C C . ASN C 2 132 ? 30.594 2.082 -24.215 1.00 92.11 124 ASN C C 1
ATOM 5130 O O . ASN C 2 132 ? 30.922 1.479 -25.236 1.00 94.85 124 ASN C O 1
ATOM 5135 N N . GLY C 2 133 ? 29.426 1.888 -23.613 1.00 89.36 125 GLY C N 1
ATOM 5136 C CA . GLY C 2 133 ? 28.416 1.033 -24.205 1.00 88.68 125 GLY C CA 1
ATOM 5137 C C . GLY C 2 133 ? 27.281 1.849 -24.777 1.00 83.41 125 GLY C C 1
ATOM 5138 O O . GLY C 2 133 ? 26.496 1.369 -25.594 1.00 85.09 125 GLY C O 1
ATOM 5139 N N . GLN C 2 134 ? 27.222 3.108 -24.363 1.00 76.52 126 GLN C N 1
ATOM 5140 C CA . GLN C 2 134 ? 26.078 3.959 -24.655 1.00 72.27 126 GLN C CA 1
ATOM 5141 C C . GLN C 2 134 ? 26.473 5.213 -25.421 1.00 63.53 126 GLN C C 1
ATOM 5142 O O . GLN C 2 134 ? 26.023 5.428 -26.547 1.00 63.12 126 GLN C O 1
ATOM 5148 N N . VAL C 2 135 ? 27.306 6.044 -24.804 1.00 56.46 127 VAL C N 1
ATOM 5149 C CA . VAL C 2 135 ? 27.690 7.313 -25.403 1.00 50.83 127 VAL C CA 1
ATOM 5150 C C . VAL C 2 135 ? 29.174 7.377 -25.758 1.00 50.58 127 VAL C C 1
ATOM 5151 O O . VAL C 2 135 ? 30.037 7.097 -24.924 1.00 53.01 127 VAL C O 1
ATOM 5155 N N . ARG C 2 136 ? 29.460 7.745 -27.003 1.00 45.91 128 ARG C N 1
ATOM 5156 C CA . ARG C 2 136 ? 30.819 8.076 -27.413 1.00 47.22 128 ARG C CA 1
ATOM 5157 C C . ARG C 2 136 ? 31.039 9.566 -27.192 1.00 43.61 128 ARG C C 1
ATOM 5158 O O . ARG C 2 136 ? 30.223 10.384 -27.613 1.00 44.32 128 ARG C O 1
ATOM 5166 N N . ILE C 2 137 ? 32.133 9.925 -26.532 1.00 36.11 129 ILE C N 1
ATOM 5167 C CA . ILE C 2 137 ? 32.457 11.332 -26.341 1.00 32.53 129 ILE C CA 1
ATOM 5168 C C . ILE C 2 137 ? 33.759 11.678 -27.049 1.00 34.17 129 ILE C C 1
ATOM 5169 O O . ILE C 2 137 ? 34.798 11.071 -26.789 1.00 38.70 129 ILE C O 1
ATOM 5174 N N . LEU C 2 138 ? 33.697 12.653 -27.949 1.00 32.76 130 LEU C N 1
ATOM 5175 C CA . LEU C 2 138 ? 34.858 13.030 -28.746 1.00 33.18 130 LEU C CA 1
ATOM 5176 C C . LEU C 2 138 ? 35.177 14.508 -28.599 1.00 32.28 130 LEU C C 1
ATOM 5177 O O . LEU C 2 138 ? 34.451 15.249 -27.938 1.00 32.75 130 LEU C O 1
ATOM 5182 N N . ASN C 2 139 ? 36.267 14.932 -29.227 1.00 33.08 131 ASN C N 1
ATOM 5183 C CA . ASN C 2 139 ? 36.715 16.312 -29.137 1.00 29.94 131 ASN C CA 1
ATOM 5184 C C . ASN C 2 139 ? 37.282 16.830 -30.451 1.00 28.30 131 ASN C C 1
ATOM 5185 O O . ASN C 2 139 ? 38.026 16.133 -31.138 1.00 28.16 131 ASN C O 1
ATOM 5190 N N . TYR C 2 140 ? 36.913 18.056 -30.800 1.00 26.40 132 TYR C N 1
ATOM 5191 C CA . TYR C 2 140 ? 37.602 18.779 -31.860 1.00 28.38 132 TYR C CA 1
ATOM 5192 C C . TYR C 2 140 ? 37.551 20.276 -31.577 1.00 29.36 132 TYR C C 1
ATOM 5193 O O . TYR C 2 140 ? 36.704 20.740 -30.815 1.00 29.87 132 TYR C O 1
ATOM 5202 N N . SER C 2 141 ? 38.472 21.026 -32.169 1.00 32.22 133 SER C N 1
ATOM 5203 C CA . SER C 2 141 ? 38.526 22.463 -31.943 1.00 31.68 133 SER C CA 1
ATOM 5204 C C . SER C 2 141 ? 37.794 23.233 -33.033 1.00 31.36 133 SER C C 1
ATOM 5205 O O . SER C 2 141 ? 37.996 22.991 -34.222 1.00 33.47 133 SER C O 1
ATOM 5208 N N . GLY C 2 142 ? 36.942 24.164 -32.620 1.00 27.68 134 GLY C N 1
ATOM 5209 C CA . GLY C 2 142 ? 36.259 25.037 -33.555 1.00 27.85 134 GLY C CA 1
ATOM 5210 C C . GLY C 2 142 ? 36.633 26.484 -33.303 1.00 26.36 134 GLY C C 1
ATOM 5211 O O . GLY C 2 142 ? 35.970 27.399 -33.783 1.00 25.12 134 GLY C O 1
ATOM 5212 N N . SER C 2 143 ? 37.708 26.685 -32.546 1.00 27.31 135 SER C N 1
ATOM 5213 C CA . SER C 2 143 ? 38.124 28.022 -32.132 1.00 27.69 135 SER C CA 1
ATOM 5214 C C . SER C 2 143 ? 38.429 28.939 -33.312 1.00 29.90 135 SER C C 1
ATOM 5215 O O . SER C 2 143 ? 38.917 28.497 -34.354 1.00 33.36 135 SER C O 1
ATOM 5218 N N . GLY C 2 144 ? 38.135 30.221 -33.137 1.00 26.94 136 GLY C N 1
ATOM 5219 C CA . GLY C 2 144 ? 38.406 31.205 -34.165 1.00 23.82 136 GLY C CA 1
ATOM 5220 C C . GLY C 2 144 ? 39.886 31.394 -34.403 1.00 23.41 136 GLY C C 1
ATOM 5221 O O . GLY C 2 144 ? 40.314 31.601 -35.534 1.00 24.90 136 GLY C O 1
ATOM 5222 N N . ILE C 2 145 ? 40.674 31.312 -33.335 1.00 25.09 137 ILE C N 1
ATOM 5223 C CA . ILE C 2 145 ? 42.117 31.493 -33.440 1.00 22.72 137 ILE C CA 1
ATOM 5224 C C . ILE C 2 145 ? 42.777 30.376 -34.255 1.00 26.17 137 ILE C C 1
ATOM 5225 O O . ILE C 2 145 ? 43.890 30.538 -34.747 1.00 32.43 137 ILE C O 1
ATOM 5230 N N . GLU C 2 146 ? 42.084 29.252 -34.410 1.00 26.23 138 GLU C N 1
ATOM 5231 C CA . GLU C 2 146 ? 42.666 28.090 -35.077 1.00 29.06 138 GLU C CA 1
ATOM 5232 C C . GLU C 2 146 ? 41.935 27.688 -36.355 1.00 28.25 138 GLU C C 1
ATOM 5233 O O . GLU C 2 146 ? 42.554 27.205 -37.302 1.00 30.26 138 GLU C O 1
ATOM 5239 N N . THR C 2 147 ? 40.620 27.878 -36.379 1.00 26.80 139 THR C N 1
ATOM 5240 C CA . THR C 2 147 ? 39.809 27.395 -37.492 1.00 25.66 139 THR C CA 1
ATOM 5241 C C . THR C 2 147 ? 38.924 28.480 -38.096 1.00 26.03 139 THR C C 1
ATOM 5242 O O . THR C 2 147 ? 38.428 29.360 -37.392 1.00 26.00 139 THR C O 1
ATOM 5246 N N . THR C 2 148 ? 38.726 28.402 -39.407 1.00 26.80 140 THR C N 1
ATOM 5247 C CA . THR C 2 148 ? 37.816 29.302 -40.100 1.00 25.88 140 THR C CA 1
ATOM 5248 C C . THR C 2 148 ? 36.649 28.527 -40.694 1.00 27.31 140 THR C C 1
ATOM 5249 O O . THR C 2 148 ? 36.842 27.709 -41.593 1.00 27.25 140 THR C O 1
ATOM 5253 N N . PHE C 2 149 ? 35.448 28.781 -40.177 1.00 27.55 141 PHE C N 1
ATOM 5254 C CA . PHE C 2 149 ? 34.212 28.285 -40.782 1.00 25.19 141 PHE C CA 1
ATOM 5255 C C . PHE C 2 149 ? 34.213 26.775 -41.018 1.00 25.04 141 PHE C C 1
ATOM 5256 O O . PHE C 2 149 ? 34.086 25.985 -40.083 1.00 25.62 141 PHE C O 1
ATOM 5264 N N . THR C 2 150 ? 34.375 26.388 -42.279 1.00 26.14 142 THR C N 1
ATOM 5265 C CA . THR C 2 150 ? 34.273 24.990 -42.689 1.00 27.07 142 THR C CA 1
ATOM 5266 C C . THR C 2 150 ? 35.424 24.113 -42.195 1.00 30.06 142 THR C C 1
ATOM 5267 O O . THR C 2 150 ? 35.345 22.887 -42.271 1.00 34.39 142 THR C O 1
ATOM 5271 N N . GLN C 2 151 ? 36.489 24.734 -41.694 1.00 27.30 143 GLN C N 1
ATOM 5272 C CA . GLN C 2 151 ? 37.586 23.985 -41.084 1.00 31.65 143 GLN C CA 1
ATOM 5273 C C . GLN C 2 151 ? 37.122 23.236 -39.832 1.00 31.82 143 GLN C C 1
ATOM 5274 O O . GLN C 2 151 ? 37.770 22.285 -39.389 1.00 32.65 143 GLN C O 1
ATOM 5280 N N . GLY C 2 152 ? 36.000 23.672 -39.267 1.00 31.30 144 GLY C N 1
ATOM 5281 C CA . GLY C 2 152 ? 35.405 23.004 -38.125 1.00 31.77 144 GLY C CA 1
ATOM 5282 C C . GLY C 2 152 ? 34.970 21.591 -38.461 1.00 31.25 144 GLY C C 1
ATOM 5283 O O . GLY C 2 152 ? 35.082 20.686 -37.633 1.00 32.97 144 GLY C O 1
ATOM 5284 N N . GLU C 2 153 ? 34.474 21.400 -39.681 1.00 27.44 145 GLU C N 1
ATOM 5285 C CA . GLU C 2 153 ? 34.063 20.076 -40.134 1.00 27.96 145 GLU C CA 1
ATOM 5286 C C . GLU C 2 153 ? 35.274 19.165 -40.263 1.00 32.83 145 GLU C C 1
ATOM 5287 O O . GLU C 2 153 ? 35.209 17.979 -39.934 1.00 36.58 145 GLU C O 1
ATOM 5293 N N . ASP C 2 154 ? 36.377 19.731 -40.745 1.00 34.10 146 ASP C N 1
ATOM 5294 C CA . ASP C 2 154 ? 37.636 19.005 -40.862 1.00 33.24 146 ASP C CA 1
ATOM 5295 C C . ASP C 2 154 ? 38.048 18.478 -39.493 1.00 31.80 146 ASP C C 1
ATOM 5296 O O . ASP C 2 154 ? 38.508 17.347 -39.366 1.00 28.30 146 ASP C O 1
ATOM 5301 N N . GLY C 2 155 ? 37.860 19.300 -38.466 1.00 32.35 147 GLY C N 1
ATOM 5302 C CA . GLY C 2 155 ? 38.137 18.882 -37.105 1.00 30.90 147 GLY C CA 1
ATOM 5303 C C . GLY C 2 155 ? 37.224 17.753 -36.661 1.00 31.88 147 GLY C C 1
ATOM 5304 O O . GLY C 2 155 ? 37.680 16.767 -36.083 1.00 33.67 147 GLY C O 1
ATOM 5305 N N . ALA C 2 156 ? 35.931 17.897 -36.939 1.00 32.05 148 ALA C N 1
ATOM 5306 C CA . ALA C 2 156 ? 34.938 16.905 -36.534 1.00 29.50 148 ALA C CA 1
ATOM 5307 C C . ALA C 2 156 ? 35.159 15.550 -37.203 1.00 34.27 148 ALA C C 1
ATOM 5308 O O . ALA C 2 156 ? 35.106 14.509 -36.546 1.00 37.83 148 ALA C O 1
ATOM 5310 N N . LEU C 2 157 ? 35.402 15.564 -38.510 1.00 33.94 149 LEU C N 1
ATOM 5311 C CA . LEU C 2 157 ? 35.619 14.325 -39.250 1.00 36.09 149 LEU C CA 1
ATOM 5312 C C . LEU C 2 157 ? 36.904 13.629 -38.816 1.00 35.94 149 LEU C C 1
ATOM 5313 O O . LEU C 2 157 ? 36.952 12.403 -38.716 1.00 40.26 149 LEU C O 1
ATOM 5318 N N . LYS C 2 158 ? 37.942 14.420 -38.561 1.00 31.69 150 LYS C N 1
ATOM 5319 C CA . LYS C 2 158 ? 39.225 13.896 -38.105 1.00 34.59 150 LYS C CA 1
ATOM 5320 C C . LYS C 2 158 ? 39.076 13.169 -36.770 1.00 33.13 150 LYS C C 1
ATOM 5321 O O . LYS C 2 158 ? 39.790 12.207 -36.491 1.00 33.73 150 LYS C O 1
ATOM 5327 N N . ALA C 2 159 ? 38.136 13.632 -35.953 1.00 30.87 151 ALA C N 1
ATOM 5328 C CA . ALA C 2 159 ? 37.893 13.034 -34.645 1.00 33.44 151 ALA C CA 1
ATOM 5329 C C . ALA C 2 159 ? 37.168 11.691 -34.742 1.00 37.57 151 ALA C C 1
ATOM 5330 O O . ALA C 2 159 ? 37.242 10.871 -33.826 1.00 39.02 151 ALA C O 1
ATOM 5332 N N . LEU C 2 160 ? 36.466 11.474 -35.852 1.00 38.20 152 LEU C N 1
ATOM 5333 C CA . LEU C 2 160 ? 35.717 10.239 -36.068 1.00 38.86 152 LEU C CA 1
ATOM 5334 C C . LEU C 2 160 ? 36.600 9.153 -36.674 1.00 41.51 152 LEU C C 1
ATOM 5335 O O . LEU C 2 160 ? 36.349 7.961 -36.487 1.00 44.02 152 LEU C O 1
ATOM 5340 N N . VAL C 2 161 ? 37.626 9.578 -37.404 1.00 41.86 153 VAL C N 1
ATOM 5341 C CA . VAL C 2 161 ? 38.545 8.665 -38.088 1.00 44.71 153 VAL C CA 1
ATOM 5342 C C . VAL C 2 161 ? 39.113 7.520 -37.228 1.00 49.24 153 VAL C C 1
ATOM 5343 O O . VAL C 2 161 ? 39.127 6.369 -37.674 1.00 53.55 153 VAL C O 1
ATOM 5347 N N . PRO C 2 162 ? 39.575 7.817 -35.995 1.00 47.01 154 PRO C N 1
ATOM 5348 C CA . PRO C 2 162 ? 40.076 6.700 -35.181 1.00 46.71 154 PRO C CA 1
ATOM 5349 C C . PRO C 2 162 ? 38.987 5.699 -34.797 1.00 47.15 154 PRO C C 1
ATOM 5350 O O . PRO C 2 162 ? 39.310 4.578 -34.407 1.00 45.61 154 PRO C O 1
ATOM 5354 N N . LEU C 2 163 ? 37.724 6.101 -34.905 1.00 46.16 155 LEU C N 1
ATOM 5355 C CA . LEU C 2 163 ? 36.603 5.243 -34.529 1.00 47.37 155 LEU C CA 1
ATOM 5356 C C . LEU C 2 163 ? 36.056 4.435 -35.703 1.00 51.98 155 LEU C C 1
ATOM 5357 O O . LEU C 2 163 ? 35.163 3.604 -35.532 1.00 53.92 155 LEU C O 1
ATOM 5362 N N . MET C 2 164 ? 36.587 4.685 -36.894 1.00 53.05 156 MET C N 1
ATOM 5363 C CA . MET C 2 164 ? 36.199 3.915 -38.068 1.00 54.24 156 MET C CA 1
ATOM 5364 C C . MET C 2 164 ? 36.754 2.501 -37.957 1.00 53.27 156 MET C C 1
ATOM 5365 O O . MET C 2 164 ? 37.939 2.321 -37.680 1.00 51.42 156 MET C O 1
ATOM 5370 N N . PRO C 2 165 ? 35.892 1.491 -38.160 1.00 54.82 157 PRO C N 1
ATOM 5371 C CA . PRO C 2 165 ? 36.310 0.085 -38.176 1.00 58.47 157 PRO C CA 1
ATOM 5372 C C . PRO C 2 165 ? 37.451 -0.158 -39.160 1.00 61.88 157 PRO C C 1
ATOM 5373 O O . PRO C 2 165 ? 37.595 0.581 -40.135 1.00 60.09 157 PRO C O 1
ATOM 5377 N N . SER C 2 166 ? 38.257 -1.182 -38.899 1.00 66.46 158 SER C N 1
ATOM 5378 C CA . SER C 2 166 ? 39.401 -1.487 -39.749 1.00 68.62 158 SER C CA 1
ATOM 5379 C C . SER C 2 166 ? 39.075 -2.628 -40.706 1.00 72.43 158 SER C C 1
ATOM 5380 O O . SER C 2 166 ? 38.661 -3.705 -40.280 1.00 76.05 158 SER C O 1
ATOM 5383 N N . SER C 2 167 ? 39.260 -2.385 -42.001 1.00 72.96 159 SER C N 1
ATOM 5384 C CA . SER C 2 167 ? 38.960 -3.382 -43.024 1.00 74.97 159 SER C CA 1
ATOM 5385 C C . SER C 2 167 ? 39.763 -3.143 -44.300 1.00 76.46 159 SER C C 1
ATOM 5386 O O . SER C 2 167 ? 40.064 -2.002 -44.651 1.00 74.27 159 SER C O 1
ATOM 5389 N N . GLN C 2 168 ? 40.101 -4.227 -44.994 1.00 79.11 160 GLN C N 1
ATOM 5390 C CA . GLN C 2 168 ? 40.862 -4.139 -46.237 1.00 79.32 160 GLN C CA 1
ATOM 5391 C C . GLN C 2 168 ? 39.978 -4.456 -47.440 1.00 79.15 160 GLN C C 1
ATOM 5392 O O . GLN C 2 168 ? 40.429 -5.055 -48.417 1.00 82.10 160 GLN C O 1
ATOM 5398 N N . GLU C 2 169 ? 38.719 -4.040 -47.362 1.00 76.35 161 GLU C N 1
ATOM 5399 C CA . GLU C 2 169 ? 37.724 -4.371 -48.374 1.00 78.09 161 GLU C CA 1
ATOM 5400 C C . GLU C 2 169 ? 37.729 -3.351 -49.512 1.00 77.56 161 GLU C C 1
ATOM 5401 O O . GLU C 2 169 ? 38.249 -2.246 -49.358 1.00 77.76 161 GLU C O 1
ATOM 5407 N N . GLU C 2 170 ? 37.166 -3.731 -50.657 1.00 77.57 162 GLU C N 1
ATOM 5408 C CA . GLU C 2 170 ? 36.927 -2.779 -51.733 1.00 76.82 162 GLU C CA 1
ATOM 5409 C C . GLU C 2 170 ? 35.971 -1.727 -51.206 1.00 74.45 162 GLU C C 1
ATOM 5410 O O . GLU C 2 170 ? 34.941 -2.066 -50.625 1.00 76.31 162 GLU C O 1
ATOM 5416 N N . GLN C 2 171 ? 36.307 -0.457 -51.402 1.00 70.83 163 GLN C N 1
ATOM 5417 C CA . GLN C 2 171 ? 35.468 0.625 -50.905 1.00 66.99 163 GLN C CA 1
ATOM 5418 C C . GLN C 2 171 ? 35.832 1.967 -51.529 1.00 63.25 163 GLN C C 1
ATOM 5419 O O . GLN C 2 171 ? 37.003 2.343 -51.585 1.00 54.31 163 GLN C O 1
ATOM 5425 N N . LEU C 2 172 ? 34.817 2.677 -52.011 1.00 59.09 164 LEU C N 1
ATOM 5426 C CA . LEU C 2 172 ? 34.984 4.056 -52.443 1.00 56.62 164 LEU C CA 1
ATOM 5427 C C . LEU C 2 172 ? 34.382 4.966 -51.386 1.00 55.03 164 LEU C C 1
ATOM 5428 O O . LEU C 2 172 ? 33.172 4.960 -51.167 1.00 56.11 164 LEU C O 1
ATOM 5433 N N . LEU C 2 173 ? 35.232 5.741 -50.723 1.00 53.16 165 LEU C N 1
ATOM 5434 C CA . LEU C 2 173 ? 34.780 6.618 -49.653 1.00 47.88 165 LEU C CA 1
ATOM 5435 C C . LEU C 2 173 ? 34.616 8.051 -50.150 1.00 45.68 165 LEU C C 1
ATOM 5436 O O . LEU C 2 173 ? 35.553 8.642 -50.686 1.00 44.99 165 LEU C O 1
ATOM 5441 N N . LEU C 2 174 ? 33.417 8.599 -49.979 1.00 44.60 166 LEU C N 1
ATOM 5442 C CA . LEU C 2 174 ? 33.157 9.996 -50.308 1.00 42.59 166 LEU C CA 1
ATOM 5443 C C . LEU C 2 174 ? 33.232 10.837 -49.037 1.00 39.26 166 LEU C C 1
ATOM 5444 O O . LEU C 2 174 ? 32.354 10.755 -48.178 1.00 38.30 166 LEU C O 1
ATOM 5449 N N . ALA C 2 175 ? 34.285 11.639 -48.919 1.00 38.58 167 ALA C N 1
ATOM 5450 C CA . ALA C 2 175 ? 34.529 12.405 -47.701 1.00 38.46 167 ALA C CA 1
ATOM 5451 C C . ALA C 2 175 ? 34.089 13.856 -47.834 1.00 38.61 167 ALA C C 1
ATOM 5452 O O . ALA C 2 175 ? 34.452 14.540 -48.791 1.00 38.94 167 ALA C O 1
ATOM 5454 N N . GLY C 2 176 ? 33.312 14.321 -46.862 1.00 39.50 168 GLY C N 1
ATOM 5455 C CA . GLY C 2 176 ? 32.797 15.677 -46.877 1.00 43.70 168 GLY C CA 1
ATOM 5456 C C . GLY C 2 176 ? 31.281 15.698 -46.933 1.00 45.60 168 GLY C C 1
ATOM 5457 O O . GLY C 2 176 ? 30.665 14.825 -47.544 1.00 44.83 168 GLY C O 1
ATOM 5458 N N . THR C 2 177 ? 30.684 16.702 -46.295 1.00 46.44 169 THR C N 1
ATOM 5459 C CA . THR C 2 177 ? 29.231 16.806 -46.201 1.00 47.08 169 THR C CA 1
ATOM 5460 C C . THR C 2 177 ? 28.551 16.909 -47.563 1.00 46.51 169 THR C C 1
ATOM 5461 O O . THR C 2 177 ? 28.784 17.852 -48.318 1.00 49.42 169 THR C O 1
ATOM 5465 N N . LEU C 2 178 ? 27.711 15.925 -47.866 1.00 41.99 170 LEU C N 1
ATOM 5466 C CA . LEU C 2 178 ? 26.874 15.963 -49.056 1.00 38.45 170 LEU C CA 1
ATOM 5467 C C . LEU C 2 178 ? 25.418 16.039 -48.623 1.00 34.85 170 LEU C C 1
ATOM 5468 O O . LEU C 2 178 ? 25.046 15.494 -47.585 1.00 32.33 170 LEU C O 1
ATOM 5473 N N . ALA C 2 179 ? 24.597 16.725 -49.410 1.00 35.06 171 ALA C N 1
ATOM 5474 C CA . ALA C 2 179 ? 23.161 16.706 -49.181 1.00 32.72 171 ALA C CA 1
ATOM 5475 C C . ALA C 2 179 ? 22.679 15.283 -49.421 1.00 34.04 171 ALA C C 1
ATOM 5476 O O . ALA C 2 179 ? 23.236 14.569 -50.256 1.00 34.70 171 ALA C O 1
ATOM 5478 N N . ASN C 2 180 ? 21.657 14.869 -48.679 1.00 35.51 172 ASN C N 1
ATOM 5479 C CA . ASN C 2 180 ? 21.107 13.520 -48.810 1.00 38.20 172 ASN C CA 1
ATOM 5480 C C . ASN C 2 180 ? 20.796 13.061 -50.245 1.00 40.26 172 ASN C C 1
ATOM 5481 O O . ASN C 2 180 ? 21.240 11.985 -50.648 1.00 40.22 172 ASN C O 1
ATOM 5486 N N . PRO C 2 181 ? 20.042 13.866 -51.023 1.00 40.27 173 PRO C N 1
ATOM 5487 C CA . PRO C 2 181 ? 19.753 13.411 -52.389 1.00 39.07 173 PRO C CA 1
ATOM 5488 C C . PRO C 2 181 ? 20.997 13.388 -53.282 1.00 40.68 173 PRO C C 1
ATOM 5489 O O . PRO C 2 181 ? 21.074 12.572 -54.202 1.00 43.97 173 PRO C O 1
ATOM 5493 N N . VAL C 2 182 ? 21.954 14.272 -53.012 1.00 38.85 174 VAL C N 1
ATOM 5494 C CA . VAL C 2 182 ? 23.214 14.282 -53.749 1.00 39.42 174 VAL C CA 1
ATOM 5495 C C . VAL C 2 182 ? 24.021 13.029 -53.427 1.00 40.41 174 VAL C C 1
ATOM 5496 O O . VAL C 2 182 ? 24.594 12.401 -54.318 1.00 43.34 174 VAL C O 1
ATOM 5500 N N . GLU C 2 183 ? 24.049 12.670 -52.148 1.00 38.97 175 GLU C N 1
ATOM 5501 C CA . GLU C 2 183 ? 24.705 11.447 -51.702 1.00 40.74 175 GLU C CA 1
ATOM 5502 C C . GLU C 2 183 ? 24.140 10.235 -52.439 1.00 40.71 175 GLU C C 1
ATOM 5503 O O . GLU C 2 183 ? 24.889 9.421 -52.976 1.00 39.75 175 GLU C O 1
ATOM 5509 N N . ASP C 2 184 ? 22.813 10.137 -52.469 1.00 42.81 176 ASP C N 1
ATOM 5510 C CA . ASP C 2 184 ? 22.125 9.020 -53.105 1.00 47.71 176 ASP C CA 1
ATOM 5511 C C . ASP C 2 184 ? 22.383 8.995 -54.605 1.00 48.60 176 ASP C C 1
ATOM 5512 O O . ASP C 2 184 ? 22.560 7.929 -55.195 1.00 48.50 176 ASP C O 1
ATOM 5517 N N . ARG C 2 185 ? 22.398 10.176 -55.214 1.00 47.55 177 ARG C N 1
ATOM 5518 C CA . ARG C 2 185 ? 22.602 10.294 -56.652 1.00 48.11 177 ARG C CA 1
ATOM 5519 C C . ARG C 2 185 ? 23.990 9.809 -57.055 1.00 49.42 177 ARG C C 1
ATOM 5520 O O . ARG C 2 185 ? 24.130 8.990 -57.966 1.00 48.65 177 ARG C O 1
ATOM 5528 N N . LEU C 2 186 ? 25.011 10.318 -56.369 1.00 49.21 178 LEU C N 1
ATOM 5529 C CA . LEU C 2 186 ? 26.391 9.938 -56.647 1.00 48.86 178 LEU C CA 1
ATOM 5530 C C . LEU C 2 186 ? 26.613 8.443 -56.447 1.00 51.48 178 LEU C C 1
ATOM 5531 O O . LEU C 2 186 ? 27.325 7.807 -57.222 1.00 52.42 178 LEU C O 1
ATOM 5536 N N . LYS C 2 187 ? 25.994 7.886 -55.411 1.00 51.20 179 LYS C N 1
ATOM 5537 C CA . LYS C 2 187 ? 26.067 6.450 -55.161 1.00 52.60 179 LYS C CA 1
ATOM 5538 C C . LYS C 2 187 ? 25.451 5.649 -56.308 1.00 52.68 179 LYS C C 1
ATOM 5539 O O . LYS C 2 187 ? 26.013 4.643 -56.743 1.00 54.24 179 LYS C O 1
ATOM 5545 N N . THR C 2 188 ? 24.298 6.105 -56.792 1.00 51.29 180 THR C N 1
ATOM 5546 C CA . THR C 2 188 ? 23.614 5.461 -57.911 1.00 51.02 180 THR C CA 1
ATOM 5547 C C . THR C 2 188 ? 24.496 5.438 -59.158 1.00 51.54 180 THR C C 1
ATOM 5548 O O . THR C 2 188 ? 24.620 4.410 -59.827 1.00 54.74 180 THR C O 1
ATOM 5552 N N . ILE C 2 189 ? 25.106 6.579 -59.461 1.00 48.69 181 ILE C N 1
ATOM 5553 C CA . ILE C 2 189 ? 26.000 6.699 -60.606 1.00 49.43 181 ILE C CA 1
ATOM 5554 C C . ILE C 2 189 ? 27.221 5.798 -60.446 1.00 51.87 181 ILE C C 1
ATOM 5555 O O . ILE C 2 189 ? 27.596 5.075 -61.371 1.00 51.82 181 ILE C O 1
ATOM 5560 N N . PHE C 2 190 ? 27.835 5.844 -59.267 1.00 49.38 182 PHE C N 1
ATOM 5561 C CA . PHE C 2 190 ? 29.011 5.027 -58.980 1.00 51.76 182 PHE C CA 1
ATOM 5562 C C . PHE C 2 190 ? 28.708 3.535 -59.098 1.00 51.36 182 PHE C C 1
ATOM 5563 O O . PHE C 2 190 ? 29.574 2.747 -59.476 1.00 60.46 182 PHE C O 1
ATOM 5571 N N . ASN C 2 191 ? 27.476 3.156 -58.775 1.00 51.04 183 ASN C N 1
ATOM 5572 C CA . ASN C 2 191 ? 27.050 1.768 -58.900 1.00 52.97 183 ASN C CA 1
ATOM 5573 C C . ASN C 2 191 ? 26.887 1.354 -60.358 1.00 60.25 183 ASN C C 1
ATOM 5574 O O . ASN C 2 191 ? 27.053 0.185 -60.700 1.00 56.70 183 ASN C O 1
ATOM 5579 N N . ARG C 2 192 ? 26.564 2.320 -61.213 1.00 59.11 184 ARG C N 1
ATOM 5580 C CA . ARG C 2 192 ? 26.425 2.062 -62.642 1.00 60.61 184 ARG C CA 1
ATOM 5581 C C . ARG C 2 192 ? 27.776 1.761 -63.282 1.00 64.19 184 ARG C C 1
ATOM 5582 O O . ARG C 2 192 ? 27.848 1.115 -64.328 1.00 66.12 184 ARG C O 1
ATOM 5590 N N . LEU C 2 193 ? 28.843 2.238 -62.651 1.00 63.87 185 LEU C N 1
ATOM 5591 C CA . LEU C 2 193 ? 30.190 2.049 -63.175 1.00 64.69 185 LEU C CA 1
ATOM 5592 C C . LEU C 2 193 ? 30.783 0.714 -62.735 1.00 60.06 185 LEU C C 1
ATOM 5593 O O . LEU C 2 193 ? 31.852 0.320 -63.198 1.00 67.57 185 LEU C O 1
ATOM 5598 N N . GLY C 2 194 ? 30.085 0.023 -61.840 1.00 59.95 186 GLY C N 1
ATOM 5599 C CA . GLY C 2 194 ? 30.529 -1.278 -61.373 1.00 66.87 186 GLY C CA 1
ATOM 5600 C C . GLY C 2 194 ? 31.129 -1.252 -59.980 1.00 65.39 186 GLY C C 1
ATOM 5601 O O . GLY C 2 194 ? 31.549 -2.284 -59.458 1.00 66.22 186 GLY C O 1
ATOM 5602 N N . ILE C 2 195 ? 31.172 -0.068 -59.378 1.00 64.12 187 ILE C N 1
ATOM 5603 C CA . ILE C 2 195 ? 31.683 0.080 -58.021 1.00 63.59 187 ILE C CA 1
ATOM 5604 C C . ILE C 2 195 ? 30.562 -0.166 -57.018 1.00 65.26 187 ILE C C 1
ATOM 5605 O O . ILE C 2 195 ? 29.753 0.723 -56.749 1.00 63.79 187 ILE C O 1
ATOM 5610 N N . GLN C 2 196 ? 30.518 -1.373 -56.465 1.00 68.89 188 GLN C N 1
ATOM 5611 C CA . GLN C 2 196 ? 29.405 -1.780 -55.611 1.00 71.67 188 GLN C CA 1
ATOM 5612 C C . GLN C 2 196 ? 29.479 -1.229 -54.188 1.00 70.95 188 GLN C C 1
ATOM 5613 O O . GLN C 2 196 ? 28.450 -1.046 -53.539 1.00 71.72 188 GLN C O 1
ATOM 5619 N N . LYS C 2 197 ? 30.688 -0.964 -53.705 1.00 69.30 189 LYS C N 1
ATOM 5620 C CA . LYS C 2 197 ? 30.861 -0.457 -52.347 1.00 66.21 189 LYS C CA 1
ATOM 5621 C C . LYS C 2 197 ? 31.192 1.032 -52.330 1.00 65.37 189 LYS C C 1
ATOM 5622 O O . LYS C 2 197 ? 32.335 1.429 -52.559 1.00 66.51 189 LYS C O 1
ATOM 5628 N N . VAL C 2 198 ? 30.181 1.853 -52.060 1.00 62.72 190 VAL C N 1
ATOM 5629 C CA . VAL C 2 198 ? 30.365 3.295 -51.942 1.00 58.52 190 VAL C CA 1
ATOM 5630 C C . VAL C 2 198 ? 29.735 3.795 -50.645 1.00 56.97 190 VAL C C 1
ATOM 5631 O O . VAL C 2 198 ? 28.534 3.632 -50.428 1.00 57.30 190 VAL C O 1
ATOM 5635 N N . GLU C 2 199 ? 30.548 4.401 -49.785 1.00 56.24 191 GLU C N 1
ATOM 5636 C CA . GLU C 2 199 ? 30.065 4.886 -48.494 1.00 59.17 191 GLU C CA 1
ATOM 5637 C C . GLU C 2 199 ? 30.403 6.358 -48.274 1.00 58.94 191 GLU C C 1
ATOM 5638 O O . GLU C 2 199 ? 31.335 6.889 -48.879 1.00 61.00 191 GLU C O 1
ATOM 5644 N N . SER C 2 200 ? 29.642 7.011 -47.402 1.00 56.19 192 SER C N 1
ATOM 5645 C CA . SER C 2 200 ? 29.817 8.437 -47.152 1.00 54.26 192 SER C CA 1
ATOM 5646 C C . SER C 2 200 ? 30.382 8.725 -45.763 1.00 52.27 192 SER C C 1
ATOM 5647 O O . SER C 2 200 ? 30.010 8.083 -44.778 1.00 52.20 192 SER C O 1
ATOM 5650 N N . PHE C 2 201 ? 31.283 9.699 -45.701 1.00 48.46 193 PHE C N 1
ATOM 5651 C CA . PHE C 2 201 ? 31.892 10.133 -44.451 1.00 45.11 193 PHE C CA 1
ATOM 5652 C C . PHE C 2 201 ? 31.830 11.657 -44.415 1.00 44.68 193 PHE C C 1
ATOM 5653 O O . PHE C 2 201 ? 32.477 12.321 -45.224 1.00 45.79 193 PHE C O 1
ATOM 5661 N N . PRO C 2 202 ? 31.052 12.225 -43.477 1.00 40.87 194 PRO C N 1
ATOM 5662 C CA . PRO C 2 202 ? 30.336 11.584 -42.366 1.00 41.63 194 PRO C CA 1
ATOM 5663 C C . PRO C 2 202 ? 29.091 10.805 -42.792 1.00 42.41 194 PRO C C 1
ATOM 5664 O O . PRO C 2 202 ? 28.541 11.060 -43.864 1.00 41.15 194 PRO C O 1
ATOM 5668 N N . PRO C 2 203 ? 28.658 9.849 -41.955 1.00 45.04 195 PRO C N 1
ATOM 5669 C CA . PRO C 2 203 ? 27.431 9.083 -42.187 1.00 46.22 195 PRO C CA 1
ATOM 5670 C C . PRO C 2 203 ? 26.216 9.865 -41.716 1.00 45.70 195 PRO C C 1
ATOM 5671 O O . PRO C 2 203 ? 26.360 11.006 -41.277 1.00 47.35 195 PRO C O 1
ATOM 5675 N N . ARG C 2 204 ? 25.038 9.258 -41.799 1.00 46.71 196 ARG C N 1
ATOM 5676 C CA . ARG C 2 204 ? 23.822 9.903 -41.317 1.00 46.99 196 ARG C CA 1
ATOM 5677 C C . ARG C 2 204 ? 23.591 9.591 -39.842 1.00 49.40 196 ARG C C 1
ATOM 5678 O O . ARG C 2 204 ? 22.830 10.281 -39.164 1.00 50.94 196 ARG C O 1
ATOM 5686 N N . GLU C 2 205 ? 24.257 8.550 -39.352 1.00 50.41 197 GLU C N 1
ATOM 5687 C CA . GLU C 2 205 ? 24.220 8.204 -37.934 1.00 51.16 197 GLU C CA 1
ATOM 5688 C C . GLU C 2 205 ? 25.638 8.029 -37.408 1.00 51.22 197 GLU C C 1
ATOM 5689 O O . GLU C 2 205 ? 26.422 7.258 -37.961 1.00 53.26 197 GLU C O 1
ATOM 5695 N N . SER C 2 206 ? 25.955 8.741 -36.331 1.00 48.45 198 SER C N 1
ATOM 5696 C CA . SER C 2 206 ? 27.311 8.776 -35.787 1.00 50.52 198 SER C CA 1
ATOM 5697 C C . SER C 2 206 ? 27.831 7.414 -35.340 1.00 54.60 198 SER C C 1
ATOM 5698 O O . SER C 2 206 ? 29.039 7.189 -35.292 1.00 56.75 198 SER C O 1
ATOM 5701 N N . THR C 2 207 ? 26.915 6.509 -35.015 1.00 57.20 199 THR C N 1
ATOM 5702 C CA . THR C 2 207 ? 27.285 5.179 -34.548 1.00 58.89 199 THR C CA 1
ATOM 5703 C C . THR C 2 207 ? 27.637 4.246 -35.703 1.00 58.55 199 THR C C 1
ATOM 5704 O O . THR C 2 207 ? 28.251 3.198 -35.499 1.00 62.21 199 THR C O 1
ATOM 5708 N N . LYS C 2 208 ? 27.250 4.630 -36.914 1.00 54.69 200 LYS C N 1
ATOM 5709 C CA . LYS C 2 208 ? 27.463 3.786 -38.084 1.00 53.18 200 LYS C CA 1
ATOM 5710 C C . LYS C 2 208 ? 28.518 4.363 -39.025 1.00 50.46 200 LYS C C 1
ATOM 5711 O O . LYS C 2 208 ? 28.208 4.810 -40.129 1.00 46.48 200 LYS C O 1
ATOM 5717 N N . LEU C 2 209 ? 29.768 4.342 -38.574 1.00 50.28 201 LEU C N 1
ATOM 5718 C CA . LEU C 2 209 ? 30.884 4.847 -39.361 1.00 49.34 201 LEU C CA 1
ATOM 5719 C C . LEU C 2 209 ? 31.373 3.794 -40.349 1.00 51.84 201 LEU C C 1
ATOM 5720 O O . LEU C 2 209 ? 31.441 2.611 -40.016 1.00 47.55 201 LEU C O 1
ATOM 5725 N N . PRO C 2 210 ? 31.713 4.224 -41.573 1.00 51.41 202 PRO C N 1
ATOM 5726 C CA . PRO C 2 210 ? 32.250 3.311 -42.587 1.00 53.60 202 PRO C CA 1
ATOM 5727 C C . PRO C 2 210 ? 33.604 2.773 -42.151 1.00 54.96 202 PRO C C 1
ATOM 5728 O O . PRO C 2 210 ? 34.341 3.470 -41.455 1.00 56.23 202 PRO C O 1
ATOM 5732 N N . ALA C 2 211 ? 33.924 1.547 -42.547 1.00 55.01 203 ALA C N 1
ATOM 5733 C CA . ALA C 2 211 ? 35.222 0.969 -42.230 1.00 55.30 203 ALA C CA 1
ATOM 5734 C C . ALA C 2 211 ? 36.295 1.589 -43.117 1.00 54.71 203 ALA C C 1
ATOM 5735 O O . ALA C 2 211 ? 35.985 2.203 -44.138 1.00 54.64 203 ALA C O 1
ATOM 5737 N N . ILE C 2 212 ? 37.555 1.434 -42.725 1.00 56.36 204 ILE C N 1
ATOM 5738 C CA . ILE C 2 212 ? 38.658 1.982 -43.506 1.00 57.29 204 ILE C CA 1
ATOM 5739 C C . ILE C 2 212 ? 39.896 1.086 -43.443 1.00 59.49 204 ILE C C 1
ATOM 5740 O O . ILE C 2 212 ? 40.021 0.238 -42.560 1.00 59.56 204 ILE C O 1
ATOM 5745 N N . GLY C 2 213 ? 40.803 1.283 -44.395 1.00 61.15 205 GLY C N 1
ATOM 5746 C CA . GLY C 2 213 ? 42.031 0.515 -44.478 1.00 63.50 205 GLY C CA 1
ATOM 5747 C C . GLY C 2 213 ? 42.540 0.518 -45.906 1.00 64.29 205 GLY C C 1
ATOM 5748 O O . GLY C 2 213 ? 42.018 1.251 -46.747 1.00 60.88 205 GLY C O 1
ATOM 5749 N N . PRO C 2 214 ? 43.564 -0.300 -46.192 1.00 66.52 206 PRO C N 1
ATOM 5750 C CA . PRO C 2 214 ? 44.068 -0.396 -47.565 1.00 67.01 206 PRO C CA 1
ATOM 5751 C C . PRO C 2 214 ? 43.001 -0.984 -48.481 1.00 67.62 206 PRO C C 1
ATOM 5752 O O . PRO C 2 214 ? 42.219 -1.830 -48.048 1.00 69.58 206 PRO C O 1
ATOM 5756 N N . GLY C 2 215 ? 42.959 -0.530 -49.727 1.00 62.23 207 GLY C N 1
ATOM 5757 C CA . GLY C 2 215 ? 41.918 -0.954 -50.644 1.00 68.84 207 GLY C CA 1
ATOM 5758 C C . GLY C 2 215 ? 40.754 0.017 -50.632 1.00 67.88 207 GLY C C 1
ATOM 5759 O O . GLY C 2 215 ? 39.808 -0.118 -51.409 1.00 59.97 207 GLY C O 1
ATOM 5760 N N . THR C 2 216 ? 40.822 0.997 -49.736 1.00 66.63 208 THR C N 1
ATOM 5761 C CA . THR C 2 216 ? 39.831 2.062 -49.692 1.00 64.13 208 THR C CA 1
ATOM 5762 C C . THR C 2 216 ? 40.317 3.263 -50.493 1.00 63.54 208 THR C C 1
ATOM 5763 O O . THR C 2 216 ? 41.336 3.870 -50.164 1.00 62.44 208 THR C O 1
ATOM 5767 N N . LYS C 2 217 ? 39.590 3.595 -51.553 1.00 63.96 209 LYS C N 1
ATOM 5768 C CA . LYS C 2 217 ? 39.881 4.791 -52.331 1.00 61.31 209 LYS C CA 1
ATOM 5769 C C . LYS C 2 217 ? 39.013 5.932 -51.825 1.00 57.12 209 LYS C C 1
ATOM 5770 O O . LYS C 2 217 ? 37.801 5.781 -51.678 1.00 56.26 209 LYS C O 1
ATOM 5776 N N . VAL C 2 218 ? 39.635 7.072 -51.550 1.00 56.25 210 VAL C N 1
ATOM 5777 C CA . VAL C 2 218 ? 38.910 8.203 -50.989 1.00 52.28 210 VAL C CA 1
ATOM 5778 C C . VAL C 2 218 ? 38.824 9.371 -51.961 1.00 52.85 210 VAL C C 1
ATOM 5779 O O . VAL C 2 218 ? 39.841 9.896 -52.415 1.00 54.39 210 VAL C O 1
ATOM 5783 N N . LEU C 2 219 ? 37.596 9.762 -52.281 1.00 47.28 211 LEU C N 1
ATOM 5784 C CA . LEU C 2 219 ? 37.346 10.976 -53.041 1.00 48.05 211 LEU C CA 1
ATOM 5785 C C . LEU C 2 219 ? 36.968 12.090 -52.074 1.00 46.46 211 LEU C C 1
ATOM 5786 O O . LEU C 2 219 ? 36.088 11.916 -51.232 1.00 43.82 211 LEU C O 1
ATOM 5791 N N . LEU C 2 220 ? 37.635 13.230 -52.190 1.00 45.63 212 LEU C N 1
ATOM 5792 C CA . LEU C 2 220 ? 37.314 14.373 -51.349 1.00 46.09 212 LEU C CA 1
ATOM 5793 C C . LEU C 2 220 ? 36.315 15.285 -52.053 1.00 46.35 212 LEU C C 1
ATOM 5794 O O . LEU C 2 220 ? 36.636 15.906 -53.066 1.00 46.85 212 LEU C O 1
ATOM 5799 N N . ALA C 2 221 ? 35.102 15.356 -51.516 1.00 46.17 213 ALA C N 1
ATOM 5800 C CA . ALA C 2 221 ? 34.048 16.175 -52.105 1.00 45.19 213 ALA C CA 1
ATOM 5801 C C . ALA C 2 221 ? 34.171 17.628 -51.668 1.00 43.44 213 ALA C C 1
ATOM 5802 O O . ALA C 2 221 ? 33.695 18.534 -52.355 1.00 39.79 213 ALA C O 1
ATOM 5804 N N . GLN C 2 222 ? 34.807 17.840 -50.520 1.00 42.86 214 GLN C N 1
ATOM 5805 C CA . GLN C 2 222 ? 35.009 19.184 -49.990 1.00 42.44 214 GLN C CA 1
ATOM 5806 C C . GLN C 2 222 ? 36.495 19.536 -49.908 1.00 41.94 214 GLN C C 1
ATOM 5807 O O . GLN C 2 222 ? 37.316 18.705 -49.515 1.00 44.67 214 GLN C O 1
ATOM 5813 N N . PRO C 2 223 ? 36.841 20.777 -50.282 1.00 40.35 215 PRO C N 1
ATOM 5814 C CA . PRO C 2 223 ? 38.224 21.266 -50.356 1.00 38.82 215 PRO C CA 1
ATOM 5815 C C . PRO C 2 223 ? 38.862 21.578 -49.001 1.00 38.27 215 PRO C C 1
ATOM 5816 O O . PRO C 2 223 ? 40.047 21.911 -48.950 1.00 37.93 215 PRO C O 1
ATOM 5820 N N . TYR C 2 224 ? 38.101 21.461 -47.921 1.00 35.58 216 TYR C N 1
ATOM 5821 C CA . TYR C 2 224 ? 38.605 21.858 -46.611 1.00 38.23 216 TYR C CA 1
ATOM 5822 C C . TYR C 2 224 ? 38.900 20.686 -45.679 1.00 36.95 216 TYR C C 1
ATOM 5823 O O . TYR C 2 224 ? 38.848 20.831 -44.462 1.00 40.43 216 TYR C O 1
ATOM 5832 N N . LEU C 2 225 ? 39.225 19.530 -46.245 1.00 37.41 217 LEU C N 1
ATOM 5833 C CA . LEU C 2 225 ? 39.493 18.352 -45.430 1.00 41.49 217 LEU C CA 1
ATOM 5834 C C . LEU C 2 225 ? 40.979 18.000 -45.393 1.00 42.93 217 LEU C C 1
ATOM 5835 O O . LEU C 2 225 ? 41.351 16.843 -45.579 1.00 46.10 217 LEU C O 1
ATOM 5840 N N . THR C 2 226 ? 41.818 19.001 -45.144 1.00 42.91 218 THR C N 1
ATOM 5841 C CA . THR C 2 226 ? 43.270 18.810 -45.106 1.00 48.23 218 THR C CA 1
ATOM 5842 C C . THR C 2 226 ? 43.715 17.786 -44.060 1.00 49.89 218 THR C C 1
ATOM 5843 O O . THR C 2 226 ? 44.437 16.839 -44.376 1.00 52.32 218 THR C O 1
ATOM 5847 N N . ASP C 2 227 ? 43.280 17.976 -42.817 1.00 47.26 219 ASP C N 1
ATOM 5848 C CA . ASP C 2 227 ? 43.685 17.092 -41.728 1.00 46.88 219 ASP C CA 1
ATOM 5849 C C . ASP C 2 227 ? 42.979 15.740 -41.782 1.00 44.99 219 ASP C C 1
ATOM 5850 O O . ASP C 2 227 ? 43.581 14.709 -41.486 1.00 46.00 219 ASP C O 1
ATOM 5855 N N . THR C 2 228 ? 41.704 15.750 -42.162 1.00 40.81 220 THR C N 1
ATOM 5856 C CA . THR C 2 228 ? 40.929 14.518 -42.276 1.00 41.38 220 THR C CA 1
ATOM 5857 C C . THR C 2 228 ? 41.511 13.593 -43.344 1.00 50.93 220 THR C C 1
ATOM 5858 O O . THR C 2 228 ? 41.633 12.386 -43.128 1.00 44.21 220 THR C O 1
ATOM 5862 N N . ALA C 2 229 ? 41.873 14.164 -44.489 1.00 47.64 221 ALA C N 1
ATOM 5863 C CA . ALA C 2 229 ? 42.494 13.394 -45.560 1.00 48.81 221 ALA C CA 1
ATOM 5864 C C . ALA C 2 229 ? 43.807 12.782 -45.089 1.00 50.87 221 ALA C C 1
ATOM 5865 O O . ALA C 2 229 ? 44.078 11.606 -45.334 1.00 55.35 221 ALA C O 1
ATOM 5867 N N . ARG C 2 230 ? 44.614 13.589 -44.407 1.00 50.37 222 ARG C N 1
ATOM 5868 C CA . ARG C 2 230 ? 45.889 13.134 -43.862 1.00 54.95 222 ARG C CA 1
ATOM 5869 C C . ARG C 2 230 ? 45.691 11.980 -42.884 1.00 54.96 222 ARG C C 1
ATOM 5870 O O . ARG C 2 230 ? 46.453 11.014 -42.891 1.00 55.94 222 ARG C O 1
ATOM 5878 N N . GLU C 2 231 ? 44.660 12.083 -42.050 1.00 51.84 223 GLU C N 1
ATOM 5879 C CA . GLU C 2 231 ? 44.367 11.039 -41.073 1.00 53.62 223 GLU C CA 1
ATOM 5880 C C . GLU C 2 231 ? 43.804 9.780 -41.729 1.00 55.03 223 GLU C C 1
ATOM 5881 O O . GLU C 2 231 ? 44.080 8.667 -41.281 1.00 57.81 223 GLU C O 1
ATOM 5887 N N . LEU C 2 232 ? 43.015 9.958 -42.785 1.00 53.33 224 LEU C N 1
ATOM 5888 C CA . LEU C 2 232 ? 42.497 8.824 -43.542 1.00 53.48 224 LEU C CA 1
ATOM 5889 C C . LEU C 2 232 ? 43.642 8.079 -44.220 1.00 55.50 224 LEU C C 1
ATOM 5890 O O . LEU C 2 232 ? 43.621 6.852 -44.327 1.00 58.08 224 LEU C O 1
ATOM 5895 N N . LYS C 2 233 ? 44.642 8.827 -44.673 1.00 55.38 225 LYS C N 1
ATOM 5896 C CA . LYS C 2 233 ? 45.798 8.232 -45.331 1.00 58.67 225 LYS C CA 1
ATOM 5897 C C . LYS C 2 233 ? 46.650 7.453 -44.335 1.00 60.65 225 LYS C C 1
ATOM 5898 O O . LYS C 2 233 ? 47.258 6.443 -44.684 1.00 64.44 225 LYS C O 1
ATOM 5904 N N . ASP C 2 234 ? 46.683 7.924 -43.091 1.00 61.95 226 ASP C N 1
ATOM 5905 C CA . ASP C 2 234 ? 47.454 7.266 -42.041 1.00 67.43 226 ASP C CA 1
ATOM 5906 C C . ASP C 2 234 ? 46.887 5.897 -41.677 1.00 68.08 226 ASP C C 1
ATOM 5907 O O . ASP C 2 234 ? 47.572 5.082 -41.058 1.00 70.33 226 ASP C O 1
ATOM 5912 N N . ARG C 2 235 ? 45.638 5.645 -42.057 1.00 64.61 227 ARG C N 1
ATOM 5913 C CA . ARG C 2 235 ? 44.997 4.373 -41.738 1.00 63.16 227 ARG C CA 1
ATOM 5914 C C . ARG C 2 235 ? 44.970 3.398 -42.913 1.00 63.21 227 ARG C C 1
ATOM 5915 O O . ARG C 2 235 ? 44.323 2.353 -42.845 1.00 64.82 227 ARG C O 1
ATOM 5923 N N . GLY C 2 236 ? 45.674 3.743 -43.988 1.00 62.20 228 GLY C N 1
ATOM 5924 C CA . GLY C 2 236 ? 45.861 2.825 -45.097 1.00 59.03 228 GLY C CA 1
ATOM 5925 C C . GLY C 2 236 ? 45.136 3.177 -46.382 1.00 58.26 228 GLY C C 1
ATOM 5926 O O . GLY C 2 236 ? 45.437 2.620 -47.438 1.00 59.47 228 GLY C O 1
ATOM 5927 N N . ALA C 2 237 ? 44.183 4.100 -46.301 1.00 57.50 229 ALA C N 1
ATOM 5928 C CA . ALA C 2 237 ? 43.384 4.469 -47.466 1.00 55.51 229 ALA C CA 1
ATOM 5929 C C . ALA C 2 237 ? 44.183 5.280 -48.482 1.00 57.84 229 ALA C C 1
ATOM 5930 O O . ALA C 2 237 ? 45.114 6.000 -48.123 1.00 57.91 229 ALA C O 1
ATOM 5932 N N . GLU C 2 238 ? 43.814 5.152 -49.752 1.00 59.35 230 GLU C N 1
ATOM 5933 C CA . GLU C 2 238 ? 44.418 5.952 -50.808 1.00 60.03 230 GLU C CA 1
ATOM 5934 C C . GLU C 2 238 ? 43.580 7.197 -51.059 1.00 58.82 230 GLU C C 1
ATOM 5935 O O . GLU C 2 238 ? 42.381 7.104 -51.322 1.00 60.08 230 GLU C O 1
ATOM 5941 N N . ILE C 2 239 ? 44.212 8.361 -50.975 1.00 56.28 231 ILE C N 1
ATOM 5942 C CA . ILE C 2 239 ? 43.527 9.616 -51.250 1.00 53.31 231 ILE C CA 1
ATOM 5943 C C . ILE C 2 239 ? 43.684 9.993 -52.717 1.00 54.74 231 ILE C C 1
ATOM 5944 O O . ILE C 2 239 ? 44.749 10.441 -53.139 1.00 56.95 231 ILE C O 1
ATOM 5949 N N . LEU C 2 240 ? 42.620 9.804 -53.492 1.00 50.95 232 LEU C N 1
ATOM 5950 C CA . LEU C 2 240 ? 42.644 10.131 -54.912 1.00 57.58 232 LEU C CA 1
ATOM 5951 C C . LEU C 2 240 ? 42.738 11.636 -55.117 1.00 58.33 232 LEU C C 1
ATOM 5952 O O . LEU C 2 240 ? 42.092 12.407 -54.407 1.00 57.15 232 LEU C O 1
ATOM 5957 N N . GLN C 2 241 ? 43.550 12.054 -56.083 1.00 60.14 233 GLN C N 1
ATOM 5958 C CA . GLN C 2 241 ? 43.643 13.469 -56.416 1.00 60.85 233 GLN C CA 1
ATOM 5959 C C . GLN C 2 241 ? 42.769 13.794 -57.622 1.00 58.91 233 GLN C C 1
ATOM 5960 O O . GLN C 2 241 ? 42.771 13.076 -58.624 1.00 60.71 233 GLN C O 1
ATOM 5966 N N . ALA C 2 242 ? 42.014 14.880 -57.503 1.00 55.61 234 ALA C N 1
ATOM 5967 C CA . ALA C 2 242 ? 41.033 15.264 -58.505 1.00 52.23 234 ALA C CA 1
ATOM 5968 C C . ALA C 2 242 ? 40.494 16.643 -58.160 1.00 49.50 234 ALA C C 1
ATOM 5969 O O . ALA C 2 242 ? 40.592 17.077 -57.013 1.00 49.53 234 ALA C O 1
ATOM 5971 N N . PRO C 2 243 ? 39.921 17.346 -59.149 1.00 48.21 235 PRO C N 1
ATOM 5972 C CA . PRO C 2 243 ? 39.223 18.584 -58.801 1.00 47.84 235 PRO C CA 1
ATOM 5973 C C . PRO C 2 243 ? 37.945 18.250 -58.043 1.00 49.68 235 PRO C C 1
ATOM 5974 O O . PRO C 2 243 ? 37.612 17.076 -57.887 1.00 53.84 235 PRO C O 1
ATOM 5978 N N . PHE C 2 244 ? 37.230 19.266 -57.582 1.00 46.98 236 PHE C N 1
ATOM 5979 C CA . PHE C 2 244 ? 36.061 19.026 -56.749 1.00 46.04 236 PHE C CA 1
ATOM 5980 C C . PHE C 2 244 ? 34.767 19.039 -57.557 1.00 45.87 236 PHE C C 1
ATOM 5981 O O . PHE C 2 244 ? 34.611 19.848 -58.473 1.00 40.02 236 PHE C O 1
ATOM 5989 N N . PRO C 2 245 ? 33.842 18.121 -57.225 1.00 46.08 237 PRO C N 1
ATOM 5990 C CA . PRO C 2 245 ? 32.641 17.859 -58.027 1.00 43.98 237 PRO C CA 1
ATOM 5991 C C . PRO C 2 245 ? 31.670 19.032 -58.077 1.00 43.49 237 PRO C C 1
ATOM 5992 O O . PRO C 2 245 ? 30.517 18.900 -57.669 1.00 44.50 237 PRO C O 1
ATOM 5996 N N . LEU C 2 246 ? 32.140 20.168 -58.577 1.00 42.59 238 LEU C N 1
ATOM 5997 C CA . LEU C 2 246 ? 31.282 21.319 -58.814 1.00 40.99 238 LEU C CA 1
ATOM 5998 C C . LEU C 2 246 ? 31.167 21.543 -60.316 1.00 44.94 238 LEU C C 1
ATOM 5999 O O . LEU C 2 246 ? 32.174 21.694 -61.009 1.00 47.92 238 LEU C O 1
ATOM 6004 N N . GLY C 2 247 ? 29.938 21.545 -60.820 1.00 41.63 239 GLY C N 1
ATOM 6005 C CA . GLY C 2 247 ? 29.704 21.734 -62.238 1.00 41.83 239 GLY C CA 1
ATOM 6006 C C . GLY C 2 247 ? 29.998 20.486 -63.046 1.00 44.33 239 GLY C C 1
ATOM 6007 O O . GLY C 2 247 ? 30.356 19.450 -62.491 1.00 41.29 239 GLY C O 1
ATOM 6008 N N . VAL C 2 248 ? 29.849 20.588 -64.362 1.00 43.98 240 VAL C N 1
ATOM 6009 C CA . VAL C 2 248 ? 30.072 19.450 -65.245 1.00 44.87 240 VAL C CA 1
ATOM 6010 C C . VAL C 2 248 ? 31.541 19.037 -65.257 1.00 46.41 240 VAL C C 1
ATOM 6011 O O . VAL C 2 248 ? 31.867 17.877 -65.009 1.00 48.71 240 VAL C O 1
ATOM 6015 N N . GLU C 2 249 ? 32.420 19.996 -65.539 1.00 43.58 241 GLU C N 1
ATOM 6016 C CA . GLU C 2 249 ? 33.854 19.734 -65.647 1.00 44.29 241 GLU C CA 1
ATOM 6017 C C . GLU C 2 249 ? 34.438 19.092 -64.389 1.00 44.11 241 GLU C C 1
ATOM 6018 O O . GLU C 2 249 ? 35.034 18.017 -64.452 1.00 48.09 241 GLU C O 1
ATOM 6024 N N . GLY C 2 250 ? 34.261 19.757 -63.253 1.00 42.84 242 GLY C N 1
ATOM 6025 C CA . GLY C 2 250 ? 34.776 19.267 -61.987 1.00 42.59 242 GLY C CA 1
ATOM 6026 C C . GLY C 2 250 ? 34.225 17.910 -61.594 1.00 44.98 242 GLY C C 1
ATOM 6027 O O . GLY C 2 250 ? 34.976 17.035 -61.165 1.00 46.70 242 GLY C O 1
ATOM 6028 N N . SER C 2 251 ? 32.916 17.732 -61.744 1.00 44.14 243 SER C N 1
ATOM 6029 C CA . SER C 2 251 ? 32.268 16.474 -61.378 1.00 45.87 243 SER C CA 1
ATOM 6030 C C . SER C 2 251 ? 32.721 15.328 -62.270 1.00 50.08 243 SER C C 1
ATOM 6031 O O . SER C 2 251 ? 32.940 14.217 -61.792 1.00 52.42 243 SER C O 1
ATOM 6034 N N . GLN C 2 252 ? 32.855 15.601 -63.565 1.00 51.53 244 GLN C N 1
ATOM 6035 C CA . GLN C 2 252 ? 33.288 14.583 -64.516 1.00 52.97 244 GLN C CA 1
ATOM 6036 C C . GLN C 2 252 ? 34.662 14.040 -64.143 1.00 53.62 244 GLN C C 1
ATOM 6037 O O . GLN C 2 252 ? 34.839 12.833 -63.989 1.00 57.56 244 GLN C O 1
ATOM 6043 N N . LEU C 2 253 ? 35.624 14.941 -63.983 1.00 52.39 245 LEU C N 1
ATOM 6044 C CA . LEU C 2 253 ? 36.990 14.565 -63.631 1.00 52.25 245 LEU C CA 1
ATOM 6045 C C . LEU C 2 253 ? 37.066 13.896 -62.256 1.00 52.87 245 LEU C C 1
ATOM 6046 O O . LEU C 2 253 ? 37.872 12.990 -62.040 1.00 53.01 245 LEU C O 1
ATOM 6051 N N . TRP C 2 254 ? 36.225 14.355 -61.333 1.00 52.75 246 TRP C N 1
ATOM 6052 C CA . TRP C 2 254 ? 36.145 13.785 -59.990 1.00 52.91 246 TRP C CA 1
ATOM 6053 C C . TRP C 2 254 ? 35.694 12.330 -60.068 1.00 53.91 246 TRP C C 1
ATOM 6054 O O . TRP C 2 254 ? 36.284 11.448 -59.443 1.00 54.33 246 TRP C O 1
ATOM 6065 N N . ILE C 2 255 ? 34.646 12.089 -60.850 1.00 52.33 247 ILE C N 1
ATOM 6066 C CA . ILE C 2 255 ? 34.130 10.742 -61.067 1.00 52.43 247 ILE C CA 1
ATOM 6067 C C . ILE C 2 255 ? 35.137 9.876 -61.826 1.00 54.53 247 ILE C C 1
ATOM 6068 O O . ILE C 2 255 ? 35.323 8.700 -61.508 1.00 54.60 247 ILE C O 1
ATOM 6073 N N . GLU C 2 256 ? 35.793 10.467 -62.821 1.00 50.97 248 GLU C N 1
ATOM 6074 C CA . GLU C 2 256 ? 36.792 9.752 -63.611 1.00 56.37 248 GLU C CA 1
ATOM 6075 C C . GLU C 2 256 ? 37.962 9.278 -62.751 1.00 57.16 248 GLU C C 1
ATOM 6076 O O . GLU C 2 256 ? 38.519 8.207 -62.985 1.00 57.59 248 GLU C O 1
ATOM 6082 N N . ALA C 2 257 ? 38.322 10.082 -61.755 1.00 57.79 249 ALA C N 1
ATOM 6083 C CA . ALA C 2 257 ? 39.419 9.754 -60.851 1.00 58.80 249 ALA C CA 1
ATOM 6084 C C . ALA C 2 257 ? 39.175 8.431 -60.134 1.00 59.79 249 ALA C C 1
ATOM 6085 O O . ALA C 2 257 ? 40.083 7.611 -60.002 1.00 61.54 249 ALA C O 1
ATOM 6087 N N . ALA C 2 258 ? 37.944 8.229 -59.676 1.00 57.30 250 ALA C N 1
ATOM 6088 C CA . ALA C 2 258 ? 37.578 6.998 -58.984 1.00 57.61 250 ALA C CA 1
ATOM 6089 C C . ALA C 2 258 ? 37.497 5.824 -59.956 1.00 60.00 250 ALA C C 1
ATOM 6090 O O . ALA C 2 258 ? 37.904 4.709 -59.632 1.00 62.34 250 ALA C O 1
ATOM 6092 N N . ALA C 2 259 ? 36.973 6.082 -61.149 1.00 60.01 251 ALA C N 1
ATOM 6093 C CA . ALA C 2 259 ? 36.843 5.046 -62.164 1.00 60.58 251 ALA C CA 1
ATOM 6094 C C . ALA C 2 259 ? 38.216 4.583 -62.645 1.00 63.86 251 ALA C C 1
ATOM 6095 O O . ALA C 2 259 ? 38.422 3.399 -62.913 1.00 66.98 251 ALA C O 1
ATOM 6097 N N . ASN C 2 260 ? 39.149 5.524 -62.752 1.00 64.16 252 ASN C N 1
ATOM 6098 C CA . ASN C 2 260 ? 40.522 5.204 -63.130 1.00 66.49 252 ASN C CA 1
ATOM 6099 C C . ASN C 2 260 ? 41.209 4.343 -62.079 1.00 67.75 252 ASN C C 1
ATOM 6100 O O . ASN C 2 260 ? 41.948 3.416 -62.409 1.00 69.70 252 ASN C O 1
ATOM 6105 N N . ALA C 2 261 ? 40.959 4.658 -60.813 1.00 67.69 253 ALA C N 1
ATOM 6106 C CA . ALA C 2 261 ? 41.569 3.934 -59.703 1.00 69.39 253 ALA C CA 1
ATOM 6107 C C . ALA C 2 261 ? 41.003 2.523 -59.582 1.00 70.86 253 ALA C C 1
ATOM 6108 O O . ALA C 2 261 ? 41.700 1.598 -59.163 1.00 72.57 253 ALA C O 1
ATOM 6110 N N . PHE C 2 262 ? 39.734 2.367 -59.949 1.00 69.76 254 PHE C N 1
ATOM 6111 C CA . PHE C 2 262 ? 39.087 1.060 -59.928 1.00 68.88 254 PHE C CA 1
ATOM 6112 C C . PHE C 2 262 ? 39.200 0.376 -61.285 1.00 68.52 254 PHE C C 1
ATOM 6113 O O . PHE C 2 262 ? 38.606 -0.680 -61.509 1.00 68.65 254 PHE C O 1
ATOM 6121 N N . LYS C 2 263 ? 39.968 0.993 -62.179 1.00 68.46 255 LYS C N 1
ATOM 6122 C CA . LYS C 2 263 ? 40.241 0.449 -63.510 1.00 67.98 255 LYS C CA 1
ATOM 6123 C C . LYS C 2 263 ? 38.978 0.136 -64.316 1.00 67.57 255 LYS C C 1
ATOM 6124 O O . LYS C 2 263 ? 38.924 -0.860 -65.039 1.00 70.11 255 LYS C O 1
ATOM 6130 N N . ILE C 2 264 ? 37.969 0.992 -64.189 1.00 64.11 256 ILE C N 1
ATOM 6131 C CA . ILE C 2 264 ? 36.742 0.852 -64.963 1.00 63.29 256 ILE C CA 1
ATOM 6132 C C . ILE C 2 264 ? 37.004 1.246 -66.416 1.00 63.76 256 ILE C C 1
ATOM 6133 O O . ILE C 2 264 ? 37.676 2.243 -66.682 1.00 63.01 256 ILE C O 1
ATOM 6138 N N . LYS C 2 265 ? 36.477 0.461 -67.352 1.00 66.07 257 LYS C N 1
ATOM 6139 C CA . LYS C 2 265 ? 36.686 0.715 -68.776 1.00 70.98 257 LYS C CA 1
ATOM 6140 C C . LYS C 2 265 ? 36.078 2.048 -69.215 1.00 72.39 257 LYS C C 1
ATOM 6141 O O . LYS C 2 265 ? 34.939 2.365 -68.871 1.00 72.63 257 LYS C O 1
ATOM 6147 N N . LYS C 2 266 ? 36.847 2.819 -69.981 1.00 89.55 258 LYS C N 1
ATOM 6148 C CA . LYS C 2 266 ? 36.458 4.174 -70.363 1.00 87.72 258 LYS C CA 1
ATOM 6149 C C . LYS C 2 266 ? 35.169 4.230 -71.182 1.00 85.52 258 LYS C C 1
ATOM 6150 O O . LYS C 2 266 ? 34.433 5.214 -71.122 1.00 84.70 258 LYS C O 1
ATOM 6156 N N . THR C 2 267 ? 34.900 3.180 -71.952 1.00 84.58 259 THR C N 1
ATOM 6157 C CA . THR C 2 267 ? 33.689 3.133 -72.763 1.00 80.63 259 THR C CA 1
ATOM 6158 C C . THR C 2 267 ? 32.447 3.051 -71.880 1.00 77.26 259 THR C C 1
ATOM 6159 O O . THR C 2 267 ? 31.381 3.547 -72.244 1.00 71.46 259 THR C O 1
ATOM 6163 N N . LEU C 2 268 ? 32.595 2.427 -70.716 1.00 77.70 260 LEU C N 1
ATOM 6164 C CA . LEU C 2 268 ? 31.492 2.296 -69.772 1.00 72.30 260 LEU C CA 1
ATOM 6165 C C . LEU C 2 268 ? 31.205 3.614 -69.058 1.00 74.62 260 LEU C C 1
ATOM 6166 O O . LEU C 2 268 ? 30.047 4.003 -68.901 1.00 71.41 260 LEU C O 1
ATOM 6171 N N . VAL C 2 269 ? 32.261 4.300 -68.630 1.00 75.00 261 VAL C N 1
ATOM 6172 C CA . VAL C 2 269 ? 32.104 5.559 -67.910 1.00 73.28 261 VAL C CA 1
ATOM 6173 C C . VAL C 2 269 ? 31.638 6.676 -68.838 1.00 71.26 261 VAL C C 1
ATOM 6174 O O . VAL C 2 269 ? 31.052 7.661 -68.391 1.00 68.42 261 VAL C O 1
ATOM 6178 N N . ASP C 2 270 ? 31.893 6.515 -70.133 1.00 72.96 262 ASP C N 1
ATOM 6179 C CA . ASP C 2 270 ? 31.440 7.485 -71.120 1.00 72.56 262 ASP C CA 1
ATOM 6180 C C . ASP C 2 270 ? 29.972 7.261 -71.460 1.00 70.42 262 ASP C C 1
ATOM 6181 O O . ASP C 2 270 ? 29.208 8.213 -71.605 1.00 67.78 262 ASP C O 1
ATOM 6186 N N . ALA C 2 271 ? 29.581 5.995 -71.574 1.00 70.73 263 ALA C N 1
ATOM 6187 C CA . ALA C 2 271 ? 28.196 5.643 -71.860 1.00 69.31 263 ALA C CA 1
ATOM 6188 C C . ALA C 2 271 ? 27.288 6.002 -70.687 1.00 66.75 263 ALA C C 1
ATOM 6189 O O . ALA C 2 271 ? 26.087 6.211 -70.857 1.00 65.42 263 ALA C O 1
ATOM 6191 N N . THR C 2 272 ? 27.872 6.077 -69.497 1.00 66.53 264 THR C N 1
ATOM 6192 C CA . THR C 2 272 ? 27.117 6.388 -68.291 1.00 65.02 264 THR C CA 1
ATOM 6193 C C . THR C 2 272 ? 27.003 7.894 -68.066 1.00 63.16 264 THR C C 1
ATOM 6194 O O . THR C 2 272 ? 25.944 8.395 -67.679 1.00 62.54 264 THR C O 1
ATOM 6198 N N . LEU C 2 273 ? 28.090 8.614 -68.325 1.00 63.24 265 LEU C N 1
ATOM 6199 C CA . LEU C 2 273 ? 28.144 10.049 -68.044 1.00 64.13 265 LEU C CA 1
ATOM 6200 C C . LEU C 2 273 ? 27.611 10.925 -69.181 1.00 65.89 265 LEU C C 1
ATOM 6201 O O . LEU C 2 273 ? 27.167 12.047 -68.940 1.00 63.66 265 LEU C O 1
ATOM 6206 N N . GLU C 2 274 ? 27.652 10.412 -70.409 1.00 67.00 266 GLU C N 1
ATOM 6207 C CA . GLU C 2 274 ? 27.203 11.168 -71.583 1.00 66.22 266 GLU C CA 1
ATOM 6208 C C . GLU C 2 274 ? 25.789 11.761 -71.475 1.00 60.68 266 GLU C C 1
ATOM 6209 O O . GLU C 2 274 ? 25.608 12.955 -71.718 1.00 57.47 266 GLU C O 1
ATOM 6215 N N . PRO C 2 275 ? 24.778 10.937 -71.130 1.00 60.55 267 PRO C N 1
ATOM 6216 C CA . PRO C 2 275 ? 23.433 11.525 -71.066 1.00 58.54 267 PRO C CA 1
ATOM 6217 C C . PRO C 2 275 ? 23.333 12.591 -69.980 1.00 55.76 267 PRO C C 1
ATOM 6218 O O . PRO C 2 275 ? 22.613 13.581 -70.127 1.00 54.43 267 PRO C O 1
ATOM 6222 N N . LEU C 2 276 ? 24.073 12.383 -68.898 1.00 56.55 268 LEU C N 1
ATOM 6223 C CA . LEU C 2 276 ? 24.086 13.319 -67.786 1.00 54.52 268 LEU C CA 1
ATOM 6224 C C . LEU C 2 276 ? 24.705 14.646 -68.209 1.00 55.89 268 LEU C C 1
ATOM 6225 O O . LEU C 2 276 ? 24.189 15.712 -67.880 1.00 57.40 268 LEU C O 1
ATOM 6230 N N . ILE C 2 277 ? 25.807 14.573 -68.949 1.00 52.61 269 ILE C N 1
ATOM 6231 C CA . ILE C 2 277 ? 26.526 15.770 -69.371 1.00 52.67 269 ILE C CA 1
ATOM 6232 C C . ILE C 2 277 ? 25.744 16.590 -70.399 1.00 56.01 269 ILE C C 1
ATOM 6233 O O . ILE C 2 277 ? 25.672 17.817 -70.299 1.00 53.57 269 ILE C O 1
ATOM 6238 N N . THR C 2 278 ? 25.155 15.908 -71.378 1.00 57.64 270 THR C N 1
ATOM 6239 C CA . THR C 2 278 ? 24.384 16.572 -72.426 1.00 59.33 270 THR C CA 1
ATOM 6240 C C . THR C 2 278 ? 23.191 17.320 -71.842 1.00 57.60 270 THR C C 1
ATOM 6241 O O . THR C 2 278 ? 22.928 18.467 -72.203 1.00 60.26 270 THR C O 1
ATOM 6245 N N . ARG C 2 279 ? 22.475 16.661 -70.936 1.00 54.33 271 ARG C N 1
ATOM 6246 C CA . ARG C 2 279 ? 21.325 17.267 -70.278 1.00 52.86 271 ARG C CA 1
ATOM 6247 C C . ARG C 2 279 ? 21.745 18.466 -69.429 1.00 50.90 271 ARG C C 1
ATOM 6248 O O . ARG C 2 279 ? 21.031 19.466 -69.355 1.00 50.26 271 ARG C O 1
ATOM 6256 N N . ALA C 2 280 ? 22.913 18.359 -68.801 1.00 51.06 272 ALA C N 1
ATOM 6257 C CA . ALA C 2 280 ? 23.438 19.426 -67.955 1.00 50.34 272 ALA C CA 1
ATOM 6258 C C . ALA C 2 280 ? 23.776 20.672 -68.770 1.00 50.40 272 ALA C C 1
ATOM 6259 O O . ALA C 2 280 ? 23.476 21.793 -68.357 1.00 48.94 272 ALA C O 1
ATOM 6261 N N . HIS C 2 281 ? 24.405 20.471 -69.925 1.00 53.99 273 HIS C N 1
ATOM 6262 C CA . HIS C 2 281 ? 24.721 21.578 -70.820 1.00 59.44 273 HIS C CA 1
ATOM 6263 C C . HIS C 2 281 ? 23.446 22.286 -71.261 1.00 57.74 273 HIS C C 1
ATOM 6264 O O . HIS C 2 281 ? 23.420 23.508 -71.401 1.00 59.85 273 HIS C O 1
ATOM 6271 N N . LYS C 2 282 ? 22.390 21.506 -71.475 1.00 53.68 274 LYS C N 1
ATOM 6272 C CA . LYS C 2 282 ? 21.095 22.052 -71.861 1.00 53.97 274 LYS C CA 1
ATOM 6273 C C . LYS C 2 282 ? 20.513 22.900 -70.737 1.00 50.83 274 LYS C C 1
ATOM 6274 O O . LYS C 2 282 ? 20.048 24.017 -70.963 1.00 51.33 274 LYS C O 1
ATOM 6280 N N . ALA C 2 283 ? 20.552 22.366 -69.522 1.00 48.23 275 ALA C N 1
ATOM 6281 C CA . ALA C 2 283 ? 19.988 23.047 -68.363 1.00 51.07 275 ALA C CA 1
ATOM 6282 C C . ALA C 2 283 ? 20.753 24.320 -67.997 1.00 50.78 275 ALA C C 1
ATOM 6283 O O . ALA C 2 283 ? 20.170 25.278 -67.490 1.00 50.31 275 ALA C O 1
ATOM 6285 N N . LEU C 2 284 ? 22.056 24.325 -68.261 1.00 49.88 276 LEU C N 1
ATOM 6286 C CA . LEU C 2 284 ? 22.919 25.443 -67.880 1.00 50.14 276 LEU C CA 1
ATOM 6287 C C . LEU C 2 284 ? 22.707 26.702 -68.719 1.00 52.83 276 LEU C C 1
ATOM 6288 O O . LEU C 2 284 ? 22.995 27.809 -68.264 1.00 51.58 276 LEU C O 1
ATOM 6293 N N . LYS C 2 285 ? 22.200 26.528 -69.936 1.00 57.87 277 LYS C N 1
ATOM 6294 C CA . LYS C 2 285 ? 22.134 27.615 -70.918 1.00 60.82 277 LYS C CA 1
ATOM 6295 C C . LYS C 2 285 ? 21.478 28.936 -70.472 1.00 59.31 277 LYS C C 1
ATOM 6296 O O . LYS C 2 285 ? 22.060 30.001 -70.680 1.00 58.61 277 LYS C O 1
ATOM 6302 N N . PRO C 2 286 ? 20.274 28.882 -69.867 1.00 58.76 278 PRO C N 1
ATOM 6303 C CA . PRO C 2 286 ? 19.657 30.155 -69.468 1.00 57.22 278 PRO C CA 1
ATOM 6304 C C . PRO C 2 286 ? 20.441 30.884 -68.379 1.00 55.74 278 PRO C C 1
ATOM 6305 O O . PRO C 2 286 ? 20.404 32.114 -68.320 1.00 55.74 278 PRO C O 1
ATOM 6309 N N . TYR C 2 287 ? 21.140 30.134 -67.533 1.00 51.82 279 TYR C N 1
ATOM 6310 C CA . TYR C 2 287 ? 21.929 30.734 -66.466 1.00 51.01 279 TYR C CA 1
ATOM 6311 C C . TYR C 2 287 ? 23.226 31.310 -67.018 1.00 50.80 279 TYR C C 1
ATOM 6312 O O . TYR C 2 287 ? 23.679 32.367 -66.581 1.00 49.92 279 TYR C O 1
ATOM 6321 N N . VAL C 2 288 ? 23.811 30.614 -67.987 1.00 49.61 280 VAL C N 1
ATOM 6322 C CA . VAL C 2 288 ? 24.990 31.115 -68.678 1.00 52.38 280 VAL C CA 1
ATOM 6323 C C . VAL C 2 288 ? 24.669 32.447 -69.352 1.00 53.26 280 VAL C C 1
ATOM 6324 O O . VAL C 2 288 ? 25.460 33.389 -69.288 1.00 52.11 280 VAL C O 1
ATOM 6328 N N . GLU C 2 289 ? 23.496 32.521 -69.977 1.00 52.96 281 GLU C N 1
ATOM 6329 C CA . GLU C 2 289 ? 23.025 33.757 -70.595 1.00 52.40 281 GLU C CA 1
ATOM 6330 C C . GLU C 2 289 ? 22.986 34.901 -69.587 1.00 51.66 281 GLU C C 1
ATOM 6331 O O . GLU C 2 289 ? 23.331 36.037 -69.910 1.00 52.85 281 GLU C O 1
ATOM 6337 N N . GLN C 2 290 ? 22.564 34.593 -68.365 1.00 49.84 282 GLN C N 1
ATOM 6338 C CA . GLN C 2 290 ? 22.499 35.591 -67.305 1.00 51.61 282 GLN C CA 1
ATOM 6339 C C . GLN C 2 290 ? 23.883 35.920 -66.755 1.00 52.07 282 GLN C C 1
ATOM 6340 O O . GLN C 2 290 ? 24.137 37.049 -66.335 1.00 52.38 282 GLN C O 1
ATOM 6346 N N . LEU C 2 291 ? 24.773 34.932 -66.758 1.00 52.19 283 LEU C N 1
ATOM 6347 C CA . LEU C 2 291 ? 26.038 35.045 -66.030 1.00 50.84 283 LEU C CA 1
ATOM 6348 C C . LEU C 2 291 ? 27.263 35.351 -66.892 1.00 52.12 283 LEU C C 1
ATOM 6349 O O . LEU C 2 291 ? 28.276 35.826 -66.379 1.00 51.97 283 LEU C O 1
ATOM 6354 N N . SER C 2 292 ? 27.179 35.077 -68.190 1.00 45.68 284 SER C N 1
ATOM 6355 C CA . SER C 2 292 ? 28.322 35.283 -69.075 1.00 44.28 284 SER C CA 1
ATOM 6356 C C . SER C 2 292 ? 28.700 36.757 -69.188 1.00 53.54 284 SER C C 1
ATOM 6357 O O . SER C 2 292 ? 27.848 37.611 -69.431 1.00 44.93 284 SER C O 1
ATOM 6360 N N . GLY C 2 293 ? 29.985 37.044 -69.003 1.00 44.75 285 GLY C N 1
ATOM 6361 C CA . GLY C 2 293 ? 30.492 38.399 -69.117 1.00 49.55 285 GLY C CA 1
ATOM 6362 C C . GLY C 2 293 ? 30.421 39.201 -67.831 1.00 50.16 285 GLY C C 1
ATOM 6363 O O . GLY C 2 293 ? 30.957 40.307 -67.759 1.00 51.85 285 GLY C O 1
ATOM 6364 N N . LYS C 2 294 ? 29.757 38.651 -66.817 1.00 47.42 286 LYS C N 1
ATOM 6365 C CA . LYS C 2 294 ? 29.637 39.322 -65.526 1.00 46.70 286 LYS C CA 1
ATOM 6366 C C . LYS C 2 294 ? 30.948 39.256 -64.745 1.00 44.35 286 LYS C C 1
ATOM 6367 O O . LYS C 2 294 ? 31.615 38.222 -64.720 1.00 41.07 286 LYS C O 1
ATOM 6373 N N . LYS C 2 295 ? 31.311 40.365 -64.106 1.00 43.73 287 LYS C N 1
ATOM 6374 C CA . LYS C 2 295 ? 32.528 40.423 -63.301 1.00 43.86 287 LYS C CA 1
ATOM 6375 C C . LYS C 2 295 ? 32.275 39.920 -61.884 1.00 40.69 287 LYS C C 1
ATOM 6376 O O . LYS C 2 295 ? 31.358 40.381 -61.204 1.00 39.24 287 LYS C O 1
ATOM 6382 N N . LEU C 2 296 ? 33.101 38.978 -61.443 1.00 39.51 288 LEU C N 1
ATOM 6383 C CA . LEU C 2 296 ? 32.906 38.324 -60.157 1.00 37.15 288 LEU C CA 1
ATOM 6384 C C . LEU C 2 296 ? 34.043 38.633 -59.181 1.00 42.39 288 LEU C C 1
ATOM 6385 O O . LEU C 2 296 ? 35.206 38.739 -59.574 1.00 43.05 288 LEU C O 1
ATOM 6390 N N . PHE C 2 297 ? 33.691 38.777 -57.908 1.00 40.00 289 PHE C N 1
ATOM 6391 C CA . PHE C 2 297 ? 34.654 39.063 -56.851 1.00 38.01 289 PHE C CA 1
ATOM 6392 C C . PHE C 2 297 ? 34.239 38.256 -55.625 1.00 39.17 289 PHE C C 1
ATOM 6393 O O . PHE C 2 297 ? 33.149 38.458 -55.091 1.00 40.42 289 PHE C O 1
ATOM 6401 N N . LEU C 2 298 ? 35.097 37.339 -55.185 1.00 39.39 290 LEU C N 1
ATOM 6402 C CA . LEU C 2 298 ? 34.771 36.491 -54.037 1.00 38.44 290 LEU C CA 1
ATOM 6403 C C . LEU C 2 298 ? 35.658 36.777 -52.829 1.00 37.31 290 LEU C C 1
ATOM 6404 O O . LEU C 2 298 ? 36.884 36.795 -52.934 1.00 37.14 290 LEU C O 1
ATOM 6409 N N . LEU C 2 299 ? 35.030 36.990 -51.680 1.00 36.23 291 LEU C N 1
ATOM 6410 C CA . LEU C 2 299 ? 35.761 37.215 -50.440 1.00 35.99 291 LEU C CA 1
ATOM 6411 C C . LEU C 2 299 ? 35.974 35.886 -49.721 1.00 37.01 291 LEU C C 1
ATOM 6412 O O . LEU C 2 299 ? 35.158 34.976 -49.861 1.00 36.46 291 LEU C O 1
ATOM 6417 N N . PRO C 2 300 ? 37.078 35.766 -48.956 1.00 34.63 292 PRO C N 1
ATOM 6418 C CA . PRO C 2 300 ? 37.417 34.514 -48.263 1.00 33.35 292 PRO C CA 1
ATOM 6419 C C . PRO C 2 300 ? 36.346 34.097 -47.264 1.00 35.69 292 PRO C C 1
ATOM 6420 O O . PRO C 2 300 ? 35.841 34.938 -46.519 1.00 37.53 292 PRO C O 1
ATOM 6424 N N . GLU C 2 301 ? 36.008 32.811 -47.251 1.00 36.04 293 GLU C N 1
ATOM 6425 C CA . GLU C 2 301 ? 34.945 32.324 -46.384 1.00 36.68 293 GLU C CA 1
ATOM 6426 C C . GLU C 2 301 ? 35.077 30.839 -46.045 1.00 34.65 293 GLU C C 1
ATOM 6427 O O . GLU C 2 301 ? 35.005 30.457 -44.877 1.00 33.47 293 GLU C O 1
ATOM 6433 N N . SER C 2 302 ? 35.277 30.004 -47.062 1.00 32.38 294 SER C N 1
ATOM 6434 C CA . SER C 2 302 ? 35.042 28.571 -46.904 1.00 31.92 294 SER C CA 1
ATOM 6435 C C . SER C 2 302 ? 36.039 27.646 -47.598 1.00 35.67 294 SER C C 1
ATOM 6436 O O . SER C 2 302 ? 35.996 26.433 -47.382 1.00 36.30 294 SER C O 1
ATOM 6439 N N . GLN C 2 303 ? 36.909 28.220 -48.429 1.00 34.78 295 GLN C N 1
ATOM 6440 C CA . GLN C 2 303 ? 37.804 27.472 -49.319 1.00 32.96 295 GLN C CA 1
ATOM 6441 C C . GLN C 2 303 ? 37.057 26.835 -50.492 1.00 34.29 295 GLN C C 1
ATOM 6442 O O . GLN C 2 303 ? 37.614 26.012 -51.218 1.00 34.98 295 GLN C O 1
ATOM 6448 N N . LEU C 2 304 ? 35.797 27.219 -50.673 1.00 33.02 296 LEU C N 1
ATOM 6449 C CA . LEU C 2 304 ? 35.031 26.803 -51.843 1.00 34.93 296 LEU C CA 1
ATOM 6450 C C . LEU C 2 304 ? 35.252 27.784 -52.986 1.00 34.16 296 LEU C C 1
ATOM 6451 O O . LEU C 2 304 ? 34.865 27.520 -54.120 1.00 33.78 296 LEU C O 1
ATOM 6456 N N . GLU C 2 305 ? 35.883 28.912 -52.675 1.00 31.37 297 GLU C N 1
ATOM 6457 C CA . GLU C 2 305 ? 36.009 30.015 -53.623 1.00 33.24 297 GLU C CA 1
ATOM 6458 C C . GLU C 2 305 ? 36.740 29.651 -54.917 1.00 38.08 297 GLU C C 1
ATOM 6459 O O . GLU C 2 305 ? 36.329 30.068 -56.000 1.00 35.63 297 GLU C O 1
ATOM 6465 N N . ILE C 2 306 ? 37.817 28.880 -54.812 1.00 40.39 298 ILE C N 1
ATOM 6466 C CA . ILE C 2 306 ? 38.556 28.472 -56.006 1.00 41.26 298 ILE C CA 1
ATOM 6467 C C . ILE C 2 306 ? 37.742 27.556 -56.940 1.00 40.42 298 ILE C C 1
ATOM 6468 O O . ILE C 2 306 ? 37.631 27.848 -58.131 1.00 43.42 298 ILE C O 1
ATOM 6473 N N . PRO C 2 307 ? 37.162 26.457 -56.413 1.00 38.76 299 PRO C N 1
ATOM 6474 C CA . PRO C 2 307 ? 36.329 25.637 -57.302 1.00 40.77 299 PRO C CA 1
ATOM 6475 C C . PRO C 2 307 ? 35.115 26.387 -57.853 1.00 42.12 299 PRO C C 1
ATOM 6476 O O . PRO C 2 307 ? 34.751 26.183 -59.011 1.00 42.59 299 PRO C O 1
ATOM 6480 N N . LEU C 2 308 ? 34.500 27.236 -57.036 1.00 39.18 300 LEU C N 1
ATOM 6481 C CA . LEU C 2 308 ? 33.358 28.028 -57.481 1.00 35.58 300 LEU C CA 1
ATOM 6482 C C . LEU C 2 308 ? 33.756 28.970 -58.613 1.00 35.24 300 LEU C C 1
ATOM 6483 O O . LEU C 2 308 ? 33.055 29.078 -59.616 1.00 35.94 300 LEU C O 1
ATOM 6488 N N . ALA C 2 309 ? 34.886 29.647 -58.444 1.00 36.16 301 ALA C N 1
ATOM 6489 C CA . ALA C 2 309 ? 35.404 30.541 -59.473 1.00 39.79 301 ALA C CA 1
ATOM 6490 C C . ALA C 2 309 ? 35.710 29.774 -60.755 1.00 41.45 301 ALA C C 1
ATOM 6491 O O . ALA C 2 309 ? 35.460 30.263 -61.856 1.00 41.94 301 ALA C O 1
ATOM 6493 N N . ARG C 2 310 ? 36.251 28.569 -60.599 1.00 42.38 302 ARG C N 1
ATOM 6494 C CA . ARG C 2 310 ? 36.582 27.718 -61.734 1.00 41.64 302 ARG C CA 1
ATOM 6495 C C . ARG C 2 310 ? 35.323 27.365 -62.515 1.00 41.68 302 ARG C C 1
ATOM 6496 O O . ARG C 2 310 ? 35.309 27.419 -63.742 1.00 42.70 302 ARG C O 1
ATOM 6504 N N . PHE C 2 311 ? 34.263 27.011 -61.796 1.00 40.40 303 PHE C N 1
ATOM 6505 C CA . PHE C 2 311 ? 33.001 26.643 -62.429 1.00 40.96 303 PHE C CA 1
ATOM 6506 C C . PHE C 2 311 ? 32.300 27.828 -63.087 1.00 41.61 303 PHE C C 1
ATOM 6507 O O . PHE C 2 311 ? 31.788 27.718 -64.202 1.00 44.31 303 PHE C O 1
ATOM 6515 N N . LEU C 2 312 ? 32.272 28.957 -62.388 1.00 38.88 304 LEU C N 1
ATOM 6516 C CA . LEU C 2 312 ? 31.566 30.139 -62.868 1.00 39.74 304 LEU C CA 1
ATOM 6517 C C . LEU C 2 312 ? 32.232 30.779 -64.084 1.00 42.16 304 LEU C C 1
ATOM 6518 O O . LEU C 2 312 ? 31.569 31.435 -64.888 1.00 45.34 304 LEU C O 1
ATOM 6523 N N . SER C 2 313 ? 33.539 30.586 -64.221 1.00 45.01 305 SER C N 1
ATOM 6524 C CA . SER C 2 313 ? 34.267 31.141 -65.358 1.00 49.81 305 SER C CA 1
ATOM 6525 C C . SER C 2 313 ? 34.301 30.168 -66.534 1.00 50.74 305 SER C C 1
ATOM 6526 O O . SER C 2 313 ? 34.006 30.545 -67.668 1.00 52.86 305 SER C O 1
ATOM 6529 N N . ASN C 2 314 ? 34.658 28.918 -66.258 1.00 49.40 306 ASN C N 1
ATOM 6530 C CA . ASN C 2 314 ? 34.758 27.902 -67.302 1.00 49.21 306 ASN C CA 1
ATOM 6531 C C . ASN C 2 314 ? 33.412 27.493 -67.899 1.00 49.92 306 ASN C C 1
ATOM 6532 O O . ASN C 2 314 ? 33.300 27.288 -69.108 1.00 45.02 306 ASN C O 1
ATOM 6537 N N . GLU C 2 315 ? 32.394 27.373 -67.053 1.00 48.31 307 GLU C N 1
ATOM 6538 C CA . GLU C 2 315 ? 31.106 26.849 -67.502 1.00 47.73 307 GLU C CA 1
ATOM 6539 C C . GLU C 2 315 ? 30.008 27.904 -67.612 1.00 46.59 307 GLU C C 1
ATOM 6540 O O . GLU C 2 315 ? 29.018 27.698 -68.310 1.00 50.99 307 GLU C O 1
ATOM 6546 N N . CYS C 2 316 ? 30.180 29.031 -66.930 1.00 43.83 308 CYS C N 1
ATOM 6547 C CA . CYS C 2 316 ? 29.170 30.086 -66.963 1.00 42.90 308 CYS C CA 1
ATOM 6548 C C . CYS C 2 316 ? 29.696 31.376 -67.584 1.00 43.29 308 CYS C C 1
ATOM 6549 O O . CYS C 2 316 ? 28.940 32.321 -67.803 1.00 45.89 308 CYS C O 1
ATOM 6552 N N . GLY C 2 317 ? 30.996 31.412 -67.856 1.00 43.22 309 GLY C N 1
ATOM 6553 C CA . GLY C 2 317 ? 31.595 32.514 -68.588 1.00 48.17 309 GLY C CA 1
ATOM 6554 C C . GLY C 2 317 ? 31.737 33.821 -67.833 1.00 46.95 309 GLY C C 1
ATOM 6555 O O . GLY C 2 317 ? 31.800 34.889 -68.443 1.00 45.02 309 GLY C O 1
ATOM 6556 N N . MET C 2 318 ? 31.799 33.747 -66.507 1.00 47.54 310 MET C N 1
ATOM 6557 C CA . MET C 2 318 ? 32.011 34.942 -65.700 1.00 45.47 310 MET C CA 1
ATOM 6558 C C . MET C 2 318 ? 33.481 35.354 -65.719 1.00 45.25 310 MET C C 1
ATOM 6559 O O . MET C 2 318 ? 34.366 34.519 -65.910 1.00 42.31 310 MET C O 1
ATOM 6564 N N . LYS C 2 319 ? 33.735 36.645 -65.530 1.00 45.07 311 LYS C N 1
ATOM 6565 C CA . LYS C 2 319 ? 35.100 37.149 -65.426 1.00 46.18 311 LYS C CA 1
ATOM 6566 C C . LYS C 2 319 ? 35.486 37.322 -63.961 1.00 46.38 311 LYS C C 1
ATOM 6567 O O . LYS C 2 319 ? 34.764 37.955 -63.192 1.00 46.57 311 LYS C O 1
ATOM 6573 N N . LEU C 2 320 ? 36.627 36.756 -63.582 1.00 45.55 312 LEU C N 1
ATOM 6574 C CA . LEU C 2 320 ? 37.073 36.782 -62.194 1.00 42.11 312 LEU C CA 1
ATOM 6575 C C . LEU C 2 320 ? 37.951 37.996 -61.910 1.00 42.09 312 LEU C C 1
ATOM 6576 O O . LEU C 2 320 ? 38.993 38.176 -62.537 1.00 42.40 312 LEU C O 1
ATOM 6581 N N . ILE C 2 321 ? 37.528 38.825 -60.961 1.00 42.35 313 ILE C N 1
ATOM 6582 C CA . ILE C 2 321 ? 38.324 39.974 -60.545 1.00 44.06 313 ILE C CA 1
ATOM 6583 C C . ILE C 2 321 ? 39.326 39.567 -59.466 1.00 45.08 313 ILE C C 1
ATOM 6584 O O . ILE C 2 321 ? 40.523 39.835 -59.576 1.00 45.23 313 ILE C O 1
ATOM 6589 N N . GLU C 2 322 ? 38.823 38.916 -58.423 1.00 44.38 314 GLU C N 1
ATOM 6590 C CA . GLU C 2 322 ? 39.661 38.465 -57.318 1.00 42.17 314 GLU C CA 1
ATOM 6591 C C . GLU C 2 322 ? 39.037 37.250 -56.644 1.00 40.25 314 GLU C C 1
ATOM 6592 O O . GLU C 2 322 ? 37.840 37.233 -56.363 1.00 38.03 314 GLU C O 1
ATOM 6598 N N . VAL C 2 323 ? 39.852 36.230 -56.400 1.00 40.14 315 VAL C N 1
ATOM 6599 C CA . VAL C 2 323 ? 39.374 35.014 -55.756 1.00 39.47 315 VAL C CA 1
ATOM 6600 C C . VAL C 2 323 ? 40.027 34.854 -54.389 1.00 37.19 315 VAL C C 1
ATOM 6601 O O . VAL C 2 323 ? 41.151 34.364 -54.283 1.00 36.08 315 VAL C O 1
ATOM 6605 N N . GLY C 2 324 ? 39.318 35.271 -53.344 1.00 34.25 316 GLY C N 1
ATOM 6606 C CA . GLY C 2 324 ? 39.855 35.225 -51.997 1.00 35.54 316 GLY C CA 1
ATOM 6607 C C . GLY C 2 324 ? 39.579 33.922 -51.275 1.00 34.81 316 GLY C C 1
ATOM 6608 O O . GLY C 2 324 ? 38.467 33.407 -51.315 1.00 35.51 316 GLY C O 1
ATOM 6609 N N . VAL C 2 325 ? 40.600 33.386 -50.614 1.00 35.00 317 VAL C N 1
ATOM 6610 C CA . VAL C 2 325 ? 40.437 32.202 -49.778 1.00 31.44 317 VAL C CA 1
ATOM 6611 C C . VAL C 2 325 ? 41.050 32.452 -48.403 1.00 33.19 317 VAL C C 1
ATOM 6612 O O . VAL C 2 325 ? 42.064 33.136 -48.291 1.00 36.37 317 VAL C O 1
ATOM 6616 N N . PRO C 2 326 ? 40.423 31.910 -47.347 1.00 33.96 318 PRO C N 1
ATOM 6617 C CA . PRO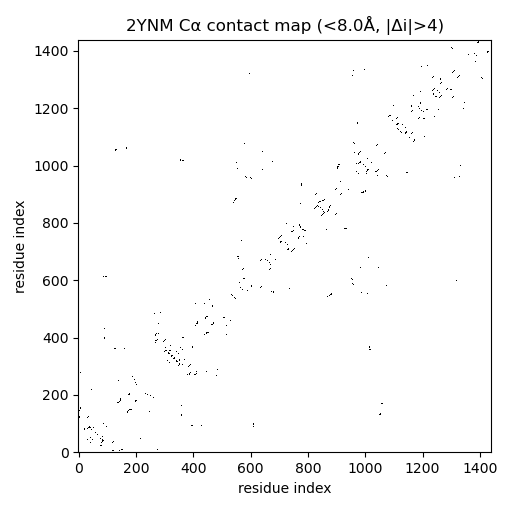 C 2 326 ? 40.948 32.076 -45.988 1.00 32.16 318 PRO C CA 1
ATOM 6618 C C . PRO C 2 326 ? 42.157 31.177 -45.748 1.00 36.34 318 PRO C C 1
ATOM 6619 O O . PRO C 2 326 ? 42.922 31.398 -44.810 1.00 37.94 318 PRO C O 1
ATOM 6623 N N . TYR C 2 327 ? 42.324 30.175 -46.604 1.00 38.75 319 TYR C N 1
ATOM 6624 C CA . TYR C 2 327 ? 43.429 29.232 -46.489 1.00 39.11 319 TYR C CA 1
ATOM 6625 C C . TYR C 2 327 ? 43.609 28.501 -47.813 1.00 39.42 319 TYR C C 1
ATOM 6626 O O . TYR C 2 327 ? 42.632 28.191 -48.494 1.00 38.25 319 TYR C O 1
ATOM 6635 N N . LEU C 2 328 ? 44.858 28.229 -48.178 1.00 39.74 320 LEU C N 1
ATOM 6636 C CA . LEU C 2 328 ? 45.154 27.593 -49.458 1.00 40.61 320 LEU C CA 1
ATOM 6637 C C . LEU C 2 328 ? 46.112 26.411 -49.329 1.00 40.60 320 LEU C C 1
ATOM 6638 O O . LEU C 2 328 ? 47.329 26.588 -49.250 1.00 39.83 320 LEU C O 1
ATOM 6643 N N . ASN C 2 329 ? 45.555 25.205 -49.302 1.00 40.98 321 ASN C N 1
ATOM 6644 C CA . ASN C 2 329 ? 46.362 23.998 -49.397 1.00 43.53 321 ASN C CA 1
ATOM 6645 C C . ASN C 2 329 ? 46.715 23.788 -50.861 1.00 44.08 321 ASN C C 1
ATOM 6646 O O . ASN C 2 329 ? 45.900 23.290 -51.638 1.00 45.22 321 ASN C O 1
ATOM 6651 N N . ARG C 2 330 ? 47.931 24.173 -51.232 1.00 43.28 322 ARG C N 1
ATOM 6652 C CA . ARG C 2 330 ? 48.330 24.201 -52.634 1.00 45.35 322 ARG C CA 1
ATOM 6653 C C . ARG C 2 330 ? 48.377 22.823 -53.291 1.00 47.87 322 ARG C C 1
ATOM 6654 O O . ARG C 2 330 ? 48.052 22.686 -54.470 1.00 50.93 322 ARG C O 1
ATOM 6662 N N . GLU C 2 331 ? 48.772 21.804 -52.536 1.00 49.45 323 GLU C N 1
ATOM 6663 C CA . GLU C 2 331 ? 48.803 20.451 -53.080 1.00 52.96 323 GLU C CA 1
ATOM 6664 C C . GLU C 2 331 ? 47.389 19.932 -53.310 1.00 48.61 323 GLU C C 1
ATOM 6665 O O . GLU C 2 331 ? 47.125 19.226 -54.283 1.00 48.69 323 GLU C O 1
ATOM 6671 N N . MET C 2 332 ? 46.481 20.292 -52.411 1.00 45.55 324 MET C N 1
ATOM 6672 C CA . MET C 2 332 ? 45.101 19.833 -52.496 1.00 42.98 324 MET C CA 1
ATOM 6673 C C . MET C 2 332 ? 44.318 20.583 -53.572 1.00 46.47 324 MET C C 1
ATOM 6674 O O . MET C 2 332 ? 43.417 20.022 -54.196 1.00 49.19 324 MET C O 1
ATOM 6679 N N . MET C 2 333 ? 44.671 21.845 -53.795 1.00 45.16 325 MET C N 1
ATOM 6680 C CA . MET C 2 333 ? 44.012 22.650 -54.820 1.00 43.85 325 MET C CA 1
ATOM 6681 C C . MET C 2 333 ? 44.686 22.497 -56.178 1.00 48.30 325 MET C C 1
ATOM 6682 O O . MET C 2 333 ? 44.270 23.118 -57.155 1.00 49.83 325 MET C O 1
ATOM 6687 N N . GLY C 2 334 ? 45.726 21.669 -56.223 1.00 50.36 326 GLY C N 1
ATOM 6688 C CA . GLY C 2 334 ? 46.497 21.427 -57.433 1.00 49.61 326 GLY C CA 1
ATOM 6689 C C . GLY C 2 334 ? 45.693 21.194 -58.701 1.00 46.47 326 GLY C C 1
ATOM 6690 O O . GLY C 2 334 ? 45.782 21.985 -59.642 1.00 44.10 326 GLY C O 1
ATOM 6691 N N . PRO C 2 335 ? 44.909 20.103 -58.739 1.00 46.78 327 PRO C N 1
ATOM 6692 C CA . PRO C 2 335 ? 44.054 19.794 -59.892 1.00 47.74 327 PRO C CA 1
ATOM 6693 C C . PRO C 2 335 ? 43.090 20.933 -60.215 1.00 50.19 327 PRO C C 1
ATOM 6694 O O . PRO C 2 335 ? 42.769 21.166 -61.381 1.00 52.44 327 PRO C O 1
ATOM 6698 N N . GLU C 2 336 ? 42.639 21.636 -59.183 1.00 48.48 328 GLU C N 1
ATOM 6699 C CA . GLU C 2 336 ? 41.698 22.733 -59.360 1.00 47.68 328 GLU C CA 1
ATOM 6700 C C . GLU C 2 336 ? 42.390 23.953 -59.969 1.00 49.18 328 GLU C C 1
ATOM 6701 O O . GLU C 2 336 ? 41.817 24.649 -60.807 1.00 53.25 328 GLU C O 1
ATOM 6707 N N . LEU C 2 337 ? 43.627 24.203 -59.549 1.00 50.10 329 LEU C N 1
ATOM 6708 C CA . LEU C 2 337 ? 44.396 25.339 -60.051 1.00 49.47 329 LEU C CA 1
ATOM 6709 C C . LEU C 2 337 ? 44.738 25.186 -61.530 1.00 49.84 329 LEU C C 1
ATOM 6710 O O . LEU C 2 337 ? 44.939 26.175 -62.234 1.00 47.39 329 LEU C O 1
ATOM 6715 N N . ASP C 2 338 ? 44.810 23.942 -61.993 1.00 53.09 330 ASP C N 1
ATOM 6716 C CA . ASP C 2 338 ? 45.121 23.666 -63.392 1.00 55.89 330 ASP C CA 1
ATOM 6717 C C . ASP C 2 338 ? 43.944 23.994 -64.306 1.00 55.06 330 ASP C C 1
ATOM 6718 O O . ASP C 2 338 ? 44.132 24.292 -65.485 1.00 53.29 330 ASP C O 1
ATOM 6723 N N . LEU C 2 339 ? 42.734 23.943 -63.756 1.00 53.91 331 LEU C N 1
ATOM 6724 C CA . LEU C 2 339 ? 41.521 24.187 -64.533 1.00 49.08 331 LEU C CA 1
ATOM 6725 C C . LEU C 2 339 ? 41.163 25.668 -64.602 1.00 50.06 331 LEU C C 1
ATOM 6726 O O . LEU C 2 339 ? 40.469 26.100 -65.523 1.00 52.94 331 LEU C O 1
ATOM 6731 N N . LEU C 2 340 ? 41.627 26.436 -63.620 1.00 49.52 332 LEU C N 1
ATOM 6732 C CA . LEU C 2 340 ? 41.382 27.874 -63.579 1.00 47.69 332 LEU C CA 1
ATOM 6733 C C . LEU C 2 340 ? 41.930 28.558 -64.820 1.00 49.23 332 LEU C C 1
ATOM 6734 O O . LEU C 2 340 ? 42.968 28.153 -65.342 1.00 47.53 332 LEU C O 1
ATOM 6739 N N . PRO C 2 341 ? 41.233 29.601 -65.296 1.00 51.29 333 PRO C N 1
ATOM 6740 C CA . PRO C 2 341 ? 41.724 30.385 -66.432 1.00 53.93 333 PRO C CA 1
ATOM 6741 C C . PRO C 2 341 ? 43.040 31.064 -66.082 1.00 54.32 333 PRO C C 1
ATOM 6742 O O . PRO C 2 341 ? 43.288 31.343 -64.909 1.00 51.44 333 PRO C O 1
ATOM 6746 N N . GLN C 2 342 ? 43.873 31.309 -67.088 1.00 58.90 334 GLN C N 1
ATOM 6747 C CA . GLN C 2 342 ? 45.166 31.947 -66.877 1.00 61.34 334 GLN C CA 1
ATOM 6748 C C . GLN C 2 342 ? 45.002 33.311 -66.221 1.00 56.51 334 GLN C C 1
ATOM 6749 O O . GLN C 2 342 ? 43.975 33.970 -66.393 1.00 55.66 334 GLN C O 1
ATOM 6755 N N . ASN C 2 343 ? 46.015 33.712 -65.457 1.00 53.66 335 ASN C N 1
ATOM 6756 C CA . ASN C 2 343 ? 46.069 35.040 -64.848 1.00 54.89 335 ASN C CA 1
ATOM 6757 C C . ASN C 2 343 ? 44.971 35.296 -63.804 1.00 48.31 335 ASN C C 1
ATOM 6758 O O . ASN C 2 343 ? 44.566 36.436 -63.581 1.00 46.24 335 ASN C O 1
ATOM 6763 N N . THR C 2 344 ? 44.492 34.235 -63.161 1.00 45.56 336 THR C N 1
ATOM 6764 C CA . THR C 2 344 ? 43.518 34.401 -62.084 1.00 44.52 336 THR C CA 1
ATOM 6765 C C . THR C 2 344 ? 44.202 34.972 -60.844 1.00 44.40 336 THR C C 1
ATOM 6766 O O . THR C 2 344 ? 45.261 34.500 -60.434 1.00 46.55 336 THR C O 1
ATOM 6770 N N . ARG C 2 345 ? 43.596 36.000 -60.260 1.00 42.78 337 ARG C N 1
ATOM 6771 C CA . ARG C 2 345 ? 44.146 36.657 -59.082 1.00 41.88 337 ARG C CA 1
ATOM 6772 C C . ARG C 2 345 ? 43.582 36.040 -57.805 1.00 38.32 337 ARG C C 1
ATOM 6773 O O . ARG C 2 345 ? 42.422 36.259 -57.459 1.00 37.57 337 ARG C O 1
ATOM 6781 N N . ILE C 2 346 ? 44.411 35.267 -57.112 1.00 37.98 338 ILE C N 1
ATOM 6782 C CA . ILE C 2 346 ? 43.992 34.580 -55.895 1.00 41.97 338 ILE C CA 1
ATOM 6783 C C . ILE C 2 346 ? 44.650 35.184 -54.657 1.00 39.85 338 ILE C C 1
ATOM 6784 O O . ILE C 2 346 ? 45.874 35.273 -54.573 1.00 38.32 338 ILE C O 1
ATOM 6789 N N . VAL C 2 347 ? 43.832 35.594 -53.695 1.00 39.83 339 VAL C N 1
ATOM 6790 C CA . VAL C 2 347 ? 44.343 36.195 -52.469 1.00 40.71 339 VAL C CA 1
ATOM 6791 C C . VAL C 2 347 ? 44.093 35.306 -51.252 1.00 38.14 339 VAL C C 1
ATOM 6792 O O . VAL C 2 347 ? 42.945 35.044 -50.886 1.00 35.59 339 VAL C O 1
ATOM 6796 N N . GLU C 2 348 ? 45.175 34.840 -50.635 1.00 36.95 340 GLU C N 1
ATOM 6797 C CA . GLU C 2 348 ? 45.083 34.054 -49.410 1.00 37.47 340 GLU C CA 1
ATOM 6798 C C . GLU C 2 348 ? 45.195 34.975 -48.204 1.00 37.08 340 GLU C C 1
ATOM 6799 O O . GLU C 2 348 ? 46.110 35.789 -48.118 1.00 35.95 340 GLU C O 1
ATOM 6805 N N . GLY C 2 349 ? 44.263 34.844 -47.269 1.00 38.83 341 GLY C N 1
ATOM 6806 C CA . GLY C 2 349 ? 44.196 35.765 -46.152 1.00 38.66 341 GLY C CA 1
ATOM 6807 C C . GLY C 2 349 ? 43.322 36.941 -46.537 1.00 36.97 341 GLY C C 1
ATOM 6808 O O . GLY C 2 349 ? 42.585 36.863 -47.521 1.00 37.43 341 GLY C O 1
ATOM 6809 N N . GLN C 2 350 ? 43.415 38.033 -45.782 1.00 34.67 342 GLN C N 1
ATOM 6810 C CA . GLN C 2 350 ? 42.506 39.156 -45.972 1.00 35.94 342 GLN C CA 1
ATOM 6811 C C . GLN C 2 350 ? 42.871 40.386 -45.143 1.00 34.78 342 GLN C C 1
ATOM 6812 O O . GLN C 2 350 ? 43.308 40.272 -44.000 1.00 32.63 342 GLN C O 1
ATOM 6818 N N . HIS C 2 351 ? 42.705 41.560 -45.742 1.00 34.99 343 HIS C N 1
ATOM 6819 C CA . HIS C 2 351 ? 42.524 42.789 -44.982 1.00 34.09 343 HIS C CA 1
ATOM 6820 C C . HIS C 2 351 ? 41.202 43.363 -45.451 1.00 34.22 343 HIS C C 1
ATOM 6821 O O . HIS C 2 351 ? 41.132 43.983 -46.512 1.00 32.34 343 HIS C O 1
ATOM 6828 N N . VAL C 2 352 ? 40.158 43.152 -44.655 1.00 34.96 344 VAL C N 1
ATOM 6829 C CA . VAL C 2 352 ? 38.791 43.429 -45.085 1.00 36.52 344 VAL C CA 1
ATOM 6830 C C . VAL C 2 352 ? 38.568 44.867 -45.571 1.00 38.26 344 VAL C C 1
ATOM 6831 O O . VAL C 2 352 ? 37.843 45.088 -46.538 1.00 41.13 344 VAL C O 1
ATOM 6835 N N . GLU C 2 353 ? 39.207 45.835 -44.921 1.00 37.63 345 GLU C N 1
ATOM 6836 C CA . GLU C 2 353 ? 39.031 47.230 -45.301 1.00 39.08 345 GLU C CA 1
ATOM 6837 C C . GLU C 2 353 ? 39.674 47.507 -46.655 1.00 40.88 345 GLU C C 1
ATOM 6838 O O . GLU C 2 353 ? 39.079 48.159 -47.513 1.00 42.97 345 GLU C O 1
ATOM 6844 N N . LYS C 2 354 ? 40.888 47.005 -46.846 1.00 41.20 346 LYS C N 1
ATOM 6845 C CA . LYS C 2 354 ? 41.580 47.171 -48.117 1.00 43.24 346 LYS C CA 1
ATOM 6846 C C . LYS C 2 354 ? 40.916 46.340 -49.207 1.00 43.20 346 LYS C C 1
ATOM 6847 O O . LYS C 2 354 ? 40.823 46.772 -50.356 1.00 41.27 346 LYS C O 1
ATOM 6853 N N . GLN C 2 355 ? 40.447 45.150 -48.844 1.00 42.53 347 GLN C N 1
ATOM 6854 C CA . GLN C 2 355 ? 39.749 44.297 -49.798 1.00 43.04 347 GLN C CA 1
ATOM 6855 C C . GLN C 2 355 ? 38.434 44.943 -50.220 1.00 42.60 347 GLN C C 1
ATOM 6856 O O . GLN C 2 355 ? 38.020 44.828 -51.372 1.00 43.12 347 GLN C O 1
ATOM 6862 N N . LEU C 2 356 ? 37.788 45.631 -49.283 1.00 41.51 348 LEU C N 1
ATOM 6863 C CA . LEU C 2 356 ? 36.565 46.366 -49.582 1.00 43.89 348 LEU C CA 1
ATOM 6864 C C . LEU C 2 356 ? 36.841 47.475 -50.588 1.00 43.70 348 LEU C C 1
ATOM 6865 O O . LEU C 2 356 ? 36.053 47.702 -51.506 1.00 46.51 348 LEU C O 1
ATOM 6870 N N . ASP C 2 357 ? 37.963 48.163 -50.404 1.00 42.15 349 ASP C N 1
ATOM 6871 C CA . ASP C 2 357 ? 38.377 49.220 -51.319 1.00 42.61 349 ASP C CA 1
ATOM 6872 C C . ASP C 2 357 ? 38.541 48.679 -52.733 1.00 42.43 349 ASP C C 1
ATOM 6873 O O . ASP C 2 357 ? 38.167 49.336 -53.704 1.00 44.09 349 ASP C O 1
ATOM 6878 N N . ARG C 2 358 ? 39.098 47.476 -52.842 1.00 40.96 350 ARG C N 1
ATOM 6879 C CA . ARG C 2 358 ? 39.284 46.839 -54.141 1.00 41.85 350 ARG C CA 1
ATOM 6880 C C . ARG C 2 358 ? 37.942 46.479 -54.769 1.00 39.89 350 ARG C C 1
ATOM 6881 O O . ARG C 2 358 ? 37.769 46.574 -55.984 1.00 37.59 350 ARG C O 1
ATOM 6889 N N . VAL C 2 359 ? 36.995 46.067 -53.933 1.00 39.72 351 VAL C N 1
ATOM 6890 C CA . VAL C 2 359 ? 35.640 45.793 -54.394 1.00 40.79 351 VAL C CA 1
ATOM 6891 C C . VAL C 2 359 ? 34.993 47.076 -54.900 1.00 42.04 351 VAL C C 1
ATOM 6892 O O . VAL C 2 359 ? 34.459 47.119 -56.009 1.00 44.37 351 VAL C O 1
ATOM 6896 N N . ARG C 2 360 ? 35.057 48.123 -54.084 1.00 40.43 352 ARG C N 1
ATOM 6897 C CA . ARG C 2 360 ? 34.443 49.401 -54.428 1.00 42.39 352 ARG C CA 1
ATOM 6898 C C . ARG C 2 360 ? 35.050 50.037 -55.679 1.00 46.25 352 ARG C C 1
ATOM 6899 O O . ARG C 2 360 ? 34.333 50.629 -56.484 1.00 45.95 352 ARG C O 1
ATOM 6907 N N . GLU C 2 361 ? 36.363 49.910 -55.848 1.00 49.44 353 GLU C N 1
ATOM 6908 C CA . GLU C 2 361 ? 37.027 50.511 -57.002 1.00 54.93 353 GLU C CA 1
ATOM 6909 C C . GLU C 2 361 ? 36.697 49.769 -58.297 1.00 53.97 353 GLU C C 1
ATOM 6910 O O . GLU C 2 361 ? 36.648 50.372 -59.368 1.00 56.65 353 GLU C O 1
ATOM 6916 N N . HIS C 2 362 ? 36.463 48.465 -58.195 1.00 49.96 354 HIS C N 1
ATOM 6917 C CA . HIS C 2 362 ? 36.109 47.667 -59.363 1.00 49.81 354 HIS C CA 1
ATOM 6918 C C . HIS C 2 362 ? 34.613 47.722 -59.644 1.00 50.92 354 HIS C C 1
ATOM 6919 O O . HIS C 2 362 ? 34.189 47.688 -60.800 1.00 50.30 354 HIS C O 1
ATOM 6926 N N . HIS C 2 363 ? 33.827 47.815 -58.574 1.00 53.39 355 HIS C N 1
ATOM 6927 C CA . HIS C 2 363 ? 32.371 47.725 -58.646 1.00 52.54 355 HIS C CA 1
ATOM 6928 C C . HIS C 2 363 ? 31.941 46.506 -59.459 1.00 49.64 355 HIS C C 1
ATOM 6929 O O . HIS C 2 363 ? 31.484 46.642 -60.594 1.00 51.72 355 HIS C O 1
ATOM 6936 N N . PRO C 2 364 ? 32.093 45.306 -58.878 1.00 42.93 356 PRO C N 1
ATOM 6937 C CA . PRO C 2 364 ? 31.802 44.062 -59.595 1.00 40.83 356 PRO C CA 1
ATOM 6938 C C . PRO C 2 364 ? 30.312 43.908 -59.858 1.00 40.53 356 PRO C C 1
ATOM 6939 O O . PRO C 2 364 ? 29.498 44.553 -59.195 1.00 41.39 356 PRO C O 1
ATOM 6943 N N . ASP C 2 365 ? 29.962 43.067 -60.823 1.00 40.40 357 ASP C N 1
ATOM 6944 C CA . ASP C 2 365 ? 28.565 42.770 -61.096 1.00 38.19 357 ASP C CA 1
ATOM 6945 C C . ASP C 2 365 ? 27.984 41.954 -59.948 1.00 38.03 357 ASP C C 1
ATOM 6946 O O . ASP C 2 365 ? 26.822 42.114 -59.584 1.00 36.34 357 ASP C O 1
ATOM 6951 N N . LEU C 2 366 ? 28.809 41.082 -59.377 1.00 39.55 358 LEU C N 1
ATOM 6952 C CA . LEU C 2 366 ? 28.369 40.215 -58.291 1.00 39.11 358 LEU C CA 1
ATOM 6953 C C . LEU C 2 366 ? 29.504 39.946 -57.307 1.00 41.16 358 LEU C C 1
ATOM 6954 O O . LEU C 2 366 ? 30.555 39.422 -57.680 1.00 39.55 358 LEU C O 1
ATOM 6959 N N . VAL C 2 367 ? 29.284 40.309 -56.047 1.00 42.16 359 VAL C N 1
ATOM 6960 C CA . VAL C 2 367 ? 30.276 40.088 -55.004 1.00 40.01 359 VAL C CA 1
ATOM 6961 C C . VAL C 2 367 ? 29.837 38.982 -54.056 1.00 36.56 359 VAL C C 1
ATOM 6962 O O . VAL C 2 367 ? 28.855 39.133 -53.330 1.00 33.36 359 VAL C O 1
ATOM 6966 N N . VAL C 2 368 ? 30.565 37.870 -54.069 1.00 36.73 360 VAL C N 1
ATOM 6967 C CA . VAL C 2 368 ? 30.313 36.795 -53.120 1.00 30.30 360 VAL C CA 1
ATOM 6968 C C . VAL C 2 368 ? 30.947 37.160 -51.785 1.00 32.96 360 VAL C C 1
ATOM 6969 O O . VAL C 2 368 ? 32.171 37.247 -51.670 1.00 34.71 360 VAL C O 1
ATOM 6973 N N . CYS C 2 369 ? 30.110 37.378 -50.777 1.00 30.16 361 CYS C N 1
ATOM 6974 C CA . CYS C 2 369 ? 30.592 37.842 -49.483 1.00 33.63 361 CYS C CA 1
ATOM 6975 C C . CYS C 2 369 ? 29.757 37.306 -48.325 1.00 32.41 361 CYS C C 1
ATOM 6976 O O . CYS C 2 369 ? 28.701 36.708 -48.528 1.00 32.30 361 CYS C O 1
ATOM 6979 N N . GLY C 2 370 ? 30.240 37.533 -47.108 1.00 29.34 362 GLY C N 1
ATOM 6980 C CA . GLY C 2 370 ? 29.529 37.119 -45.915 1.00 31.17 362 GLY C CA 1
ATOM 6981 C C . GLY C 2 370 ? 28.372 38.047 -45.600 1.00 31.42 362 GLY C C 1
ATOM 6982 O O . GLY C 2 370 ? 28.220 39.102 -46.217 1.00 30.33 362 GLY C O 1
ATOM 6983 N N . MET C 2 371 ? 27.555 37.654 -44.630 1.00 30.15 363 MET C N 1
ATOM 6984 C CA . MET C 2 371 ? 26.355 38.412 -44.294 1.00 33.71 363 MET C CA 1
ATOM 6985 C C . MET C 2 371 ? 26.642 39.623 -43.404 1.00 34.28 363 MET C C 1
ATOM 6986 O O . MET C 2 371 ? 25.730 40.364 -43.038 1.00 36.76 363 MET C O 1
ATOM 6991 N N . GLY C 2 372 ? 27.911 39.817 -43.061 1.00 31.18 364 GLY C N 1
ATOM 6992 C CA . GLY C 2 372 ? 28.329 41.015 -42.359 1.00 27.07 364 GLY C CA 1
ATOM 6993 C C . GLY C 2 372 ? 28.599 42.138 -43.345 1.00 30.24 364 GLY C C 1
ATOM 6994 O O . GLY C 2 372 ? 28.732 43.299 -42.961 1.00 32.86 364 GLY C O 1
ATOM 6995 N N . LEU C 2 373 ? 28.675 41.787 -44.626 1.00 25.47 365 LEU C N 1
ATOM 6996 C CA . LEU C 2 373 ? 28.971 42.761 -45.674 1.00 31.42 365 LEU C CA 1
ATOM 6997 C C . LEU C 2 373 ? 27.897 42.824 -46.759 1.00 34.90 365 LEU C C 1
ATOM 6998 O O . LEU C 2 373 ? 27.855 43.775 -47.542 1.00 40.28 365 LEU C O 1
ATOM 7003 N N . ALA C 2 374 ? 27.035 41.812 -46.802 1.00 33.79 366 ALA C N 1
ATOM 7004 C CA . ALA C 2 374 ? 26.057 41.666 -47.882 1.00 29.39 366 ALA C CA 1
ATOM 7005 C C . ALA C 2 374 ? 25.100 42.853 -48.006 1.00 30.17 366 ALA C C 1
ATOM 7006 O O . ALA C 2 374 ? 25.100 43.551 -49.018 1.00 33.52 366 ALA C O 1
ATOM 7008 N N . ASN C 2 375 ? 24.287 43.080 -46.981 1.00 26.76 367 ASN C N 1
ATOM 7009 C CA . ASN C 2 375 ? 23.367 44.217 -46.989 1.00 28.06 367 ASN C CA 1
ATOM 7010 C C . ASN C 2 375 ? 24.022 45.609 -47.062 1.00 30.44 367 ASN C C 1
ATOM 7011 O O . ASN C 2 375 ? 23.524 46.478 -47.775 1.00 34.53 367 ASN C O 1
ATOM 7016 N N . PRO C 2 376 ? 25.126 45.833 -46.321 1.00 32.63 368 PRO C N 1
ATOM 7017 C CA . PRO C 2 376 ? 25.828 47.110 -46.500 1.00 33.21 368 PRO C CA 1
ATOM 7018 C C . PRO C 2 376 ? 26.310 47.353 -47.933 1.00 34.33 368 PRO C C 1
ATOM 7019 O O . PRO C 2 376 ? 26.283 48.495 -48.390 1.00 34.58 368 PRO C O 1
ATOM 7023 N N . LEU C 2 377 ? 26.740 46.304 -48.628 1.00 35.04 369 LEU C N 1
ATOM 7024 C CA . LEU C 2 377 ? 27.162 46.449 -50.018 1.00 37.02 369 LEU C CA 1
ATOM 7025 C C . LEU C 2 377 ? 25.974 46.722 -50.935 1.00 38.28 369 LEU C C 1
ATOM 7026 O O . LEU C 2 377 ? 26.094 47.461 -51.912 1.00 39.62 369 LEU C O 1
ATOM 7031 N N . GLU C 2 378 ? 24.831 46.121 -50.618 1.00 37.82 370 GLU C N 1
ATOM 7032 C CA . GLU C 2 378 ? 23.613 46.345 -51.391 1.00 37.86 370 GLU C CA 1
ATOM 7033 C C . GLU C 2 378 ? 23.190 47.807 -51.309 1.00 37.79 370 GLU C C 1
ATOM 7034 O O . GLU C 2 378 ? 22.712 48.382 -52.287 1.00 37.55 370 GLU C O 1
ATOM 7040 N N . ALA C 2 379 ? 23.379 48.406 -50.138 1.00 35.93 371 ALA C N 1
ATOM 7041 C CA . ALA C 2 379 ? 23.027 49.805 -49.931 1.00 34.71 371 ALA C CA 1
ATOM 7042 C C . ALA C 2 379 ? 23.946 50.729 -50.721 1.00 37.20 371 ALA C C 1
ATOM 7043 O O . ALA C 2 379 ? 23.598 51.877 -50.996 1.00 40.50 371 ALA C O 1
ATOM 7045 N N . GLU C 2 380 ? 25.121 50.225 -51.085 1.00 38.07 372 GLU C N 1
ATOM 7046 C CA . GLU C 2 380 ? 26.060 50.991 -51.896 1.00 38.79 372 GLU C CA 1
ATOM 7047 C C . GLU C 2 380 ? 25.839 50.736 -53.382 1.00 40.66 372 GLU C C 1
ATOM 7048 O O . GLU C 2 380 ? 26.618 51.186 -54.222 1.00 42.02 372 GLU C O 1
ATOM 7054 N N . GLY C 2 381 ? 24.774 50.008 -53.703 1.00 38.99 373 GLY C N 1
ATOM 7055 C CA . GLY C 2 381 ? 24.446 49.717 -55.086 1.00 40.08 373 GLY C CA 1
ATOM 7056 C C . GLY C 2 381 ? 25.323 48.643 -55.698 1.00 39.57 373 GLY C C 1
ATOM 7057 O O . GLY C 2 381 ? 25.549 48.628 -56.908 1.00 41.61 373 GLY C O 1
ATOM 7058 N N . ILE C 2 382 ? 25.820 47.742 -54.859 1.00 38.50 374 ILE C N 1
ATOM 7059 C CA . ILE C 2 382 ? 26.620 46.618 -55.327 1.00 37.14 374 ILE C CA 1
ATOM 7060 C C . ILE C 2 382 ? 25.895 45.309 -55.036 1.00 35.56 374 ILE C C 1
ATOM 7061 O O . ILE C 2 382 ? 25.625 44.990 -53.882 1.00 35.41 374 ILE C O 1
ATOM 7066 N N . SER C 2 383 ? 25.578 44.557 -56.086 1.00 37.07 375 SER C N 1
ATOM 7067 C CA . SER C 2 383 ? 24.848 43.299 -55.940 1.00 35.12 375 SER C CA 1
ATOM 7068 C C . SER C 2 383 ? 25.715 42.209 -55.320 1.00 34.86 375 SER C C 1
ATOM 7069 O O . SER C 2 383 ? 26.888 42.066 -55.663 1.00 34.35 375 SER C O 1
ATOM 7072 N N . THR C 2 384 ? 25.131 41.443 -54.405 1.00 35.19 376 THR C N 1
ATOM 7073 C CA . THR C 2 384 ? 25.874 40.423 -53.677 1.00 33.03 376 THR C CA 1
ATOM 7074 C C . THR C 2 384 ? 25.286 39.033 -53.870 1.00 32.93 376 THR C C 1
ATOM 7075 O O . THR C 2 384 ? 24.139 38.880 -54.285 1.00 33.41 376 THR C O 1
ATOM 7079 N N . LYS C 2 385 ? 26.094 38.024 -53.567 1.00 33.48 377 LYS C N 1
ATOM 7080 C CA . LYS C 2 385 ? 25.612 36.659 -53.428 1.00 35.40 377 LYS C CA 1
ATOM 7081 C C . LYS C 2 385 ? 26.166 36.134 -52.113 1.00 38.28 377 LYS C C 1
ATOM 7082 O O . LYS C 2 385 ? 27.359 35.851 -52.008 1.00 39.91 377 LYS C O 1
ATOM 7088 N N . TRP C 2 386 ? 25.306 36.018 -51.106 1.00 36.04 378 TRP C N 1
ATOM 7089 C CA . TRP C 2 386 ? 25.762 35.626 -49.777 1.00 33.04 378 TRP C CA 1
ATOM 7090 C C . TRP C 2 386 ? 26.453 34.263 -49.785 1.00 34.27 378 TRP C C 1
ATOM 7091 O O . TRP C 2 386 ? 25.879 33.260 -50.207 1.00 34.59 378 TRP C O 1
ATOM 7102 N N . SER C 2 387 ? 27.696 34.256 -49.313 1.00 32.55 379 SER C N 1
ATOM 7103 C CA . SER C 2 387 ? 28.608 33.129 -49.483 1.00 31.68 379 SER C CA 1
ATOM 7104 C C . SER C 2 387 ? 28.207 31.847 -48.755 1.00 31.09 379 SER C C 1
ATOM 7105 O O . SER C 2 387 ? 28.525 30.748 -49.209 1.00 31.65 379 SER C O 1
ATOM 7108 N N . ILE C 2 388 ? 27.515 31.985 -47.631 1.00 32.04 380 ILE C N 1
ATOM 7109 C CA . ILE C 2 388 ? 27.194 30.837 -46.789 1.00 33.37 380 ILE C CA 1
ATOM 7110 C C . ILE C 2 388 ? 26.313 29.806 -47.504 1.00 36.62 380 ILE C C 1
ATOM 7111 O O . ILE C 2 388 ? 26.395 28.607 -47.224 1.00 38.04 380 ILE C O 1
ATOM 7116 N N . GLU C 2 389 ? 25.499 30.273 -48.447 1.00 36.02 381 GLU C N 1
ATOM 7117 C CA . GLU C 2 389 ? 24.505 29.423 -49.105 1.00 36.32 381 GLU C CA 1
ATOM 7118 C C . GLU C 2 389 ? 25.067 28.143 -49.727 1.00 35.12 381 GLU C C 1
ATOM 7119 O O . GLU C 2 389 ? 24.427 27.094 -49.666 1.00 33.84 381 GLU C O 1
ATOM 7125 N N . MET C 2 390 ? 26.261 28.227 -50.308 1.00 36.27 382 MET C N 1
ATOM 7126 C CA . MET C 2 390 ? 26.870 27.077 -50.981 1.00 37.75 382 MET C CA 1
ATOM 7127 C C . MET C 2 390 ? 27.148 25.893 -50.051 1.00 37.93 382 MET C C 1
ATOM 7128 O O . MET C 2 390 ? 27.207 24.747 -50.496 1.00 41.01 382 MET C O 1
ATOM 7133 N N . VAL C 2 391 ? 27.318 26.171 -48.764 1.00 36.12 383 VAL C N 1
ATOM 7134 C CA . VAL C 2 391 ? 27.530 25.114 -47.781 1.00 33.18 383 VAL C CA 1
ATOM 7135 C C . VAL C 2 391 ? 26.186 24.485 -47.390 1.00 34.42 383 VAL C C 1
ATOM 7136 O O . VAL C 2 391 ? 26.127 23.368 -46.870 1.00 37.24 383 VAL C O 1
ATOM 7140 N N . PHE C 2 392 ? 25.101 25.193 -47.678 1.00 34.75 384 PHE C N 1
ATOM 7141 C CA . PHE C 2 392 ? 23.767 24.702 -47.342 1.00 33.58 384 PHE C CA 1
ATOM 7142 C C . PHE C 2 392 ? 22.898 24.447 -48.577 1.00 33.95 384 PHE C C 1
ATOM 7143 O O . PHE C 2 392 ? 21.675 24.561 -48.517 1.00 38.84 384 PHE C O 1
ATOM 7151 N N . SER C 2 393 ? 23.535 24.093 -49.688 1.00 32.64 385 SER C N 1
ATOM 7152 C CA . SER C 2 393 ? 22.820 23.800 -50.927 1.00 34.72 385 SER C CA 1
ATOM 7153 C C . SER C 2 393 ? 23.354 22.519 -51.559 1.00 34.27 385 SER C C 1
ATOM 7154 O O . SER C 2 393 ? 24.514 22.169 -51.360 1.00 34.08 385 SER C O 1
ATOM 7157 N N . PRO C 2 394 ? 22.501 21.806 -52.313 1.00 35.32 386 PRO C N 1
ATOM 7158 C CA . PRO C 2 394 ? 22.926 20.603 -53.041 1.00 36.39 386 PRO C CA 1
ATOM 7159 C C . PRO C 2 394 ? 23.653 20.962 -54.334 1.00 39.53 386 PRO C C 1
ATOM 7160 O O . PRO C 2 394 ? 23.027 21.026 -55.390 1.00 43.07 386 PRO C O 1
ATOM 7164 N N . ILE C 2 395 ? 24.962 21.178 -54.253 1.00 40.34 387 ILE C N 1
ATOM 7165 C CA . ILE C 2 395 ? 25.704 21.739 -55.379 1.00 43.09 387 ILE C CA 1
ATOM 7166 C C . ILE C 2 395 ? 26.648 20.768 -56.090 1.00 41.06 387 ILE C C 1
ATOM 7167 O O . ILE C 2 395 ? 27.330 21.155 -57.039 1.00 40.01 387 ILE C O 1
ATOM 7172 N N . HIS C 2 396 ? 26.685 19.513 -55.649 1.00 42.07 388 HIS C N 1
ATOM 7173 C CA . HIS C 2 396 ? 27.668 18.564 -56.175 1.00 45.04 388 HIS C CA 1
ATOM 7174 C C . HIS C 2 396 ? 27.112 17.587 -57.211 1.00 47.15 388 HIS C C 1
ATOM 7175 O O . HIS C 2 396 ? 26.005 17.071 -57.066 1.00 47.76 388 HIS C O 1
ATOM 7182 N N . GLY C 2 397 ? 27.899 17.331 -58.252 1.00 45.56 389 GLY C N 1
ATOM 7183 C CA . GLY C 2 397 ? 27.524 16.373 -59.276 1.00 42.63 389 GLY C CA 1
ATOM 7184 C C . GLY C 2 397 ? 27.198 17.018 -60.608 1.00 41.67 389 GLY C C 1
ATOM 7185 O O . GLY C 2 397 ? 26.909 18.213 -60.672 1.00 40.05 389 GLY C O 1
ATOM 7186 N N . ILE C 2 398 ? 27.254 16.223 -61.674 1.00 44.01 390 ILE C N 1
ATOM 7187 C CA . ILE C 2 398 ? 26.904 16.688 -63.012 1.00 44.66 390 ILE C CA 1
ATOM 7188 C C . ILE C 2 398 ? 25.502 17.286 -63.025 1.00 44.44 390 ILE C C 1
ATOM 7189 O O . ILE C 2 398 ? 25.275 18.364 -63.574 1.00 44.27 390 ILE C O 1
ATOM 7194 N N . ASP C 2 399 ? 24.570 16.583 -62.391 1.00 45.94 391 ASP C N 1
ATOM 7195 C CA . ASP C 2 399 ? 23.159 16.947 -62.424 1.00 49.16 391 ASP C CA 1
ATOM 7196 C C . ASP C 2 399 ? 22.825 18.205 -61.622 1.00 48.74 391 ASP C C 1
ATOM 7197 O O . ASP C 2 399 ? 21.734 18.759 -61.762 1.00 51.79 391 ASP C O 1
ATOM 7202 N N . GLN C 2 400 ? 23.757 18.654 -60.784 1.00 43.72 392 GLN C N 1
ATOM 7203 C CA . GLN C 2 400 ? 23.512 19.817 -59.932 1.00 40.99 392 GLN C CA 1
ATOM 7204 C C . GLN C 2 400 ? 24.203 21.077 -60.445 1.00 41.69 392 GLN C C 1
ATOM 7205 O O . GLN C 2 400 ? 24.201 22.110 -59.772 1.00 42.36 392 GLN C O 1
ATOM 7211 N N . ALA C 2 401 ? 24.793 20.987 -61.632 1.00 42.00 393 ALA C N 1
ATOM 7212 C CA . ALA C 2 401 ? 25.499 22.117 -62.227 1.00 37.84 393 ALA C CA 1
ATOM 7213 C C . ALA C 2 401 ? 24.590 23.331 -62.416 1.00 43.28 393 ALA C C 1
ATOM 7214 O O . ALA C 2 401 ? 24.966 24.455 -62.074 1.00 38.24 393 ALA C O 1
ATOM 7216 N N . SER C 2 402 ? 23.395 23.096 -62.952 1.00 44.02 394 SER C N 1
ATOM 7217 C CA . SER C 2 402 ? 22.444 24.172 -63.220 1.00 43.11 394 SER C CA 1
ATOM 7218 C C . SER C 2 402 ? 21.932 24.800 -61.928 1.00 40.41 394 SER C C 1
ATOM 7219 O O . SER C 2 402 ? 21.705 26.008 -61.863 1.00 40.48 394 SER C O 1
ATOM 7222 N N . ASP C 2 403 ? 21.753 23.975 -60.902 1.00 39.74 395 ASP C N 1
ATOM 7223 C CA . ASP C 2 403 ? 21.318 24.466 -59.601 1.00 41.25 395 ASP C CA 1
ATOM 7224 C C . ASP C 2 403 ? 22.385 25.353 -58.968 1.00 38.89 395 ASP C C 1
ATOM 7225 O O . ASP C 2 403 ? 22.070 26.363 -58.338 1.00 35.54 395 ASP C O 1
ATOM 7230 N N . LEU C 2 404 ? 23.647 24.970 -59.145 1.00 39.09 396 LEU C N 1
ATOM 7231 C CA . LEU C 2 404 ? 24.766 25.752 -58.630 1.00 36.08 396 LEU C CA 1
ATOM 7232 C C . LEU C 2 404 ? 24.835 27.112 -59.317 1.00 37.26 396 LEU C C 1
ATOM 7233 O O . LEU C 2 404 ? 25.047 28.135 -58.665 1.00 38.74 396 LEU C O 1
ATOM 7238 N N . ALA C 2 405 ? 24.651 27.114 -60.634 1.00 37.08 397 ALA C N 1
ATOM 7239 C CA . ALA C 2 405 ? 24.655 28.346 -61.414 1.00 37.15 397 ALA C CA 1
ATOM 7240 C C . ALA C 2 405 ? 23.486 29.243 -61.027 1.00 39.09 397 ALA C C 1
ATOM 7241 O O . ALA C 2 405 ? 23.618 30.467 -60.984 1.00 39.82 397 ALA C O 1
ATOM 7243 N N . GLU C 2 406 ? 22.343 28.624 -60.744 1.00 38.88 398 GLU C N 1
ATOM 7244 C CA . GLU C 2 406 ? 21.141 29.355 -60.358 1.00 39.63 398 GLU C CA 1
ATOM 7245 C C . GLU C 2 406 ? 21.363 30.143 -59.068 1.00 37.87 398 GLU C C 1
ATOM 7246 O O . GLU C 2 406 ? 20.802 31.223 -58.894 1.00 38.47 398 GLU C O 1
ATOM 7252 N N . LEU C 2 407 ? 22.183 29.600 -58.171 1.00 37.19 399 LEU C N 1
ATOM 7253 C CA . LEU C 2 407 ? 22.498 30.266 -56.908 1.00 34.38 399 LEU C CA 1
ATOM 7254 C C . LEU C 2 407 ? 23.127 31.640 -57.129 1.00 33.96 399 LEU C C 1
ATOM 7255 O O . LEU C 2 407 ? 22.941 32.551 -56.324 1.00 35.75 399 LEU C O 1
ATOM 7260 N N . PHE C 2 408 ? 23.872 31.780 -58.220 1.00 34.32 400 PHE C N 1
ATOM 7261 C CA . PHE C 2 408 ? 24.538 33.036 -58.543 1.00 36.09 400 PHE C CA 1
ATOM 7262 C C . PHE C 2 408 ? 23.724 33.875 -59.528 1.00 37.75 400 PHE C C 1
ATOM 7263 O O . PHE C 2 408 ? 23.842 35.099 -59.562 1.00 39.23 400 PHE C O 1
ATOM 7271 N N . ALA C 2 409 ? 22.893 33.212 -60.323 1.00 38.80 401 ALA C N 1
ATOM 7272 C CA . ALA C 2 409 ? 22.025 33.910 -61.263 1.00 39.03 401 ALA C CA 1
ATOM 7273 C C . ALA C 2 409 ? 20.861 34.569 -60.531 1.00 37.90 401 ALA C C 1
ATOM 7274 O O . ALA C 2 409 ? 20.358 35.609 -60.957 1.00 39.28 401 ALA C O 1
ATOM 7276 N N . ARG C 2 410 ? 20.450 33.960 -59.422 1.00 36.83 402 ARG C N 1
ATOM 7277 C CA . ARG C 2 410 ? 19.285 34.413 -58.657 1.00 37.88 402 ARG C CA 1
ATOM 7278 C C . ARG C 2 410 ? 19.323 35.876 -58.182 1.00 38.73 402 ARG C C 1
ATOM 7279 O O . ARG C 2 410 ? 18.370 36.617 -58.427 1.00 37.64 402 ARG C O 1
ATOM 7287 N N . PRO C 2 411 ? 20.409 36.301 -57.500 1.00 37.98 403 PRO C N 1
ATOM 7288 C CA . PRO C 2 411 ? 20.398 37.695 -57.035 1.00 38.67 403 PRO C CA 1
ATOM 7289 C C . PRO C 2 411 ? 20.427 38.696 -58.189 1.00 38.83 403 PRO C C 1
ATOM 7290 O O . PRO C 2 411 ? 19.894 39.798 -58.061 1.00 39.30 403 PRO C O 1
ATOM 7294 N N . LEU C 2 412 ? 21.041 38.309 -59.301 1.00 38.94 404 LEU C N 1
ATOM 7295 C CA . LEU C 2 412 ? 21.079 39.159 -60.484 1.00 40.97 404 LEU C CA 1
ATOM 7296 C C . LEU C 2 412 ? 19.696 39.218 -61.116 1.00 40.01 404 LEU C C 1
ATOM 7297 O O . LEU C 2 412 ? 19.239 40.278 -61.542 1.00 43.16 404 LEU C O 1
ATOM 7302 N N . HIS C 2 413 ? 19.034 38.067 -61.170 1.00 39.19 405 HIS C N 1
ATOM 7303 C CA . HIS C 2 413 ? 17.674 37.983 -61.684 1.00 39.74 405 HIS C CA 1
ATOM 7304 C C . HIS C 2 413 ? 16.738 38.857 -60.856 1.00 39.00 405 HIS C C 1
ATOM 7305 O O . HIS C 2 413 ? 15.931 39.605 -61.405 1.00 36.81 405 HIS C O 1
ATOM 7312 N N . ARG C 2 414 ? 16.862 38.762 -59.534 1.00 38.02 406 ARG C N 1
ATOM 7313 C CA . ARG C 2 414 ? 16.028 39.538 -58.622 1.00 38.42 406 ARG C CA 1
ATOM 7314 C C . ARG C 2 414 ? 16.250 41.037 -58.802 1.00 39.11 406 ARG C C 1
ATOM 7315 O O . ARG C 2 414 ? 15.307 41.823 -58.737 1.00 43.43 406 ARG C O 1
ATOM 7323 N N . GLN C 2 415 ? 17.504 41.419 -59.019 1.00 41.24 407 GLN C N 1
ATOM 7324 C CA . GLN C 2 415 ? 17.861 42.806 -59.293 1.00 45.81 407 GLN C CA 1
ATOM 7325 C C . GLN C 2 415 ? 17.048 43.350 -60.464 1.00 44.23 407 GLN C C 1
ATOM 7326 O O . GLN C 2 415 ? 16.582 44.490 -60.435 1.00 42.27 407 GLN C O 1
ATOM 7332 N N . ASN C 2 416 ? 16.869 42.517 -61.486 1.00 43.69 408 ASN C N 1
ATOM 7333 C CA . ASN C 2 416 ? 16.097 42.897 -62.665 1.00 46.13 408 ASN C CA 1
ATOM 7334 C C . ASN C 2 416 ? 14.595 42.969 -62.405 1.00 47.05 408 ASN C C 1
ATOM 7335 O O . ASN C 2 416 ? 13.929 43.901 -62.854 1.00 48.37 408 ASN C O 1
ATOM 7340 N N . LEU C 2 417 ? 14.070 41.980 -61.686 1.00 44.85 409 LEU C N 1
ATOM 7341 C CA . LEU C 2 417 ? 12.644 41.917 -61.384 1.00 47.26 409 LEU C CA 1
ATOM 7342 C C . LEU C 2 417 ? 12.192 43.121 -60.568 1.00 51.91 409 LEU C C 1
ATOM 7343 O O . LEU C 2 417 ? 11.116 43.671 -60.800 1.00 56.27 409 LEU C O 1
ATOM 7348 N N . LEU C 2 418 ? 13.022 43.528 -59.615 1.00 51.73 410 LEU C N 1
ATOM 7349 C CA . LEU C 2 418 ? 12.672 44.624 -58.720 1.00 51.88 410 LEU C CA 1
ATOM 7350 C C . LEU C 2 418 ? 12.877 45.991 -59.364 1.00 54.44 410 LEU C C 1
ATOM 7351 O O . LEU C 2 418 ? 12.358 46.995 -58.878 1.00 53.58 410 LEU C O 1
ATOM 7356 N N . ASN C 2 419 ? 13.636 46.027 -60.455 1.00 57.65 411 ASN C N 1
ATOM 7357 C CA . ASN C 2 419 ? 13.922 47.283 -61.139 1.00 61.62 411 ASN C CA 1
ATOM 7358 C C . ASN C 2 419 ? 13.975 47.125 -62.654 1.00 62.85 411 ASN C C 1
ATOM 7359 O O . ASN C 2 419 ? 13.271 47.821 -63.385 1.00 64.25 411 ASN C O 1
ATOM 7364 N N . MET D 3 1 ? 31.910 25.683 -14.323 1.00 22.35 1 MET D N 1
ATOM 7365 C CA . MET D 3 1 ? 31.256 25.748 -15.624 1.00 23.72 1 MET D CA 1
ATOM 7366 C C . MET D 3 1 ? 29.745 25.728 -15.465 1.00 27.15 1 MET D C 1
ATOM 7367 O O . MET D 3 1 ? 29.217 25.219 -14.475 1.00 31.04 1 MET D O 1
ATOM 7372 N N . GLU D 3 2 ? 29.055 26.281 -16.453 1.00 25.47 2 GLU D N 1
ATOM 7373 C CA . GLU D 3 2 ? 27.606 26.388 -16.410 1.00 28.71 2 GLU D CA 1
ATOM 7374 C C . GLU D 3 2 ? 26.999 25.873 -17.711 1.00 25.72 2 GLU D C 1
ATOM 7375 O O . GLU D 3 2 ? 27.137 26.505 -18.757 1.00 22.51 2 GLU D O 1
ATOM 7381 N N . LEU D 3 3 ? 26.339 24.720 -17.649 1.00 26.70 3 LEU D N 1
ATOM 7382 C CA . LEU D 3 3 ? 25.678 24.164 -18.825 1.00 28.15 3 LEU D CA 1
ATOM 7383 C C . LEU D 3 3 ? 24.618 25.131 -19.346 1.00 28.17 3 LEU D C 1
ATOM 7384 O O . LEU D 3 3 ? 23.711 25.525 -18.614 1.00 28.69 3 LEU D O 1
ATOM 7389 N N . THR D 3 4 ? 24.743 25.512 -20.613 1.00 26.53 4 THR D N 1
ATOM 7390 C CA . THR D 3 4 ? 23.869 26.519 -21.204 1.00 26.04 4 THR D CA 1
ATOM 7391 C C . THR D 3 4 ? 23.399 26.094 -22.591 1.00 27.04 4 THR D C 1
ATOM 7392 O O . THR D 3 4 ? 24.126 26.234 -23.576 1.00 26.95 4 THR D O 1
ATOM 7396 N N . LEU D 3 5 ? 22.182 25.563 -22.657 1.00 28.48 5 LEU D N 1
ATOM 7397 C CA . LEU D 3 5 ? 21.591 25.155 -23.924 1.00 25.10 5 LEU D CA 1
ATOM 7398 C C . LEU D 3 5 ? 21.160 26.389 -24.700 1.00 26.55 5 LEU D C 1
ATOM 7399 O O . LEU D 3 5 ? 21.295 26.449 -25.921 1.00 29.52 5 LEU D O 1
ATOM 7404 N N . TRP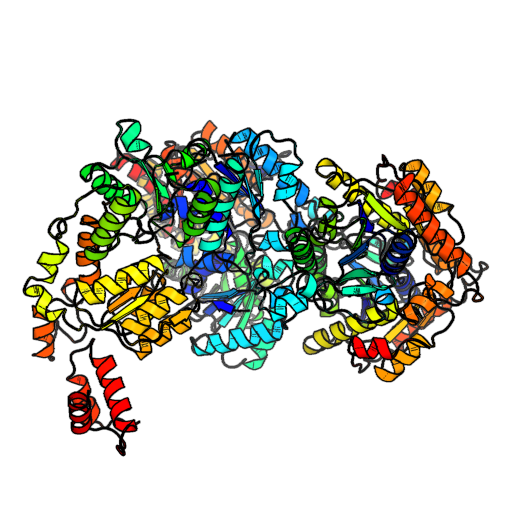 D 3 6 ? 20.647 27.376 -23.973 1.00 25.34 6 TRP D N 1
ATOM 7405 C CA . TRP D 3 6 ? 20.272 28.657 -24.554 1.00 25.85 6 TRP D CA 1
ATOM 7406 C C . TRP D 3 6 ? 20.655 29.772 -23.589 1.00 29.04 6 TRP D C 1
ATOM 7407 O O . TRP D 3 6 ? 20.366 29.694 -22.396 1.00 30.26 6 TRP D O 1
ATOM 7418 N N . THR D 3 7 ? 21.313 30.807 -24.096 1.00 29.00 7 THR D N 1
ATOM 7419 C CA . THR D 3 7 ? 21.673 31.936 -23.247 1.00 31.28 7 THR D CA 1
ATOM 7420 C C . THR D 3 7 ? 20.698 33.094 -23.463 1.00 29.25 7 THR D C 1
ATOM 7421 O O . THR D 3 7 ? 20.414 33.486 -24.596 1.00 26.36 7 THR D O 1
ATOM 7425 N N . TYR D 3 8 ? 20.163 33.621 -22.369 1.00 27.41 8 TYR D N 1
ATOM 7426 C CA . TYR D 3 8 ? 19.186 34.699 -22.452 1.00 27.56 8 TYR D CA 1
ATOM 7427 C C . TYR D 3 8 ? 19.824 36.023 -22.861 1.00 29.92 8 TYR D C 1
ATOM 7428 O O . TYR D 3 8 ? 19.179 36.865 -23.487 1.00 31.65 8 TYR D O 1
ATOM 7437 N N . GLU D 3 9 ? 21.094 36.197 -22.511 1.00 25.48 9 GLU D N 1
ATOM 7438 C CA . GLU D 3 9 ? 21.846 37.370 -22.939 1.00 24.92 9 GLU D CA 1
ATOM 7439 C C . GLU D 3 9 ? 23.166 36.972 -23.586 1.00 25.04 9 GLU D C 1
ATOM 7440 O O . GLU D 3 9 ? 23.699 35.893 -23.323 1.00 23.01 9 GLU D O 1
ATOM 7446 N N . GLY D 3 10 ? 23.689 37.848 -24.437 1.00 20.97 10 GLY D N 1
ATOM 7447 C CA . GLY D 3 10 ? 25.019 37.662 -24.983 1.00 21.52 10 GLY D CA 1
ATOM 7448 C C . GLY D 3 10 ? 26.047 38.156 -23.981 1.00 26.53 10 GLY D C 1
ATOM 7449 O O . GLY D 3 10 ? 25.685 38.622 -22.895 1.00 25.21 10 GLY D O 1
ATOM 7450 N N . PRO D 3 11 ? 27.337 38.053 -24.331 1.00 23.68 11 PRO D N 1
ATOM 7451 C CA . PRO D 3 11 ? 28.398 38.627 -23.497 1.00 25.55 11 PRO D CA 1
ATOM 7452 C C . PRO D 3 11 ? 28.260 40.147 -23.465 1.00 24.94 11 PRO D C 1
ATOM 7453 O O . PRO D 3 11 ? 27.567 40.701 -24.320 1.00 19.83 11 PRO D O 1
ATOM 7457 N N . PRO D 3 12 ? 28.901 40.815 -22.490 1.00 28.40 12 PRO D N 1
ATOM 7458 C CA . PRO D 3 12 ? 28.721 42.264 -22.329 1.00 27.91 12 PRO D CA 1
ATOM 7459 C C . PRO D 3 12 ? 29.174 43.121 -23.515 1.00 28.57 12 PRO D C 1
ATOM 7460 O O . PRO D 3 12 ? 28.635 44.214 -23.684 1.00 31.56 12 PRO D O 1
ATOM 7464 N N . HIS D 3 13 ? 30.123 42.656 -24.321 1.00 28.80 13 HIS D N 1
ATOM 7465 C CA . HIS D 3 13 ? 30.609 43.486 -25.424 1.00 29.40 13 HIS D CA 1
ATOM 7466 C C . HIS D 3 13 ? 29.549 43.682 -26.514 1.00 27.52 13 HIS D C 1
ATOM 7467 O O . HIS D 3 13 ? 29.602 44.646 -27.279 1.00 24.87 13 HIS D O 1
ATOM 7474 N N . ILE D 3 14 ? 28.579 42.774 -26.566 1.00 23.74 14 ILE D N 1
ATOM 7475 C CA . ILE D 3 14 ? 27.444 42.927 -27.466 1.00 22.60 14 ILE D CA 1
ATOM 7476 C C . ILE D 3 14 ? 26.623 44.148 -27.054 1.00 23.37 14 ILE D C 1
ATOM 7477 O O . ILE D 3 14 ? 26.182 44.928 -27.899 1.00 20.93 14 ILE D O 1
ATOM 7482 N N . GLY D 3 15 ? 26.432 44.310 -25.748 1.00 23.75 15 GLY D N 1
ATOM 7483 C CA . GLY D 3 15 ? 25.765 45.483 -25.212 1.00 26.68 15 GLY D CA 1
ATOM 7484 C C . GLY D 3 15 ? 26.515 46.757 -25.555 1.00 27.66 15 GLY D C 1
ATOM 7485 O O . GLY D 3 15 ? 25.909 47.783 -25.862 1.00 31.13 15 GLY D O 1
ATOM 7486 N N . ALA D 3 16 ? 27.842 46.690 -25.511 1.00 26.62 16 ALA D N 1
ATOM 7487 C CA . ALA D 3 16 ? 28.677 47.825 -25.888 1.00 26.72 16 ALA D CA 1
ATOM 7488 C C . ALA D 3 16 ? 28.527 48.127 -27.376 1.00 27.93 16 ALA D C 1
ATOM 7489 O O . ALA D 3 16 ? 28.439 49.286 -27.782 1.00 28.98 16 ALA D O 1
ATOM 7491 N N . MET D 3 17 ? 28.493 47.073 -28.183 1.00 28.95 17 MET D N 1
ATOM 7492 C CA . MET D 3 17 ? 28.328 47.214 -29.624 1.00 29.81 17 MET D CA 1
ATOM 7493 C C . MET D 3 17 ? 26.961 47.797 -29.958 1.00 31.04 17 MET D C 1
ATOM 7494 O O . MET D 3 17 ? 26.815 48.548 -30.923 1.00 31.69 17 MET D O 1
ATOM 7499 N N . ARG D 3 18 ? 25.963 47.449 -29.151 1.00 29.74 18 ARG D N 1
ATOM 7500 C CA . ARG D 3 18 ? 24.612 47.963 -29.348 1.00 27.51 18 ARG D CA 1
ATOM 7501 C C . ARG D 3 18 ? 24.552 49.469 -29.132 1.00 25.42 18 ARG D C 1
ATOM 7502 O O . ARG D 3 18 ? 23.799 50.165 -29.804 1.00 28.52 18 ARG D O 1
ATOM 7510 N N . ILE D 3 19 ? 25.345 49.966 -28.189 1.00 28.65 19 ILE D N 1
ATOM 7511 C CA . ILE D 3 19 ? 25.400 51.400 -27.927 1.00 32.26 19 ILE D CA 1
ATOM 7512 C C . ILE D 3 19 ? 26.074 52.140 -29.079 1.00 32.20 19 ILE D C 1
ATOM 7513 O O . ILE D 3 19 ? 25.537 53.118 -29.598 1.00 30.65 19 ILE D O 1
ATOM 7518 N N . ALA D 3 20 ? 27.247 51.656 -29.476 1.00 31.97 20 ALA D N 1
ATOM 7519 C CA . ALA D 3 20 ? 28.032 52.288 -30.530 1.00 32.98 20 ALA D CA 1
ATOM 7520 C C . ALA D 3 20 ? 27.296 52.320 -31.865 1.00 36.91 20 ALA D C 1
ATOM 7521 O O . ALA D 3 20 ? 27.376 53.303 -32.604 1.00 40.75 20 ALA D O 1
ATOM 7523 N N . THR D 3 21 ? 26.579 51.245 -32.171 1.00 34.47 21 THR D N 1
ATOM 7524 C CA . THR D 3 21 ? 25.889 51.131 -33.452 1.00 33.17 21 THR D CA 1
ATOM 7525 C C . THR D 3 21 ? 24.578 51.918 -33.467 1.00 32.84 21 THR D C 1
ATOM 7526 O O . THR D 3 21 ? 24.195 52.477 -34.496 1.00 29.85 21 THR D O 1
ATOM 7530 N N . SER D 3 22 ? 23.898 51.964 -32.323 1.00 33.03 22 SER D N 1
ATOM 7531 C CA . SER D 3 22 ? 22.670 52.745 -32.194 1.00 33.46 22 SER D CA 1
ATOM 7532 C C . SER D 3 22 ? 22.971 54.229 -32.354 1.00 34.70 22 SER D C 1
ATOM 7533 O O . SER D 3 22 ? 22.115 55.007 -32.777 1.00 34.62 22 SER D O 1
ATOM 7536 N N . MET D 3 23 ? 24.194 54.615 -32.006 1.00 35.02 23 MET D N 1
ATOM 7537 C CA . MET D 3 23 ? 24.607 56.010 -32.080 1.00 37.26 23 MET D CA 1
ATOM 7538 C C . MET D 3 23 ? 25.271 56.338 -33.414 1.00 35.00 23 MET D C 1
ATOM 7539 O O . MET D 3 23 ? 25.456 55.469 -34.266 1.00 34.88 23 MET D O 1
ATOM 7544 N N . LYS D 3 24 ? 25.624 57.605 -33.587 1.00 34.64 24 LYS D N 1
ATOM 7545 C CA . LYS D 3 24 ? 26.343 58.045 -34.773 1.00 39.02 24 LYS D CA 1
ATOM 7546 C C . LYS D 3 24 ? 27.546 58.884 -34.357 1.00 39.06 24 LYS D C 1
ATOM 7547 O O . LYS D 3 24 ? 27.456 59.695 -33.437 1.00 41.83 24 LYS D O 1
ATOM 7553 N N . GLY D 3 25 ? 28.674 58.675 -35.025 1.00 35.97 25 GLY D N 1
ATOM 7554 C CA . GLY D 3 25 ? 29.891 59.398 -34.702 1.00 37.91 25 GLY D CA 1
ATOM 7555 C C . GLY D 3 25 ? 30.649 58.778 -33.543 1.00 37.12 25 GLY D C 1
ATOM 7556 O O . GLY D 3 25 ? 31.529 59.405 -32.958 1.00 39.03 25 GLY D O 1
ATOM 7557 N N . LEU D 3 26 ? 30.304 57.540 -33.209 1.00 34.50 26 LEU D N 1
ATOM 7558 C CA . LEU D 3 26 ? 30.965 56.822 -32.126 1.00 36.77 26 LEU D CA 1
ATOM 7559 C C . LEU D 3 26 ? 31.506 55.482 -32.618 1.00 38.74 26 LEU D C 1
ATOM 7560 O O . LEU D 3 26 ? 30.736 54.559 -32.891 1.00 40.06 26 LEU D O 1
ATOM 7565 N N . HIS D 3 27 ? 32.828 55.374 -32.728 1.00 38.48 27 HIS D N 1
ATOM 7566 C CA . HIS D 3 27 ? 33.445 54.133 -33.191 1.00 35.93 27 HIS D CA 1
ATOM 7567 C C . HIS D 3 27 ? 33.861 53.249 -32.020 1.00 34.12 27 HIS D C 1
ATOM 7568 O O . HIS D 3 27 ? 33.941 53.711 -30.882 1.00 34.53 27 HIS D O 1
ATOM 7575 N N . TYR D 3 28 ? 34.136 51.982 -32.314 1.00 31.66 28 TYR D N 1
ATOM 7576 C CA . TYR D 3 28 ? 34.354 50.967 -31.287 1.00 29.36 28 TYR D CA 1
ATOM 7577 C C . TYR D 3 28 ? 35.472 50.025 -31.720 1.00 30.28 28 TYR D C 1
ATOM 7578 O O . TYR D 3 28 ? 35.304 49.241 -32.650 1.00 31.37 28 TYR D O 1
ATOM 7587 N N . VAL D 3 29 ? 36.618 50.114 -31.056 1.00 28.21 29 VAL D N 1
ATOM 7588 C CA . VAL D 3 29 ? 37.708 49.186 -31.318 1.00 27.33 29 VAL D CA 1
ATOM 7589 C C . VAL D 3 29 ? 37.627 48.018 -30.342 1.00 28.80 29 VAL D C 1
ATOM 7590 O O . VAL D 3 29 ? 37.765 48.196 -29.131 1.00 27.32 29 VAL D O 1
ATOM 7594 N N . LEU D 3 30 ? 37.396 46.826 -30.879 1.00 25.82 30 LEU D N 1
ATOM 7595 C CA . LEU D 3 30 ? 37.202 45.639 -30.058 1.00 26.48 30 LEU D CA 1
ATOM 7596 C C . LEU D 3 30 ? 38.346 44.648 -30.245 1.00 25.90 30 LEU D C 1
ATOM 7597 O O . LEU D 3 30 ? 38.557 44.128 -31.340 1.00 29.71 30 LEU D O 1
ATOM 7602 N N . HIS D 3 31 ? 39.091 44.406 -29.172 1.00 22.38 31 HIS D N 1
ATOM 7603 C CA . HIS D 3 31 ? 40.138 43.399 -29.179 1.00 25.32 31 HIS D CA 1
ATOM 7604 C C . HIS D 3 31 ? 39.442 42.051 -29.085 1.00 24.91 31 HIS D C 1
ATOM 7605 O O . HIS D 3 31 ? 38.788 41.758 -28.087 1.00 22.52 31 HIS D O 1
ATOM 7612 N N . ALA D 3 32 ? 39.559 41.238 -30.128 1.00 22.60 32 ALA D N 1
ATOM 7613 C CA . ALA D 3 32 ? 38.816 39.986 -30.180 1.00 22.66 32 ALA D CA 1
ATOM 7614 C C . ALA D 3 32 ? 39.460 39.021 -31.163 1.00 23.11 32 ALA D C 1
ATOM 7615 O O . ALA D 3 32 ? 40.150 39.447 -32.081 1.00 21.68 32 ALA D O 1
ATOM 7617 N N . PRO D 3 33 ? 39.239 37.711 -30.975 1.00 21.81 33 PRO D N 1
ATOM 7618 C CA . PRO D 3 33 ? 39.788 36.751 -31.936 1.00 20.30 33 PRO D CA 1
ATOM 7619 C C . PRO D 3 33 ? 39.028 36.766 -33.257 1.00 29.28 33 PRO D C 1
ATOM 7620 O O . PRO D 3 33 ? 37.895 37.249 -33.330 1.00 26.01 33 PRO D O 1
ATOM 7624 N N . GLN D 3 34 ? 39.669 36.242 -34.295 1.00 33.36 34 GLN D N 1
ATOM 7625 C CA . GLN D 3 34 ? 39.027 36.032 -35.580 1.00 31.99 34 GLN D CA 1
ATOM 7626 C C . GLN D 3 34 ? 37.760 35.218 -35.347 1.00 32.04 34 GLN D C 1
ATOM 7627 O O . GLN D 3 34 ? 37.803 34.188 -34.680 1.00 28.90 34 GLN D O 1
ATOM 7633 N N . GLY D 3 35 ? 36.630 35.689 -35.866 1.00 29.87 35 GLY D N 1
ATOM 7634 C CA . GLY D 3 35 ? 35.383 34.957 -35.725 1.00 26.83 35 GLY D CA 1
ATOM 7635 C C . GLY D 3 35 ? 34.309 35.678 -34.933 1.00 26.98 35 GLY D C 1
ATOM 7636 O O . GLY D 3 35 ? 33.118 35.420 -35.112 1.00 26.53 35 GLY D O 1
ATOM 7637 N N . ASP D 3 36 ? 34.722 36.584 -34.053 1.00 26.40 36 ASP D N 1
ATOM 7638 C CA A ASP D 3 36 ? 33.768 37.336 -33.242 0.47 27.33 36 ASP D CA 1
ATOM 7639 C CA B ASP D 3 36 ? 33.781 37.349 -33.241 0.53 27.39 36 ASP D CA 1
ATOM 7640 C C . ASP D 3 36 ? 33.039 38.396 -34.061 1.00 28.62 36 ASP D C 1
ATOM 7641 O O . ASP D 3 36 ? 32.175 39.105 -33.546 1.00 30.81 36 ASP D O 1
ATOM 7650 N N . THR D 3 37 ? 33.382 38.493 -35.340 1.00 26.18 37 THR D N 1
ATOM 7651 C CA . THR D 3 37 ? 32.729 39.438 -36.234 1.00 25.12 37 THR D CA 1
ATOM 7652 C C . THR D 3 37 ? 31.332 38.963 -36.618 1.00 24.22 37 THR D C 1
ATOM 7653 O O . THR D 3 37 ? 30.639 39.628 -37.388 1.00 27.94 37 THR D O 1
ATOM 7657 N N . TYR D 3 38 ? 30.924 37.813 -36.079 1.00 20.67 38 TYR D N 1
ATOM 7658 C CA . TYR D 3 38 ? 29.565 37.311 -36.264 1.00 21.49 38 TYR D CA 1
ATOM 7659 C C . TYR D 3 38 ? 28.579 38.344 -35.745 1.00 21.22 38 TYR D C 1
ATOM 7660 O O . TYR D 3 38 ? 27.442 38.422 -36.203 1.00 24.94 38 TYR D O 1
ATOM 7669 N N . ALA D 3 39 ? 29.030 39.124 -34.768 1.00 22.48 39 ALA D N 1
ATOM 7670 C CA . ALA D 3 39 ? 28.206 40.142 -34.132 1.00 24.74 39 ALA D CA 1
ATOM 7671 C C . ALA D 3 39 ? 27.652 41.134 -35.146 1.00 24.96 39 ALA D C 1
ATOM 7672 O O . ALA D 3 39 ? 26.571 41.688 -34.953 1.00 26.20 39 ALA D O 1
ATOM 7674 N N . ASP D 3 40 ? 28.396 41.350 -36.227 1.00 24.07 40 ASP D N 1
ATOM 7675 C CA . ASP D 3 40 ? 27.946 42.228 -37.300 1.00 26.68 40 ASP D CA 1
ATOM 7676 C C . ASP D 3 40 ? 26.595 41.780 -37.853 1.00 28.06 40 ASP D C 1
ATOM 7677 O O . ASP D 3 40 ? 25.755 42.609 -38.206 1.00 32.35 40 ASP D O 1
ATOM 7682 N N . LEU D 3 41 ? 26.387 40.468 -37.917 1.00 25.56 41 LEU D N 1
ATOM 7683 C CA . LEU D 3 41 ? 25.154 39.909 -38.467 1.00 25.39 41 LEU D CA 1
ATOM 7684 C C . LEU D 3 41 ? 23.932 40.217 -37.608 1.00 25.97 41 LEU D C 1
ATOM 7685 O O . LEU D 3 41 ? 22.802 40.187 -38.093 1.00 24.87 41 LEU D O 1
ATOM 7690 N N . LEU D 3 42 ? 24.157 40.507 -36.332 1.00 27.91 42 LEU D N 1
ATOM 7691 C CA . LEU D 3 42 ? 23.070 40.915 -35.455 1.00 29.56 42 LEU D CA 1
ATOM 7692 C C . LEU D 3 42 ? 22.464 42.212 -35.975 1.00 31.98 42 LEU D C 1
ATOM 7693 O O . LEU D 3 42 ? 21.267 42.463 -35.821 1.00 32.76 42 LEU D O 1
ATOM 7698 N N . PHE D 3 43 ? 23.302 43.028 -36.606 1.00 28.79 43 PHE D N 1
ATOM 7699 C CA . PHE D 3 43 ? 22.881 44.334 -37.092 1.00 28.79 43 PHE D CA 1
ATOM 7700 C C . PHE D 3 43 ? 22.570 44.342 -38.589 1.00 29.66 43 PHE D C 1
ATOM 7701 O O . PHE D 3 43 ? 21.708 45.096 -39.039 1.00 30.16 43 PHE D O 1
ATOM 7709 N N . THR D 3 44 ? 23.264 43.505 -39.357 1.00 27.15 44 THR D N 1
ATOM 7710 C CA . THR D 3 44 ? 23.068 43.476 -40.807 1.00 29.04 44 THR D CA 1
ATOM 7711 C C . THR D 3 44 ? 21.954 42.522 -41.235 1.00 30.16 44 THR D C 1
ATOM 7712 O O . THR D 3 44 ? 21.371 42.677 -42.309 1.00 32.21 44 THR D O 1
ATOM 7716 N N . MET D 3 45 ? 21.659 41.538 -40.394 1.00 28.45 45 MET D N 1
ATOM 7717 C CA . MET D 3 45 ? 20.656 40.535 -40.730 1.00 27.77 45 MET D CA 1
ATOM 7718 C C . MET D 3 45 ? 19.399 40.642 -39.864 1.00 28.73 45 MET D C 1
ATOM 7719 O O . MET D 3 45 ? 18.288 40.725 -40.385 1.00 32.57 45 MET D O 1
ATOM 7724 N N . ILE D 3 46 ? 19.573 40.641 -38.546 1.00 26.46 46 ILE D N 1
ATOM 7725 C CA . ILE D 3 46 ? 18.433 40.744 -37.640 1.00 25.96 46 ILE D CA 1
ATOM 7726 C C . ILE D 3 46 ? 17.836 42.149 -37.657 1.00 27.03 46 ILE D C 1
ATOM 7727 O O . ILE D 3 46 ? 16.622 42.313 -37.801 1.00 29.98 46 ILE D O 1
ATOM 7732 N N . GLU D 3 47 ? 18.684 43.162 -37.519 1.00 24.81 47 GLU D N 1
ATOM 7733 C CA . GLU D 3 47 ? 18.218 44.544 -37.602 1.00 27.22 47 GLU D CA 1
ATOM 7734 C C . GLU D 3 47 ? 18.186 45.015 -39.049 1.00 27.35 47 GLU D C 1
ATOM 7735 O O . GLU D 3 47 ? 17.698 46.107 -39.345 1.00 26.08 47 GLU D O 1
ATOM 7741 N N . ARG D 3 48 ? 18.727 44.186 -39.940 1.00 27.22 48 ARG D N 1
ATOM 7742 C CA . ARG D 3 48 ? 18.586 44.387 -41.378 1.00 31.32 48 ARG D CA 1
ATOM 7743 C C . ARG D 3 48 ? 19.165 45.729 -41.843 1.00 33.90 48 ARG D C 1
ATOM 7744 O O . ARG D 3 48 ? 18.632 46.359 -42.754 1.00 36.59 48 ARG D O 1
ATOM 7752 N N . ARG D 3 49 ? 20.256 46.160 -41.218 1.00 33.31 49 ARG D N 1
ATOM 7753 C CA . ARG D 3 49 ? 20.829 47.472 -41.511 1.00 32.91 49 ARG D CA 1
ATOM 7754 C C . ARG D 3 49 ? 21.697 47.481 -42.766 1.00 34.39 49 ARG D C 1
ATOM 7755 O O . ARG D 3 49 ? 22.382 46.504 -43.072 1.00 34.02 49 ARG D O 1
ATOM 7763 N N . GLY D 3 50 ? 21.662 48.597 -43.487 1.00 35.16 50 GLY D N 1
ATOM 7764 C CA . GLY D 3 50 ? 22.406 48.735 -44.724 1.00 36.08 50 GLY D CA 1
ATOM 7765 C C . GLY D 3 50 ? 23.738 49.427 -44.522 1.00 37.09 50 GLY D C 1
ATOM 7766 O O . GLY D 3 50 ? 24.219 50.142 -45.399 1.00 35.37 50 GLY D O 1
ATOM 7767 N N . SER D 3 51 ? 24.334 49.216 -43.356 1.00 37.33 51 SER D N 1
ATOM 7768 C CA . SER D 3 51 ? 25.643 49.778 -43.063 1.00 38.71 51 SER D CA 1
ATOM 7769 C C . SER D 3 51 ? 26.385 48.888 -42.083 1.00 33.99 51 SER D C 1
ATOM 7770 O O . SER D 3 51 ? 25.778 48.269 -41.209 1.00 34.11 51 SER D O 1
ATOM 7773 N N . ARG D 3 52 ? 27.701 48.822 -42.236 1.00 30.90 52 ARG D N 1
ATOM 7774 C CA . ARG D 3 52 ? 28.534 48.057 -41.325 1.00 31.03 52 ARG D CA 1
ATOM 7775 C C . ARG D 3 52 ? 28.549 48.740 -39.966 1.00 29.86 52 ARG D C 1
ATOM 7776 O O . ARG D 3 52 ? 28.601 49.967 -39.890 1.00 30.99 52 ARG D O 1
ATOM 7784 N N . PRO D 3 53 ? 28.477 47.947 -38.887 1.00 27.96 53 PRO D N 1
ATOM 7785 C CA . PRO D 3 53 ? 28.626 48.482 -37.530 1.00 28.38 53 PRO D CA 1
ATOM 7786 C C . PRO D 3 53 ? 29.943 49.238 -37.392 1.00 30.24 53 PRO D C 1
ATOM 7787 O O . PRO D 3 53 ? 30.947 48.828 -37.979 1.00 28.12 53 PRO D O 1
ATOM 7791 N N . PRO D 3 54 ? 29.942 50.340 -36.627 1.00 32.85 54 PRO D N 1
ATOM 7792 C CA . PRO D 3 54 ? 31.152 51.149 -36.449 1.00 32.52 54 PRO D CA 1
ATOM 7793 C C . PRO D 3 54 ? 32.137 50.452 -35.521 1.00 31.65 54 PRO D C 1
ATOM 7794 O O . PRO D 3 54 ? 32.608 51.056 -34.560 1.00 33.86 54 PRO D O 1
ATOM 7798 N N . VAL D 3 55 ? 32.442 49.192 -35.814 1.00 27.34 55 VAL D N 1
ATOM 7799 C CA . VAL D 3 55 ? 33.291 48.383 -34.955 1.00 25.41 55 VAL D CA 1
ATOM 7800 C C . VAL D 3 55 ? 34.511 47.870 -35.710 1.00 32.61 55 VAL D C 1
ATOM 7801 O O . VAL D 3 55 ? 34.385 47.228 -36.754 1.00 36.96 55 VAL D O 1
ATOM 7805 N N . THR D 3 56 ? 35.693 48.169 -35.182 1.00 29.68 56 THR D N 1
ATOM 7806 C CA . THR D 3 56 ? 36.928 47.622 -35.719 1.00 30.48 56 THR D CA 1
ATOM 7807 C C . THR D 3 56 ? 37.422 46.506 -34.807 1.00 31.77 56 THR D C 1
ATOM 7808 O O . THR D 3 56 ? 37.781 46.753 -33.656 1.00 34.47 56 THR D O 1
ATOM 7812 N N . TYR D 3 57 ? 37.422 45.280 -35.322 1.00 28.46 57 TYR D N 1
ATOM 7813 C CA . TYR D 3 57 ? 37.897 44.125 -34.569 1.00 28.94 57 TYR D CA 1
ATOM 7814 C C . TYR D 3 57 ? 39.359 43.862 -34.917 1.00 33.10 57 TYR D C 1
ATOM 7815 O O . TYR D 3 57 ? 39.744 43.934 -36.081 1.00 33.85 57 TYR D O 1
ATOM 7824 N N . THR D 3 58 ? 40.170 43.540 -33.914 1.00 32.43 58 THR D N 1
ATOM 7825 C CA . THR D 3 58 ? 41.574 43.224 -34.154 1.00 28.85 58 THR D CA 1
ATOM 7826 C C . THR D 3 58 ? 41.722 41.843 -34.794 1.00 30.19 58 THR D C 1
ATOM 7827 O O . THR D 3 58 ? 42.710 41.574 -35.478 1.00 30.09 58 THR D O 1
ATOM 7831 N N . THR D 3 59 ? 40.726 40.987 -34.567 1.00 29.68 59 THR D N 1
ATOM 7832 C CA . THR D 3 59 ? 40.681 39.621 -35.103 1.00 29.32 59 THR D CA 1
ATOM 7833 C C . THR D 3 59 ? 42.018 38.886 -35.074 1.00 30.93 59 THR D C 1
ATOM 7834 O O . THR D 3 59 ? 42.528 38.484 -36.117 1.00 32.42 59 THR D O 1
ATOM 7838 N N . PHE D 3 60 ? 42.584 38.709 -33.885 1.00 30.91 60 PHE D N 1
ATOM 7839 C CA . PHE D 3 60 ? 43.844 37.980 -33.775 1.00 30.41 60 PHE D CA 1
ATOM 7840 C C . PHE D 3 60 ? 43.658 36.479 -33.991 1.00 27.91 60 PHE D C 1
ATOM 7841 O O . PHE D 3 60 ? 42.580 35.935 -33.748 1.00 25.06 60 PHE D O 1
ATOM 7849 N N . GLN D 3 61 ? 44.712 35.822 -34.466 1.00 28.59 61 GLN D N 1
ATOM 7850 C CA . GLN D 3 61 ? 44.710 34.375 -34.641 1.00 27.56 61 GLN D CA 1
ATOM 7851 C C . GLN D 3 61 ? 45.675 33.743 -33.650 1.00 28.15 61 GLN D C 1
ATOM 7852 O O . GLN D 3 61 ? 46.313 34.446 -32.868 1.00 28.62 61 GLN D O 1
ATOM 7858 N N . ALA D 3 62 ? 45.788 32.419 -33.694 1.00 28.68 62 ALA D N 1
ATOM 7859 C CA . ALA D 3 62 ? 46.684 31.695 -32.799 1.00 29.87 62 ALA D CA 1
ATOM 7860 C C . ALA D 3 62 ? 48.140 32.088 -33.027 1.00 29.24 62 ALA D C 1
ATOM 7861 O O . ALA D 3 62 ? 48.925 32.172 -32.081 1.00 28.07 62 ALA D O 1
ATOM 7863 N N . ARG D 3 63 ? 48.494 32.340 -34.285 1.00 28.31 63 ARG D N 1
ATOM 7864 C CA . ARG D 3 63 ? 49.857 32.733 -34.632 1.00 26.67 63 ARG D CA 1
ATOM 7865 C C . ARG D 3 63 ? 50.228 34.070 -33.995 1.00 28.88 63 ARG D C 1
ATOM 7866 O O . ARG D 3 63 ? 51.400 34.345 -33.746 1.00 28.86 63 ARG D O 1
ATOM 7874 N N . ASP D 3 64 ? 49.220 34.895 -33.731 1.00 30.34 64 ASP D N 1
ATOM 7875 C CA . ASP D 3 64 ? 49.439 36.213 -33.150 1.00 30.93 64 ASP D CA 1
ATOM 7876 C C . ASP D 3 64 ? 49.802 36.127 -31.671 1.00 29.98 64 ASP D C 1
ATOM 7877 O O . ASP D 3 64 ? 50.428 37.036 -31.126 1.00 31.51 64 ASP D O 1
ATOM 7882 N N . LEU D 3 65 ? 49.410 35.031 -31.028 1.00 25.52 65 LEU D N 1
ATOM 7883 C CA . LEU D 3 65 ? 49.700 34.832 -29.610 1.00 24.45 65 LEU D CA 1
ATOM 7884 C C . LEU D 3 65 ? 51.198 34.652 -29.378 1.00 26.61 65 LEU D C 1
ATOM 7885 O O . LEU D 3 65 ? 51.695 34.845 -28.270 1.00 29.60 65 LEU D O 1
ATOM 7890 N N . GLY D 3 66 ? 51.916 34.286 -30.433 1.00 27.13 66 GLY D N 1
ATOM 7891 C CA . GLY D 3 66 ? 53.357 34.176 -30.360 1.00 30.86 66 GLY D CA 1
ATOM 7892 C C . GLY D 3 66 ? 54.022 35.498 -30.682 1.00 30.38 66 GLY D C 1
ATOM 7893 O O . GLY D 3 66 ? 55.246 35.588 -30.735 1.00 32.71 66 GLY D O 1
ATOM 7894 N N . GLY D 3 67 ? 53.211 36.530 -30.895 1.00 30.63 67 GLY D N 1
ATOM 7895 C CA . GLY D 3 67 ? 53.723 37.842 -31.242 1.00 30.56 67 GLY D CA 1
ATOM 7896 C C . GLY D 3 67 ? 53.204 38.941 -30.334 1.00 32.57 67 GLY D C 1
ATOM 7897 O O . GLY D 3 67 ? 52.775 38.681 -29.210 1.00 31.18 67 GLY D O 1
ATOM 7898 N N . ASP D 3 68 ? 53.236 40.174 -30.832 1.00 33.82 68 ASP D N 1
ATOM 7899 C CA . ASP D 3 68 ? 52.865 41.344 -30.045 1.00 31.92 68 ASP D CA 1
ATOM 7900 C C . ASP D 3 68 ? 51.401 41.729 -30.267 1.00 31.02 68 ASP D C 1
ATOM 7901 O O . ASP D 3 68 ? 51.098 42.596 -31.088 1.00 30.58 68 ASP D O 1
ATOM 7906 N N . THR D 3 69 ? 50.498 41.094 -29.525 1.00 25.85 69 THR D N 1
ATOM 7907 C CA . THR D 3 69 ? 49.070 41.371 -29.661 1.00 23.03 69 THR D CA 1
ATOM 7908 C C . THR D 3 69 ? 48.712 42.778 -29.187 1.00 23.46 69 THR D C 1
ATOM 7909 O O . THR D 3 69 ? 47.685 43.330 -29.578 1.00 30.50 69 THR D O 1
ATOM 7913 N N . ALA D 3 70 ? 49.558 43.351 -28.337 1.00 24.14 70 ALA D N 1
ATOM 7914 C CA . ALA D 3 70 ? 49.349 44.714 -27.861 1.00 32.23 70 ALA D CA 1
ATOM 7915 C C . ALA D 3 70 ? 49.602 45.712 -28.988 1.00 30.37 70 ALA D C 1
ATOM 7916 O O . ALA D 3 70 ? 48.862 46.680 -29.148 1.00 30.23 70 ALA D O 1
ATOM 7918 N N . GLU D 3 71 ? 50.649 45.467 -29.769 1.00 30.83 71 GLU D N 1
ATOM 7919 C CA . GLU D 3 71 ? 50.950 46.308 -30.922 1.00 32.10 71 GLU D CA 1
ATOM 7920 C C . GLU D 3 71 ? 49.847 46.160 -31.962 1.00 33.38 71 GLU D C 1
ATOM 7921 O O . GLU D 3 71 ? 49.523 47.104 -32.684 1.00 36.29 71 GLU D O 1
ATOM 7927 N N . LEU D 3 72 ? 49.265 44.967 -32.019 1.00 33.88 72 LEU D N 1
ATOM 7928 C CA . LEU D 3 72 ? 48.171 44.679 -32.940 1.00 35.47 72 LEU D CA 1
ATOM 7929 C C . LEU D 3 72 ? 46.955 45.569 -32.693 1.00 36.31 72 LEU D C 1
ATOM 7930 O O . LEU D 3 72 ? 46.348 46.072 -33.636 1.00 36.03 72 LEU D O 1
ATOM 7935 N N . VAL D 3 73 ? 46.598 45.761 -31.427 1.00 35.20 73 VAL D N 1
ATOM 7936 C CA . VAL D 3 73 ? 45.441 46.589 -31.100 1.00 33.90 73 VAL D CA 1
ATOM 7937 C C . VAL D 3 73 ? 45.762 48.077 -31.267 1.00 35.96 73 VAL D C 1
ATOM 7938 O O . VAL D 3 73 ? 44.889 48.871 -31.616 1.00 37.06 73 VAL D O 1
ATOM 7942 N N . LYS D 3 74 ? 47.021 48.447 -31.046 1.00 38.60 74 LYS D N 1
ATOM 7943 C CA . LYS D 3 74 ? 47.444 49.832 -31.209 1.00 41.31 74 LYS D CA 1
ATOM 7944 C C . LYS D 3 74 ? 47.338 50.259 -32.670 1.00 42.52 74 LYS D C 1
ATOM 7945 O O . LYS D 3 74 ? 46.936 51.383 -32.973 1.00 44.47 74 LYS D O 1
ATOM 7951 N N . GLY D 3 75 ? 47.699 49.354 -33.573 1.00 42.17 75 GLY D N 1
ATOM 7952 C CA . GLY D 3 75 ? 47.641 49.634 -34.995 1.00 41.42 75 GLY D CA 1
ATOM 7953 C C . GLY D 3 75 ? 46.212 49.813 -35.463 1.00 40.19 75 GLY D C 1
ATOM 7954 O O . GLY D 3 75 ? 45.920 50.678 -36.289 1.00 37.37 75 GLY D O 1
ATOM 7955 N N . HIS D 3 76 ? 45.315 48.995 -34.921 1.00 38.14 76 HIS D N 1
ATOM 7956 C CA . HIS D 3 76 ? 43.905 49.060 -35.287 1.00 36.41 76 HIS D CA 1
ATOM 7957 C C . HIS D 3 76 ? 43.222 50.304 -34.738 1.00 40.18 76 HIS D C 1
ATOM 7958 O O . HIS D 3 76 ? 42.259 50.792 -35.326 1.00 45.57 76 HIS D O 1
ATOM 7965 N N . ILE D 3 77 ? 43.714 50.816 -33.614 1.00 39.16 77 ILE D N 1
ATOM 7966 C CA . ILE D 3 77 ? 43.183 52.059 -33.061 1.00 36.80 77 ILE D CA 1
ATOM 7967 C C . ILE D 3 77 ? 43.562 53.233 -33.960 1.00 36.55 77 ILE D C 1
ATOM 7968 O O . ILE D 3 77 ? 42.726 54.082 -34.266 1.00 38.07 77 ILE D O 1
ATOM 7973 N N . PHE D 3 78 ? 44.823 53.266 -34.384 1.00 37.66 78 PHE D N 1
ATOM 7974 C CA . PHE D 3 78 ? 45.300 54.260 -35.342 1.00 43.73 78 PHE D CA 1
ATOM 7975 C C . PHE D 3 78 ? 44.467 54.237 -36.620 1.00 44.49 78 PHE D C 1
ATOM 7976 O O . PHE D 3 78 ? 43.935 55.264 -37.043 1.00 46.21 78 PHE D O 1
ATOM 7984 N N . GLU D 3 79 ? 44.363 53.057 -37.228 1.00 45.92 79 GLU D N 1
ATOM 7985 C CA . GLU D 3 79 ? 43.624 52.887 -38.476 1.00 48.32 79 GLU D CA 1
ATOM 7986 C C . GLU D 3 79 ? 42.172 53.328 -38.352 1.00 44.88 79 GLU D C 1
ATOM 7987 O O . GLU D 3 79 ? 41.666 54.058 -39.204 1.00 47.13 79 GLU D O 1
ATOM 7993 N N . ALA D 3 80 ? 41.508 52.885 -37.288 1.00 39.16 80 ALA D N 1
ATOM 7994 C CA . ALA D 3 80 ? 40.090 53.173 -37.093 1.00 38.80 80 ALA D CA 1
ATOM 7995 C C . ALA D 3 80 ? 39.809 54.669 -36.973 1.00 41.68 80 ALA D C 1
ATOM 7996 O O . ALA D 3 80 ? 38.871 55.181 -37.585 1.00 42.67 80 ALA D O 1
ATOM 7998 N N . VAL D 3 81 ? 40.621 55.366 -36.184 1.00 42.82 81 VAL D N 1
ATOM 7999 C CA . VAL D 3 81 ? 40.441 56.801 -35.987 1.00 44.74 81 VAL D CA 1
ATOM 8000 C C . VAL D 3 81 ? 40.734 57.568 -37.275 1.00 49.81 81 VAL D C 1
ATOM 8001 O O . VAL D 3 81 ? 39.992 58.475 -37.649 1.00 52.02 81 VAL D O 1
ATOM 8005 N N . GLU D 3 82 ? 41.811 57.190 -37.954 1.00 52.89 82 GLU D N 1
ATOM 8006 C CA . GLU D 3 82 ? 42.194 57.834 -39.206 1.00 58.05 82 GLU D CA 1
ATOM 8007 C C . GLU D 3 82 ? 41.131 57.645 -40.283 1.00 56.95 82 GLU D C 1
ATOM 8008 O O . GLU D 3 82 ? 40.745 58.594 -40.964 1.00 61.58 82 GLU D O 1
ATOM 8014 N N . ARG D 3 83 ? 40.656 56.413 -40.424 1.00 52.34 83 ARG D N 1
ATOM 8015 C CA . ARG D 3 83 ? 39.732 56.062 -41.496 1.00 51.30 83 ARG D CA 1
ATOM 8016 C C . ARG D 3 83 ? 38.306 56.553 -41.256 1.00 47.29 83 ARG D C 1
ATOM 8017 O O . ARG D 3 83 ? 37.646 57.024 -42.180 1.00 50.15 83 ARG D O 1
ATOM 8025 N N . PHE D 3 84 ? 37.834 56.449 -40.019 1.00 44.44 84 PHE D N 1
ATOM 8026 C CA . PHE D 3 84 ? 36.433 56.735 -39.720 1.00 42.02 84 PHE D CA 1
ATOM 8027 C C . PHE D 3 84 ? 36.197 58.107 -39.089 1.00 43.30 84 PHE D C 1
ATOM 8028 O O . PHE D 3 84 ? 35.084 58.628 -39.139 1.00 43.91 84 PHE D O 1
ATOM 8036 N N . LYS D 3 85 ? 37.248 58.679 -38.507 1.00 46.45 85 LYS D N 1
ATOM 8037 C CA . LYS D 3 85 ? 37.202 60.022 -37.920 1.00 47.65 85 LYS D CA 1
ATOM 8038 C C . LYS D 3 85 ? 35.982 60.281 -37.028 1.00 45.50 85 LYS D C 1
ATOM 8039 O O . LYS D 3 85 ? 35.176 61.164 -37.320 1.00 44.63 85 LYS D O 1
ATOM 8045 N N . PRO D 3 86 ? 35.848 59.514 -35.933 1.00 42.11 86 PRO D N 1
ATOM 8046 C CA . PRO D 3 86 ? 34.665 59.613 -35.073 1.00 41.44 86 PRO D CA 1
ATOM 8047 C C . PRO D 3 86 ? 34.753 60.765 -34.076 1.00 41.94 86 PRO D C 1
ATOM 8048 O O . PRO D 3 86 ? 35.831 61.322 -33.869 1.00 37.20 86 PRO D O 1
ATOM 8052 N N . GLU D 3 87 ? 33.624 61.110 -33.465 1.00 44.24 87 GLU D N 1
ATOM 8053 C CA . GLU D 3 87 ? 33.591 62.150 -32.442 1.00 49.60 87 GLU D CA 1
ATOM 8054 C C . GLU D 3 87 ? 34.185 61.635 -31.135 1.00 47.21 87 GLU D C 1
ATOM 8055 O O . GLU D 3 87 ? 34.808 62.387 -30.386 1.00 49.92 87 GLU D O 1
ATOM 8061 N N . ALA D 3 88 ? 33.982 60.349 -30.870 1.00 42.91 88 ALA D N 1
ATOM 8062 C CA . ALA D 3 88 ? 34.498 59.711 -29.663 1.00 42.40 88 ALA D CA 1
ATOM 8063 C C . ALA D 3 88 ? 34.800 58.238 -29.928 1.00 38.39 88 ALA D C 1
ATOM 8064 O O . ALA D 3 88 ? 34.267 57.647 -30.868 1.00 36.24 88 ALA D O 1
ATOM 8066 N N . LEU D 3 89 ? 35.646 57.645 -29.093 1.00 35.38 89 LEU D N 1
ATOM 8067 C CA . LEU D 3 89 ? 36.086 56.275 -29.325 1.00 37.87 89 LEU D CA 1
ATOM 8068 C C . LEU D 3 89 ? 35.842 55.349 -28.136 1.00 36.92 89 LEU D C 1
ATOM 8069 O O . LEU D 3 89 ? 36.250 55.640 -27.013 1.00 41.64 89 LEU D O 1
ATOM 8074 N N . LEU D 3 90 ? 35.172 54.232 -28.395 1.00 33.88 90 LEU D N 1
ATOM 8075 C CA . LEU D 3 90 ? 35.063 53.164 -27.412 1.00 32.46 90 LEU D CA 1
ATOM 8076 C C . LEU D 3 90 ? 36.184 52.167 -27.658 1.00 33.40 90 LEU D C 1
ATOM 8077 O O . LEU D 3 90 ? 36.445 51.791 -28.800 1.00 34.82 90 LEU D O 1
ATOM 8082 N N . VAL D 3 91 ? 36.853 51.745 -26.591 1.00 32.14 91 VAL D N 1
ATOM 8083 C CA . VAL D 3 91 ? 37.871 50.707 -26.697 1.00 30.35 91 VAL D CA 1
ATOM 8084 C C . VAL D 3 91 ? 37.590 49.628 -25.660 1.00 31.14 91 VAL D C 1
ATOM 8085 O O . VAL D 3 91 ? 37.439 49.929 -24.476 1.00 32.92 91 VAL D O 1
ATOM 8089 N N . GLY D 3 92 ? 37.524 48.374 -26.101 1.00 26.98 92 GLY D N 1
ATOM 8090 C CA . GLY D 3 92 ? 37.215 47.282 -25.195 1.00 25.57 92 GLY D CA 1
ATOM 8091 C C . GLY D 3 92 ? 37.717 45.918 -25.628 1.00 26.43 92 GLY D C 1
ATOM 8092 O O . GLY D 3 92 ? 38.361 45.778 -26.668 1.00 27.23 92 GLY D O 1
ATOM 8093 N N . GLU D 3 93 ? 37.402 44.908 -24.821 1.00 27.73 93 GLU D N 1
ATOM 8094 C CA . GLU D 3 93 ? 37.853 43.541 -25.054 1.00 28.70 93 GLU D CA 1
ATOM 8095 C C . GLU D 3 93 ? 36.676 42.593 -25.206 1.00 26.21 93 GLU D C 1
ATOM 8096 O O . GLU D 3 93 ? 35.576 42.864 -24.724 1.00 25.54 93 GLU D O 1
ATOM 8102 N N . SER D 3 94 ? 36.919 41.471 -25.873 1.00 23.90 94 SER D N 1
ATOM 8103 C CA . SER D 3 94 ? 35.963 40.376 -25.871 1.00 23.51 94 SER D CA 1
ATOM 8104 C C . SER D 3 94 ? 36.387 39.423 -24.760 1.00 25.71 94 SER D C 1
ATOM 8105 O O . SER D 3 94 ? 37.362 39.687 -24.053 1.00 24.56 94 SER D O 1
ATOM 8108 N N . CYS D 3 95 ? 35.657 38.324 -24.603 1.00 27.43 95 CYS D N 1
ATOM 8109 C CA . CYS D 3 95 ? 35.950 37.349 -23.555 1.00 22.91 95 CYS D CA 1
ATOM 8110 C C . CYS D 3 95 ? 37.358 36.769 -23.674 1.00 20.96 95 CYS D C 1
ATOM 8111 O O . CYS D 3 95 ? 38.079 36.661 -22.682 1.00 19.27 95 CYS D O 1
ATOM 8114 N N . THR D 3 96 ? 37.747 36.403 -24.891 1.00 20.44 96 THR D N 1
ATOM 8115 C CA . THR D 3 96 ? 39.057 35.808 -25.129 1.00 21.72 96 THR D CA 1
ATOM 8116 C C . THR D 3 96 ? 40.183 36.814 -24.908 1.00 24.09 96 THR D C 1
ATOM 8117 O O . THR D 3 96 ? 41.186 36.506 -24.261 1.00 24.54 96 THR D O 1
ATOM 8121 N N . ALA D 3 97 ? 40.012 38.019 -25.442 1.00 23.25 97 ALA D N 1
ATOM 8122 C CA . ALA D 3 97 ? 41.000 39.079 -25.270 1.00 21.70 97 ALA D CA 1
ATOM 8123 C C . ALA D 3 97 ? 41.175 39.412 -23.798 1.00 25.22 97 ALA D C 1
ATOM 8124 O O . ALA D 3 97 ? 42.262 39.789 -23.357 1.00 25.93 97 ALA D O 1
ATOM 8126 N N . GLU D 3 98 ? 40.095 39.261 -23.039 1.00 25.60 98 GLU D N 1
ATOM 8127 C CA . GLU D 3 98 ? 40.119 39.535 -21.611 1.00 28.39 98 GLU D CA 1
ATOM 8128 C C . GLU D 3 98 ? 41.119 38.626 -20.893 1.00 28.02 98 GLU D C 1
ATOM 8129 O O . GLU D 3 98 ? 41.705 39.007 -19.878 1.00 24.92 98 GLU D O 1
ATOM 8135 N N . LEU D 3 99 ? 41.325 37.431 -21.439 1.00 26.99 99 LEU D N 1
ATOM 8136 C CA . LEU D 3 99 ? 42.294 36.496 -20.882 1.00 25.91 99 LEU D CA 1
ATOM 8137 C C . LEU D 3 99 ? 43.720 37.023 -21.019 1.00 30.94 99 LEU D C 1
ATOM 8138 O O . LEU D 3 99 ? 44.477 37.033 -20.049 1.00 33.69 99 LEU D O 1
ATOM 8143 N N . ILE D 3 100 ? 44.080 37.468 -22.220 1.00 32.27 100 ILE D N 1
ATOM 8144 C CA . ILE D 3 100 ? 45.455 37.889 -22.493 1.00 27.85 100 ILE D CA 1
ATOM 8145 C C . ILE D 3 100 ? 45.790 39.284 -21.956 1.00 28.48 100 ILE D C 1
ATOM 8146 O O . ILE D 3 100 ? 46.959 39.680 -21.933 1.00 24.37 100 ILE D O 1
ATOM 8151 N N . GLN D 3 101 ? 44.764 40.021 -21.537 1.00 30.83 101 GLN D N 1
ATOM 8152 C CA . GLN D 3 101 ? 44.945 41.268 -20.783 1.00 33.20 101 GLN D CA 1
ATOM 8153 C C . GLN D 3 101 ? 45.917 42.278 -21.400 1.00 31.50 101 GLN D C 1
ATOM 8154 O O . GLN D 3 101 ? 46.918 42.635 -20.780 1.00 33.32 101 GLN D O 1
ATOM 8160 N N . ASP D 3 102 ? 45.617 42.748 -22.606 1.00 31.08 102 ASP D N 1
ATOM 8161 C CA . ASP D 3 102 ? 46.486 43.710 -23.283 1.00 30.21 102 ASP D CA 1
ATOM 8162 C C . ASP D 3 102 ? 46.231 45.156 -22.861 1.00 27.68 102 ASP D C 1
ATOM 8163 O O . ASP D 3 102 ? 46.900 46.071 -23.340 1.00 28.56 102 ASP D O 1
ATOM 8168 N N . GLN D 3 103 ? 45.275 45.348 -21.955 1.00 28.11 103 GLN D N 1
ATOM 8169 C CA . GLN D 3 103 ? 44.869 46.679 -21.494 1.00 28.67 103 GLN D CA 1
ATOM 8170 C C . GLN D 3 103 ? 44.651 47.658 -22.648 1.00 27.80 103 GLN D C 1
ATOM 8171 O O . GLN D 3 103 ? 45.237 48.740 -22.651 1.00 30.91 103 GLN D O 1
ATOM 8177 N N . PRO D 3 104 ? 43.806 47.290 -23.627 1.00 26.14 104 PRO D N 1
ATOM 8178 C CA . PRO D 3 104 ? 43.720 48.101 -24.849 1.00 25.75 104 PRO D CA 1
ATOM 8179 C C . PRO D 3 104 ? 43.141 49.496 -24.609 1.00 30.47 104 PRO D C 1
ATOM 8180 O O . PRO D 3 104 ? 43.484 50.435 -25.331 1.00 30.85 104 PRO D O 1
ATOM 8184 N N . GLY D 3 105 ? 42.285 49.624 -23.600 1.00 24.46 105 GLY D N 1
ATOM 8185 C CA . GLY D 3 105 ? 41.646 50.890 -23.293 1.00 25.37 105 GLY D CA 1
ATOM 8186 C C . GLY D 3 105 ? 42.616 51.946 -22.801 1.00 32.69 105 GLY D C 1
ATOM 8187 O O . GLY D 3 105 ? 42.653 53.059 -23.327 1.00 35.99 105 GLY D O 1
ATOM 8188 N N . SER D 3 106 ? 43.404 51.599 -21.788 1.00 31.65 106 SER D N 1
ATOM 8189 C CA . SER D 3 106 ? 44.388 52.525 -21.237 1.00 34.59 106 SER D CA 1
ATOM 8190 C C . SER D 3 106 ? 45.475 52.830 -22.264 1.00 35.01 106 SER D C 1
ATOM 8191 O O . SER D 3 106 ? 46.045 53.921 -22.279 1.00 34.96 106 SER D O 1
ATOM 8194 N N . LEU D 3 107 ? 45.754 51.854 -23.120 1.00 33.12 107 LEU D N 1
ATOM 8195 C CA . LEU D 3 107 ? 46.686 52.034 -24.224 1.00 32.41 107 LEU D CA 1
ATOM 8196 C C . LEU D 3 107 ? 46.209 53.149 -25.154 1.00 31.97 107 LEU D C 1
ATOM 8197 O O . LEU D 3 107 ? 46.992 54.004 -25.571 1.00 31.58 107 LEU D O 1
ATOM 8202 N N . ALA D 3 108 ? 44.918 53.131 -25.469 1.00 29.34 108 ALA D N 1
ATOM 8203 C CA . ALA D 3 108 ? 44.320 54.121 -26.358 1.00 36.74 108 ALA D CA 1
ATOM 8204 C C . ALA D 3 108 ? 44.501 55.540 -25.832 1.00 35.79 108 ALA D C 1
ATOM 8205 O O . ALA D 3 108 ? 44.734 56.469 -26.602 1.00 36.12 108 ALA D O 1
ATOM 8207 N N . LYS D 3 109 ? 44.401 55.697 -24.516 1.00 35.86 109 LYS D N 1
ATOM 8208 C CA . LYS D 3 109 ? 44.519 57.010 -23.889 1.00 38.76 109 LYS D CA 1
ATOM 8209 C C . LYS D 3 109 ? 45.960 57.508 -23.849 1.00 41.49 109 LYS D C 1
ATOM 8210 O O . LYS D 3 109 ? 46.216 58.653 -23.476 1.00 46.76 109 LYS D O 1
ATOM 8216 N N . GLY D 3 110 ? 46.899 56.650 -24.234 1.00 39.27 110 GLY D N 1
ATOM 8217 C CA . GLY D 3 110 ? 48.301 57.025 -24.261 1.00 36.15 110 GLY D CA 1
ATOM 8218 C C . GLY D 3 110 ? 48.852 57.142 -25.669 1.00 42.48 110 GLY D C 1
ATOM 8219 O O . GLY D 3 110 ? 50.068 57.162 -25.872 1.00 37.70 110 GLY D O 1
ATOM 8220 N N . MET D 3 111 ? 47.955 57.224 -26.647 1.00 40.43 111 MET D N 1
ATOM 8221 C CA . MET D 3 111 ? 48.361 57.261 -28.049 1.00 43.26 111 MET D CA 1
ATOM 8222 C C . MET D 3 111 ? 48.239 58.645 -28.687 1.00 45.60 111 MET D C 1
ATOM 8223 O O . MET D 3 111 ? 48.436 58.796 -29.893 1.00 46.51 111 MET D O 1
ATOM 8228 N N . GLY D 3 112 ? 47.915 59.648 -27.877 1.00 45.17 112 GLY D N 1
ATOM 8229 C CA . GLY D 3 112 ? 47.877 61.024 -28.342 1.00 48.09 112 GLY D CA 1
ATOM 8230 C C . GLY D 3 112 ? 46.746 61.359 -29.298 1.00 48.25 112 GLY D C 1
ATOM 8231 O O . GLY D 3 112 ? 46.883 62.238 -30.149 1.00 50.71 112 GLY D O 1
ATOM 8232 N N . LEU D 3 113 ? 45.627 60.657 -29.163 1.00 45.52 113 LEU D N 1
ATOM 8233 C CA . LEU D 3 113 ? 44.440 60.959 -29.951 1.00 47.77 113 LEU D CA 1
ATOM 8234 C C . LEU D 3 113 ? 43.737 62.157 -29.324 1.00 56.84 113 LEU D C 1
ATOM 8235 O O . LEU D 3 113 ? 43.681 62.277 -28.100 1.00 59.23 113 LEU D O 1
ATOM 8240 N N . ASN D 3 114 ? 43.203 63.044 -30.157 1.00 61.17 114 ASN D N 1
ATOM 8241 C CA . ASN D 3 114 ? 42.564 64.257 -29.655 1.00 65.40 114 ASN D CA 1
ATOM 8242 C C . ASN D 3 114 ? 41.038 64.196 -29.652 1.00 62.12 114 ASN D C 1
ATOM 8243 O O . ASN D 3 114 ? 40.365 65.196 -29.898 1.00 63.51 114 ASN D O 1
ATOM 8248 N N . ILE D 3 115 ? 40.502 63.013 -29.372 1.00 57.63 115 ILE D N 1
ATOM 8249 C CA . ILE D 3 115 ? 39.066 62.839 -29.194 1.00 54.08 115 ILE D CA 1
ATOM 8250 C C . ILE D 3 115 ? 38.824 62.102 -2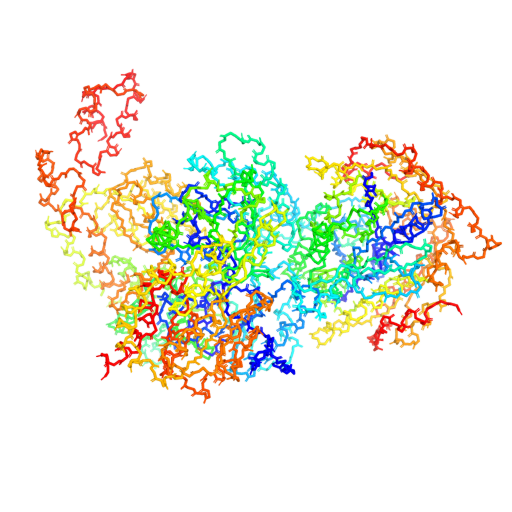7.880 1.00 50.02 115 ILE D C 1
ATOM 8251 O O . ILE D 3 115 ? 39.716 61.411 -27.390 1.00 50.91 115 ILE D O 1
ATOM 8256 N N . PRO D 3 116 ? 37.627 62.269 -27.289 1.00 46.02 116 PRO D N 1
ATOM 8257 C CA . PRO D 3 116 ? 37.298 61.562 -26.046 1.00 44.42 116 PRO D CA 1
ATOM 8258 C C . PRO D 3 116 ? 37.434 60.049 -26.193 1.00 43.50 116 PRO D C 1
ATOM 8259 O O . PRO D 3 116 ? 37.036 59.489 -27.215 1.00 41.21 116 PRO D O 1
ATOM 8263 N N . ILE D 3 117 ? 37.999 59.400 -25.180 1.00 44.84 117 ILE D N 1
ATOM 8264 C CA . ILE D 3 117 ? 38.184 57.954 -25.207 1.00 42.86 117 ILE D CA 1
ATOM 8265 C C . ILE D 3 117 ? 37.537 57.279 -24.004 1.00 41.52 117 ILE D C 1
ATOM 8266 O O . ILE D 3 117 ? 37.874 57.569 -22.856 1.00 45.52 117 ILE D O 1
ATOM 8271 N N . VAL D 3 118 ? 36.602 56.377 -24.277 1.00 36.46 118 VAL D N 1
ATOM 8272 C CA . VAL D 3 118 ? 35.963 55.600 -23.227 1.00 36.59 118 VAL D CA 1
ATOM 8273 C C . VAL D 3 118 ? 36.593 54.215 -23.143 1.00 33.18 118 VAL D C 1
ATOM 8274 O O . VAL D 3 118 ? 36.450 53.403 -24.057 1.00 28.42 118 VAL D O 1
ATOM 8278 N N . SER D 3 119 ? 37.299 53.958 -22.046 1.00 36.34 119 SER D N 1
ATOM 8279 C CA . SER D 3 119 ? 37.941 52.667 -21.826 1.00 37.21 119 SER D CA 1
ATOM 8280 C C . SER D 3 119 ? 37.002 51.717 -21.091 1.00 36.44 119 SER D C 1
ATOM 8281 O O . SER D 3 119 ? 36.761 51.870 -19.893 1.00 40.77 119 SER D O 1
ATOM 8284 N N . LEU D 3 120 ? 36.481 50.732 -21.814 1.00 32.69 120 LEU D N 1
ATOM 8285 C CA . LEU D 3 120 ? 35.459 49.842 -21.273 1.00 32.57 120 LEU D CA 1
ATOM 8286 C C . LEU D 3 120 ? 36.043 48.686 -20.470 1.00 33.55 120 LEU D C 1
ATOM 8287 O O . LEU D 3 120 ? 36.861 47.918 -20.972 1.00 31.80 120 LEU D O 1
ATOM 8292 N N . GLU D 3 121 ? 35.609 48.569 -19.218 1.00 36.32 121 GLU D N 1
ATOM 8293 C CA . GLU D 3 121 ? 36.004 47.460 -18.362 1.00 39.54 121 GLU D CA 1
ATOM 8294 C C . GLU D 3 121 ? 34.818 46.517 -18.172 1.00 38.52 121 GLU D C 1
ATOM 8295 O O . GLU D 3 121 ? 34.090 46.621 -17.185 1.00 37.65 121 GLU D O 1
ATOM 8301 N N . LEU D 3 122 ? 34.623 45.602 -19.117 1.00 37.02 122 LEU D N 1
ATOM 8302 C CA . LEU D 3 122 ? 33.485 44.687 -19.076 1.00 32.53 122 LEU D CA 1
ATOM 8303 C C . LEU D 3 122 ? 33.937 43.266 -18.766 1.00 31.63 122 LEU D C 1
ATOM 8304 O O . LEU D 3 122 ? 34.648 42.656 -19.561 1.00 34.05 122 LEU D O 1
ATOM 8309 N N . PRO D 3 123 ? 33.532 42.737 -17.601 1.00 31.01 123 PRO D N 1
ATOM 8310 C CA . PRO D 3 123 ? 33.898 41.375 -17.201 1.00 30.63 123 PRO D CA 1
ATOM 8311 C C . PRO D 3 123 ? 33.037 40.347 -17.920 1.00 32.77 123 PRO D C 1
ATOM 8312 O O . PRO D 3 123 ? 31.941 40.041 -17.452 1.00 34.71 123 PRO D O 1
ATOM 8316 N N . ALA D 3 124 ? 33.533 39.814 -19.032 1.00 32.01 124 ALA D N 1
ATOM 8317 C CA . ALA D 3 124 ? 32.757 38.883 -19.851 1.00 33.42 124 ALA D CA 1
ATOM 8318 C C . ALA D 3 124 ? 32.386 37.580 -19.143 1.00 29.72 124 ALA D C 1
ATOM 8319 O O . ALA D 3 124 ? 31.500 36.856 -19.597 1.00 31.08 124 ALA D O 1
ATOM 8321 N N . TYR D 3 125 ? 33.060 37.282 -18.037 1.00 23.04 125 TYR D N 1
ATOM 8322 C CA . TYR D 3 125 ? 32.817 36.036 -17.317 1.00 22.59 125 TYR D CA 1
ATOM 8323 C C . TYR D 3 125 ? 31.945 36.241 -16.079 1.00 25.31 125 TYR D C 1
ATOM 8324 O O . TYR D 3 125 ? 31.628 35.286 -15.367 1.00 28.57 125 TYR D O 1
ATOM 8333 N N . SER D 3 126 ? 31.549 37.487 -15.833 1.00 24.31 126 SER D N 1
ATOM 8334 C CA . SER D 3 126 ? 30.692 37.806 -14.692 1.00 27.52 126 SER D CA 1
ATOM 8335 C C . SER D 3 126 ? 29.447 38.599 -15.083 1.00 27.02 126 SER D C 1
ATOM 8336 O O . SER D 3 126 ? 28.394 38.452 -14.462 1.00 29.01 126 SER D O 1
ATOM 8339 N N . LYS D 3 127 ? 29.569 39.445 -16.101 1.00 22.46 127 LYS D N 1
ATOM 8340 C CA . LYS D 3 127 ? 28.442 40.268 -16.529 1.00 25.84 127 LYS D CA 1
ATOM 8341 C C . LYS D 3 127 ? 27.962 39.900 -17.929 1.00 27.58 127 LYS D C 1
ATOM 8342 O O . LYS D 3 127 ? 28.617 39.137 -18.639 1.00 25.92 127 LYS D O 1
ATOM 8348 N N . LYS D 3 128 ? 26.809 40.437 -18.315 1.00 27.40 128 LYS D N 1
ATOM 8349 C CA . LYS D 3 128 ? 26.201 40.094 -19.595 1.00 28.27 128 LYS D CA 1
ATOM 8350 C C . LYS D 3 128 ? 25.830 41.323 -20.421 1.00 23.90 128 LYS D C 1
ATOM 8351 O O . LYS D 3 128 ? 26.151 42.454 -20.055 1.00 22.69 128 LYS D O 1
ATOM 8357 N N . GLU D 3 129 ? 25.138 41.071 -21.530 1.00 21.29 129 GLU D N 1
ATOM 8358 C CA . GLU D 3 129 ? 24.805 42.075 -22.542 1.00 23.65 129 GLU D CA 1
ATOM 8359 C C . GLU D 3 129 ? 24.219 43.387 -22.007 1.00 27.74 129 GLU D C 1
ATOM 8360 O O . GLU D 3 129 ? 24.793 44.457 -22.215 1.00 25.16 129 GLU D O 1
ATOM 8366 N N . ASN D 3 130 ? 23.078 43.306 -21.328 1.00 26.01 130 ASN D N 1
ATOM 8367 C CA . ASN D 3 130 ? 22.406 44.510 -20.840 1.00 24.70 130 ASN D CA 1
ATOM 8368 C C . ASN D 3 130 ? 23.249 45.321 -19.857 1.00 26.61 130 ASN D C 1
ATOM 8369 O O . ASN D 3 130 ? 23.247 46.554 -19.900 1.00 28.30 130 ASN D O 1
ATOM 8374 N N . TRP D 3 131 ? 23.970 44.630 -18.978 1.00 24.59 131 TRP D N 1
ATOM 8375 C CA . TRP D 3 131 ? 24.910 45.297 -18.082 1.00 26.87 131 TRP D CA 1
ATOM 8376 C C . TRP D 3 131 ? 25.985 45.996 -18.908 1.00 28.19 131 TRP D C 1
ATOM 8377 O O . TRP D 3 131 ? 26.403 47.112 -18.591 1.00 31.02 131 TRP D O 1
ATOM 8388 N N . GLY D 3 132 ? 26.428 45.330 -19.969 1.00 24.02 132 GLY D N 1
ATOM 8389 C CA . GLY D 3 132 ? 27.433 45.888 -20.856 1.00 24.97 132 GLY D CA 1
ATOM 8390 C C . GLY D 3 132 ? 26.972 47.174 -21.516 1.00 28.02 132 GLY D C 1
ATOM 8391 O O . GLY D 3 132 ? 27.720 48.153 -21.582 1.00 31.09 132 GLY D O 1
ATOM 8392 N N . ALA D 3 133 ? 25.734 47.172 -22.004 1.00 23.46 133 ALA D N 1
ATOM 8393 C CA . ALA D 3 133 ? 25.165 48.345 -22.657 1.00 28.94 133 ALA D CA 1
ATOM 8394 C C . ALA D 3 133 ? 24.953 49.489 -21.668 1.00 33.63 133 ALA D C 1
ATOM 8395 O O . ALA D 3 133 ? 25.232 50.646 -21.980 1.00 32.81 133 ALA D O 1
ATOM 8397 N N . SER D 3 134 ? 24.457 49.156 -20.480 1.00 33.00 134 SER D N 1
ATOM 8398 C CA . SER D 3 134 ? 24.207 50.155 -19.445 1.00 30.17 134 SER D CA 1
ATOM 8399 C C . SER D 3 134 ? 25.515 50.769 -18.960 1.00 32.16 134 SER D C 1
ATOM 8400 O O . SER D 3 134 ? 25.607 51.981 -18.764 1.00 31.59 134 SER D O 1
ATOM 8403 N N . GLU D 3 135 ? 26.525 49.925 -18.774 1.00 30.20 135 GLU D N 1
ATOM 8404 C CA . GLU D 3 135 ? 27.839 50.392 -18.346 1.00 33.92 135 GLU D CA 1
ATOM 8405 C C . GLU D 3 135 ? 28.481 51.294 -19.393 1.00 31.65 135 GLU D C 1
ATOM 8406 O O . GLU D 3 135 ? 29.023 52.346 -19.064 1.00 35.46 135 GLU D O 1
ATOM 8412 N N . THR D 3 136 ? 28.409 50.878 -20.653 1.00 29.37 136 THR D N 1
ATOM 8413 C CA . THR D 3 136 ? 28.982 51.648 -21.754 1.00 28.42 136 THR D CA 1
ATOM 8414 C C . THR D 3 136 ? 28.300 53.006 -21.893 1.00 32.55 136 THR D C 1
ATOM 8415 O O . THR D 3 136 ? 28.962 54.040 -22.024 1.00 30.96 136 THR D O 1
ATOM 8419 N N . PHE D 3 137 ? 26.971 52.987 -21.862 1.00 33.72 137 PHE D N 1
ATOM 8420 C CA . PHE D 3 137 ? 26.161 54.195 -21.966 1.00 32.91 137 PHE D CA 1
ATOM 8421 C C . PHE D 3 137 ? 26.458 55.142 -20.801 1.00 35.39 137 PHE D C 1
ATOM 8422 O O . PHE D 3 137 ? 26.540 56.360 -20.975 1.00 35.69 137 PHE D O 1
ATOM 8430 N N . TYR D 3 138 ? 26.636 54.566 -19.618 1.00 36.22 138 TYR D N 1
ATOM 8431 C CA . TYR D 3 138 ? 26.920 55.330 -18.408 1.00 38.21 138 TYR D CA 1
ATOM 8432 C C . TYR D 3 138 ? 28.292 55.998 -18.466 1.00 39.33 138 TYR D C 1
ATOM 8433 O O . TYR D 3 138 ? 28.417 57.193 -18.202 1.00 39.13 138 TYR D O 1
ATOM 8442 N N . GLN D 3 139 ? 29.316 55.226 -18.822 1.00 38.06 139 GLN D N 1
ATOM 8443 C CA . GLN D 3 139 ? 30.682 55.743 -18.869 1.00 42.70 139 GLN D CA 1
ATOM 8444 C C . GLN D 3 139 ? 30.870 56.812 -19.944 1.00 43.79 139 GLN D C 1
ATOM 8445 O O . GLN D 3 139 ? 31.620 57.768 -19.751 1.00 42.67 139 GLN D O 1
ATOM 8451 N N . LEU D 3 140 ? 30.189 56.644 -21.074 1.00 43.15 140 LEU D N 1
ATOM 8452 C CA . LEU D 3 140 ? 30.302 57.584 -22.182 1.00 41.58 140 LEU D CA 1
ATOM 8453 C C . LEU D 3 140 ? 29.730 58.943 -21.800 1.00 43.94 140 LEU D C 1
ATOM 8454 O O . LEU D 3 140 ? 30.300 59.985 -22.125 1.00 46.41 140 LEU D O 1
ATOM 8459 N N . ILE D 3 141 ? 28.603 58.924 -21.100 1.00 42.77 141 ILE D N 1
ATOM 8460 C CA . ILE D 3 141 ? 27.934 60.152 -20.693 1.00 45.60 141 ILE D CA 1
ATOM 8461 C C . ILE D 3 141 ? 28.636 60.783 -19.492 1.00 51.04 141 ILE D C 1
ATOM 8462 O O . ILE D 3 141 ? 28.809 62.003 -19.431 1.00 51.39 141 ILE D O 1
ATOM 8467 N N . ARG D 3 142 ? 29.051 59.941 -18.551 1.00 52.15 142 ARG D N 1
ATOM 8468 C CA . ARG D 3 142 ? 29.833 60.392 -17.408 1.00 55.87 142 ARG D CA 1
ATOM 8469 C C . ARG D 3 142 ? 31.126 61.042 -17.885 1.00 54.53 142 ARG D C 1
ATOM 8470 O O . ARG D 3 142 ? 31.558 62.054 -17.342 1.00 55.67 142 ARG D O 1
ATOM 8478 N N . GLY D 3 143 ? 31.735 60.459 -18.913 1.00 50.42 143 GLY D N 1
ATOM 8479 C CA . GLY D 3 143 ? 32.969 60.989 -19.462 1.00 49.24 143 GLY D CA 1
ATOM 8480 C C . GLY D 3 143 ? 32.778 62.296 -20.208 1.00 51.28 143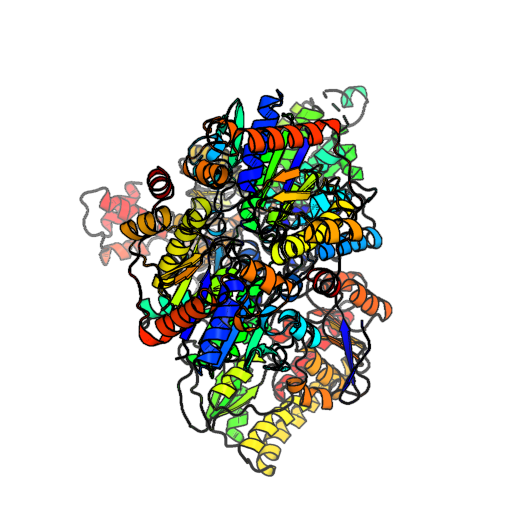 GLY D C 1
ATOM 8481 O O . GLY D 3 143 ? 33.662 63.152 -20.214 1.00 52.01 143 GLY D O 1
ATOM 8482 N N . LEU D 3 144 ? 31.616 62.452 -20.835 1.00 50.22 144 LEU D N 1
ATOM 8483 C CA . LEU D 3 144 ? 31.333 63.624 -21.659 1.00 49.56 144 LEU D CA 1
ATOM 8484 C C . LEU D 3 144 ? 30.878 64.837 -20.849 1.00 51.05 144 LEU D C 1
ATOM 8485 O O . LEU D 3 144 ? 31.122 65.978 -21.240 1.00 53.14 144 LEU D O 1
ATOM 8490 N N . LEU D 3 145 ? 30.223 64.589 -19.719 1.00 51.49 145 LEU D N 1
ATOM 8491 C CA . LEU D 3 145 ? 29.577 65.662 -18.968 1.00 53.64 145 LEU D CA 1
ATOM 8492 C C . LEU D 3 145 ? 30.165 65.898 -17.576 1.00 58.11 145 LEU D C 1
ATOM 8493 O O . LEU D 3 145 ? 29.672 66.750 -16.836 1.00 62.88 145 LEU D O 1
ATOM 8498 N N . LYS D 3 146 ? 31.212 65.153 -17.227 1.00 56.76 146 LYS D N 1
ATOM 8499 C CA . LYS D 3 146 ? 31.764 65.181 -15.870 1.00 59.53 146 LYS D CA 1
ATOM 8500 C C . LYS D 3 146 ? 32.141 66.581 -15.393 1.00 64.43 146 LYS D C 1
ATOM 8501 O O . LYS D 3 146 ? 31.755 66.995 -14.299 1.00 65.82 146 LYS D O 1
ATOM 8507 N N . GLU D 3 147 ? 32.894 67.300 -16.219 1.00 67.30 147 GLU D N 1
ATOM 8508 C CA . GLU D 3 147 ? 33.367 68.636 -15.872 1.00 73.68 147 GLU D CA 1
ATOM 8509 C C . GLU D 3 147 ? 32.213 69.588 -15.565 1.00 70.51 147 GLU D C 1
ATOM 8510 O O . GLU D 3 147 ? 32.340 70.492 -14.740 1.00 70.73 147 GLU D O 1
ATOM 8516 N N . ILE D 3 148 ? 31.083 69.368 -16.227 1.00 66.38 148 ILE D N 1
ATOM 8517 C CA . ILE D 3 148 ? 29.920 70.224 -16.064 1.00 63.58 148 ILE D CA 1
ATOM 8518 C C . ILE D 3 148 ? 28.982 69.670 -14.997 1.00 60.57 148 ILE D C 1
ATOM 8519 O O . ILE D 3 148 ? 29.383 69.459 -13.853 1.00 60.24 148 ILE D O 1
ATOM 8524 N N . GLN D 3 158 ? 9.904 74.314 -13.789 1.00 96.93 158 GLN D N 1
ATOM 8525 C CA . GLN D 3 158 ? 10.695 75.399 -13.222 1.00 99.53 158 GLN D CA 1
ATOM 8526 C C . GLN D 3 158 ? 11.080 76.391 -14.311 1.00 98.92 158 GLN D C 1
ATOM 8527 O O . GLN D 3 158 ? 10.449 77.437 -14.474 1.00 100.70 158 GLN D O 1
ATOM 8533 N N . SER D 3 159 ? 12.121 76.037 -15.059 1.00 95.10 159 SER D N 1
ATOM 8534 C CA . SER D 3 159 ? 12.701 76.917 -16.065 1.00 92.84 159 SER D CA 1
ATOM 8535 C C . SER D 3 159 ? 11.798 77.100 -17.284 1.00 89.06 159 SER D C 1
ATOM 8536 O O . SER D 3 159 ? 11.666 78.211 -17.796 1.00 90.60 159 SER D O 1
ATOM 8539 N N . TRP D 3 160 ? 11.172 76.016 -17.742 1.00 82.39 160 TRP D N 1
ATOM 8540 C CA . TRP D 3 160 ? 10.362 76.069 -18.960 1.00 76.10 160 TRP D CA 1
ATOM 8541 C C . TRP D 3 160 ? 9.139 76.979 -18.833 1.00 75.07 160 TRP D C 1
ATOM 8542 O O . TRP D 3 160 ? 8.680 77.551 -19.822 1.00 74.30 160 TRP D O 1
ATOM 8553 N N . GLN D 3 161 ? 8.615 77.115 -17.619 1.00 75.88 161 GLN D N 1
ATOM 8554 C CA . GLN D 3 161 ? 7.520 78.047 -17.374 1.00 79.08 161 GLN D CA 1
ATOM 8555 C C . GLN D 3 161 ? 8.019 79.480 -17.511 1.00 82.92 161 GLN D C 1
ATOM 8556 O O . GLN D 3 161 ? 7.324 80.345 -18.044 1.00 84.41 161 GLN D O 1
ATOM 8562 N N . GLU D 3 162 ? 9.235 79.719 -17.029 1.00 84.53 162 GLU D N 1
ATOM 8563 C CA . GLU D 3 162 ? 9.825 81.052 -17.041 1.00 88.64 162 GLU D CA 1
ATOM 8564 C C . GLU D 3 162 ? 10.328 81.453 -18.425 1.00 87.21 162 GLU D C 1
ATOM 8565 O O . GLU D 3 162 ? 10.330 82.633 -18.774 1.00 90.44 162 GLU D O 1
ATOM 8571 N N . GLU D 3 163 ? 10.758 80.468 -19.208 1.00 81.93 163 GLU D N 1
ATOM 8572 C CA . GLU D 3 163 ? 11.273 80.728 -20.549 1.00 79.86 163 GLU D CA 1
ATOM 8573 C C . GLU D 3 163 ? 10.145 80.932 -21.557 1.00 79.94 163 GLU D C 1
ATOM 8574 O O . GLU D 3 163 ? 10.335 81.569 -22.593 1.00 79.94 163 GLU D O 1
ATOM 8580 N N . GLY D 3 164 ? 8.973 80.387 -21.248 1.00 79.42 164 GLY D N 1
ATOM 8581 C CA . GLY D 3 164 ? 7.829 80.495 -22.135 1.00 79.92 164 GLY D CA 1
ATOM 8582 C C . GLY D 3 164 ? 7.913 79.527 -23.299 1.00 78.03 164 GLY D C 1
ATOM 8583 O O . GLY D 3 164 ? 7.570 79.868 -24.432 1.00 78.14 164 GLY D O 1
ATOM 8584 N N . ARG D 3 165 ? 8.376 78.314 -23.017 1.00 75.77 165 ARG D N 1
ATOM 8585 C CA . ARG D 3 165 ? 8.503 77.279 -24.036 1.00 74.38 165 ARG D CA 1
ATOM 8586 C C . ARG D 3 165 ? 7.834 75.993 -23.570 1.00 71.77 165 ARG D C 1
ATOM 8587 O O . ARG D 3 165 ? 7.539 75.830 -22.388 1.00 72.35 165 ARG D O 1
ATOM 8595 N N . ARG D 3 166 ? 7.599 75.080 -24.504 1.00 69.30 166 ARG D N 1
ATOM 8596 C CA . ARG D 3 166 ? 7.028 73.783 -24.166 1.00 66.70 166 ARG D CA 1
ATOM 8597 C C . ARG D 3 166 ? 8.058 72.921 -23.440 1.00 62.03 166 ARG D C 1
ATOM 8598 O O . ARG D 3 166 ? 9.249 72.976 -23.754 1.00 55.67 166 ARG D O 1
ATOM 8606 N N . PRO D 3 167 ? 7.602 72.135 -22.452 1.00 58.26 167 PRO D N 1
ATOM 8607 C CA . PRO D 3 167 ? 8.478 71.218 -21.717 1.00 53.25 167 PRO D CA 1
ATOM 8608 C C . PRO D 3 167 ? 9.170 70.253 -22.670 1.00 51.02 167 PRO D C 1
ATOM 8609 O O . PRO D 3 167 ? 8.559 69.811 -23.642 1.00 50.29 167 PRO D O 1
ATOM 8613 N N . ARG D 3 168 ? 10.432 69.941 -22.399 1.00 50.05 168 ARG D N 1
ATOM 8614 C CA . ARG D 3 168 ? 11.191 69.048 -23.263 1.00 53.04 168 ARG D CA 1
ATOM 8615 C C . ARG D 3 168 ? 11.869 67.945 -22.460 1.00 52.90 168 ARG D C 1
ATOM 8616 O O . ARG D 3 168 ? 12.511 68.206 -21.442 1.00 55.21 168 ARG D O 1
ATOM 8624 N N . VAL D 3 169 ? 11.720 66.710 -22.923 1.00 47.81 169 VAL D N 1
ATOM 8625 C CA . VAL D 3 169 ? 12.289 65.568 -22.222 1.00 45.46 169 VAL D CA 1
ATOM 8626 C C . VAL D 3 169 ? 13.247 64.771 -23.097 1.00 45.89 169 VAL D C 1
ATOM 8627 O O . VAL D 3 169 ? 13.125 64.757 -24.322 1.00 46.61 169 VAL D O 1
ATOM 8631 N N . ASN D 3 170 ? 14.208 64.116 -22.457 1.00 46.15 170 ASN D N 1
ATOM 8632 C CA . ASN D 3 170 ? 15.064 63.163 -23.142 1.00 44.06 170 ASN D CA 1
ATOM 8633 C C . ASN D 3 170 ? 14.433 61.781 -23.101 1.00 42.21 170 ASN D C 1
ATOM 8634 O O . ASN D 3 170 ? 13.829 61.397 -22.100 1.00 43.30 170 ASN D O 1
ATOM 8639 N N . LEU D 3 171 ? 14.565 61.035 -24.191 1.00 38.46 171 LEU D N 1
ATOM 8640 C CA . LEU D 3 171 ? 14.142 59.643 -24.206 1.00 35.60 171 LEU D CA 1
ATOM 8641 C C . LEU D 3 171 ? 15.380 58.765 -24.118 1.00 36.81 171 LEU D C 1
ATOM 8642 O O . LEU D 3 171 ? 16.124 58.626 -25.088 1.00 39.51 171 LEU D O 1
ATOM 8647 N N . LEU D 3 172 ? 15.608 58.187 -22.944 1.00 37.37 172 LEU D N 1
ATOM 8648 C CA . LEU D 3 172 ? 16.812 57.402 -22.697 1.00 36.60 172 LEU D CA 1
ATOM 8649 C C . LEU D 3 172 ? 16.487 55.915 -22.616 1.00 34.34 172 LEU D C 1
ATOM 8650 O O . LEU D 3 172 ? 15.508 55.525 -21.979 1.00 36.53 172 LEU D O 1
ATOM 8655 N N . GLY D 3 173 ? 17.301 55.085 -23.264 1.00 30.10 173 GLY D N 1
ATOM 8656 C CA . GLY D 3 173 ? 17.053 53.652 -23.272 1.00 30.02 173 GLY D CA 1
ATOM 8657 C C . GLY D 3 173 ? 17.009 52.930 -24.614 1.00 32.41 173 GLY D C 1
ATOM 8658 O O . GLY D 3 173 ? 17.664 51.900 -24.770 1.00 34.05 173 GLY D O 1
ATOM 8659 N N . PRO D 3 174 ? 16.221 53.439 -25.581 1.00 36.49 174 PRO D N 1
ATOM 8660 C CA . PRO D 3 174 ? 16.063 52.733 -26.859 1.00 36.90 174 PRO D CA 1
ATOM 8661 C C . PRO D 3 174 ? 17.372 52.454 -27.583 1.00 34.30 174 PRO D C 1
ATOM 8662 O O . PRO D 3 174 ? 18.269 53.294 -27.605 1.00 34.30 174 PRO D O 1
ATOM 8666 N N . SER D 3 175 ? 17.458 51.274 -28.185 1.00 31.74 175 SER D N 1
ATOM 8667 C CA . SER D 3 175 ? 18.677 50.835 -28.837 1.00 33.20 175 SER D CA 1
ATOM 8668 C C . SER D 3 175 ? 18.388 49.743 -29.858 1.00 34.27 175 SER D C 1
ATOM 8669 O O . SER D 3 175 ? 17.348 49.082 -29.803 1.00 33.19 175 SER D O 1
ATOM 8672 N N . LEU D 3 176 ? 19.314 49.557 -30.793 1.00 33.84 176 LEU D N 1
ATOM 8673 C CA . LEU D 3 176 ? 19.251 48.418 -31.696 1.00 30.97 176 LEU D CA 1
ATOM 8674 C C . LEU D 3 176 ? 19.431 47.146 -30.875 1.00 29.89 176 LEU D C 1
ATOM 8675 O O . LEU D 3 176 ? 20.105 47.162 -29.845 1.00 31.23 176 LEU D O 1
ATOM 8680 N N . LEU D 3 177 ? 18.813 46.059 -31.330 1.00 28.51 177 LEU D N 1
ATOM 8681 C CA . LEU D 3 177 ? 18.746 44.802 -30.577 1.00 23.02 177 LEU D CA 1
ATOM 8682 C C . LEU D 3 177 ? 17.970 44.937 -29.269 1.00 24.06 177 LEU D C 1
ATOM 8683 O O . LEU D 3 177 ? 17.974 44.029 -28.437 1.00 26.64 177 LEU D O 1
ATOM 8688 N N . GLY D 3 178 ? 17.314 46.078 -29.091 1.00 22.54 178 GLY D N 1
ATOM 8689 C CA . GLY D 3 178 ? 16.312 46.227 -28.055 1.00 24.63 178 GLY D CA 1
ATOM 8690 C C . GLY D 3 178 ? 14.985 45.786 -28.640 1.00 24.17 178 GLY D C 1
ATOM 8691 O O . GLY D 3 178 ? 14.875 45.599 -29.853 1.00 26.76 178 GLY D O 1
ATOM 8692 N N . PHE D 3 179 ? 13.974 45.615 -27.796 1.00 22.97 179 PHE D N 1
ATOM 8693 C CA . PHE D 3 179 ? 12.710 45.044 -28.259 1.00 25.24 179 PHE D CA 1
ATOM 8694 C C . PHE D 3 179 ? 11.728 46.103 -28.746 1.00 25.45 179 PHE D C 1
ATOM 8695 O O . PHE D 3 179 ? 11.118 46.810 -27.944 1.00 28.14 179 PHE D O 1
ATOM 8703 N N . ARG D 3 180 ? 11.588 46.195 -30.067 1.00 23.21 180 ARG D N 1
ATOM 8704 C CA . ARG D 3 180 ? 10.662 47.122 -30.718 1.00 25.82 180 ARG D CA 1
ATOM 8705 C C . ARG D 3 180 ? 10.962 48.587 -30.400 1.00 26.30 180 ARG D C 1
ATOM 8706 O O . ARG D 3 180 ? 10.057 49.420 -30.379 1.00 31.49 180 ARG D O 1
ATOM 8714 N N . CYS D 3 181 ? 12.234 48.893 -30.167 1.00 21.94 181 CYS D N 1
ATOM 8715 C CA . CYS D 3 181 ? 12.658 50.248 -29.838 1.00 23.76 181 CYS D CA 1
ATOM 8716 C C . CYS D 3 181 ? 12.340 51.230 -30.955 1.00 29.45 181 CYS D C 1
ATOM 8717 O O . CYS D 3 181 ? 12.045 52.401 -30.698 1.00 28.81 181 CYS D O 1
ATOM 8720 N N . ARG D 3 182 ? 12.401 50.748 -32.193 1.00 28.56 182 ARG D N 1
ATOM 8721 C CA . ARG D 3 182 ? 12.143 51.586 -33.358 1.00 27.74 182 ARG D CA 1
ATOM 8722 C C . ARG D 3 182 ? 10.780 52.256 -33.271 1.00 28.41 182 ARG D C 1
ATOM 8723 O O . ARG D 3 182 ? 10.648 53.450 -33.533 1.00 31.23 182 ARG D O 1
ATOM 8731 N N . ASP D 3 183 ? 9.770 51.484 -32.889 1.00 27.90 183 ASP D N 1
ATOM 8732 C CA . ASP D 3 183 ? 8.399 51.975 -32.890 1.00 30.57 183 ASP D CA 1
ATOM 8733 C C . ASP D 3 183 ? 7.947 52.510 -31.528 1.00 33.02 183 ASP D C 1
ATOM 8734 O O . ASP D 3 183 ? 7.087 53.390 -31.460 1.00 33.78 183 ASP D O 1
ATOM 8739 N N . ASP D 3 184 ? 8.523 51.980 -30.450 1.00 34.25 184 ASP D N 1
ATOM 8740 C CA . ASP D 3 184 ? 8.232 52.483 -29.107 1.00 33.37 184 ASP D CA 1
ATOM 8741 C C . ASP D 3 184 ? 8.583 53.963 -29.021 1.00 33.53 184 ASP D C 1
ATOM 8742 O O . ASP D 3 184 ? 7.828 54.760 -28.464 1.00 33.92 184 ASP D O 1
ATOM 8747 N N . VAL D 3 185 ? 9.736 54.317 -29.580 1.00 33.42 185 VAL D N 1
ATOM 8748 C CA . VAL D 3 185 ? 10.184 55.704 -29.629 1.00 35.22 185 VAL D CA 1
ATOM 8749 C C . VAL D 3 185 ? 9.184 56.568 -30.381 1.00 39.04 185 VAL D C 1
ATOM 8750 O O . VAL D 3 185 ? 8.822 57.653 -29.923 1.00 40.33 185 VAL D O 1
ATOM 8754 N N . LEU D 3 186 ? 8.739 56.073 -31.533 1.00 38.20 186 LEU D N 1
ATOM 8755 C CA . LEU D 3 186 ? 7.779 56.786 -32.363 1.00 36.41 186 LEU D CA 1
ATOM 8756 C C . LEU D 3 186 ? 6.470 57.007 -31.617 1.00 37.19 186 LEU D C 1
ATOM 8757 O O . LEU D 3 186 ? 5.940 58.120 -31.588 1.00 38.18 186 LEU D O 1
ATOM 8762 N N . GLU D 3 187 ? 5.956 55.942 -31.010 1.00 35.46 187 GLU D N 1
ATOM 8763 C CA . GLU D 3 187 ? 4.685 56.003 -30.298 1.00 32.28 187 GLU D CA 1
ATOM 8764 C C . GLU D 3 187 ? 4.730 56.988 -29.136 1.00 31.37 187 GLU D C 1
ATOM 8765 O O . GLU D 3 187 ? 3.868 57.858 -29.019 1.00 33.77 187 GLU D O 1
ATOM 8771 N N . ILE D 3 188 ? 5.741 56.846 -28.285 1.00 30.64 188 ILE D N 1
ATOM 8772 C CA . ILE D 3 188 ? 5.900 57.720 -27.125 1.00 33.97 188 ILE D CA 1
ATOM 8773 C C . ILE D 3 188 ? 6.116 59.183 -27.523 1.00 35.28 188 ILE D C 1
ATOM 8774 O O . ILE D 3 188 ? 5.536 60.086 -26.917 1.00 34.72 188 ILE D O 1
ATOM 8779 N N . GLN D 3 189 ? 6.932 59.412 -28.549 1.00 37.45 189 GLN D N 1
ATOM 8780 C CA . GLN D 3 189 ? 7.167 60.766 -29.046 1.00 42.50 189 GLN D CA 1
ATOM 8781 C C . GLN D 3 189 ? 5.872 61.396 -29.547 1.00 44.32 189 GLN D C 1
ATOM 8782 O O . GLN D 3 189 ? 5.620 62.582 -29.324 1.00 45.18 189 GLN D O 1
ATOM 8788 N N . LYS D 3 190 ? 5.056 60.589 -30.219 1.00 41.77 190 LYS D N 1
ATOM 8789 C CA . LYS D 3 190 ? 3.758 61.030 -30.711 1.00 42.76 190 LYS D CA 1
ATOM 8790 C C . LYS D 3 190 ? 2.846 61.423 -29.556 1.00 43.38 190 LYS D C 1
ATOM 8791 O O . LYS D 3 190 ? 2.240 62.495 -29.566 1.00 46.22 190 LYS D O 1
ATOM 8797 N N . ILE D 3 191 ? 2.761 60.546 -28.561 1.00 40.44 191 ILE D N 1
ATOM 8798 C CA . ILE D 3 191 ? 1.894 60.761 -27.406 1.00 41.81 191 ILE D CA 1
ATOM 8799 C C . ILE D 3 191 ? 2.302 61.993 -26.592 1.00 43.95 191 ILE D C 1
ATOM 8800 O O . ILE D 3 191 ? 1.450 62.764 -26.152 1.00 45.86 191 ILE D O 1
ATOM 8805 N N . LEU D 3 192 ? 3.605 62.177 -26.403 1.00 44.13 192 LEU D N 1
ATOM 8806 C CA . LEU D 3 192 ? 4.112 63.334 -25.673 1.00 46.65 192 LEU D CA 1
ATOM 8807 C C . LEU D 3 192 ? 3.779 64.646 -26.384 1.00 48.73 192 LEU D C 1
ATOM 8808 O O . LEU D 3 192 ? 3.449 65.645 -25.743 1.00 49.09 192 LEU D O 1
ATOM 8813 N N . GLY D 3 193 ? 3.866 64.635 -27.711 1.00 48.04 193 GLY D N 1
ATOM 8814 C CA . GLY D 3 193 ? 3.573 65.812 -28.507 1.00 48.29 193 GLY D CA 1
ATOM 8815 C C . GLY D 3 193 ? 2.110 66.200 -28.431 1.00 50.13 193 GLY D C 1
ATOM 8816 O O . GLY D 3 193 ? 1.769 67.382 -28.453 1.00 53.76 193 GLY D O 1
ATOM 8817 N N . GLU D 3 194 ? 1.242 65.198 -28.342 1.00 50.26 194 GLU D N 1
ATOM 8818 C CA . GLU D 3 194 ? -0.189 65.434 -28.200 1.00 50.99 194 GLU D CA 1
ATOM 8819 C C . GLU D 3 194 ? -0.503 65.946 -26.798 1.00 50.58 194 GLU D C 1
ATOM 8820 O O . GLU D 3 194 ? -1.528 66.587 -26.574 1.00 51.43 194 GLU D O 1
ATOM 8826 N N . ASN D 3 195 ? 0.390 65.656 -25.857 1.00 49.69 195 ASN D N 1
ATOM 8827 C CA . ASN D 3 195 ? 0.257 66.155 -24.495 1.00 52.18 195 ASN D CA 1
ATOM 8828 C C . ASN D 3 195 ? 1.036 67.452 -24.288 1.00 53.86 195 ASN D C 1
ATOM 8829 O O . ASN D 3 195 ? 1.163 67.937 -23.164 1.00 55.81 195 ASN D O 1
ATOM 8834 N N . GLY D 3 196 ? 1.556 68.004 -25.380 1.00 53.26 196 GLY D N 1
ATOM 8835 C CA . GLY D 3 196 ? 2.266 69.271 -25.341 1.00 56.20 196 GLY D CA 1
ATOM 8836 C C . GLY D 3 196 ? 3.670 69.176 -24.774 1.00 56.49 196 GLY D C 1
ATOM 8837 O O . GLY D 3 196 ? 4.162 70.118 -24.151 1.00 58.96 196 GLY D O 1
ATOM 8838 N N . ILE D 3 197 ? 4.321 68.040 -24.996 1.00 51.72 197 ILE D N 1
ATOM 8839 C CA . ILE D 3 197 ? 5.660 67.814 -24.469 1.00 50.74 197 ILE D CA 1
ATOM 8840 C C . ILE D 3 197 ? 6.657 67.492 -25.580 1.00 51.59 197 ILE D C 1
ATOM 8841 O O . ILE D 3 197 ? 6.542 66.467 -26.254 1.00 50.10 197 ILE D O 1
ATOM 8846 N N . ASP D 3 198 ? 7.635 68.374 -25.761 1.00 52.15 198 ASP D N 1
ATOM 8847 C CA . ASP D 3 198 ? 8.640 68.211 -26.807 1.00 51.84 198 ASP D CA 1
ATOM 8848 C C . ASP D 3 198 ? 9.709 67.190 -26.436 1.00 49.92 198 ASP D C 1
ATOM 8849 O O . ASP D 3 198 ? 9.869 66.831 -25.269 1.00 50.04 198 ASP D O 1
ATOM 8854 N N . ILE D 3 199 ? 10.440 66.732 -27.446 1.00 47.27 199 ILE D N 1
ATOM 8855 C CA . ILE D 3 199 ? 11.564 65.832 -27.238 1.00 43.97 199 ILE D CA 1
ATOM 8856 C C . ILE D 3 199 ? 12.877 66.598 -27.377 1.00 46.17 199 ILE D C 1
ATOM 8857 O O . ILE D 3 199 ? 13.069 67.348 -28.333 1.00 46.98 199 ILE D O 1
ATOM 8862 N N . ASN D 3 200 ? 13.775 66.411 -26.416 1.00 47.98 200 ASN D N 1
ATOM 8863 C CA . ASN D 3 200 ? 15.068 67.080 -26.438 1.00 49.47 200 ASN D CA 1
ATOM 8864 C C . ASN D 3 200 ? 16.132 66.242 -27.140 1.00 49.94 200 ASN D C 1
ATOM 8865 O O . ASN D 3 200 ? 16.612 66.602 -28.215 1.00 53.29 200 ASN D O 1
ATOM 8870 N N . VAL D 3 201 ? 16.499 65.125 -26.520 1.00 47.98 201 VAL D N 1
ATOM 8871 C CA . VAL D 3 201 ? 17.484 64.209 -27.086 1.00 46.35 201 VAL D CA 1
ATOM 8872 C C . VAL D 3 201 ? 17.035 62.762 -26.923 1.00 41.34 201 VAL D C 1
ATOM 8873 O O . VAL D 3 201 ? 16.678 62.338 -25.826 1.00 42.39 201 VAL D O 1
ATOM 8877 N N . ILE D 3 202 ? 17.044 62.009 -28.019 1.00 39.21 202 ILE D N 1
ATOM 8878 C CA . ILE D 3 202 ? 16.772 60.576 -27.966 1.00 34.67 202 ILE D CA 1
ATOM 8879 C C . ILE D 3 202 ? 18.094 59.821 -28.015 1.00 34.72 202 ILE D C 1
ATOM 8880 O O . ILE D 3 202 ? 18.863 59.966 -28.965 1.00 36.66 202 ILE D O 1
ATOM 8885 N N . ALA D 3 203 ? 18.354 59.017 -26.988 1.00 32.24 203 ALA D N 1
ATOM 8886 C CA . ALA D 3 203 ? 19.649 58.361 -26.842 1.00 34.19 203 ALA D CA 1
ATOM 8887 C C . ALA D 3 203 ? 19.530 56.996 -26.164 1.00 33.34 203 ALA D C 1
ATOM 8888 O O . ALA D 3 203 ? 18.662 56.794 -25.316 1.00 32.80 203 ALA D O 1
ATOM 8890 N N . PRO D 3 204 ? 20.413 56.051 -26.525 1.00 32.97 204 PRO D N 1
ATOM 8891 C CA . PRO D 3 204 ? 21.507 56.173 -27.498 1.00 32.49 204 PRO D CA 1
ATOM 8892 C C . PRO D 3 204 ? 21.039 56.166 -28.952 1.00 31.94 204 PRO D C 1
ATOM 8893 O O . PRO D 3 204 ? 21.725 56.720 -29.810 1.00 30.91 204 PRO D O 1
ATOM 8897 N N . LEU D 3 205 ? 19.886 55.556 -29.212 1.00 34.53 205 LEU D N 1
ATOM 8898 C CA . LEU D 3 205 ? 19.382 55.377 -30.572 1.00 32.88 205 LEU D CA 1
ATOM 8899 C C . LEU D 3 205 ? 19.206 56.698 -31.322 1.00 33.07 205 LEU D C 1
ATOM 8900 O O . LEU D 3 205 ? 18.283 57.460 -31.040 1.00 33.44 205 LEU D O 1
ATOM 8905 N N . GLY D 3 206 ? 20.100 56.960 -32.272 1.00 31.68 206 GLY D N 1
ATOM 8906 C CA . GLY D 3 206 ? 20.003 58.136 -33.120 1.00 32.12 206 GLY D CA 1
ATOM 8907 C C . GLY D 3 206 ? 20.850 59.313 -32.669 1.00 35.49 206 GLY D C 1
ATOM 8908 O O . GLY D 3 206 ? 20.953 60.320 -33.372 1.00 36.72 206 GLY D O 1
ATOM 8909 N N . ALA D 3 207 ? 21.465 59.189 -31.499 1.00 33.89 207 ALA D N 1
ATOM 8910 C CA . ALA D 3 207 ? 22.209 60.298 -30.914 1.00 34.46 207 ALA D CA 1
ATOM 8911 C C . ALA D 3 207 ? 23.694 60.271 -31.263 1.00 37.93 207 ALA D C 1
ATOM 8912 O O . ALA D 3 207 ? 24.281 59.210 -31.473 1.00 41.26 207 ALA D O 1
ATOM 8914 N N . SER D 3 208 ? 24.293 61.454 -31.328 1.00 40.11 208 SER D N 1
ATOM 8915 C CA . SER D 3 208 ? 25.734 61.583 -31.485 1.00 41.39 208 SER D CA 1
ATOM 8916 C C . SER D 3 208 ? 26.307 61.971 -30.129 1.00 43.05 208 SER D C 1
ATOM 8917 O O . SER D 3 208 ? 25.551 62.345 -29.231 1.00 45.89 208 SER D O 1
ATOM 8920 N N . PRO D 3 209 ? 27.637 61.864 -29.960 1.00 43.28 209 PRO D N 1
ATOM 8921 C CA . PRO D 3 209 ? 28.261 62.402 -28.746 1.00 42.81 209 PRO D CA 1
ATOM 8922 C C . PRO D 3 209 ? 27.907 63.874 -28.531 1.00 45.02 209 PRO D C 1
ATOM 8923 O O . PRO D 3 209 ? 27.767 64.310 -27.388 1.00 47.11 209 PRO D O 1
ATOM 8927 N N . SER D 3 210 ? 27.754 64.619 -29.622 1.00 47.20 210 SER D N 1
ATOM 8928 C CA . SER D 3 210 ? 27.360 66.024 -29.549 1.00 52.37 210 SER D CA 1
ATOM 8929 C C . SER D 3 210 ? 25.946 66.177 -28.991 1.00 52.10 210 SER D C 1
ATOM 8930 O O . SER D 3 210 ? 25.660 67.120 -28.252 1.00 51.19 210 SER D O 1
ATOM 8933 N N . ASP D 3 211 ? 25.066 65.247 -29.351 1.00 48.65 211 ASP D N 1
ATOM 8934 C CA . ASP D 3 211 ? 23.701 65.249 -28.840 1.00 48.76 211 ASP D CA 1
ATOM 8935 C C . ASP D 3 211 ? 23.693 64.984 -27.339 1.00 48.48 211 ASP D C 1
ATOM 8936 O O . ASP D 3 211 ? 22.933 65.603 -26.592 1.00 47.84 211 ASP D O 1
ATOM 8941 N N . LEU D 3 212 ? 24.551 64.063 -26.907 1.00 45.74 212 LEU D N 1
ATOM 8942 C CA . LEU D 3 212 ? 24.654 63.699 -25.499 1.00 42.77 212 LEU D CA 1
ATOM 8943 C C . LEU D 3 212 ? 25.050 64.893 -24.641 1.00 43.91 212 LEU D C 1
ATOM 8944 O O . LEU D 3 212 ? 24.743 64.943 -23.453 1.00 45.44 212 LEU D O 1
ATOM 8949 N N . MET D 3 213 ? 25.736 65.854 -25.249 1.00 44.90 213 MET D N 1
ATOM 8950 C CA . MET D 3 213 ? 26.139 67.059 -24.538 1.00 46.29 213 MET D CA 1
ATOM 8951 C C . MET D 3 213 ? 24.924 67.918 -24.192 1.00 48.49 213 MET D C 1
ATOM 8952 O O . MET D 3 213 ? 24.990 68.770 -23.308 1.00 50.39 213 MET D O 1
ATOM 8957 N N . ARG D 3 214 ? 23.813 67.682 -24.885 1.00 47.73 214 ARG D N 1
ATOM 8958 C CA . ARG D 3 214 ? 22.604 68.469 -24.677 1.00 48.66 214 ARG D CA 1
ATOM 8959 C C . ARG D 3 214 ? 21.685 67.855 -23.625 1.00 49.33 214 ARG D C 1
ATOM 8960 O O . ARG D 3 214 ? 20.634 68.411 -23.319 1.00 55.08 214 ARG D O 1
ATOM 8968 N N . LEU D 3 215 ? 22.079 66.708 -23.081 1.00 45.42 215 LEU D N 1
ATOM 8969 C CA . LEU D 3 215 ? 21.259 65.999 -22.096 1.00 42.15 215 LEU D CA 1
ATOM 8970 C C . LEU D 3 215 ? 20.793 66.823 -20.881 1.00 41.24 215 LEU D C 1
ATOM 8971 O O . LEU D 3 215 ? 19.650 66.677 -20.450 1.00 41.27 215 LEU D O 1
ATOM 8976 N N . PRO D 3 216 ? 21.666 67.680 -20.319 1.00 45.81 216 PRO D N 1
ATOM 8977 C CA . PRO D 3 216 ? 21.171 68.507 -19.209 1.00 49.33 216 PRO D CA 1
ATOM 8978 C C . PRO D 3 216 ? 20.122 69.548 -19.614 1.00 54.52 216 PRO D C 1
ATOM 8979 O O . PRO D 3 216 ? 19.469 70.112 -18.736 1.00 56.81 216 PRO D O 1
ATOM 8983 N N . LYS D 3 217 ? 19.958 69.795 -20.911 1.00 56.56 217 LYS D N 1
ATOM 8984 C CA . LYS D 3 217 ? 19.025 70.822 -21.375 1.00 58.72 217 LYS D CA 1
ATOM 8985 C C . LYS D 3 217 ? 17.557 70.410 -21.267 1.00 58.93 217 LYS D C 1
ATOM 8986 O O . LYS D 3 217 ? 16.664 71.221 -21.510 1.00 63.34 217 LYS D O 1
ATOM 8992 N N . ALA D 3 218 ? 17.308 69.157 -20.904 1.00 54.31 218 ALA D N 1
ATOM 8993 C CA . ALA D 3 218 ? 15.940 68.658 -20.797 1.00 51.51 218 ALA D CA 1
ATOM 8994 C C . ALA D 3 218 ? 15.318 68.990 -19.444 1.00 51.47 218 ALA D C 1
ATOM 8995 O O . ALA D 3 218 ? 16.020 69.136 -18.444 1.00 52.99 218 ALA D O 1
ATOM 8997 N N . ASP D 3 219 ? 13.994 69.106 -19.422 1.00 46.39 219 ASP D N 1
ATOM 8998 C CA . ASP D 3 219 ? 13.270 69.395 -18.189 1.00 47.86 219 ASP D CA 1
ATOM 8999 C C . ASP D 3 219 ? 13.082 68.135 -17.352 1.00 55.60 219 ASP D C 1
ATOM 9000 O O . ASP D 3 219 ? 12.877 68.208 -16.140 1.00 56.23 219 ASP D O 1
ATOM 9005 N N . ALA D 3 220 ? 13.157 66.982 -18.009 1.00 52.94 220 ALA D N 1
ATOM 9006 C CA . ALA D 3 220 ? 13.022 65.695 -17.336 1.00 52.18 220 ALA D CA 1
ATOM 9007 C C . ALA D 3 220 ? 13.547 64.568 -18.219 1.00 52.77 220 ALA D C 1
ATOM 9008 O O . ALA D 3 220 ? 13.560 64.682 -19.443 1.00 54.44 220 ALA D O 1
ATOM 9010 N N . ASN D 3 221 ? 13.987 63.483 -17.593 1.00 50.44 221 ASN D N 1
ATOM 9011 C CA . ASN D 3 221 ? 14.444 62.314 -18.333 1.00 47.14 221 ASN D CA 1
ATOM 9012 C C . ASN D 3 221 ? 13.394 61.211 -18.338 1.00 45.41 221 ASN D C 1
ATOM 9013 O O . ASN D 3 221 ? 12.862 60.847 -17.295 1.00 45.42 221 ASN D O 1
ATOM 9018 N N . VAL D 3 222 ? 13.084 60.686 -19.515 1.00 33.76 222 VAL D N 1
ATOM 9019 C CA . VAL D 3 222 ? 12.164 59.563 -19.605 1.00 40.21 222 VAL D CA 1
ATOM 9020 C C . VAL D 3 222 ? 12.948 58.265 -19.768 1.00 39.29 222 VAL D C 1
ATOM 9021 O O . VAL D 3 222 ? 13.618 58.055 -20.780 1.00 37.22 222 VAL D O 1
ATOM 9025 N N . CYS D 3 223 ? 12.871 57.404 -18.759 1.00 39.46 223 CYS D N 1
ATOM 9026 C CA . CYS D 3 223 ? 13.620 56.154 -18.758 1.00 39.81 223 CYS D CA 1
ATOM 9027 C C . CYS D 3 223 ? 12.782 55.015 -19.328 1.00 39.18 223 CYS D C 1
ATOM 9028 O O . CYS D 3 223 ? 12.146 54.268 -18.584 1.00 42.40 223 CYS D O 1
ATOM 9031 N N . LEU D 3 224 ? 12.790 54.886 -20.652 1.00 35.39 224 LEU D N 1
ATOM 9032 C CA . LEU D 3 224 ? 11.973 53.885 -21.335 1.00 34.24 224 LEU D CA 1
ATOM 9033 C C . LEU D 3 224 ? 12.475 52.458 -21.128 1.00 31.63 224 LEU D C 1
ATOM 9034 O O . LEU D 3 224 ? 11.682 51.520 -21.070 1.00 29.83 224 LEU D O 1
ATOM 9039 N N . TYR D 3 225 ? 13.790 52.294 -21.024 1.00 31.41 225 TYR D N 1
ATOM 9040 C CA . TYR D 3 225 ? 14.380 50.968 -20.858 1.00 31.71 225 TYR D CA 1
ATOM 9041 C C . TYR D 3 225 ? 15.418 50.957 -19.738 1.00 35.28 225 TYR D C 1
ATOM 9042 O O . TYR D 3 225 ? 16.611 51.122 -19.996 1.00 35.89 225 TYR D O 1
ATOM 9051 N N . PRO D 3 226 ? 14.958 50.763 -18.489 1.00 37.44 226 PRO D N 1
ATOM 9052 C CA . PRO D 3 226 ? 15.791 50.774 -17.278 1.00 38.62 226 PRO D CA 1
ATOM 9053 C C . PRO D 3 226 ? 17.003 49.847 -17.361 1.00 36.35 226 PRO D C 1
ATOM 9054 O O . PRO D 3 226 ? 18.060 50.191 -16.835 1.00 37.19 226 PRO D O 1
ATOM 9058 N N . GLU D 3 227 ? 16.856 48.697 -18.015 1.00 32.98 227 GLU D N 1
ATOM 9059 C CA . GLU D 3 227 ? 17.971 47.770 -18.180 1.00 32.46 227 GLU D CA 1
ATOM 9060 C C . GLU D 3 227 ? 19.149 48.427 -18.892 1.00 36.68 227 GLU D C 1
ATOM 9061 O O . GLU D 3 227 ? 20.297 48.019 -18.717 1.00 38.79 227 GLU D O 1
ATOM 9067 N N . ILE D 3 228 ? 18.859 49.445 -19.695 1.00 35.09 228 ILE D N 1
ATOM 9068 C CA . ILE D 3 228 ? 19.889 50.122 -20.468 1.00 30.80 228 ILE D CA 1
ATOM 9069 C C . ILE D 3 228 ? 20.240 51.494 -19.890 1.00 31.99 228 ILE D C 1
ATOM 9070 O O . ILE D 3 228 ? 21.397 51.914 -19.936 1.00 31.15 228 ILE D O 1
ATOM 9075 N N . ALA D 3 229 ? 19.252 52.188 -19.332 1.00 33.14 229 ALA D N 1
ATOM 9076 C CA . ALA D 3 229 ? 19.440 53.604 -19.019 1.00 35.62 229 ALA D CA 1
ATOM 9077 C C . ALA D 3 229 ? 19.167 54.048 -17.579 1.00 37.24 229 ALA D C 1
ATOM 9078 O O . ALA D 3 229 ? 19.167 55.248 -17.301 1.00 38.37 229 ALA D O 1
ATOM 9080 N N . GLU D 3 230 ? 18.944 53.111 -16.662 1.00 37.30 230 GLU D N 1
ATOM 9081 C CA . GLU D 3 230 ? 18.664 53.501 -15.279 1.00 42.06 230 GLU D CA 1
ATOM 9082 C C . GLU D 3 230 ? 19.894 54.096 -14.589 1.00 43.59 230 GLU D C 1
ATOM 9083 O O . GLU D 3 230 ? 19.785 55.090 -13.872 1.00 50.66 230 GLU D O 1
ATOM 9089 N N . SER D 3 231 ? 21.055 53.484 -14.806 1.00 39.05 231 SER D N 1
ATOM 9090 C CA . SER D 3 231 ? 22.306 53.971 -14.229 1.00 39.89 231 SER D CA 1
ATOM 9091 C C . SER D 3 231 ? 22.592 55.393 -14.691 1.00 40.70 231 SER D C 1
ATOM 9092 O O . SER D 3 231 ? 23.068 56.224 -13.923 1.00 44.30 231 SER D O 1
ATOM 9095 N N . THR D 3 232 ? 22.290 55.660 -15.955 1.00 41.94 232 THR D N 1
ATOM 9096 C CA . THR D 3 232 ? 22.524 56.969 -16.551 1.00 44.70 232 THR D CA 1
ATOM 9097 C C . THR D 3 232 ? 21.586 58.041 -15.993 1.00 45.48 232 THR D C 1
ATOM 9098 O O . THR D 3 232 ? 22.026 59.138 -15.643 1.00 46.11 232 THR D O 1
ATOM 9102 N N . CYS D 3 233 ? 20.297 57.720 -15.919 1.00 43.92 233 CYS D N 1
ATOM 9103 C CA . CYS D 3 233 ? 19.303 58.633 -15.363 1.00 44.44 233 CYS D CA 1
ATOM 9104 C C . CYS D 3 233 ? 19.635 58.981 -13.919 1.00 45.80 233 CYS D C 1
ATOM 9105 O O . CYS D 3 233 ? 19.447 60.118 -13.485 1.00 48.58 233 CYS D O 1
ATOM 9108 N N . LEU D 3 234 ? 20.131 57.995 -13.179 1.00 45.70 234 LEU D N 1
ATOM 9109 C CA . LEU D 3 234 ? 20.561 58.212 -11.803 1.00 45.97 234 LEU D CA 1
ATOM 9110 C C . LEU D 3 234 ? 21.747 59.168 -11.744 1.00 47.53 234 LEU D C 1
ATOM 9111 O O . LEU D 3 234 ? 21.806 60.044 -10.882 1.00 49.73 234 LEU D O 1
ATOM 9116 N N . TRP D 3 235 ? 22.689 58.995 -12.667 1.00 45.42 235 TRP D N 1
ATOM 9117 C CA . TRP D 3 235 ? 23.868 59.851 -12.724 1.00 46.02 235 TRP D CA 1
ATOM 9118 C C . TRP D 3 235 ? 23.489 61.265 -13.155 1.00 47.57 235 TRP D C 1
ATOM 9119 O O . TRP D 3 235 ? 24.010 62.247 -12.625 1.00 49.32 235 TRP D O 1
ATOM 9130 N N . LEU D 3 236 ? 22.578 61.361 -14.118 1.00 46.93 236 LEU D N 1
ATOM 9131 C CA . LEU D 3 236 ? 22.106 62.656 -14.594 1.00 47.87 236 LEU D CA 1
ATOM 9132 C C . LEU D 3 236 ? 21.328 63.389 -13.509 1.00 50.90 236 LEU D C 1
ATOM 9133 O O . LEU D 3 236 ? 21.359 64.617 -13.435 1.00 57.05 236 LEU D O 1
ATOM 9138 N N . GLU D 3 237 ? 20.637 62.632 -12.663 1.00 47.79 237 GLU D N 1
ATOM 9139 C CA . GLU D 3 237 ? 19.874 63.223 -11.570 1.00 49.85 237 GLU D CA 1
ATOM 9140 C C . GLU D 3 237 ? 20.796 63.775 -10.488 1.00 55.45 237 GLU D C 1
ATOM 9141 O O . GLU D 3 237 ? 20.579 64.875 -9.978 1.00 59.16 237 GLU D O 1
ATOM 9147 N N . ARG D 3 238 ? 21.827 63.010 -10.140 1.00 55.20 238 ARG D N 1
ATOM 9148 C CA . ARG D 3 238 ? 22.765 63.417 -9.099 1.00 56.42 238 ARG D CA 1
ATOM 9149 C C . ARG D 3 238 ? 23.577 64.642 -9.502 1.00 55.73 238 ARG D C 1
ATOM 9150 O O . ARG D 3 238 ? 23.874 65.501 -8.672 1.00 55.92 238 ARG D O 1
ATOM 9158 N N . ASN D 3 239 ? 23.934 64.719 -10.779 1.00 55.42 239 ASN D N 1
ATOM 9159 C CA . ASN D 3 239 ? 24.851 65.750 -11.251 1.00 57.75 239 ASN D CA 1
ATOM 9160 C C . ASN D 3 239 ? 24.180 66.984 -11.852 1.00 61.60 239 ASN D C 1
ATOM 9161 O O . ASN D 3 239 ? 24.753 68.074 -11.836 1.00 63.50 239 ASN D O 1
ATOM 9166 N N . PHE D 3 240 ? 22.970 66.818 -12.379 1.00 61.17 240 PHE D N 1
ATOM 9167 C CA . PHE D 3 240 ? 22.293 67.917 -13.064 1.00 61.92 240 PHE D CA 1
ATOM 9168 C C . PHE D 3 240 ? 20.874 68.165 -12.554 1.00 62.25 240 PHE D C 1
ATOM 9169 O O . PHE D 3 240 ? 20.127 68.950 -13.142 1.00 62.58 240 PHE D O 1
ATOM 9177 N N . LYS D 3 241 ? 20.512 67.489 -11.466 1.00 61.13 241 LYS D N 1
ATOM 9178 C CA . LYS D 3 241 ? 19.202 67.646 -10.828 1.00 60.59 241 LYS D CA 1
ATOM 9179 C C . LYS D 3 241 ? 18.015 67.222 -11.699 1.00 59.66 241 LYS D C 1
ATOM 9180 O O . LYS D 3 241 ? 16.865 67.470 -11.340 1.00 60.10 241 LYS D O 1
ATOM 9186 N N . THR D 3 242 ? 18.289 66.581 -12.831 1.00 57.82 242 THR D N 1
ATOM 9187 C CA . THR D 3 242 ? 17.228 66.159 -13.742 1.00 55.65 242 THR D CA 1
ATOM 9188 C C . THR D 3 242 ? 16.460 64.960 -13.194 1.00 52.82 242 THR D C 1
ATOM 9189 O O . THR D 3 242 ? 17.026 63.884 -13.016 1.00 50.08 242 THR D O 1
ATOM 9193 N N . PRO D 3 243 ? 15.159 65.143 -12.930 1.00 53.62 243 PRO D N 1
ATOM 9194 C CA . PRO D 3 243 ? 14.335 64.041 -12.429 1.00 51.16 243 PRO D CA 1
ATOM 9195 C C . PRO D 3 243 ? 14.021 63.078 -13.561 1.00 51.54 243 PRO D C 1
ATOM 9196 O O . PRO D 3 243 ? 14.076 63.477 -14.725 1.00 50.36 243 PRO D O 1
ATOM 9200 N N . PHE D 3 244 ? 13.705 61.829 -13.237 1.00 51.27 244 PHE D N 1
ATOM 9201 C CA . PHE D 3 244 ? 13.371 60.866 -14.279 1.00 46.42 244 PHE D CA 1
ATOM 9202 C C . PHE D 3 244 ? 12.185 59.963 -13.940 1.00 44.51 244 PHE D C 1
ATOM 9203 O O . PHE D 3 244 ? 11.995 59.568 -12.790 1.00 41.94 244 PHE D O 1
ATOM 9211 N N . THR D 3 245 ? 11.390 59.652 -14.960 1.00 45.79 245 THR D N 1
ATOM 9212 C CA . THR D 3 245 ? 10.230 58.783 -14.805 1.00 44.80 245 THR D CA 1
ATOM 9213 C C . THR D 3 245 ? 10.672 57.358 -14.518 1.00 42.84 245 THR D C 1
ATOM 9214 O O . THR D 3 245 ? 11.742 56.934 -14.953 1.00 41.93 245 THR D O 1
ATOM 9218 N N . LYS D 3 246 ? 9.844 56.622 -13.788 1.00 43.63 246 LYS D N 1
ATOM 9219 C CA . LYS D 3 246 ? 10.173 55.253 -13.413 1.00 44.88 246 LYS D CA 1
ATOM 9220 C C . LYS D 3 246 ? 9.097 54.283 -13.887 1.00 42.97 246 LYS D C 1
ATOM 9221 O O . LYS D 3 246 ? 9.296 53.068 -13.889 1.00 41.42 246 LYS D O 1
ATOM 9227 N N . VAL D 3 247 ? 7.957 54.831 -14.296 1.00 40.99 247 VAL D N 1
ATOM 9228 C CA . VAL D 3 247 ? 6.895 54.028 -14.887 1.00 35.83 247 VAL D CA 1
ATOM 9229 C C . VAL D 3 247 ? 7.165 53.822 -16.371 1.00 32.55 247 VAL D C 1
ATOM 9230 O O . VAL D 3 247 ? 7.182 54.780 -17.142 1.00 30.74 247 VAL D O 1
ATOM 9234 N N . VAL D 3 248 ? 7.389 52.575 -16.770 1.00 35.00 248 VAL D N 1
ATOM 9235 C CA . VAL D 3 248 ? 7.536 52.253 -18.184 1.00 34.97 248 VAL D CA 1
ATOM 9236 C C . VAL D 3 248 ? 6.152 52.068 -18.804 1.00 36.26 248 VAL D C 1
ATOM 9237 O O . VAL D 3 248 ? 5.369 51.232 -18.347 1.00 36.44 248 VAL D O 1
ATOM 9241 N N . PRO D 3 249 ? 5.844 52.862 -19.843 1.00 33.76 249 PRO D N 1
ATOM 9242 C CA . PRO D 3 249 ? 4.508 52.912 -20.451 1.00 31.59 249 PRO D CA 1
ATOM 9243 C C . PRO D 3 249 ? 4.206 51.764 -21.412 1.00 30.81 249 PRO D C 1
ATOM 9244 O O . PRO D 3 249 ? 3.997 52.011 -22.599 1.00 29.79 249 PRO D O 1
ATOM 9248 N N . ILE D 3 250 ? 4.184 50.535 -20.906 1.00 31.16 250 ILE D N 1
ATOM 9249 C CA . ILE D 3 250 ? 3.707 49.393 -21.679 1.00 28.10 250 ILE D CA 1
ATOM 9250 C C . ILE D 3 250 ? 2.431 48.878 -21.035 1.00 28.89 250 ILE D C 1
ATOM 9251 O O . ILE D 3 250 ? 2.455 48.386 -19.907 1.00 30.54 250 ILE D O 1
ATOM 9256 N N . GLY D 3 251 ? 1.320 48.995 -21.754 1.00 27.18 251 GLY D N 1
ATOM 9257 C CA . GLY D 3 251 ? 0.015 48.690 -21.198 1.00 26.09 251 GLY D CA 1
ATOM 9258 C C . GLY D 3 251 ? -0.789 49.966 -21.046 1.00 27.50 251 GLY D C 1
ATOM 9259 O O . GLY D 3 251 ? -0.221 51.043 -20.867 1.00 31.66 251 GLY D O 1
ATOM 9260 N N . VAL D 3 252 ? -2.109 49.851 -21.124 1.00 26.53 252 VAL D N 1
ATOM 9261 C CA . VAL D 3 252 ? -2.977 51.021 -21.071 1.00 30.70 252 VAL D CA 1
ATOM 9262 C C . VAL D 3 252 ? -2.854 51.756 -19.739 1.00 34.40 252 VAL D C 1
ATOM 9263 O O . VAL D 3 252 ? -2.606 52.962 -19.707 1.00 36.36 252 VAL D O 1
ATOM 9267 N N . LYS D 3 253 ? -3.025 51.019 -18.646 1.00 34.99 253 LYS D N 1
ATOM 9268 C CA . LYS D 3 253 ? -2.921 51.590 -17.306 1.00 39.31 253 LYS D CA 1
ATOM 9269 C C . LYS D 3 253 ? -1.522 52.143 -17.046 1.00 39.89 253 LYS D C 1
ATOM 9270 O O . LYS D 3 253 ? -1.368 53.212 -16.455 1.00 42.44 253 LYS D O 1
ATOM 9276 N N . ALA D 3 254 ? -0.507 51.412 -17.496 1.00 35.06 254 ALA D N 1
ATOM 9277 C CA . ALA D 3 254 ? 0.877 51.832 -17.311 1.00 35.10 254 ALA D CA 1
ATOM 9278 C C . ALA D 3 254 ? 1.173 53.131 -18.054 1.00 34.06 254 ALA D C 1
ATOM 9279 O O . ALA D 3 254 ? 1.910 53.981 -17.559 1.00 35.56 254 ALA D O 1
ATOM 9281 N N . THR D 3 255 ? 0.598 53.279 -19.243 1.00 31.18 255 THR D N 1
ATOM 9282 C CA . THR D 3 255 ? 0.789 54.489 -20.034 1.00 33.73 255 THR D CA 1
ATOM 9283 C C . THR D 3 255 ? 0.116 55.675 -19.348 1.00 41.59 255 THR D C 1
ATOM 9284 O O . THR D 3 255 ? 0.631 56.794 -19.368 1.00 43.40 255 THR D O 1
ATOM 9288 N N . GLN D 3 256 ? -1.030 55.415 -18.726 1.00 43.74 256 GLN D N 1
ATOM 9289 C CA . GLN D 3 256 ? -1.753 56.441 -17.982 1.00 46.71 256 GLN D CA 1
ATOM 9290 C C . GLN D 3 256 ? -0.967 56.893 -16.758 1.00 47.23 256 GLN D C 1
ATOM 9291 O O . GLN D 3 256 ? -0.844 58.091 -16.500 1.00 48.95 256 GLN D O 1
ATOM 9297 N N . ASP D 3 257 ? -0.442 55.929 -16.006 1.00 45.99 257 ASP D N 1
ATOM 9298 C CA . ASP D 3 257 ? 0.375 56.229 -14.833 1.00 47.45 257 ASP D CA 1
ATOM 9299 C C . ASP D 3 257 ? 1.615 57.011 -15.240 1.00 47.33 257 ASP D C 1
ATOM 9300 O O . ASP D 3 257 ? 1.995 57.984 -14.584 1.00 48.55 257 ASP D O 1
ATOM 9305 N N . PHE D 3 258 ? 2.239 56.572 -16.329 1.00 41.87 258 PHE D N 1
ATOM 9306 C CA . PHE D 3 258 ? 3.417 57.234 -16.876 1.00 39.70 258 PHE D CA 1
ATOM 9307 C C . PHE D 3 258 ? 3.134 58.694 -17.224 1.00 40.51 258 PHE D C 1
ATOM 9308 O O . PHE D 3 258 ? 3.943 59.576 -16.935 1.00 43.37 258 PHE D O 1
ATOM 9316 N N . LEU D 3 259 ? 1.984 58.944 -17.842 1.00 39.27 259 LEU D N 1
ATOM 9317 C CA . LEU D 3 259 ? 1.582 60.305 -18.180 1.00 40.97 259 LEU D CA 1
ATOM 9318 C C . LEU D 3 259 ? 1.385 61.155 -16.927 1.00 43.40 259 LEU D C 1
ATOM 9319 O O . LEU D 3 259 ? 1.821 62.304 -16.876 1.00 44.36 259 LEU D O 1
ATOM 9324 N N . GLU D 3 260 ? 0.738 60.582 -15.916 1.00 44.97 260 GLU D N 1
ATOM 9325 C CA . GLU D 3 260 ? 0.508 61.291 -14.661 1.00 50.64 260 GLU D CA 1
ATOM 9326 C C . GLU D 3 260 ? 1.824 61.584 -13.948 1.00 52.36 260 GLU D C 1
ATOM 9327 O O . GLU D 3 260 ? 1.998 62.656 -13.368 1.00 57.23 260 GLU D O 1
ATOM 9333 N N . GLU D 3 261 ? 2.746 60.628 -14.000 1.00 49.85 261 GLU D N 1
ATOM 9334 C CA . GLU D 3 261 ? 4.047 60.781 -13.359 1.00 50.39 261 GLU D CA 1
ATOM 9335 C C . GLU D 3 261 ? 4.851 61.909 -13.996 1.00 51.69 261 GLU D C 1
ATOM 9336 O O . GLU D 3 261 ? 5.361 62.788 -13.301 1.00 53.59 261 GLU D O 1
ATOM 9342 N N . LEU D 3 262 ? 4.957 61.878 -15.320 1.00 49.74 262 LEU D N 1
ATOM 9343 C CA . LEU D 3 262 ? 5.733 62.871 -16.053 1.00 49.21 262 LEU D CA 1
ATOM 9344 C C . LEU D 3 262 ? 5.163 64.276 -15.874 1.00 54.57 262 LEU D C 1
ATOM 9345 O O . LEU D 3 262 ? 5.910 65.251 -15.796 1.00 57.69 262 LEU D O 1
ATOM 9350 N N . TYR D 3 263 ? 3.839 64.370 -15.806 1.00 56.75 263 TYR D N 1
ATOM 9351 C CA . TYR D 3 263 ? 3.170 65.644 -15.568 1.00 58.76 263 TYR D CA 1
ATOM 9352 C C . TYR D 3 263 ? 3.601 66.252 -14.235 1.00 62.05 263 TYR D C 1
ATOM 9353 O O . TYR D 3 263 ? 3.806 67.462 -14.133 1.00 64.43 263 TYR D O 1
ATOM 9362 N N . GLU D 3 264 ? 3.738 65.405 -13.219 1.00 60.89 264 GLU D N 1
ATOM 9363 C CA . GLU D 3 264 ? 4.161 65.851 -11.896 1.00 61.33 264 GLU D CA 1
ATOM 9364 C C . GLU D 3 264 ? 5.583 66.393 -11.928 1.00 59.73 264 GLU D C 1
ATOM 9365 O O . GLU D 3 264 ? 5.858 67.471 -11.401 1.00 59.61 264 GLU D O 1
ATOM 9371 N N . LEU D 3 265 ? 6.482 65.638 -12.552 1.00 57.20 265 LEU D N 1
ATOM 9372 C CA . LEU D 3 265 ? 7.887 66.025 -12.639 1.00 55.43 265 LEU D CA 1
ATOM 9373 C C . LEU D 3 265 ? 8.067 67.318 -13.429 1.00 55.81 265 LEU D C 1
ATOM 9374 O O . LEU D 3 265 ? 9.034 68.051 -13.224 1.00 58.49 265 LEU D O 1
ATOM 9379 N N . LEU D 3 266 ? 7.128 67.592 -14.330 1.00 52.64 266 LEU D N 1
ATOM 9380 C CA . LEU D 3 266 ? 7.165 68.805 -15.138 1.00 53.89 266 LEU D CA 1
ATOM 9381 C C . LEU D 3 266 ? 6.314 69.918 -14.524 1.00 57.87 266 LEU D C 1
ATOM 9382 O O . LEU D 3 266 ? 6.519 71.099 -14.809 1.00 56.33 266 LEU D O 1
ATOM 9387 N N . GLY D 3 267 ? 5.355 69.535 -13.686 1.00 60.11 267 GLY D N 1
ATOM 9388 C CA . GLY D 3 267 ? 4.512 70.495 -12.995 1.00 61.98 267 GLY D CA 1
ATOM 9389 C C . GLY D 3 267 ? 3.289 70.937 -13.780 1.00 65.33 267 GLY D C 1
ATOM 9390 O O . GLY D 3 267 ? 2.814 72.061 -13.614 1.00 69.70 267 GLY D O 1
ATOM 9391 N N . MET D 3 268 ? 2.778 70.054 -14.632 1.00 64.37 268 MET D N 1
ATOM 9392 C CA . MET D 3 268 ? 1.588 70.343 -15.428 1.00 66.58 268 MET D CA 1
ATOM 9393 C C . MET D 3 268 ? 0.335 69.901 -14.671 1.00 71.37 268 MET D C 1
ATOM 9394 O O . MET D 3 268 ? 0.440 69.367 -13.567 1.00 70.98 268 MET D O 1
ATOM 9399 N N . GLU D 3 269 ? -0.846 70.111 -15.248 1.00 75.86 269 GLU D N 1
ATOM 9400 C CA . GLU D 3 269 ? -2.079 69.828 -14.512 1.00 80.33 269 GLU D CA 1
ATOM 9401 C C . GLU D 3 269 ? -2.748 68.508 -14.897 1.00 80.37 269 GLU D C 1
ATOM 9402 O O . GLU D 3 269 ? -2.644 67.525 -14.166 1.00 78.19 269 GLU D O 1
ATOM 9408 N N . VAL D 3 270 ? -3.408 68.485 -16.054 1.00 83.14 270 VAL D N 1
ATOM 9409 C CA . VAL D 3 270 ? -4.216 67.340 -16.478 1.00 83.34 270 VAL D CA 1
ATOM 9410 C C . VAL D 3 270 ? -4.354 67.297 -18.000 1.00 82.94 270 VAL D C 1
ATOM 9411 O O . VAL D 3 270 ? -4.914 68.208 -18.614 1.00 84.47 270 VAL D O 1
ATOM 9415 N N . SER D 3 275 ? -4.943 61.598 -21.864 1.00 55.20 275 SER D N 1
ATOM 9416 C CA . SER D 3 275 ? -4.617 60.463 -21.008 1.00 58.64 275 SER D CA 1
ATOM 9417 C C . SER D 3 275 ? -5.791 59.494 -20.890 1.00 62.64 275 SER D C 1
ATOM 9418 O O . SER D 3 275 ? -5.709 58.495 -20.173 1.00 60.78 275 SER D O 1
ATOM 9421 N N . ASN D 3 276 ? -6.877 59.798 -21.596 1.00 66.42 276 ASN D N 1
ATOM 9422 C CA . ASN D 3 276 ? -8.085 58.977 -21.555 1.00 67.66 276 ASN D CA 1
ATOM 9423 C C . ASN D 3 276 ? -7.821 57.529 -21.966 1.00 65.62 276 ASN D C 1
ATOM 9424 O O . ASN D 3 276 ? -6.914 57.249 -22.750 1.00 64.66 276 ASN D O 1
ATOM 9429 N N . SER D 3 277 ? -8.625 56.616 -21.434 1.00 64.97 277 SER D N 1
ATOM 9430 C CA . SER D 3 277 ? -8.386 55.187 -21.601 1.00 61.88 277 SER D CA 1
ATOM 9431 C C . SER D 3 277 ? -8.678 54.659 -23.006 1.00 56.79 277 SER D C 1
ATOM 9432 O O . SER D 3 277 ? -7.937 53.824 -23.527 1.00 51.72 277 SER D O 1
ATOM 9435 N N A ASP D 3 278 ? -9.747 55.165 -23.617 0.52 56.40 278 ASP D N 1
ATOM 9436 N N B ASP D 3 278 ? -9.759 55.132 -23.616 0.48 56.37 278 ASP D N 1
ATOM 9437 C CA A ASP D 3 278 ? -10.206 54.673 -24.917 0.52 54.79 278 ASP D CA 1
ATOM 9438 C CA B ASP D 3 278 ? -10.166 54.615 -24.920 0.48 55.01 278 ASP D CA 1
ATOM 9439 C C A ASP D 3 278 ? -9.342 55.122 -26.098 0.52 53.95 278 ASP D C 1
ATOM 9440 C C B ASP D 3 278 ? -9.401 55.247 -26.084 0.48 54.14 278 ASP D C 1
ATOM 9441 O O A ASP D 3 278 ? -9.724 54.942 -27.255 0.52 53.42 278 ASP D O 1
ATOM 9442 O O B ASP D 3 278 ? -9.902 55.315 -27.206 0.48 54.10 278 ASP D O 1
ATOM 9451 N N . GLN D 3 279 ? -8.185 55.706 -25.806 1.00 52.24 279 GLN D N 1
ATOM 9452 C CA . GLN D 3 279 ? -7.274 56.145 -26.855 1.00 49.79 279 GLN D CA 1
ATOM 9453 C C . GLN D 3 279 ? -6.580 54.915 -27.421 1.00 44.09 279 GLN D C 1
ATOM 9454 O O . GLN D 3 279 ? -6.045 54.935 -28.529 1.00 42.19 279 GLN D O 1
ATOM 9460 N N . SER D 3 280 ? -6.593 53.844 -26.635 1.00 41.19 280 SER D N 1
ATOM 9461 C CA . SER D 3 280 ? -6.205 52.525 -27.104 1.00 38.66 280 SER D CA 1
ATOM 9462 C C . SER D 3 280 ? -7.477 51.723 -27.357 1.00 38.25 280 SER D C 1
ATOM 9463 O O . SER D 3 280 ? -8.527 52.024 -26.791 1.00 38.40 280 SER D O 1
ATOM 9466 N N . LYS D 3 281 ? -7.390 50.706 -28.207 1.00 35.16 281 LYS D N 1
ATOM 9467 C CA . LYS D 3 281 ? -8.555 49.885 -28.513 1.00 31.91 281 LYS D CA 1
ATOM 9468 C C . LYS D 3 281 ? -8.605 48.625 -27.654 1.00 32.03 281 LYS D C 1
ATOM 9469 O O . LYS D 3 281 ? -9.624 47.938 -27.612 1.00 33.90 281 LYS D O 1
ATOM 9475 N N . LEU D 3 282 ? -7.500 48.323 -26.976 1.00 34.38 282 LEU D N 1
ATOM 9476 C CA . LEU D 3 282 ? -7.432 47.163 -26.083 1.00 30.29 282 LEU D CA 1
ATOM 9477 C C . LEU D 3 282 ? -8.550 47.094 -25.030 1.00 32.73 282 LEU D C 1
ATOM 9478 O O . LEU D 3 282 ? -9.126 46.025 -24.827 1.00 32.63 282 LEU D O 1
ATOM 9483 N N . PRO D 3 283 ? -8.849 48.217 -24.344 1.00 35.74 283 PRO D N 1
ATOM 9484 C CA . PRO D 3 283 ? -9.925 48.146 -23.348 1.00 36.95 283 PRO D CA 1
ATOM 9485 C C . PRO D 3 283 ? -11.261 47.659 -23.909 1.00 38.54 283 PRO D C 1
ATOM 9486 O O . PRO D 3 283 ? -11.902 46.827 -23.269 1.00 38.63 283 PRO D O 1
ATOM 9490 N N . TRP D 3 284 ? -11.671 48.151 -25.076 1.00 37.77 284 TRP D N 1
ATOM 9491 C CA . TRP D 3 284 ? -12.933 47.708 -25.663 1.00 34.43 284 TRP D CA 1
ATOM 9492 C C . TRP D 3 284 ? -12.863 46.261 -26.141 1.00 31.03 284 TRP D C 1
ATOM 9493 O O . TRP D 3 284 ? -13.773 45.474 -25.885 1.00 31.69 284 TRP D O 1
ATOM 9504 N N . TYR D 3 285 ? -11.783 45.923 -26.840 1.00 29.78 285 TYR D N 1
ATOM 9505 C CA . TYR D 3 285 ? -11.578 44.565 -27.331 1.00 30.96 285 TYR D CA 1
ATOM 9506 C C . TYR D 3 285 ? -11.617 43.554 -26.188 1.00 33.11 285 TYR D C 1
ATOM 9507 O O . TYR D 3 285 ? -12.246 42.503 -26.299 1.00 32.21 285 TYR D O 1
ATOM 9516 N N . SER D 3 286 ? -10.952 43.885 -25.085 1.00 35.02 286 SER D N 1
ATOM 9517 C CA . SER D 3 286 ? -10.908 43.004 -23.923 1.00 33.38 286 SER D CA 1
ATOM 9518 C C . SER D 3 286 ? -12.227 43.005 -23.145 1.00 32.39 286 SER D C 1
ATOM 9519 O O . SER D 3 286 ? -12.543 42.047 -22.438 1.00 31.93 286 SER D O 1
ATOM 9522 N N . LYS D 3 287 ? -12.992 44.083 -23.278 1.00 31.52 287 LYS D N 1
ATOM 9523 C CA . LYS D 3 287 ? -14.285 44.192 -22.613 1.00 31.10 287 LYS D CA 1
ATOM 9524 C C . LYS D 3 287 ? -15.372 43.496 -23.430 1.00 32.05 287 LYS D C 1
ATOM 9525 O O . LYS D 3 287 ? -16.350 42.992 -22.875 1.00 29.93 287 LYS D O 1
ATOM 9531 N N . SER D 3 288 ? -15.193 43.468 -24.749 1.00 29.45 288 SER D N 1
ATOM 9532 C CA . SER D 3 288 ? -16.179 42.872 -25.647 1.00 32.39 288 SER D CA 1
ATOM 9533 C C . SER D 3 288 ? -16.385 41.388 -25.346 1.00 30.62 288 SER D C 1
ATOM 9534 O O . SER D 3 288 ? -15.509 40.732 -24.785 1.00 27.15 288 SER D O 1
ATOM 9537 N N . VAL D 3 289 ? -17.548 40.869 -25.726 1.00 30.30 289 VAL D N 1
ATOM 9538 C CA . VAL D 3 289 ? -17.986 39.543 -25.287 1.00 30.22 289 VAL D CA 1
ATOM 9539 C C . VAL D 3 289 ? -17.155 38.374 -25.818 1.00 31.34 289 VAL D C 1
ATOM 9540 O O . VAL D 3 289 ? -17.141 37.298 -25.222 1.00 30.88 289 VAL D O 1
ATOM 9544 N N . ASP D 3 290 ? -16.452 38.577 -26.925 1.00 33.83 290 ASP D N 1
ATOM 9545 C CA . ASP D 3 290 ? -15.635 37.500 -27.471 1.00 38.94 290 ASP D CA 1
ATOM 9546 C C . ASP D 3 290 ? -14.350 37.310 -26.665 1.00 38.39 290 ASP D C 1
ATOM 9547 O O . ASP D 3 290 ? -13.555 36.413 -26.943 1.00 39.15 290 ASP D O 1
ATOM 9552 N N . SER D 3 291 ? -14.164 38.165 -25.664 1.00 35.13 291 SER D N 1
ATOM 9553 C CA . SER D 3 291 ? -13.041 38.057 -24.747 1.00 33.28 291 SER D CA 1
ATOM 9554 C C . SER D 3 291 ? -13.488 37.469 -23.415 1.00 36.04 291 SER D C 1
ATOM 9555 O O . SER D 3 291 ? -12.680 37.320 -22.499 1.00 40.73 291 SER D O 1
ATOM 9558 N N . ASN D 3 292 ? -14.774 37.147 -23.305 1.00 32.17 292 ASN D N 1
ATOM 9559 C CA . ASN D 3 292 ? -15.304 36.527 -22.094 1.00 31.22 292 ASN D CA 1
ATOM 9560 C C . ASN D 3 292 ? -14.547 35.259 -21.713 1.00 29.95 292 ASN D C 1
ATOM 9561 O O . ASN D 3 292 ? -14.185 35.071 -20.553 1.00 31.22 292 ASN D O 1
ATOM 9566 N N . TYR D 3 293 ? -14.297 34.400 -22.697 1.00 30.12 293 TYR D N 1
ATOM 9567 C CA . TYR D 3 293 ? -13.642 33.120 -22.442 1.00 28.57 293 TYR D CA 1
ATOM 9568 C C . TYR D 3 293 ? -12.151 33.261 -22.124 1.00 30.50 293 TYR D C 1
ATOM 9569 O O . TYR D 3 293 ? -11.495 32.283 -21.763 1.00 37.05 293 TYR D O 1
ATOM 9578 N N . LEU D 3 294 ? -11.617 34.471 -22.265 1.00 27.42 294 LEU D N 1
ATOM 9579 C CA . LEU D 3 294 ? -10.222 34.728 -21.914 1.00 27.71 294 LEU D CA 1
ATOM 9580 C C . LEU D 3 294 ? -10.034 34.754 -20.403 1.00 30.09 294 LEU D C 1
ATOM 9581 O O . LEU D 3 294 ? -8.916 34.607 -19.909 1.00 31.13 294 LEU D O 1
ATOM 9586 N N . THR D 3 295 ? -11.130 34.953 -19.675 1.00 29.97 295 THR D N 1
ATOM 9587 C CA . THR D 3 295 ? -11.084 35.044 -18.217 1.00 28.66 295 THR D CA 1
ATOM 9588 C C . THR D 3 295 ? -10.510 33.782 -17.585 1.00 30.21 295 THR D C 1
ATOM 9589 O O . THR D 3 295 ? -11.084 32.698 -17.703 1.00 29.23 295 THR D O 1
ATOM 9593 N N . GLY D 3 296 ? -9.369 33.926 -16.922 1.00 32.11 296 GLY D N 1
ATOM 9594 C CA . GLY D 3 296 ? -8.809 32.838 -16.147 1.00 29.63 296 GLY D CA 1
ATOM 9595 C C . GLY D 3 296 ? -7.903 31.897 -16.910 1.00 31.27 296 GLY D C 1
ATOM 9596 O O . GLY D 3 296 ? -7.434 30.908 -16.347 1.00 33.75 296 GLY D O 1
ATOM 9597 N N . LYS D 3 297 ? -7.661 32.182 -18.187 1.00 27.86 297 LYS D N 1
ATOM 9598 C CA . LYS D 3 297 ? -6.691 31.399 -18.946 1.00 27.81 297 LYS D CA 1
ATOM 9599 C C . LYS D 3 297 ? -5.328 31.515 -18.273 1.00 29.81 297 LYS D C 1
ATOM 9600 O O . LYS D 3 297 ? -4.897 32.608 -17.901 1.00 29.49 297 LYS D O 1
ATOM 9606 N N . ARG D 3 298 ? -4.663 30.381 -18.098 1.00 27.17 298 ARG D N 1
ATOM 9607 C CA . ARG D 3 298 ? -3.445 30.333 -17.296 1.00 28.11 298 ARG D CA 1
ATOM 9608 C C . ARG D 3 298 ? -2.199 30.658 -18.113 1.00 27.22 298 ARG D C 1
ATOM 9609 O O . ARG D 3 298 ? -1.929 30.019 -19.127 1.00 29.88 298 ARG D O 1
ATOM 9617 N N . VAL D 3 299 ? -1.443 31.654 -17.660 1.00 26.97 299 VAL D N 1
ATOM 9618 C CA . VAL D 3 299 ? -0.308 32.161 -18.426 1.00 26.84 299 VAL D CA 1
ATOM 9619 C C . VAL D 3 299 ? 1.010 32.190 -17.639 1.00 28.32 299 VAL D C 1
ATOM 9620 O O . VAL D 3 299 ? 1.043 32.555 -16.463 1.00 28.67 299 VAL D O 1
ATOM 9624 N N . PHE D 3 300 ? 2.092 31.785 -18.301 1.00 27.67 300 PHE D N 1
ATOM 9625 C CA . PHE D 3 300 ? 3.435 31.874 -17.738 1.00 26.56 300 PHE D CA 1
ATOM 9626 C C . PHE D 3 300 ? 4.168 33.044 -18.387 1.00 27.13 300 PHE D C 1
ATOM 9627 O O . PHE D 3 300 ? 4.090 33.235 -19.600 1.00 24.26 300 PHE D O 1
ATOM 9635 N N . ILE D 3 301 ? 4.881 33.826 -17.583 1.00 27.33 301 ILE D N 1
ATOM 9636 C CA . ILE D 3 301 ? 5.535 35.031 -18.084 1.00 28.72 301 ILE D CA 1
ATOM 9637 C C . ILE D 3 301 ? 7.035 35.036 -17.788 1.00 29.16 301 ILE D C 1
ATOM 9638 O O . ILE D 3 301 ? 7.458 34.708 -16.680 1.00 28.66 301 ILE D O 1
ATOM 9643 N N . PHE D 3 302 ? 7.837 35.404 -18.786 1.00 31.39 302 PHE D N 1
ATOM 9644 C CA . PHE D 3 302 ? 9.290 35.432 -18.629 1.00 28.00 302 PHE D CA 1
ATOM 9645 C C . PHE D 3 302 ? 9.959 36.389 -19.617 1.00 24.68 302 PHE D C 1
ATOM 9646 O O . PHE D 3 302 ? 9.396 36.714 -20.659 1.00 22.84 302 PHE D O 1
ATOM 9654 N N . GLY D 3 303 ? 11.162 36.842 -19.282 1.00 27.08 303 GLY D N 1
ATOM 9655 C CA . GLY D 3 303 ? 11.871 37.800 -20.112 1.00 29.30 303 GLY D CA 1
ATOM 9656 C C . GLY D 3 303 ? 12.689 38.744 -19.258 1.00 30.45 303 GLY D C 1
ATOM 9657 O O . GLY D 3 303 ? 13.000 38.422 -18.113 1.00 30.11 303 GLY D O 1
ATOM 9658 N N . ASP D 3 304 ? 13.049 39.905 -19.801 1.00 28.33 304 ASP D N 1
ATOM 9659 C CA . ASP D 3 304 ? 13.769 40.895 -19.005 1.00 26.64 304 ASP D CA 1
ATOM 9660 C C . ASP D 3 304 ? 12.803 41.553 -18.022 1.00 26.61 304 ASP D C 1
ATOM 9661 O O . ASP D 3 304 ? 11.589 41.449 -18.185 1.00 28.63 304 ASP D O 1
ATOM 9666 N N . GLY D 3 305 ? 13.345 42.212 -17.003 1.00 33.82 305 GLY D N 1
ATOM 9667 C CA . GLY D 3 305 ? 12.541 42.772 -15.930 1.00 36.46 305 GLY D CA 1
ATOM 9668 C C . GLY D 3 305 ? 11.410 43.676 -16.382 1.00 36.30 305 GLY D C 1
ATOM 9669 O O . GLY D 3 305 ? 10.257 43.478 -15.995 1.00 33.94 305 GLY D O 1
ATOM 9670 N N . THR D 3 306 ? 11.743 44.663 -17.207 1.00 35.73 306 THR D N 1
ATOM 9671 C CA . THR D 3 306 ? 10.777 45.654 -17.675 1.00 34.12 306 THR D CA 1
ATOM 9672 C C . THR D 3 306 ? 9.556 45.046 -18.361 1.00 36.34 306 THR D C 1
ATOM 9673 O O . THR D 3 306 ? 8.417 45.345 -18.001 1.00 38.72 306 THR D O 1
ATOM 9677 N N . HIS D 3 307 ? 9.796 44.193 -19.350 1.00 33.32 307 HIS D N 1
ATOM 9678 C CA . HIS D 3 307 ? 8.704 43.606 -20.116 1.00 30.91 307 HIS D CA 1
ATOM 9679 C C . HIS D 3 307 ? 7.905 42.574 -19.322 1.00 29.86 307 HIS D C 1
ATOM 9680 O O . HIS D 3 307 ? 6.713 42.388 -19.563 1.00 33.33 307 HIS D O 1
ATOM 9687 N N . VAL D 3 308 ? 8.558 41.910 -18.374 1.00 28.20 308 VAL D N 1
ATOM 9688 C CA . VAL D 3 308 ? 7.867 40.959 -17.508 1.00 31.33 308 VAL D CA 1
ATOM 9689 C C . VAL D 3 308 ? 6.905 41.690 -16.576 1.00 31.28 308 VAL D C 1
ATOM 9690 O O . VAL D 3 308 ? 5.752 41.291 -16.419 1.00 30.24 308 VAL D O 1
ATOM 9694 N N . LEU D 3 309 ? 7.388 42.767 -15.965 1.00 32.23 309 LEU D N 1
ATOM 9695 C CA . LEU D 3 309 ? 6.562 43.574 -15.075 1.00 33.39 309 LEU D CA 1
ATOM 9696 C C . LEU D 3 309 ? 5.370 44.162 -15.821 1.00 34.69 309 LEU D C 1
ATOM 9697 O O . LEU D 3 309 ? 4.252 44.185 -15.307 1.00 35.60 309 LEU D O 1
ATOM 9702 N N . ALA D 3 310 ? 5.620 44.631 -17.039 1.00 34.12 310 ALA D N 1
ATOM 9703 C CA . ALA D 3 310 ? 4.571 45.207 -17.870 1.00 33.37 310 ALA D CA 1
ATOM 9704 C C . ALA D 3 310 ? 3.532 44.155 -18.235 1.00 31.32 310 ALA D C 1
ATOM 9705 O O . ALA D 3 310 ? 2.334 44.365 -18.043 1.00 31.73 310 ALA D O 1
ATOM 9707 N N . ALA D 3 311 ? 4.002 43.023 -18.753 1.00 27.87 311 ALA D N 1
ATOM 9708 C CA . ALA D 3 311 ? 3.126 41.925 -19.155 1.00 26.63 311 ALA D CA 1
ATOM 9709 C C . ALA D 3 311 ? 2.272 41.424 -17.995 1.00 31.53 311 ALA D C 1
ATOM 9710 O O . ALA D 3 311 ? 1.108 41.069 -18.177 1.00 32.58 311 ALA D O 1
ATOM 9712 N N . ALA D 3 312 ? 2.863 41.394 -16.807 1.00 32.48 312 ALA D N 1
ATOM 9713 C CA . ALA D 3 312 ? 2.181 40.896 -15.618 1.00 31.62 312 ALA D CA 1
ATOM 9714 C C . ALA D 3 312 ? 0.931 41.708 -15.294 1.00 34.17 312 ALA D C 1
ATOM 9715 O O . ALA D 3 312 ? -0.121 41.145 -14.988 1.00 33.04 312 ALA D O 1
ATOM 9717 N N . ARG D 3 313 ? 1.043 43.030 -15.362 1.00 34.26 313 ARG D N 1
ATOM 9718 C CA . ARG D 3 313 ? -0.092 43.893 -15.061 1.00 35.61 313 ARG D CA 1
ATOM 9719 C C . ARG D 3 313 ? -1.165 43.774 -16.140 1.00 36.94 313 ARG D C 1
ATOM 9720 O O . ARG D 3 313 ? -2.357 43.738 -15.840 1.00 38.47 313 ARG D O 1
ATOM 9728 N N . ILE D 3 314 ? -0.729 43.707 -17.395 1.00 34.47 314 ILE D N 1
ATOM 9729 C CA . ILE D 3 314 ? -1.640 43.567 -18.526 1.00 30.62 314 ILE D CA 1
ATOM 9730 C C . ILE D 3 314 ? -2.427 42.262 -18.443 1.00 30.04 314 ILE D C 1
ATOM 9731 O O . ILE D 3 314 ? -3.655 42.255 -18.557 1.00 30.69 314 ILE D O 1
ATOM 9736 N N . ALA D 3 315 ? -1.716 41.161 -18.234 1.00 27.82 315 ALA D N 1
ATOM 9737 C CA . ALA D 3 315 ? -2.350 39.853 -18.132 1.00 30.68 315 ALA D CA 1
ATOM 9738 C C . ALA D 3 315 ? -3.336 39.805 -16.972 1.00 36.78 315 ALA D C 1
ATOM 9739 O O . ALA D 3 315 ? -4.407 39.206 -17.078 1.00 38.73 315 ALA D O 1
ATOM 9741 N N . ASN D 3 316 ? -2.973 40.451 -15.869 1.00 37.53 316 ASN D N 1
ATOM 9742 C CA . ASN D 3 316 ? -3.765 40.388 -14.647 1.00 39.83 316 ASN D CA 1
ATOM 9743 C C . ASN D 3 316 ? -4.873 41.438 -14.561 1.00 39.54 316 ASN D C 1
ATOM 9744 O O . ASN D 3 316 ? -5.971 41.147 -14.085 1.00 41.12 316 ASN D O 1
ATOM 9749 N N . GLU D 3 317 ? -4.594 42.652 -15.027 1.00 35.00 317 GLU D N 1
ATOM 9750 C CA . GLU D 3 317 ? -5.530 43.760 -14.847 1.00 34.23 317 GLU D CA 1
ATOM 9751 C C . GLU D 3 317 ? -6.235 44.216 -16.126 1.00 36.79 317 GLU D C 1
ATOM 9752 O O . GLU D 3 317 ? -7.243 44.920 -16.059 1.00 37.81 317 GLU D O 1
ATOM 9758 N N . GLU D 3 318 ? -5.720 43.820 -17.286 1.00 35.75 318 GLU D N 1
ATOM 9759 C CA . GLU D 3 318 ? -6.283 44.308 -18.544 1.00 35.98 318 GLU D CA 1
ATOM 9760 C C . GLU D 3 318 ? -6.856 43.214 -19.448 1.00 36.08 318 GLU D C 1
ATOM 9761 O O . GLU D 3 318 ? -7.721 43.487 -20.280 1.00 35.41 318 GLU D O 1
ATOM 9767 N N . LEU D 3 319 ? -6.385 41.982 -19.280 1.00 34.19 319 LEU D N 1
ATOM 9768 C CA . LEU D 3 319 ? -6.841 40.878 -20.120 1.00 32.29 319 LEU D CA 1
ATOM 9769 C C . LEU D 3 319 ? -7.665 39.846 -19.353 1.00 31.62 319 LEU D C 1
ATOM 9770 O O . LEU D 3 319 ? -8.484 39.138 -19.940 1.00 30.36 319 LEU D O 1
ATOM 9775 N N . GLY D 3 320 ? -7.438 39.756 -18.046 1.00 32.23 320 GLY D N 1
ATOM 9776 C CA . GLY D 3 320 ? -8.193 38.845 -17.202 1.00 32.82 320 GLY D CA 1
ATOM 9777 C C . GLY D 3 320 ? -7.622 37.439 -17.142 1.00 33.31 320 GLY D C 1
ATOM 9778 O O . GLY D 3 320 ? -8.314 36.499 -16.748 1.00 32.86 320 GLY D O 1
ATOM 9779 N N . PHE D 3 321 ? -6.360 37.294 -17.540 1.00 29.79 321 PHE D N 1
ATOM 9780 C CA . PHE D 3 321 ? -5.668 36.015 -17.444 1.00 29.26 321 PHE D CA 1
ATOM 9781 C C . PHE D 3 321 ? -5.338 35.721 -15.989 1.00 32.35 321 PHE D C 1
ATOM 9782 O O . PHE D 3 321 ? -5.314 36.629 -15.157 1.00 32.81 321 PHE D O 1
ATOM 9790 N N . GLU D 3 322 ? -5.080 34.453 -15.679 1.00 32.40 322 GLU D N 1
ATOM 9791 C CA . GLU D 3 322 ? -4.494 34.115 -14.388 1.00 32.04 322 GLU D CA 1
ATOM 9792 C C . GLU D 3 322 ? -3.019 33.777 -14.558 1.00 30.87 322 GLU D C 1
ATOM 9793 O O . GLU D 3 322 ? -2.668 32.775 -15.184 1.00 30.57 322 GLU D O 1
ATOM 9799 N N . VAL D 3 323 ? -2.159 34.628 -14.009 1.00 32.72 323 VAL D N 1
ATOM 9800 C CA . VAL D 3 323 ? -0.724 34.390 -14.039 1.00 31.70 323 VAL D CA 1
ATOM 9801 C C . VAL D 3 323 ? -0.379 33.258 -13.082 1.00 33.28 323 VAL D C 1
ATOM 9802 O O . VAL D 3 323 ? -0.539 33.394 -11.870 1.00 31.73 323 VAL D O 1
ATOM 9806 N N . VAL D 3 324 ? 0.088 32.140 -13.631 1.00 31.94 324 VAL D N 1
ATOM 9807 C CA . VAL D 3 324 ? 0.394 30.962 -12.826 1.00 33.89 324 VAL D CA 1
ATOM 9808 C C . VAL D 3 324 ? 1.897 30.761 -12.662 1.00 36.66 324 VAL D C 1
ATOM 9809 O O . VAL D 3 324 ? 2.338 29.864 -11.942 1.00 37.50 324 VAL D O 1
ATOM 9813 N N . GLY D 3 325 ? 2.676 31.599 -13.337 1.00 34.80 325 GLY D N 1
ATOM 9814 C CA . GLY D 3 325 ? 4.122 31.534 -13.258 1.00 32.88 325 GLY D CA 1
ATOM 9815 C C . GLY D 3 325 ? 4.739 32.821 -13.762 1.00 31.04 325 GLY D C 1
ATOM 9816 O O . GLY D 3 325 ? 4.260 33.406 -14.732 1.00 28.46 325 GLY D O 1
ATOM 9817 N N . ILE D 3 326 ? 5.800 33.270 -13.100 1.00 28.64 326 ILE D N 1
ATOM 9818 C CA . ILE D 3 326 ? 6.438 34.525 -13.475 1.00 29.63 326 ILE D CA 1
ATOM 9819 C C . ILE D 3 326 ? 7.920 34.551 -13.089 1.00 31.46 326 ILE D C 1
ATOM 9820 O O . ILE D 3 326 ? 8.313 34.031 -12.045 1.00 31.98 326 ILE D O 1
ATOM 9825 N N . GLY D 3 327 ? 8.745 35.141 -13.947 1.00 29.84 327 GLY D N 1
ATOM 9826 C CA . GLY D 3 327 ? 10.164 35.238 -13.673 1.00 31.91 327 GLY D CA 1
ATOM 9827 C C . GLY D 3 327 ? 10.914 36.154 -14.619 1.00 29.58 327 GLY D C 1
ATOM 9828 O O . GLY D 3 327 ? 10.356 36.638 -15.599 1.00 29.99 327 GLY D O 1
ATOM 9829 N N . THR D 3 328 ? 12.187 36.390 -14.320 1.00 29.18 328 THR D N 1
ATOM 9830 C CA . THR D 3 328 ? 13.021 37.248 -15.149 1.00 31.43 328 THR D CA 1
ATOM 9831 C C . THR D 3 328 ? 14.462 36.755 -15.133 1.00 31.84 328 THR D C 1
ATOM 9832 O O . THR D 3 328 ? 14.873 36.042 -14.213 1.00 31.93 328 THR D O 1
ATOM 9836 N N . TYR D 3 329 ? 15.229 37.127 -16.154 1.00 29.42 329 TYR D N 1
ATOM 9837 C CA . TYR D 3 329 ? 16.656 36.824 -16.162 1.00 26.89 329 TYR D CA 1
ATOM 9838 C C . TYR D 3 329 ? 17.463 38.043 -15.737 1.00 28.14 329 TYR D C 1
ATOM 9839 O O . TYR D 3 329 ? 18.672 37.959 -15.524 1.00 31.50 329 TYR D O 1
ATOM 9848 N N . SER D 3 330 ? 16.783 39.177 -15.610 1.00 28.17 330 SER D N 1
ATOM 9849 C CA . SER D 3 330 ? 17.423 40.400 -15.143 1.00 31.80 330 SER D CA 1
ATOM 9850 C C . SER D 3 330 ? 17.520 40.389 -13.622 1.00 35.13 330 SER D C 1
ATOM 9851 O O . SER D 3 330 ? 16.545 40.689 -12.932 1.00 36.78 330 SER D O 1
ATOM 9854 N N . ARG D 3 331 ? 18.692 40.037 -13.100 1.00 38.00 331 ARG D N 1
ATOM 9855 C CA . ARG D 3 331 ? 18.884 39.959 -11.654 1.00 40.31 331 ARG D CA 1
ATOM 9856 C C . ARG D 3 331 ? 18.812 41.334 -10.995 1.00 41.61 331 ARG D C 1
ATOM 9857 O O . ARG D 3 331 ? 18.436 41.453 -9.833 1.00 42.24 331 ARG D O 1
ATOM 9865 N N . GLU D 3 332 ? 19.160 42.370 -11.750 1.00 42.09 332 GLU D N 1
ATOM 9866 C CA . GLU D 3 332 ? 19.080 43.739 -11.254 1.00 46.78 332 GLU D CA 1
ATOM 9867 C C . GLU D 3 332 ? 17.629 44.182 -11.069 1.00 46.64 332 GLU D C 1
ATOM 9868 O O . GLU D 3 332 ? 17.356 45.184 -10.411 1.00 48.98 332 GLU D O 1
ATOM 9874 N N . MET D 3 333 ? 16.705 43.426 -11.653 1.00 43.64 333 MET D N 1
ATOM 9875 C CA . MET D 3 333 ? 15.282 43.732 -11.565 1.00 40.79 333 MET D CA 1
ATOM 9876 C C . MET D 3 333 ? 14.571 42.763 -10.625 1.00 37.31 333 MET D C 1
ATOM 9877 O O . MET D 3 333 ? 13.345 42.762 -10.541 1.00 36.20 333 MET D O 1
ATOM 9882 N N . ALA D 3 334 ? 15.347 41.948 -9.916 1.00 39.07 334 ALA D N 1
ATOM 9883 C CA . ALA D 3 334 ? 14.803 40.836 -9.133 1.00 38.00 334 ALA D CA 1
ATOM 9884 C C . ALA D 3 334 ? 13.795 41.228 -8.050 1.00 41.16 334 ALA D C 1
ATOM 9885 O O . ALA D 3 334 ? 12.721 40.630 -7.956 1.00 42.64 334 ALA D O 1
ATOM 9887 N N . ARG D 3 335 ? 14.139 42.218 -7.231 1.00 42.85 335 ARG D N 1
ATOM 9888 C CA . ARG D 3 335 ? 13.277 42.594 -6.112 1.00 45.63 335 ARG D CA 1
ATOM 9889 C C . ARG D 3 335 ? 11.910 43.089 -6.582 1.00 40.75 335 ARG D C 1
ATOM 9890 O O . ARG D 3 335 ? 10.906 42.877 -5.906 1.00 41.07 335 ARG D O 1
ATOM 9898 N N . LYS D 3 336 ? 11.872 43.735 -7.743 1.00 39.35 336 LYS D N 1
ATOM 9899 C CA . LYS D 3 336 ? 10.612 44.229 -8.291 1.00 40.17 336 LYS D CA 1
ATOM 9900 C C . LYS D 3 336 ? 9.747 43.094 -8.830 1.00 37.18 336 LYS D C 1
ATOM 9901 O O . LYS D 3 336 ? 8.530 43.091 -8.646 1.00 36.51 336 LYS D O 1
ATOM 9907 N N . VAL D 3 337 ? 10.379 42.130 -9.493 1.00 36.84 337 VAL D N 1
ATOM 9908 C CA . VAL D 3 337 ? 9.662 40.974 -10.021 1.00 35.44 337 VAL D CA 1
ATOM 9909 C C . VAL D 3 337 ? 9.139 40.099 -8.880 1.00 35.71 337 VAL D C 1
ATOM 9910 O O . VAL D 3 337 ? 8.067 39.502 -8.981 1.00 41.52 337 VAL D O 1
ATOM 9914 N N . ARG D 3 338 ? 9.890 40.046 -7.785 1.00 35.84 338 ARG D N 1
ATOM 9915 C CA . ARG D 3 338 ? 9.460 39.313 -6.597 1.00 36.76 338 ARG D CA 1
ATOM 9916 C C . ARG D 3 338 ? 8.271 39.984 -5.918 1.00 37.69 338 ARG D C 1
ATOM 9917 O O . ARG D 3 338 ? 7.359 39.310 -5.443 1.00 40.26 338 ARG D O 1
ATOM 9925 N N . ALA D 3 339 ? 8.285 41.312 -5.876 1.00 37.20 339 ALA D N 1
ATOM 9926 C CA . ALA D 3 339 ? 7.172 42.068 -5.313 1.00 36.88 339 ALA D CA 1
ATOM 9927 C C . ALA D 3 339 ? 5.912 41.861 -6.148 1.00 41.03 339 ALA D C 1
ATOM 9928 O O . ALA D 3 339 ? 4.821 41.661 -5.609 1.00 41.73 339 ALA D O 1
ATOM 9930 N N . ALA D 3 340 ? 6.073 41.909 -7.467 1.00 41.70 340 ALA D N 1
ATOM 9931 C CA . ALA D 3 340 ? 4.958 41.703 -8.381 1.00 38.91 340 ALA D CA 1
ATOM 9932 C C . ALA D 3 340 ? 4.427 40.279 -8.267 1.00 38.10 340 ALA D C 1
ATOM 9933 O O . ALA D 3 340 ? 3.219 40.056 -8.293 1.00 38.48 340 ALA D O 1
ATOM 9935 N N . ALA D 3 341 ? 5.338 39.321 -8.132 1.00 37.60 341 ALA D N 1
ATOM 9936 C CA . ALA D 3 341 ? 4.960 37.920 -7.985 1.00 37.26 341 ALA D CA 1
ATOM 9937 C C . ALA D 3 341 ? 4.193 37.685 -6.687 1.00 41.11 341 ALA D C 1
ATOM 9938 O O . ALA D 3 341 ? 3.264 36.878 -6.640 1.00 39.04 341 ALA D O 1
ATOM 9940 N N . THR D 3 342 ? 4.593 38.396 -5.635 1.00 41.19 342 THR D N 1
ATOM 9941 C CA . THR D 3 342 ? 3.957 38.268 -4.330 1.00 41.12 342 THR D CA 1
ATOM 9942 C C . THR D 3 342 ? 2.506 38.743 -4.381 1.00 44.63 342 THR D C 1
ATOM 9943 O O . THR D 3 342 ? 1.620 38.115 -3.801 1.00 47.32 342 THR D O 1
ATOM 9947 N N . GLU D 3 343 ? 2.268 39.848 -5.082 1.00 45.12 343 GLU D N 1
ATOM 9948 C CA . GLU D 3 343 ? 0.910 40.343 -5.281 1.00 50.65 343 GLU D CA 1
ATOM 9949 C C . GLU D 3 343 ? 0.070 39.311 -6.024 1.00 46.98 343 GLU D C 1
ATOM 9950 O O . GLU D 3 343 ? -1.121 39.153 -5.757 1.00 51.35 343 GLU D O 1
ATOM 9956 N N . LEU D 3 344 ? 0.707 38.604 -6.952 1.00 38.70 344 LEU D N 1
ATOM 9957 C CA . LEU D 3 344 ? 0.031 37.598 -7.762 1.00 36.68 344 LEU D CA 1
ATOM 9958 C C . LEU D 3 344 ? -0.064 36.255 -7.038 1.00 35.90 344 LEU D C 1
ATOM 9959 O O . LEU D 3 344 ? -0.612 35.289 -7.571 1.00 33.28 344 LEU D O 1
ATOM 9964 N N . GLY D 3 345 ? 0.472 36.202 -5.823 1.00 34.38 345 GLY D N 1
ATOM 9965 C CA . GLY D 3 345 ? 0.431 34.992 -5.024 1.00 34.35 345 GLY D CA 1
ATOM 9966 C C . GLY D 3 345 ? 1.385 33.931 -5.534 1.00 37.46 345 GLY D C 1
ATOM 9967 O O . GLY D 3 345 ? 1.163 32.735 -5.338 1.00 40.63 345 GLY D O 1
ATOM 9968 N N . LEU D 3 346 ? 2.457 34.371 -6.184 1.00 34.76 346 LEU D N 1
ATOM 9969 C CA . LEU D 3 346 ? 3.429 33.456 -6.766 1.00 33.80 346 LEU D CA 1
ATOM 9970 C C . LEU D 3 346 ? 4.823 33.663 -6.192 1.00 36.72 346 LEU D C 1
ATOM 9971 O O . LEU D 3 346 ? 5.105 34.678 -5.553 1.00 36.47 346 LEU D O 1
ATOM 9976 N N . GLU D 3 347 ? 5.693 32.688 -6.427 1.00 40.56 347 GLU D N 1
ATOM 9977 C CA . GLU D 3 347 ? 7.111 32.849 -6.154 1.00 43.70 347 GLU D CA 1
ATOM 9978 C C . GLU D 3 347 ? 7.814 33.105 -7.480 1.00 41.48 347 GLU D C 1
ATOM 9979 O O . GLU D 3 347 ? 7.656 32.336 -8.428 1.00 40.81 347 GLU D O 1
ATOM 9985 N N . ALA D 3 348 ? 8.575 34.193 -7.547 1.00 38.53 348 ALA D N 1
ATOM 9986 C CA . ALA D 3 348 ? 9.240 34.593 -8.783 1.00 34.68 348 ALA D CA 1
ATOM 9987 C C . ALA D 3 348 ? 10.426 33.696 -9.111 1.00 33.48 348 ALA D C 1
ATOM 9988 O O . ALA D 3 348 ? 11.224 33.357 -8.236 1.00 31.01 348 ALA D O 1
ATOM 9990 N N . LEU D 3 349 ? 10.539 33.319 -10.379 1.00 31.59 349 LEU D N 1
ATOM 9991 C CA . LEU D 3 349 ? 11.673 32.526 -10.834 1.00 29.56 349 LEU D CA 1
ATOM 9992 C C . LEU D 3 349 ? 12.779 33.436 -11.351 1.00 28.52 349 LEU D C 1
ATOM 9993 O O . LEU D 3 349 ? 12.696 33.963 -12.456 1.00 29.59 349 LEU D O 1
ATOM 9998 N N . ILE D 3 350 ? 13.812 33.623 -10.540 1.00 31.01 350 ILE D N 1
ATOM 9999 C CA . ILE D 3 350 ? 14.938 34.458 -10.927 1.00 29.77 350 ILE D CA 1
ATOM 10000 C C . ILE D 3 350 ? 16.094 33.568 -11.363 1.00 31.63 350 ILE D C 1
ATOM 10001 O O . ILE D 3 350 ? 16.777 32.978 -10.528 1.00 34.12 350 ILE D O 1
ATOM 10006 N N . THR D 3 351 ? 16.305 33.470 -12.673 1.00 34.86 351 THR D N 1
ATOM 10007 C CA . THR D 3 351 ? 17.313 32.568 -13.219 1.00 30.83 351 THR D CA 1
ATOM 10008 C C . THR D 3 351 ? 17.697 32.921 -14.650 1.00 30.65 351 THR D C 1
ATOM 10009 O O . THR D 3 351 ? 16.950 33.597 -15.359 1.00 31.95 351 THR D O 1
ATOM 10013 N N . ASN D 3 352 ? 18.872 32.457 -15.061 1.00 26.52 352 ASN D N 1
ATOM 10014 C CA . ASN D 3 352 ? 19.301 32.523 -16.452 1.00 30.09 352 ASN D CA 1
ATOM 10015 C C . ASN D 3 352 ? 19.437 31.110 -17.002 1.00 29.49 352 ASN D C 1
ATOM 10016 O O . ASN D 3 352 ? 19.973 30.901 -18.089 1.00 31.51 352 ASN D O 1
ATOM 10021 N N . ASP D 3 353 ? 18.948 30.142 -16.231 1.00 27.27 353 ASP D N 1
ATOM 10022 C CA . ASP D 3 353 ? 19.033 28.734 -16.600 1.00 28.66 353 ASP D CA 1
ATOM 10023 C C . ASP D 3 353 ? 17.791 28.328 -17.381 1.00 31.04 353 ASP D C 1
ATOM 10024 O O . ASP D 3 353 ? 16.711 28.181 -16.808 1.00 33.94 353 ASP D O 1
ATOM 10029 N N . TYR D 3 354 ? 17.955 28.145 -18.689 1.00 30.92 354 TYR D N 1
ATOM 10030 C CA . TYR D 3 354 ? 16.856 27.759 -19.568 1.00 29.44 354 TYR D CA 1
ATOM 10031 C C . TYR D 3 354 ? 16.141 26.499 -19.093 1.00 31.31 354 TYR D C 1
ATOM 10032 O O . TYR D 3 354 ? 14.915 26.408 -19.169 1.00 31.83 354 TYR D O 1
ATOM 10041 N N . LEU D 3 355 ? 16.908 25.529 -18.606 1.00 29.30 355 LEU D N 1
ATOM 10042 C CA . LEU D 3 355 ? 16.337 24.273 -18.133 1.00 29.45 355 LEU D CA 1
ATOM 10043 C C . LEU D 3 355 ? 15.446 24.466 -16.907 1.00 29.23 355 LEU D C 1
ATOM 10044 O O . LEU D 3 355 ? 14.485 23.722 -16.708 1.00 30.11 355 LEU D O 1
ATOM 10049 N N . GLU D 3 356 ? 15.766 25.464 -16.089 1.00 29.17 356 GLU D N 1
ATOM 10050 C CA . GLU D 3 356 ? 14.927 25.795 -14.942 1.00 30.76 356 GLU D CA 1
ATOM 10051 C C . GLU D 3 356 ? 13.616 26.429 -15.392 1.00 31.37 356 GLU D C 1
ATOM 10052 O O . GLU D 3 356 ? 12.554 26.139 -14.838 1.00 31.47 356 GLU D O 1
ATOM 10058 N N . VAL D 3 357 ? 13.696 27.296 -16.398 1.00 32.03 357 VAL D N 1
ATOM 10059 C CA . VAL D 3 357 ? 12.507 27.944 -16.943 1.00 30.21 357 VAL D CA 1
ATOM 10060 C C . VAL D 3 357 ? 11.591 26.912 -17.585 1.00 29.71 357 VAL D C 1
ATOM 10061 O O . VAL D 3 357 ? 10.392 26.884 -17.314 1.00 31.79 357 VAL D O 1
ATOM 10065 N N . GLU D 3 358 ? 12.170 26.063 -18.431 1.00 28.55 358 GLU D N 1
ATOM 10066 C CA . GLU D 3 358 ? 11.430 24.986 -19.075 1.00 28.88 358 GLU D CA 1
ATOM 10067 C C . GLU D 3 358 ? 10.715 24.135 -18.033 1.00 30.83 358 GLU D C 1
ATOM 10068 O O . GLU D 3 358 ? 9.538 23.808 -18.180 1.00 32.36 358 GLU D O 1
ATOM 10074 N N . GLU D 3 359 ? 11.436 23.797 -16.971 1.00 34.66 359 GLU D N 1
ATOM 10075 C CA . GLU D 3 359 ? 10.899 22.965 -15.903 1.00 38.76 359 GLU D CA 1
ATOM 10076 C C . GLU D 3 359 ? 9.726 23.638 -15.198 1.00 38.51 359 GLU D C 1
ATOM 10077 O O . GLU D 3 359 ? 8.718 22.997 -14.903 1.00 41.23 359 GLU D O 1
ATOM 10083 N N . SER D 3 360 ? 9.862 24.934 -14.936 1.00 35.79 360 SER D N 1
ATOM 10084 C CA . SER D 3 360 ? 8.816 25.689 -14.258 1.00 34.60 360 SER D CA 1
ATOM 10085 C C . SER D 3 360 ? 7.548 25.764 -15.106 1.00 33.68 360 SER D C 1
ATOM 10086 O O . SER D 3 360 ? 6.436 25.681 -14.585 1.00 33.53 360 SER D O 1
ATOM 10089 N N . ILE D 3 361 ? 7.723 25.924 -16.415 1.00 32.68 361 ILE D N 1
ATOM 10090 C CA . ILE D 3 361 ? 6.599 25.940 -17.344 1.00 30.24 361 ILE D CA 1
ATOM 10091 C C . ILE D 3 361 ? 5.905 24.584 -17.338 1.00 32.62 361 ILE D C 1
ATOM 10092 O O . ILE D 3 361 ? 4.684 24.497 -17.211 1.00 30.43 361 ILE D O 1
ATOM 10097 N N . LYS D 3 362 ? 6.703 23.529 -17.464 1.00 34.79 362 LYS D N 1
ATOM 10098 C CA . LYS D 3 362 ? 6.202 22.161 -17.460 1.00 36.31 362 LYS D CA 1
ATOM 10099 C C . LYS D 3 362 ? 5.388 21.860 -16.204 1.00 41.93 362 LYS D C 1
ATOM 10100 O O . LYS D 3 362 ? 4.359 21.186 -16.267 1.00 41.61 362 LYS D O 1
ATOM 10106 N N . GLU D 3 363 ? 5.845 22.377 -15.068 1.00 42.86 363 GLU D N 1
ATOM 10107 C CA . GLU D 3 363 ? 5.212 22.084 -13.787 1.00 47.70 363 GLU D CA 1
ATOM 10108 C C . GLU D 3 363 ? 3.866 22.778 -13.587 1.00 45.36 363 GLU D C 1
ATOM 10109 O O . GLU D 3 363 ? 2.935 22.184 -13.044 1.00 43.40 363 GLU D O 1
ATOM 10115 N N . CYS D 3 364 ? 3.757 24.030 -14.019 1.00 43.01 364 CYS D N 1
ATOM 10116 C CA . CYS D 3 364 ? 2.510 24.764 -13.832 1.00 44.08 364 CYS D CA 1
ATOM 10117 C C . CYS D 3 364 ? 1.572 24.624 -15.032 1.00 39.98 364 CYS D C 1
ATOM 10118 O O . CYS D 3 364 ? 0.421 25.053 -14.975 1.00 38.87 364 CYS D O 1
ATOM 10121 N N . ALA D 3 365 ? 2.080 24.020 -16.105 1.00 39.79 365 ALA D N 1
ATOM 10122 C CA . ALA D 3 365 ? 1.292 23.680 -17.301 1.00 40.45 365 ALA D CA 1
ATOM 10123 C C . ALA D 3 365 ? 0.311 24.757 -17.769 1.00 38.51 365 ALA D C 1
ATOM 10124 O O . ALA D 3 365 ? -0.898 24.528 -17.790 1.00 35.01 365 ALA D O 1
ATOM 10126 N N . PRO D 3 366 ? 0.828 25.929 -18.162 1.00 37.08 366 PRO D N 1
ATOM 10127 C CA . PRO D 3 366 ? -0.055 27.045 -18.509 1.00 34.10 366 PRO D CA 1
ATOM 10128 C C . PRO D 3 366 ? -0.713 26.844 -19.868 1.00 33.53 366 PRO D C 1
ATOM 10129 O O . PRO D 3 366 ? -0.299 25.971 -20.632 1.00 33.04 366 PRO D O 1
ATOM 10133 N N . GLU D 3 367 ? -1.731 27.647 -20.160 1.00 30.37 367 GLU D N 1
ATOM 10134 C CA . GLU D 3 367 ? -2.391 27.607 -21.458 1.00 32.24 367 GLU D CA 1
ATOM 10135 C C . GLU D 3 367 ? -1.690 28.552 -22.435 1.00 31.13 367 GLU D C 1
ATOM 10136 O O . GLU D 3 367 ? -1.851 28.445 -23.647 1.00 23.77 367 GLU D O 1
ATOM 10142 N N . LEU D 3 368 ? -0.896 29.472 -21.901 1.00 33.10 368 LEU D N 1
ATOM 10143 C CA . LEU D 3 368 ? -0.180 30.427 -22.739 1.00 30.54 368 LEU D CA 1
ATOM 10144 C C . LEU D 3 368 ? 1.161 30.807 -22.113 1.00 30.99 368 LEU D C 1
ATOM 10145 O O . LEU D 3 368 ? 1.257 31.012 -20.905 1.00 33.21 368 LEU D O 1
ATOM 10150 N N . VAL D 3 369 ? 2.200 30.885 -22.937 1.00 29.43 369 VAL D N 1
ATOM 10151 C CA . VAL D 3 369 ? 3.502 31.337 -22.467 1.00 28.32 369 VAL D CA 1
ATOM 10152 C C . VAL D 3 369 ? 3.859 32.673 -23.099 1.00 28.57 369 VAL D C 1
ATOM 10153 O O . VAL D 3 369 ? 3.908 32.792 -24.321 1.00 27.37 369 VAL D O 1
ATOM 10157 N N . LEU D 3 370 ? 4.094 33.678 -22.261 1.00 30.31 370 LEU D N 1
ATOM 10158 C CA . LEU D 3 370 ? 4.545 34.984 -22.726 1.00 28.26 370 LEU D CA 1
ATOM 10159 C C . LEU D 3 370 ? 6.008 35.177 -22.346 1.00 30.08 370 LEU D C 1
ATOM 10160 O O . LEU D 3 370 ? 6.319 35.657 -21.256 1.00 27.42 370 LEU D O 1
ATOM 10165 N N . GLY D 3 371 ? 6.909 34.799 -23.245 1.00 30.66 371 GLY D N 1
ATOM 10166 C CA . GLY D 3 371 ? 8.322 34.817 -22.927 1.00 30.81 371 GLY D CA 1
ATOM 10167 C C . GLY D 3 371 ? 9.216 35.342 -24.029 1.00 32.79 371 GLY D C 1
ATOM 10168 O O . GLY D 3 371 ? 8.818 36.194 -24.825 1.00 30.88 371 GLY D O 1
ATOM 10169 N N . THR D 3 372 ? 10.441 34.829 -24.062 1.00 33.40 372 THR D N 1
ATOM 10170 C CA . THR D 3 372 ? 11.437 35.252 -25.035 1.00 30.75 372 THR D CA 1
ATOM 10171 C C . THR D 3 372 ? 11.458 34.270 -26.192 1.00 27.71 372 THR D C 1
ATOM 10172 O O . THR D 3 372 ? 10.624 33.371 -26.263 1.00 26.58 372 THR D O 1
ATOM 10176 N N . GLN D 3 373 ? 12.425 34.438 -27.088 1.00 28.43 373 GLN D N 1
ATOM 10177 C CA . GLN D 3 373 ? 12.622 33.508 -28.194 1.00 25.54 373 GLN D CA 1
ATOM 10178 C C . GLN D 3 373 ? 12.899 32.099 -27.671 1.00 26.50 373 GLN D C 1
ATOM 10179 O O . GLN D 3 373 ? 12.555 31.106 -28.314 1.00 28.82 373 GLN D O 1
ATOM 10185 N N . MET D 3 374 ? 13.515 32.021 -26.495 1.00 27.56 374 MET D N 1
ATOM 10186 C CA . MET D 3 374 ? 13.905 30.742 -25.911 1.00 25.84 374 MET D CA 1
ATOM 10187 C C . MET D 3 374 ? 12.703 29.975 -25.367 1.00 27.22 374 MET D C 1
ATOM 10188 O O . MET D 3 374 ? 12.726 28.749 -25.289 1.00 25.30 374 MET D O 1
ATOM 10193 N N . GLU D 3 375 ? 11.650 30.696 -24.999 1.00 29.18 375 GLU D N 1
ATOM 10194 C CA . GLU D 3 375 ? 10.448 30.050 -24.480 1.00 29.68 375 GLU D CA 1
ATOM 10195 C C . GLU D 3 375 ? 9.663 29.357 -25.586 1.00 27.71 375 GLU D C 1
ATOM 10196 O O . GLU D 3 375 ? 8.850 28.473 -25.319 1.00 28.63 375 GLU D O 1
ATOM 10202 N N . ARG D 3 376 ? 9.909 29.762 -26.827 1.00 24.90 376 ARG D N 1
ATOM 10203 C CA . ARG D 3 376 ? 9.290 29.106 -27.971 1.00 24.14 376 ARG D CA 1
ATOM 10204 C C . ARG D 3 376 ? 9.791 27.668 -28.055 1.00 25.61 376 ARG D C 1
ATOM 10205 O O . ARG D 3 376 ? 9.048 26.766 -28.438 1.00 28.10 376 ARG D O 1
ATOM 10213 N N . HIS D 3 377 ? 11.053 27.465 -27.683 1.00 26.19 377 HIS D N 1
ATOM 10214 C CA . HIS D 3 377 ? 11.664 26.139 -27.675 1.00 28.44 377 HIS D CA 1
ATOM 10215 C C . HIS D 3 377 ? 10.919 25.199 -26.732 1.00 28.65 377 HIS D C 1
ATOM 10216 O O . HIS D 3 377 ? 10.534 24.094 -27.114 1.00 28.85 377 HIS D O 1
ATOM 10223 N N . SER D 3 378 ? 10.720 25.647 -25.498 1.00 26.42 378 SER D N 1
ATOM 10224 C CA . SER D 3 378 ? 10.076 24.822 -24.484 1.00 27.64 378 SER D CA 1
ATOM 10225 C C . SER D 3 378 ? 8.575 24.698 -24.721 1.00 27.60 378 SER D C 1
ATOM 10226 O O . SER D 3 378 ? 7.983 23.659 -24.427 1.00 31.09 378 SER D O 1
ATOM 10229 N N . ALA D 3 379 ? 7.965 25.751 -25.261 1.00 26.58 379 ALA D N 1
ATOM 10230 C CA . ALA D 3 379 ? 6.536 25.721 -25.579 1.00 30.16 379 ALA D CA 1
ATOM 10231 C C . ALA D 3 379 ? 6.244 24.763 -26.730 1.00 30.81 379 ALA D C 1
ATOM 10232 O O . ALA D 3 379 ? 5.206 24.107 -26.750 1.00 32.33 379 ALA D O 1
ATOM 10234 N N . LYS D 3 380 ? 7.162 24.693 -27.688 1.00 26.94 380 LYS D N 1
ATOM 10235 C CA . LYS D 3 380 ? 7.026 23.769 -28.806 1.00 28.82 380 LYS D CA 1
ATOM 10236 C C . LYS D 3 380 ? 7.058 22.331 -28.302 1.00 30.00 380 LYS D C 1
ATOM 10237 O O . LYS D 3 380 ? 6.243 21.503 -28.702 1.00 30.12 380 LYS D O 1
ATOM 10243 N N . ARG D 3 381 ? 8.006 22.046 -27.416 1.00 32.89 381 ARG D N 1
ATOM 10244 C CA . ARG D 3 381 ? 8.165 20.708 -26.863 1.00 37.67 381 ARG D CA 1
ATOM 10245 C C . ARG D 3 381 ? 6.970 20.314 -26.004 1.00 38.95 381 ARG D C 1
ATOM 10246 O O . ARG D 3 381 ? 6.575 19.149 -25.971 1.00 39.80 381 ARG D O 1
ATOM 10254 N N . LEU D 3 382 ? 6.403 21.294 -25.308 1.00 36.59 382 LEU D N 1
ATOM 10255 C CA . LEU D 3 382 ? 5.297 21.049 -24.391 1.00 34.34 382 LEU D CA 1
ATOM 10256 C C . LEU D 3 382 ? 3.940 21.268 -25.056 1.00 33.39 382 LEU D C 1
ATOM 10257 O O . LEU D 3 382 ? 2.900 20.992 -24.462 1.00 30.65 382 LEU D O 1
ATOM 10262 N N . GLY D 3 383 ? 3.956 21.767 -26.288 1.00 32.78 383 GLY D N 1
ATOM 10263 C CA . GLY D 3 383 ? 2.734 21.985 -27.040 1.00 32.16 383 GLY D CA 1
ATOM 10264 C C . GLY D 3 383 ? 1.867 23.089 -26.466 1.00 34.61 383 GLY D C 1
ATOM 10265 O O . GLY D 3 383 ? 0.643 22.959 -26.399 1.00 39.13 383 GLY D O 1
ATOM 10266 N N . ILE D 3 384 ? 2.501 24.180 -26.052 1.00 30.87 384 ILE D N 1
ATOM 10267 C CA . ILE D 3 384 ? 1.788 25.312 -25.471 1.00 32.45 384 ILE D CA 1
ATOM 10268 C C . ILE D 3 384 ? 1.853 26.519 -26.398 1.00 30.46 384 ILE D C 1
ATOM 10269 O O . ILE D 3 384 ? 2.923 26.845 -26.912 1.00 30.39 384 ILE D O 1
ATOM 10274 N N . PRO D 3 385 ? 0.703 27.174 -26.633 1.00 29.56 385 PRO D N 1
ATOM 10275 C CA . PRO D 3 385 ? 0.655 28.423 -27.401 1.00 26.83 385 PRO D CA 1
ATOM 10276 C C . PRO D 3 385 ? 1.618 29.458 -26.829 1.00 27.61 385 PRO D C 1
ATOM 10277 O O . PRO D 3 385 ? 1.627 29.689 -25.619 1.00 29.61 385 PRO D O 1
ATOM 10281 N N . CYS D 3 386 ? 2.427 30.068 -27.688 1.00 26.17 386 CYS D N 1
ATOM 10282 C CA . CYS D 3 386 ? 3.462 30.981 -27.225 1.00 26.92 386 CYS D CA 1
ATOM 10283 C C . CYS D 3 386 ? 3.452 32.302 -27.984 1.00 27.67 386 CYS D C 1
ATOM 10284 O O . CYS D 3 386 ? 3.017 32.369 -29.132 1.00 29.47 386 CYS D O 1
ATOM 10287 N N . ALA D 3 387 ? 3.938 33.347 -27.324 1.00 27.90 387 ALA D N 1
ATOM 10288 C CA . ALA D 3 387 ? 4.131 34.651 -27.947 1.00 27.15 387 ALA D CA 1
ATOM 10289 C C . ALA D 3 387 ? 5.364 35.323 -27.345 1.00 28.36 387 ALA D C 1
ATOM 10290 O O . ALA D 3 387 ? 5.624 35.195 -26.150 1.00 30.42 387 ALA D O 1
ATOM 10292 N N . VAL D 3 388 ? 6.122 36.037 -28.171 1.00 23.59 388 VAL D N 1
ATOM 10293 C CA . VAL D 3 388 ? 7.335 36.699 -27.702 1.00 24.30 388 VAL D CA 1
ATOM 10294 C C . VAL D 3 388 ? 7.036 38.101 -27.186 1.00 24.45 388 VAL D C 1
ATOM 10295 O O . VAL D 3 388 ? 6.393 38.897 -27.871 1.00 22.26 388 VAL D O 1
ATOM 10299 N N . ILE D 3 389 ? 7.501 38.395 -25.975 1.00 24.40 389 ILE D N 1
ATOM 10300 C CA . ILE D 3 389 ? 7.257 39.690 -25.352 1.00 25.45 389 ILE D CA 1
ATOM 10301 C C . ILE D 3 389 ? 8.551 40.396 -24.989 1.00 27.95 389 ILE D C 1
ATOM 10302 O O . ILE D 3 389 ? 8.525 41.501 -24.450 1.00 31.63 389 ILE D O 1
ATOM 10307 N N . SER D 3 390 ? 9.683 39.763 -25.283 1.00 29.56 390 SER D N 1
ATOM 10308 C CA . SER D 3 390 ? 10.965 40.279 -24.813 1.00 21.23 390 SER D CA 1
ATOM 10309 C C . SER D 3 390 ? 12.156 39.646 -25.516 1.00 27.69 390 SER D C 1
ATOM 10310 O O . SER D 3 390 ? 12.063 38.533 -26.032 1.00 20.79 390 SER D O 1
ATOM 10313 N N . THR D 3 391 ? 13.278 40.364 -25.526 1.00 29.48 391 THR D N 1
ATOM 10314 C CA . THR D 3 391 ? 14.545 39.803 -25.976 1.00 28.89 391 THR D CA 1
ATOM 10315 C C . THR D 3 391 ? 14.982 38.741 -24.968 1.00 28.87 391 THR D C 1
ATOM 10316 O O . THR D 3 391 ? 14.578 38.797 -23.809 1.00 32.77 391 THR D O 1
ATOM 10320 N N . PRO D 3 392 ? 15.793 37.758 -25.398 1.00 28.75 392 PRO D N 1
ATOM 10321 C CA . PRO D 3 392 ? 16.383 37.545 -26.727 1.00 27.08 392 PRO D CA 1
ATOM 10322 C C . PRO D 3 392 ? 15.330 37.272 -27.789 1.00 26.60 392 PRO D C 1
ATOM 10323 O O . PRO D 3 392 ? 14.322 36.628 -27.514 1.00 29.51 392 PRO D O 1
ATOM 10327 N N . MET D 3 393 ? 15.565 37.794 -28.986 1.00 24.21 393 MET D N 1
ATOM 10328 C CA . MET D 3 393 ? 14.640 37.640 -30.091 1.00 21.76 393 MET D CA 1
ATOM 10329 C C . MET D 3 393 ? 15.431 37.264 -31.330 1.00 25.59 393 MET D C 1
ATOM 10330 O O . MET D 3 393 ? 16.663 37.182 -31.294 1.00 22.20 393 MET D O 1
ATOM 10335 N N . HIS D 3 394 ? 14.721 37.029 -32.426 1.00 26.42 394 HIS D N 1
ATOM 10336 C CA . HIS D 3 394 ? 15.370 36.909 -33.725 1.00 26.46 394 HIS D CA 1
ATOM 10337 C C . HIS D 3 394 ? 14.615 37.747 -34.753 1.00 25.86 394 HIS D C 1
ATOM 10338 O O . HIS D 3 394 ? 13.806 38.599 -34.386 1.00 23.63 394 HIS D O 1
ATOM 10345 N N . VAL D 3 395 ? 14.873 37.497 -36.032 1.00 27.80 395 VAL D N 1
ATOM 10346 C CA . VAL D 3 395 ? 14.460 38.405 -37.101 1.00 27.70 395 VAL D CA 1
ATOM 10347 C C . VAL D 3 395 ? 12.942 38.651 -37.208 1.00 28.77 395 VAL D C 1
ATOM 10348 O O . VAL D 3 395 ? 12.517 39.747 -37.585 1.00 28.84 395 VAL D O 1
ATOM 10352 N N . GLN D 3 396 ? 12.129 37.657 -36.852 1.00 24.14 396 GLN D N 1
ATOM 10353 C CA . GLN D 3 396 ? 10.674 37.814 -36.924 1.00 25.73 396 GLN D CA 1
ATOM 10354 C C . GLN D 3 396 ? 10.186 38.982 -36.074 1.00 27.36 396 GLN D C 1
ATOM 10355 O O . GLN D 3 396 ? 9.167 39.597 -36.382 1.00 23.65 396 GLN D O 1
ATOM 10361 N N . ASP D 3 397 ? 10.915 39.286 -35.004 1.00 28.75 397 ASP D N 1
ATOM 10362 C CA . ASP D 3 397 ? 10.505 40.360 -34.099 1.00 31.79 397 ASP D CA 1
ATOM 10363 C C . ASP D 3 397 ? 11.141 41.708 -34.423 1.00 29.86 397 ASP D C 1
ATOM 10364 O O . ASP D 3 397 ? 11.122 42.624 -33.602 1.00 31.38 397 ASP D O 1
ATOM 10369 N N . VAL D 3 398 ? 11.701 41.824 -35.624 1.00 26.81 398 VAL D N 1
ATOM 10370 C CA . VAL D 3 398 ? 12.110 43.121 -36.157 1.00 27.35 398 VAL D CA 1
ATOM 10371 C C . VAL D 3 398 ? 11.369 43.339 -37.477 1.00 27.10 398 VAL D C 1
ATOM 10372 O O . VAL D 3 398 ? 11.974 43.329 -38.550 1.00 27.25 398 VAL D O 1
ATOM 10376 N N . PRO D 3 399 ? 10.041 43.523 -37.399 1.00 24.93 399 PRO D N 1
ATOM 10377 C CA . PRO D 3 399 ? 9.189 43.523 -38.590 1.00 22.76 399 PRO D CA 1
ATOM 10378 C C . PRO D 3 399 ? 9.232 44.846 -39.339 1.00 23.18 399 PRO D C 1
ATOM 10379 O O . PRO D 3 399 ? 9.698 45.851 -38.805 1.00 25.40 399 PRO D O 1
ATOM 10383 N N . ALA D 3 400 ? 8.741 44.834 -40.571 1.00 22.38 400 ALA D N 1
ATOM 10384 C CA . ALA D 3 400 ? 8.680 46.037 -41.385 1.00 21.45 400 ALA D CA 1
ATOM 10385 C C . ALA D 3 400 ? 7.599 46.993 -40.889 1.00 23.84 400 ALA D C 1
ATOM 10386 O O . ALA D 3 400 ? 7.778 48.209 -40.924 1.00 25.50 400 ALA D O 1
ATOM 10388 N N . ARG D 3 401 ? 6.481 46.437 -40.428 1.00 21.84 401 ARG D N 1
ATOM 10389 C CA . ARG D 3 401 ? 5.329 47.239 -40.025 1.00 21.54 401 ARG D CA 1
ATOM 10390 C C . ARG D 3 401 ? 5.522 47.900 -38.665 1.00 25.26 401 ARG D C 1
ATOM 10391 O O . ARG D 3 401 ? 6.398 47.519 -37.889 1.00 28.60 401 ARG D O 1
ATOM 10399 N N . TYR D 3 402 ? 4.680 48.891 -38.388 1.00 24.25 402 TYR D N 1
ATOM 10400 C CA . TYR D 3 402 ? 4.698 49.622 -37.128 1.00 27.56 402 TYR D CA 1
ATOM 10401 C C . TYR D 3 402 ? 4.261 48.697 -36.001 1.00 29.65 402 TYR D C 1
ATOM 10402 O O . TYR D 3 402 ? 3.120 48.232 -35.981 1.00 33.69 402 TYR D O 1
ATOM 10411 N N . SER D 3 403 ? 5.167 48.427 -35.065 1.00 30.85 403 SER D N 1
ATOM 10412 C CA . SER D 3 403 ? 4.916 47.407 -34.049 1.00 29.37 403 SER D CA 1
ATOM 10413 C C . SER D 3 403 ? 5.396 47.786 -32.646 1.00 28.57 403 SER D C 1
ATOM 10414 O O . SER D 3 403 ? 6.198 47.070 -32.048 1.00 26.74 403 SER D O 1
ATOM 10417 N N . PRO D 3 404 ? 4.890 48.903 -32.104 1.00 28.63 404 PRO D N 1
ATOM 10418 C CA . PRO D 3 404 ? 5.322 49.275 -30.757 1.00 28.13 404 PRO D CA 1
ATOM 10419 C C . PRO D 3 404 ? 4.721 48.343 -29.711 1.00 29.81 404 PRO D C 1
ATOM 10420 O O . PRO D 3 404 ? 3.753 47.634 -29.994 1.00 30.34 404 PRO D O 1
ATOM 10424 N N . GLN D 3 405 ? 5.303 48.338 -28.518 1.00 28.67 405 GLN D N 1
ATOM 10425 C CA . GLN D 3 405 ? 4.702 47.661 -27.379 1.00 29.04 405 GLN D CA 1
ATOM 10426 C C . GLN D 3 405 ? 4.186 48.726 -26.416 1.00 30.76 405 GLN D C 1
ATOM 10427 O O . GLN D 3 405 ? 3.318 48.463 -25.582 1.00 32.05 405 GLN D O 1
ATOM 10433 N N . MET D 3 406 ? 4.715 49.938 -26.559 1.00 29.57 406 MET D N 1
ATOM 10434 C CA . MET D 3 406 ? 4.403 51.032 -25.644 1.00 31.51 406 MET D CA 1
ATOM 10435 C C . MET D 3 406 ? 3.222 51.880 -26.106 1.00 32.50 406 MET D C 1
ATOM 10436 O O . MET D 3 406 ? 2.864 51.887 -27.283 1.00 31.06 406 MET D O 1
ATOM 10441 N N . GLY D 3 407 ? 2.621 52.599 -25.164 1.00 36.12 407 GLY D N 1
ATOM 10442 C CA . GLY D 3 407 ? 1.573 53.549 -25.484 1.00 36.67 407 GLY D CA 1
ATOM 10443 C C . GLY D 3 407 ? 0.262 52.923 -25.915 1.00 37.86 407 GLY D C 1
ATOM 10444 O O . GLY D 3 407 ? 0.040 51.726 -25.726 1.00 40.20 407 GLY D O 1
ATOM 10445 N N . TRP D 3 408 ? -0.605 53.743 -26.504 1.00 35.42 408 TRP D N 1
ATOM 10446 C CA . TRP D 3 408 ? -1.943 53.312 -26.894 1.00 35.98 408 TRP D CA 1
ATOM 10447 C C . TRP D 3 408 ? -1.927 52.241 -27.981 1.00 36.40 408 TRP D C 1
ATOM 10448 O O . TRP D 3 408 ? -2.604 51.218 -27.865 1.00 37.89 408 TRP D O 1
ATOM 10459 N N . GLU D 3 409 ? -1.156 52.482 -29.036 1.00 35.11 409 GLU D N 1
ATOM 10460 C CA . GLU D 3 409 ? -1.085 51.552 -30.158 1.00 32.65 409 GLU D CA 1
ATOM 10461 C C . GLU D 3 409 ? -0.322 50.284 -29.786 1.00 30.98 409 GLU D C 1
ATOM 10462 O O . GLU D 3 409 ? -0.598 49.205 -30.311 1.00 30.37 409 GLU D O 1
ATOM 10468 N N . GLY D 3 410 ? 0.639 50.418 -28.878 1.00 30.03 410 GLY D N 1
ATOM 10469 C CA . GLY D 3 410 ? 1.388 49.272 -28.401 1.00 28.74 410 GLY D CA 1
ATOM 10470 C C . GLY D 3 410 ? 0.473 48.263 -27.737 1.00 30.04 410 GLY D C 1
ATOM 10471 O O . GLY D 3 410 ? 0.643 47.054 -27.896 1.00 28.07 410 GLY D O 1
ATOM 10472 N N . ALA D 3 411 ? -0.509 48.768 -26.998 1.00 32.93 411 ALA D N 1
ATOM 10473 C CA . ALA D 3 411 ? -1.492 47.916 -26.342 1.00 33.50 411 ALA D CA 1
ATOM 10474 C C . ALA D 3 411 ? -2.366 47.218 -27.374 1.00 33.76 411 ALA D C 1
ATOM 10475 O O . ALA D 3 411 ? -2.813 46.092 -27.156 1.00 34.07 411 ALA D O 1
ATOM 10477 N N . ASN D 3 412 ? -2.602 47.886 -28.501 1.00 33.20 412 ASN D N 1
ATOM 10478 C CA . ASN D 3 412 ? -3.359 47.291 -29.599 1.00 30.61 412 ASN D CA 1
ATOM 10479 C C . ASN D 3 412 ? -2.608 46.110 -30.203 1.00 29.28 412 ASN D C 1
ATOM 10480 O O . ASN D 3 412 ? -3.188 45.047 -30.438 1.00 28.80 412 ASN D O 1
ATOM 10485 N N . VAL D 3 413 ? -1.316 46.312 -30.453 1.00 29.29 413 VAL D N 1
ATOM 10486 C CA . VAL D 3 413 ? -0.447 45.262 -30.969 1.00 28.69 413 VAL D CA 1
ATOM 10487 C C . VAL D 3 413 ? -0.394 44.105 -29.983 1.00 29.60 413 VAL D C 1
ATOM 10488 O O . VAL D 3 413 ? -0.493 42.938 -30.365 1.00 28.76 413 VAL D O 1
ATOM 10492 N N . ILE D 3 414 ? -0.248 44.448 -28.708 1.00 28.05 414 ILE D N 1
ATOM 10493 C CA . ILE D 3 414 ? -0.183 43.463 -27.634 1.00 27.26 414 ILE D CA 1
ATOM 10494 C C . ILE D 3 414 ? -1.447 42.601 -27.548 1.00 27.35 414 ILE D C 1
ATOM 10495 O O . ILE D 3 414 ? -1.358 41.386 -27.374 1.00 28.25 414 ILE D O 1
ATOM 10500 N N . PHE D 3 415 ? -2.617 43.221 -27.688 1.00 26.52 415 PHE D N 1
ATOM 10501 C CA . PHE D 3 415 ? -3.869 42.467 -27.672 1.00 30.16 415 PHE D CA 1
ATOM 10502 C C . PHE D 3 415 ? -3.930 41.444 -28.805 1.00 29.84 415 PHE D C 1
ATOM 10503 O O . PHE D 3 415 ? -4.255 40.279 -28.579 1.00 29.58 415 PHE D O 1
ATOM 10511 N N . ASP D 3 416 ? -3.632 41.886 -30.023 1.00 29.80 416 ASP D N 1
ATOM 10512 C CA . ASP D 3 416 ? -3.669 40.997 -31.179 1.00 29.28 416 ASP D CA 1
ATOM 10513 C C . ASP D 3 416 ? -2.697 39.837 -31.007 1.00 27.04 416 ASP D C 1
ATOM 10514 O O . ASP D 3 416 ? -3.063 38.677 -31.193 1.00 29.13 416 ASP D O 1
ATOM 10519 N N . ASP D 3 417 ? -1.463 40.161 -30.638 1.00 23.38 417 ASP D N 1
ATOM 10520 C CA . ASP D 3 417 ? -0.386 39.178 -30.592 1.00 24.18 417 ASP D CA 1
ATOM 10521 C C . ASP D 3 417 ? -0.474 38.180 -29.442 1.00 27.42 417 ASP D C 1
ATOM 10522 O O . ASP D 3 417 ? -0.063 37.029 -29.588 1.00 29.55 417 ASP D O 1
ATOM 10527 N N . TRP D 3 418 ? -0.999 38.612 -28.301 1.00 27.98 418 TRP D N 1
ATOM 10528 C CA . TRP D 3 418 ? -1.045 37.738 -27.134 1.00 28.64 418 TRP D CA 1
ATOM 10529 C C . TRP D 3 418 ? -2.271 36.823 -27.152 1.00 30.24 418 TRP D C 1
ATOM 10530 O O . TRP D 3 418 ? -2.291 35.785 -26.492 1.00 33.06 418 TRP D O 1
ATOM 10541 N N . VAL D 3 419 ? -3.285 37.207 -27.919 1.00 29.53 419 VAL D N 1
ATOM 10542 C CA . VAL D 3 419 ? -4.513 36.425 -28.019 1.00 30.14 419 VAL D CA 1
ATOM 10543 C C . VAL D 3 419 ? -4.438 35.446 -29.197 1.00 32.78 419 VAL D C 1
ATOM 10544 O O . VAL D 3 419 ? -5.009 34.353 -29.151 1.00 32.53 419 VAL D O 1
ATOM 10548 N N . HIS D 3 420 ? -3.700 35.837 -30.233 1.00 31.51 420 HIS D N 1
ATOM 10549 C CA . HIS D 3 420 ? -3.548 35.034 -31.452 1.00 31.00 420 HIS D CA 1
ATOM 10550 C C . HIS D 3 420 ? -3.196 33.544 -31.272 1.00 29.13 420 HIS D C 1
ATOM 10551 O O . HIS D 3 420 ? -3.792 32.696 -31.937 1.00 28.40 420 HIS D O 1
ATOM 10558 N N . PRO D 3 421 ? -2.230 33.215 -30.389 1.00 41.87 421 PRO D N 1
ATOM 10559 C CA . PRO D 3 421 ? -1.864 31.796 -30.276 1.00 37.53 421 PRO D CA 1
ATOM 10560 C C . PRO D 3 421 ? -2.953 30.928 -29.648 1.00 36.99 421 PRO D C 1
ATOM 10561 O O . PRO D 3 421 ? -2.909 29.705 -29.778 1.00 38.71 421 PRO D O 1
ATOM 10565 N N . LEU D 3 422 ? -3.908 31.556 -28.970 1.00 38.01 422 LEU D N 1
ATOM 10566 C CA . LEU D 3 422 ? -4.981 30.826 -28.304 1.00 33.29 422 LEU D CA 1
ATOM 10567 C C . LEU D 3 422 ? -5.991 30.287 -29.302 1.00 31.61 422 LEU D C 1
ATOM 10568 O O . LEU D 3 422 ? -6.269 30.918 -30.324 1.00 35.43 422 LEU D O 1
ATOM 10573 N N . MET D 3 423 ? -6.541 29.114 -29.006 1.00 31.86 423 MET D N 1
ATOM 10574 C CA . MET D 3 423 ? -7.640 28.583 -29.798 1.00 31.78 423 MET D CA 1
ATOM 10575 C C . MET D 3 423 ? -8.816 29.552 -29.710 1.00 28.51 423 MET D C 1
ATOM 10576 O O . MET D 3 423 ? -9.051 30.156 -28.6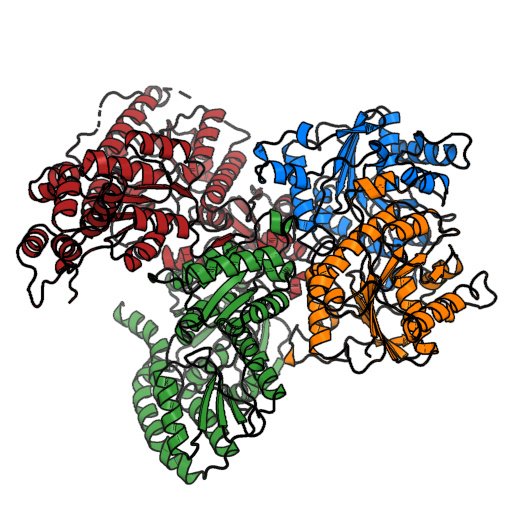65 1.00 28.50 423 MET D O 1
ATOM 10581 N N . MET D 3 424 ? -9.539 29.715 -30.812 1.00 27.22 424 MET D N 1
ATOM 10582 C CA . MET D 3 424 ? -10.630 30.680 -30.862 1.00 33.07 424 MET D CA 1
ATOM 10583 C C . MET D 3 424 ? -11.914 30.130 -30.239 1.00 33.72 424 MET D C 1
ATOM 10584 O O . MET D 3 424 ? -12.066 28.919 -30.071 1.00 36.28 424 MET D O 1
ATOM 10589 N N . GLY D 3 425 ? -12.829 31.035 -29.901 1.00 33.81 425 GLY D N 1
ATOM 10590 C CA . GLY D 3 425 ? -14.013 30.713 -29.118 1.00 32.02 425 GLY D CA 1
ATOM 10591 C C . GLY D 3 425 ? -14.856 29.536 -29.571 1.00 32.90 425 GLY D C 1
ATOM 10592 O O . GLY D 3 425 ? -15.005 28.562 -28.831 1.00 34.98 425 GLY D O 1
ATOM 10593 N N . LEU D 3 426 ? -15.414 29.624 -30.776 1.00 29.64 426 LEU D N 1
ATOM 10594 C CA . LEU D 3 426 ? -16.308 28.583 -31.279 1.00 29.47 426 LEU D CA 1
ATOM 10595 C C . LEU D 3 426 ? -15.628 27.224 -31.369 1.00 28.95 426 LEU D C 1
ATOM 10596 O O . LEU D 3 426 ? -16.194 26.211 -30.955 1.00 25.16 426 LEU D O 1
ATOM 10601 N N . GLU D 3 427 ? -14.414 27.209 -31.910 1.00 28.50 427 GLU D N 1
ATOM 10602 C CA . GLU D 3 427 ? -13.664 25.971 -32.073 1.00 29.62 427 GLU D CA 1
ATOM 10603 C C . GLU D 3 427 ? -13.353 25.315 -30.725 1.00 29.23 427 GLU D C 1
ATOM 10604 O O . GLU D 3 427 ? -13.426 24.094 -30.586 1.00 28.61 427 GLU D O 1
ATOM 10610 N N . GLU D 3 428 ? -13.012 26.133 -29.734 1.00 28.56 428 GLU D N 1
ATOM 10611 C CA . GLU D 3 428 ? -12.708 25.629 -28.400 1.00 30.18 428 GLU D CA 1
ATOM 10612 C C . GLU D 3 428 ? -13.951 25.023 -27.748 1.00 32.06 428 GLU D C 1
ATOM 10613 O O . GLU D 3 428 ? -13.871 24.004 -27.064 1.00 38.50 428 GLU D O 1
ATOM 10619 N N . HIS D 3 429 ? -15.102 25.651 -27.965 1.00 28.72 429 HIS D N 1
ATOM 10620 C CA . HIS D 3 429 ? -16.354 25.126 -27.434 1.00 30.37 429 HIS D CA 1
ATOM 10621 C C . HIS D 3 429 ? -16.714 23.801 -28.092 1.00 32.70 429 HIS D C 1
ATOM 10622 O O . HIS D 3 429 ? -17.143 22.860 -27.423 1.00 34.76 429 HIS D O 1
ATOM 10629 N N . LEU D 3 430 ? -16.523 23.726 -29.404 1.00 25.79 430 LEU D N 1
ATOM 10630 C CA . LEU D 3 430 ? -16.874 22.525 -30.153 1.00 28.04 430 LEU D CA 1
ATOM 10631 C C . LEU D 3 430 ? -16.003 21.328 -29.783 1.00 31.43 430 LEU D C 1
ATOM 10632 O O . LEU D 3 430 ? -16.477 20.193 -29.766 1.00 31.89 430 LEU D O 1
ATOM 10637 N N . ILE D 3 431 ? -14.733 21.580 -29.481 1.00 35.68 431 ILE D N 1
ATOM 10638 C CA . ILE D 3 431 ? -13.831 20.496 -29.103 1.00 36.10 431 ILE D CA 1
ATOM 10639 C C . ILE D 3 431 ? -14.128 20.007 -27.684 1.00 37.11 431 ILE D C 1
ATOM 10640 O O . ILE D 3 431 ? -13.853 18.861 -27.348 1.00 40.28 431 ILE D O 1
ATOM 10645 N N . GLY D 3 432 ? -14.708 20.871 -26.859 1.00 31.16 432 GLY D N 1
ATOM 10646 C CA . GLY D 3 432 ? -15.140 20.470 -25.533 1.00 32.77 432 GLY D CA 1
ATOM 10647 C C . GLY D 3 432 ? -16.428 19.667 -25.598 1.00 37.53 432 GLY D C 1
ATOM 10648 O O . GLY D 3 432 ? -16.732 18.880 -24.702 1.00 40.81 432 GLY D O 1
ATOM 10649 N N . MET D 3 433 ? -17.184 19.867 -26.673 1.00 34.90 433 MET D N 1
ATOM 10650 C CA . MET D 3 433 ? -18.447 19.165 -26.874 1.00 38.04 433 MET D CA 1
ATOM 10651 C C . MET D 3 433 ? -18.249 17.821 -27.570 1.00 41.25 433 MET D C 1
ATOM 10652 O O . MET D 3 433 ? -18.750 16.793 -27.113 1.00 36.22 433 MET D O 1
ATOM 10657 N N . PHE D 3 434 ? -17.517 17.835 -28.680 1.00 39.01 434 PHE D N 1
ATOM 10658 C CA . PHE D 3 434 ? -17.395 16.651 -29.524 1.00 39.66 434 PHE D CA 1
ATOM 10659 C C . PHE D 3 434 ? -15.939 16.298 -29.815 1.00 40.14 434 PHE D C 1
ATOM 10660 O O . PHE D 3 434 ? -15.204 17.088 -30.407 1.00 39.00 434 PHE D O 1
ATOM 10668 N N . ARG D 3 435 ? -15.541 15.096 -29.405 1.00 41.18 435 ARG D N 1
ATOM 10669 C CA . ARG D 3 435 ? -14.141 14.683 -29.431 1.00 41.18 435 ARG D CA 1
ATOM 10670 C C . ARG D 3 435 ? -13.837 13.642 -30.502 1.00 43.16 435 ARG D C 1
ATOM 10671 O O . ARG D 3 435 ? -12.703 13.172 -30.606 1.00 40.97 435 ARG D O 1
ATOM 10679 N N . HIS D 3 436 ? -14.840 13.278 -31.295 1.00 39.88 436 HIS D N 1
ATOM 10680 C CA . HIS D 3 436 ? -14.698 12.156 -32.222 1.00 43.53 436 HIS D CA 1
ATOM 10681 C C . HIS D 3 436 ? -14.580 12.559 -33.691 1.00 40.59 436 HIS D C 1
ATOM 10682 O O . HIS D 3 436 ? -14.861 11.756 -34.580 1.00 49.86 436 HIS D O 1
ATOM 10689 N N . ASP D 3 437 ? -14.154 13.791 -33.945 1.00 38.31 437 ASP D N 1
ATOM 10690 C CA . ASP D 3 437 ? -14.053 14.289 -35.314 1.00 45.20 437 ASP D CA 1
ATOM 10691 C C . ASP D 3 437 ? -12.862 13.694 -36.060 1.00 39.00 437 ASP D C 1
ATOM 10692 O O . ASP D 3 437 ? -11.919 13.196 -35.448 1.00 40.35 437 ASP D O 1
ATOM 10697 N N . PHE D 3 438 ? -12.916 13.751 -37.388 1.00 39.10 438 PHE D N 1
ATOM 10698 C CA . PHE D 3 438 ? -11.833 13.242 -38.223 1.00 40.91 438 PHE D CA 1
ATOM 10699 C C . PHE D 3 438 ? -10.859 14.349 -38.620 1.00 43.03 438 PHE D C 1
ATOM 10700 O O . PHE D 3 438 ? -9.741 14.074 -39.052 1.00 45.12 438 PHE D O 1
ATOM 10708 N N . GLU D 3 439 ? -11.290 15.599 -38.476 1.00 39.83 439 GLU D N 1
ATOM 10709 C CA . GLU D 3 439 ? -10.449 16.739 -38.827 1.00 38.44 439 GLU D CA 1
ATOM 10710 C C . GLU D 3 439 ? -10.181 17.645 -37.629 1.00 37.19 439 GLU D C 1
ATOM 10711 O O . GLU D 3 439 ? -9.041 18.032 -37.375 1.00 38.21 439 GLU D O 1
ATOM 10717 N N . PHE D 3 440 ? -11.237 17.985 -36.899 1.00 39.12 440 PHE D N 1
ATOM 10718 C CA . PHE D 3 440 ? -11.113 18.868 -35.746 1.00 39.14 440 PHE D CA 1
ATOM 10719 C C . PHE D 3 440 ? -10.859 18.058 -34.482 1.00 42.30 440 PHE D C 1
ATOM 10720 O O . PHE D 3 440 ? -11.753 17.856 -33.662 1.00 43.75 440 PHE D O 1
ATOM 10728 N N . THR D 3 441 ? -9.621 17.601 -34.340 1.00 43.49 441 THR D N 1
ATOM 10729 C CA . THR D 3 441 ? -9.244 16.707 -33.255 1.00 45.99 441 THR D CA 1
ATOM 10730 C C . THR D 3 441 ? -8.748 17.459 -32.025 1.00 47.74 441 THR D C 1
ATOM 10731 O O . THR D 3 441 ? -8.803 18.689 -31.965 1.00 48.91 441 THR D O 1
ATOM 10735 N N . ASP D 3 442 ? -8.263 16.705 -31.045 1.00 49.79 442 ASP D N 1
ATOM 10736 C CA . ASP D 3 442 ? -7.798 17.273 -29.787 1.00 50.89 442 ASP D CA 1
ATOM 10737 C C . ASP D 3 442 ? -6.473 18.010 -29.975 1.00 47.98 442 ASP D C 1
ATOM 10738 O O . ASP D 3 442 ? -5.515 17.453 -30.511 1.00 48.41 442 ASP D O 1
ATOM 10743 N N . GLY D 3 443 ? -6.428 19.264 -29.537 1.00 45.56 443 GLY D N 1
ATOM 10744 C CA . GLY D 3 443 ? -5.224 20.069 -29.647 1.00 45.41 443 GLY D CA 1
ATOM 10745 C C . GLY D 3 443 ? -5.097 20.765 -30.989 1.00 47.62 443 GLY D C 1
ATOM 10746 O O . GLY D 3 443 ? -4.135 21.493 -31.236 1.00 49.28 443 GLY D O 1
ATOM 10747 N N . HIS D 3 444 ? -6.074 20.542 -31.860 1.00 49.84 444 HIS D N 1
ATOM 10748 C CA . HIS D 3 444 ? -6.063 21.139 -33.189 1.00 49.45 444 HIS D CA 1
ATOM 10749 C C . HIS D 3 444 ? -6.531 22.591 -33.143 1.00 47.12 444 HIS D C 1
ATOM 10750 O O . HIS D 3 444 ? -7.525 22.914 -32.492 1.00 44.44 444 HIS D O 1
ATOM 10757 N N . GLN D 3 445 ? -5.797 23.460 -33.830 1.00 47.32 445 GLN D N 1
ATOM 10758 C CA . GLN D 3 445 ? -6.157 24.868 -33.945 1.00 43.87 445 GLN D CA 1
ATOM 10759 C C . GLN D 3 445 ? -6.192 25.249 -35.422 1.00 41.48 445 GLN D C 1
ATOM 10760 O O . GLN D 3 445 ? -5.161 25.583 -36.008 1.00 41.04 445 GLN D O 1
ATOM 10766 N N . SER D 3 446 ? -7.379 25.198 -36.020 1.00 38.25 446 SER D N 1
ATOM 10767 C CA . SER D 3 446 ? -7.518 25.372 -37.466 1.00 38.28 446 SER D CA 1
ATOM 10768 C C . SER D 3 446 ? -7.163 26.774 -37.953 1.00 41.38 446 SER D C 1
ATOM 10769 O O . SER D 3 446 ? -6.761 26.946 -39.104 1.00 44.42 446 SER D O 1
ATOM 10772 N N . HIS D 3 447 ? -7.299 27.773 -37.082 1.00 40.18 447 HIS D N 1
ATOM 10773 C CA . HIS D 3 447 ? -7.001 29.154 -37.466 1.00 41.25 447 HIS D CA 1
ATOM 10774 C C . HIS D 3 447 ? -5.505 29.362 -37.703 1.00 49.04 447 HIS D C 1
ATOM 10775 O O . HIS D 3 447 ? -5.078 30.427 -38.148 1.00 50.72 447 HIS D O 1
ATOM 10782 N N . LEU D 3 448 ? -4.718 28.334 -37.404 1.00 53.68 448 LEU D N 1
ATOM 10783 C CA . LEU D 3 448 ? -3.298 28.332 -37.720 1.00 59.38 448 LEU D CA 1
ATOM 10784 C C . LEU D 3 448 ? -3.055 27.552 -39.013 1.00 68.77 448 LEU D C 1
ATOM 10785 O O . LEU D 3 448 ? -1.914 27.376 -39.440 1.00 72.34 448 LEU D O 1
ATOM 10790 N N . GLY D 3 449 ? -4.145 27.082 -39.619 1.00 72.60 449 GLY D N 1
ATOM 10791 C CA . GLY D 3 449 ? -4.120 26.476 -40.942 1.00 79.12 449 GLY D CA 1
ATOM 10792 C C . GLY D 3 449 ? -3.256 25.240 -41.115 1.00 84.96 449 GLY D C 1
ATOM 10793 O O . GLY D 3 449 ? -2.535 25.118 -42.105 1.00 88.50 449 GLY D O 1
ATOM 10794 N N . HIS D 3 450 ? -3.340 24.314 -40.166 1.00 85.81 450 HIS D N 1
ATOM 10795 C CA . HIS D 3 450 ? -2.517 23.110 -40.205 1.00 89.13 450 HIS D CA 1
ATOM 10796 C C . HIS D 3 450 ? -3.333 21.873 -39.840 1.00 84.90 450 HIS D C 1
ATOM 10797 O O . HIS D 3 450 ? -3.997 21.843 -38.804 1.00 84.48 450 HIS D O 1
ATOM 10804 N N . LEU D 3 451 ? -3.287 20.859 -40.699 1.00 80.85 451 LEU D N 1
ATOM 10805 C CA . LEU D 3 451 ? -3.977 19.599 -40.434 1.00 75.06 451 LEU D CA 1
ATOM 10806 C C . LEU D 3 451 ? -3.198 18.740 -39.441 1.00 74.89 451 LEU D C 1
ATOM 10807 O O . LEU D 3 451 ? -3.498 18.725 -38.246 1.00 73.03 451 LEU D O 1
ATOM 10812 N N . ILE D 3 479 ? -0.517 7.916 -7.043 1.00 95.53 479 ILE D N 1
ATOM 10813 C CA . ILE D 3 479 ? 0.677 7.797 -7.870 1.00 96.06 479 ILE D CA 1
ATOM 10814 C C . ILE D 3 479 ? 0.382 6.985 -9.132 1.00 98.52 479 ILE D C 1
ATOM 10815 O O . ILE D 3 479 ? 1.036 7.154 -10.161 1.00 97.61 479 ILE D O 1
ATOM 10820 N N . HIS D 3 480 ? -0.623 6.118 -9.049 1.00 101.76 480 HIS D N 1
ATOM 10821 C CA . HIS D 3 480 ? -1.027 5.298 -10.184 1.00 101.53 480 HIS D CA 1
ATOM 10822 C C . HIS D 3 480 ? -2.431 5.666 -10.648 1.00 97.21 480 HIS D C 1
ATOM 10823 O O . HIS D 3 480 ? -3.338 5.816 -9.837 1.00 97.27 480 HIS D O 1
ATOM 10830 N N . TRP D 3 481 ? -2.609 5.812 -11.956 1.00 93.06 481 TRP D N 1
ATOM 10831 C CA . TRP D 3 481 ? -3.921 6.137 -12.506 1.00 89.94 481 TRP D CA 1
ATOM 10832 C C . TRP D 3 481 ? -4.646 4.889 -13.003 1.00 91.36 481 TRP D C 1
ATOM 10833 O O . TRP D 3 481 ? -4.094 4.107 -13.776 1.00 93.77 481 TRP D O 1
ATOM 10844 N N . THR D 3 482 ? -5.882 4.705 -12.553 1.00 90.38 482 THR D N 1
ATOM 10845 C CA . THR D 3 482 ? -6.708 3.605 -13.035 1.00 92.21 482 THR D CA 1
ATOM 10846 C C . THR D 3 482 ? -7.191 3.890 -14.451 1.00 90.38 482 THR D C 1
ATOM 10847 O O . THR D 3 482 ? -7.207 5.041 -14.889 1.00 85.73 482 THR D O 1
ATOM 10851 N N . SER D 3 483 ? -7.575 2.835 -15.165 1.00 93.83 483 SER D N 1
ATOM 10852 C CA . SER D 3 483 ? -8.149 2.977 -16.498 1.00 91.66 483 SER D CA 1
ATOM 10853 C C . SER D 3 483 ? -9.413 3.827 -16.433 1.00 90.68 483 SER D C 1
ATOM 10854 O O . SER D 3 483 ? -9.754 4.531 -17.384 1.00 87.91 483 SER D O 1
ATOM 10857 N N . GLU D 3 484 ? -10.100 3.750 -15.298 1.00 93.40 484 GLU D N 1
ATOM 10858 C CA . GLU D 3 484 ? -11.275 4.569 -15.037 1.00 91.79 484 GLU D CA 1
ATOM 10859 C C . GLU D 3 484 ? -10.873 6.025 -14.810 1.00 89.89 484 GLU D C 1
ATOM 10860 O O . GLU D 3 484 ? -11.582 6.946 -15.214 1.00 83.81 484 GLU D O 1
ATOM 10866 N N . GLY D 3 485 ? -9.728 6.223 -14.164 1.00 95.01 485 GLY D N 1
ATOM 10867 C CA . GLY D 3 485 ? -9.253 7.554 -13.833 1.00 94.92 485 GLY D CA 1
ATOM 10868 C C . GLY D 3 485 ? -8.773 8.352 -15.030 1.00 93.17 485 GLY D C 1
ATOM 10869 O O . GLY D 3 485 ? -9.065 9.542 -15.150 1.00 89.98 485 GLY D O 1
ATOM 10870 N N . GLU D 3 486 ? -8.031 7.698 -15.917 1.00 96.25 486 GLU D N 1
ATOM 10871 C CA . GLU D 3 486 ? -7.487 8.357 -17.099 1.00 96.08 486 GLU D CA 1
ATOM 10872 C C . GLU D 3 486 ? -8.574 8.678 -18.122 1.00 95.09 486 GLU D C 1
ATOM 10873 O O . GLU D 3 486 ? -8.405 9.560 -18.964 1.00 90.25 486 GLU D O 1
ATOM 10879 N N . SER D 3 487 ? -9.688 7.957 -18.041 1.00 100.08 487 SER D N 1
ATOM 10880 C CA . SER D 3 487 ? -10.815 8.180 -18.939 1.00 100.75 487 SER D CA 1
ATOM 10881 C C . SER D 3 487 ? -11.472 9.525 -18.653 1.00 100.35 487 SER D C 1
ATOM 10882 O O . SER D 3 487 ? -11.876 10.238 -19.572 1.00 97.97 487 SER D O 1
ATOM 10885 N N . GLU D 3 488 ? -11.575 9.864 -17.372 1.00 102.54 488 GLU D N 1
ATOM 10886 C CA . GLU D 3 488 ? -12.148 11.139 -16.963 1.00 100.57 488 GLU D CA 1
ATOM 10887 C C . GLU D 3 488 ? -11.149 12.264 -17.218 1.00 92.45 488 GLU D C 1
ATOM 10888 O O . GLU D 3 488 ? -11.526 13.431 -17.325 1.00 90.80 488 GLU D O 1
ATOM 10894 N N . LEU D 3 489 ? -9.872 11.902 -17.312 1.00 86.03 489 LEU D N 1
ATOM 10895 C CA . LEU D 3 489 ? -8.812 12.869 -17.573 1.00 76.96 489 LEU D CA 1
ATOM 10896 C C . LEU D 3 489 ? -8.758 13.254 -19.048 1.00 72.69 489 LEU D C 1
ATOM 10897 O O . LEU D 3 489 ? -8.432 14.391 -19.391 1.00 69.24 489 LEU D O 1
ATOM 10902 N N . ALA D 3 490 ? -9.080 12.303 -19.919 1.00 73.47 490 ALA D N 1
ATOM 10903 C CA . ALA D 3 490 ? -9.106 12.564 -21.354 1.00 70.38 490 ALA D CA 1
ATOM 10904 C C . ALA D 3 490 ? -10.303 13.436 -21.719 1.00 70.60 490 ALA D C 1
ATOM 10905 O O . ALA D 3 490 ? -10.311 14.087 -22.764 1.00 67.48 490 ALA D O 1
ATOM 10907 N N . LYS D 3 491 ? -11.310 13.443 -20.849 1.00 75.97 491 LYS D N 1
ATOM 10908 C CA . LYS D 3 491 ? -12.488 14.286 -21.031 1.00 76.52 491 LYS D CA 1
ATOM 10909 C C . LYS D 3 491 ? -12.112 15.764 -20.998 1.00 76.42 491 LYS D C 1
ATOM 10910 O O . LYS D 3 491 ? -12.728 16.585 -21.679 1.00 74.86 491 LYS D O 1
ATOM 10916 N N . ILE D 3 492 ? -11.103 16.091 -20.194 1.00 78.08 492 ILE D N 1
ATOM 10917 C CA . ILE D 3 492 ? -10.635 17.466 -20.046 1.00 78.37 492 ILE D CA 1
ATOM 10918 C C . ILE D 3 492 ? -10.116 18.012 -21.378 1.00 81.33 492 ILE D C 1
ATOM 10919 O O . ILE D 3 492 ? -9.261 17.397 -22.015 1.00 79.97 492 ILE D O 1
ATOM 10924 N N . PRO D 3 493 ? -10.638 19.176 -21.800 1.00 85.23 493 PRO D N 1
ATOM 10925 C CA . PRO D 3 493 ? -10.372 19.737 -23.131 1.00 86.82 493 PRO D CA 1
ATOM 10926 C C . PRO D 3 493 ? -8.954 20.275 -23.328 1.00 85.30 493 PRO D C 1
ATOM 10927 O O . PRO D 3 493 ? -8.756 21.489 -23.293 1.00 88.04 493 PRO D O 1
ATOM 10931 N N . PHE D 3 494 ? -7.991 19.379 -23.535 1.00 80.13 494 PHE D N 1
ATOM 10932 C CA . PHE D 3 494 ? -6.628 19.771 -23.909 1.00 76.92 494 PHE D CA 1
ATOM 10933 C C . PHE D 3 494 ? -5.933 20.749 -22.961 1.00 78.66 494 PHE D C 1
ATOM 10934 O O . PHE D 3 494 ? -5.637 20.405 -21.830 1.00 82.49 494 PHE D O 1
ATOM 10942 N N . PHE D 3 495 ? -5.676 21.964 -23.431 1.00 76.72 495 PHE D N 1
ATOM 10943 C CA . PHE D 3 495 ? -4.703 22.870 -22.818 1.00 76.24 495 PHE D CA 1
ATOM 10944 C C . PHE D 3 495 ? -4.831 23.019 -21.295 1.00 75.71 495 PHE D C 1
ATOM 10945 O O . PHE D 3 495 ? -3.855 23.351 -20.622 1.00 77.58 495 PHE D O 1
ATOM 10953 N N . VAL D 3 496 ? -6.025 22.787 -20.758 1.00 73.92 496 VAL D N 1
ATOM 10954 C CA . VAL D 3 496 ? -6.218 22.770 -19.307 1.00 72.44 496 VAL D CA 1
ATOM 10955 C C . VAL D 3 496 ? -6.030 21.383 -18.665 1.00 69.55 496 VAL D C 1
ATOM 10956 O O . VAL D 3 496 ? -6.094 21.251 -17.442 1.00 69.09 496 VAL D O 1
ATOM 10960 N N . ARG D 3 497 ? -5.795 20.360 -19.485 1.00 68.10 497 ARG D N 1
ATOM 10961 C CA . ARG D 3 497 ? -5.628 18.985 -19.000 1.00 66.41 497 ARG D CA 1
ATOM 10962 C C . ARG D 3 497 ? -4.378 18.833 -18.140 1.00 69.20 497 ARG D C 1
ATOM 10963 O O . ARG D 3 497 ? -4.347 18.022 -17.213 1.00 69.47 497 ARG D O 1
ATOM 10971 N N . GLY D 3 498 ? -3.352 19.615 -18.460 1.00 70.40 498 GLY D N 1
ATOM 10972 C CA . GLY D 3 498 ? -2.101 19.579 -17.727 1.00 72.04 498 GLY D CA 1
ATOM 10973 C C . GLY D 3 498 ? -2.280 19.936 -16.266 1.00 71.00 498 GLY D C 1
ATOM 10974 O O . GLY D 3 498 ? -1.817 19.215 -15.385 1.00 73.61 498 GLY D O 1
ATOM 10975 N N . LYS D 3 499 ? -2.964 21.047 -16.010 1.00 68.10 499 LYS D N 1
ATOM 10976 C CA . LYS D 3 499 ? -3.204 21.498 -14.644 1.00 68.92 499 LYS D CA 1
ATOM 10977 C C . LYS D 3 499 ? -4.135 20.548 -13.897 1.00 63.77 499 LYS D C 1
ATOM 10978 O O . LYS D 3 499 ? -3.968 20.317 -12.699 1.00 64.28 499 LYS D O 1
ATOM 10984 N N . VAL D 3 500 ? -5.113 20.001 -14.613 1.00 58.29 500 VAL D N 1
ATOM 10985 C CA . VAL D 3 500 ? -6.062 19.060 -14.029 1.00 56.59 500 VAL D CA 1
ATOM 10986 C C . VAL D 3 500 ? -5.356 17.813 -13.507 1.00 59.10 500 VAL D C 1
ATOM 10987 O O . VAL D 3 500 ? -5.633 17.353 -12.398 1.00 59.96 500 VAL D O 1
ATOM 10991 N N . ARG D 3 501 ? -4.436 17.278 -14.303 1.00 62.57 501 ARG D N 1
ATOM 10992 C CA . ARG D 3 501 ? -3.666 16.110 -13.892 1.00 70.54 501 ARG D CA 1
ATOM 10993 C C . ARG D 3 501 ? -2.805 16.411 -12.666 1.00 73.45 501 ARG D C 1
ATOM 10994 O O . ARG D 3 501 ? -2.686 15.579 -11.766 1.00 76.30 501 ARG D O 1
ATOM 11002 N N . ARG D 3 502 ? -2.211 17.602 -12.634 1.00 73.09 502 ARG D N 1
ATOM 11003 C CA . ARG D 3 502 ? -1.395 18.020 -11.497 1.00 75.56 502 ARG D CA 1
ATOM 11004 C C . ARG D 3 502 ? -2.242 18.153 -10.236 1.00 73.11 502 ARG D C 1
ATOM 11005 O O . ARG D 3 502 ? -1.905 17.600 -9.189 1.00 75.16 502 ARG D O 1
ATOM 11013 N N . ASN D 3 503 ? -3.346 18.886 -10.349 1.00 68.93 503 ASN D N 1
ATOM 11014 C CA . ASN D 3 503 ? -4.229 19.137 -9.215 1.00 67.28 503 ASN D CA 1
ATOM 11015 C C . ASN D 3 503 ? -4.850 17.870 -8.640 1.00 65.07 503 ASN D C 1
ATOM 11016 O O . ASN D 3 503 ? -5.075 17.777 -7.435 1.00 65.59 503 ASN D O 1
ATOM 11021 N N . THR D 3 504 ? -5.124 16.899 -9.503 1.00 62.07 504 THR D N 1
ATOM 11022 C CA . THR D 3 504 ? -5.704 15.637 -9.064 1.00 61.98 504 THR D CA 1
ATOM 11023 C C . THR D 3 504 ? -4.682 14.813 -8.286 1.00 66.48 504 THR D C 1
ATOM 11024 O O . THR D 3 504 ? -5.000 14.232 -7.247 1.00 69.26 504 THR D O 1
ATOM 11028 N N . GLU D 3 505 ? -3.454 14.769 -8.794 1.00 66.78 505 GLU D N 1
ATOM 11029 C CA . GLU D 3 505 ? -2.373 14.064 -8.116 1.00 71.59 505 GLU D CA 1
ATOM 11030 C C . GLU D 3 505 ? -2.017 14.750 -6.801 1.00 74.89 505 GLU D C 1
ATOM 11031 O O . GLU D 3 505 ? -1.719 14.088 -5.808 1.00 74.90 505 GLU D O 1
ATOM 11037 N N . LYS D 3 506 ? -2.048 16.079 -6.802 1.00 73.36 506 LYS D N 1
ATOM 11038 C CA . LYS D 3 506 ? -1.822 16.843 -5.582 1.00 77.57 506 LYS D CA 1
ATOM 11039 C C . LYS D 3 506 ? -2.941 16.565 -4.586 1.00 77.67 506 LYS D C 1
ATOM 11040 O O . LYS D 3 506 ? -2.697 16.430 -3.389 1.00 80.29 506 LYS D O 1
ATOM 11046 N N . TYR D 3 507 ? -4.166 16.473 -5.096 1.00 73.87 507 TYR D N 1
ATOM 11047 C CA . TYR D 3 507 ? -5.330 16.175 -4.267 1.00 72.76 507 TYR D CA 1
ATOM 11048 C C . TYR D 3 507 ? -5.242 14.775 -3.671 1.00 74.04 507 TYR D C 1
ATOM 11049 O O . TYR D 3 507 ? -5.537 14.572 -2.494 1.00 75.57 507 TYR D O 1
ATOM 11058 N N . ALA D 3 508 ? -4.841 13.813 -4.497 1.00 74.28 508 ALA D N 1
ATOM 11059 C CA . ALA D 3 508 ? -4.746 12.420 -4.071 1.00 77.08 508 ALA D CA 1
ATOM 11060 C C . ALA D 3 508 ? -3.677 12.230 -2.998 1.00 82.11 508 ALA D C 1
ATOM 11061 O O . ALA D 3 508 ? -3.830 11.402 -2.100 1.00 85.37 508 ALA D O 1
ATOM 11063 N N . ARG D 3 509 ? -2.596 12.997 -3.099 1.00 83.88 509 ARG D N 1
ATOM 11064 C CA . ARG D 3 509 ? -1.545 12.973 -2.088 1.00 91.05 509 ARG D CA 1
ATOM 11065 C C . ARG D 3 509 ? -2.019 13.676 -0.824 1.00 93.96 509 ARG D C 1
ATOM 11066 O O . ARG D 3 509 ? -1.764 13.218 0.288 1.00 97.67 509 ARG D O 1
ATOM 11074 N N . GLN D 3 510 ? -2.726 14.787 -1.012 1.00 93.54 510 GLN D N 1
ATOM 11075 C CA . GLN D 3 510 ? -3.205 15.624 0.084 1.00 96.26 510 GLN D CA 1
ATOM 11076 C C . GLN D 3 510 ? -4.189 14.887 0.992 1.00 99.81 510 GLN D C 1
ATOM 11077 O O . GLN D 3 510 ? -4.490 15.341 2.095 1.00 103.22 510 GLN D O 1
ATOM 11083 N N . ALA D 3 511 ? -4.682 13.748 0.518 1.00 99.23 511 ALA D N 1
ATOM 11084 C CA . ALA D 3 511 ? -5.619 12.933 1.275 1.00 101.54 511 ALA D CA 1
ATOM 11085 C C . ALA D 3 511 ? -5.075 11.518 1.404 1.00 107.78 511 ALA D C 1
ATOM 11086 O O . ALA D 3 511 ? -3.951 11.237 0.987 1.00 109.75 511 ALA D O 1
ATOM 11088 N N . GLY D 3 512 ? -5.871 10.628 1.986 1.00 111.85 512 GLY D N 1
ATOM 11089 C CA . GLY D 3 512 ? -5.469 9.243 2.144 1.00 118.35 512 GLY D CA 1
ATOM 11090 C C . GLY D 3 512 ? -5.700 8.438 0.881 1.00 116.52 512 GLY D C 1
ATOM 11091 O O . GLY D 3 512 ? -5.648 7.208 0.898 1.00 118.86 512 GLY D O 1
ATOM 11092 N N . CYS D 3 513 ? -5.955 9.140 -0.220 1.00 113.89 513 CYS D N 1
ATOM 11093 C CA . CYS D 3 513 ? -6.236 8.501 -1.499 1.00 112.89 513 CYS D CA 1
ATOM 11094 C C . CYS D 3 513 ? -5.065 7.686 -2.032 1.00 117.67 513 CYS D C 1
ATOM 11095 O O . CYS D 3 513 ? -3.924 8.147 -2.057 1.00 119.24 513 CYS D O 1
ATOM 11098 N N . ARG D 3 514 ? -5.370 6.469 -2.463 1.00 120.45 514 ARG D N 1
ATOM 11099 C CA . ARG D 3 514 ? -4.416 5.646 -3.185 1.00 123.48 514 ARG D CA 1
ATOM 11100 C C . ARG D 3 514 ? -4.993 5.393 -4.570 1.00 119.79 514 ARG D C 1
ATOM 11101 O O . ARG D 3 514 ? -6.192 5.551 -4.784 1.00 117.58 514 ARG D O 1
ATOM 11109 N N . GLU D 3 515 ? -4.104 5.048 -5.495 1.00 119.31 515 GLU D N 1
ATOM 11110 C CA . GLU D 3 515 ? -4.314 5.067 -6.947 1.00 114.64 515 GLU D CA 1
ATOM 11111 C C . GLU D 3 515 ? -4.886 6.418 -7.411 1.00 108.07 515 GLU D C 1
ATOM 11112 O O . GLU D 3 515 ? -4.552 7.449 -6.833 1.00 108.99 515 GLU D O 1
ATOM 11118 N N . ILE D 3 516 ? -5.748 6.408 -8.428 1.00 101.42 516 ILE D N 1
ATOM 11119 C CA . ILE D 3 516 ? -6.639 7.520 -8.763 1.00 95.08 516 ILE D CA 1
ATOM 11120 C C . ILE D 3 516 ? -7.815 6.951 -9.563 1.00 91.84 516 ILE D C 1
ATOM 11121 O O . ILE D 3 516 ? -7.629 6.006 -10.325 1.00 92.10 516 ILE D O 1
ATOM 11126 N N . ASP D 3 517 ? -9.009 7.521 -9.430 1.00 88.48 517 ASP D N 1
ATOM 11127 C CA . ASP D 3 517 ? -10.123 7.094 -10.273 1.00 84.72 517 ASP D CA 1
ATOM 11128 C C . ASP D 3 517 ? -10.919 8.272 -10.828 1.00 77.64 517 ASP D C 1
ATOM 11129 O O . ASP D 3 517 ? -10.566 9.430 -10.609 1.00 75.16 517 ASP D O 1
ATOM 11134 N N . GLY D 3 518 ? -11.990 7.963 -11.553 1.00 73.83 518 GLY D N 1
ATOM 11135 C CA . GLY D 3 518 ? -12.813 8.980 -12.180 1.00 68.22 518 GLY D CA 1
ATOM 11136 C C . GLY D 3 518 ? -13.478 9.907 -11.183 1.00 66.13 518 GLY D C 1
ATOM 11137 O O . GLY D 3 518 ? -13.720 11.077 -11.477 1.00 65.71 518 GLY D O 1
ATOM 11138 N N . GLU D 3 519 ? -13.774 9.384 -9.999 1.00 66.34 519 GLU D N 1
ATOM 11139 C CA . GLU D 3 519 ? -14.439 10.173 -8.968 1.00 65.42 519 GLU D CA 1
ATOM 11140 C C . GLU D 3 519 ? -13.490 11.136 -8.255 1.00 65.95 519 GLU D C 1
ATOM 11141 O O . GLU D 3 519 ? -13.868 12.266 -7.944 1.00 64.48 519 GLU D O 1
ATOM 11147 N N . THR D 3 520 ? -12.261 10.694 -8.000 1.00 67.13 520 THR D N 1
ATOM 11148 C CA . THR D 3 520 ? -11.293 11.535 -7.299 1.00 68.32 520 THR D CA 1
ATOM 11149 C C . THR D 3 520 ? -10.818 12.692 -8.175 1.00 65.26 520 THR D C 1
ATOM 11150 O O . THR D 3 520 ? -10.327 13.702 -7.671 1.00 65.67 520 THR D O 1
ATOM 11154 N N . LEU D 3 521 ? -10.968 12.543 -9.487 1.00 63.82 521 LEU D N 1
ATOM 11155 C CA . LEU D 3 521 ? -10.650 13.625 -10.409 1.00 63.19 521 LEU D CA 1
ATOM 11156 C C . LEU D 3 521 ? -11.730 14.694 -10.301 1.00 61.45 521 LEU D C 1
ATOM 11157 O O . LEU D 3 521 ? -11.446 15.890 -10.349 1.00 61.32 521 LEU D O 1
ATOM 11162 N N . LEU D 3 522 ? -12.973 14.247 -10.149 1.00 60.27 522 LEU D N 1
ATOM 11163 C CA . LEU D 3 522 ? -14.097 15.153 -9.953 1.00 58.21 522 LEU D CA 1
ATOM 11164 C C . LEU D 3 522 ? -14.065 15.743 -8.545 1.00 59.79 522 LEU D C 1
ATOM 11165 O O . LEU D 3 522 ? -14.537 16.857 -8.318 1.00 57.86 522 LEU D O 1
ATOM 11170 N N . ASP D 3 523 ? -13.504 14.987 -7.605 1.00 63.99 523 ASP D N 1
ATOM 11171 C CA . ASP D 3 523 ? -13.327 15.460 -6.235 1.00 65.41 523 ASP D CA 1
ATOM 11172 C C . ASP D 3 523 ? -12.283 16.569 -6.178 1.00 63.42 523 ASP D C 1
ATOM 11173 O O . ASP D 3 523 ? -12.463 17.572 -5.484 1.00 60.58 523 ASP D O 1
ATOM 11178 N N . ALA D 3 524 ? -11.189 16.376 -6.909 1.00 64.78 524 ALA D N 1
ATOM 11179 C CA . ALA D 3 524 ? -10.112 17.357 -6.972 1.00 66.52 524 ALA D CA 1
ATOM 11180 C C . ALA D 3 524 ? -10.609 18.673 -7.557 1.00 65.73 524 ALA D C 1
ATOM 11181 O O . ALA D 3 524 ? -10.242 19.750 -7.087 1.00 65.98 524 ALA D O 1
ATOM 11183 N N . LYS D 3 525 ? -11.449 18.572 -8.584 1.00 64.10 525 LYS D N 1
ATOM 11184 C CA . LYS D 3 525 ? -12.019 19.743 -9.243 1.00 62.78 525 LYS D CA 1
ATOM 11185 C C . LYS D 3 525 ? -12.850 20.578 -8.273 1.00 64.00 525 LYS D C 1
ATOM 11186 O O . LYS D 3 525 ? -12.722 21.800 -8.223 1.00 63.33 525 LYS D O 1
ATOM 11192 N N . ALA D 3 526 ? -13.702 19.908 -7.504 1.00 64.16 526 ALA D N 1
ATOM 11193 C CA . ALA D 3 526 ? -14.548 20.587 -6.530 1.00 65.55 526 ALA D CA 1
ATOM 11194 C C . ALA D 3 526 ? -13.730 21.099 -5.347 1.00 70.98 526 ALA D C 1
ATOM 11195 O O . ALA D 3 526 ? -14.142 22.028 -4.653 1.00 72.69 526 ALA D O 1
ATOM 11197 N N . HIS D 3 527 ? -12.573 20.482 -5.122 1.00 74.01 527 HIS D N 1
ATOM 11198 C CA . HIS D 3 527 ? -11.700 20.859 -4.014 1.00 76.38 527 HIS D CA 1
ATOM 11199 C C . HIS D 3 527 ? -10.979 22.177 -4.289 1.00 76.47 527 HIS D C 1
ATOM 11200 O O . HIS D 3 527 ? -10.835 23.013 -3.398 1.00 76.51 527 HIS D O 1
ATOM 11207 N N . PHE D 3 528 ? -10.524 22.353 -5.527 1.00 76.54 528 PHE D N 1
ATOM 11208 C CA . PHE D 3 528 ? -9.865 23.588 -5.933 1.00 78.52 528 PHE D CA 1
ATOM 11209 C C . PHE D 3 528 ? -10.869 24.577 -6.518 1.00 76.05 528 PHE D C 1
ATOM 11210 O O . PHE D 3 528 ? -11.321 24.422 -7.654 1.00 73.38 528 PHE D O 1
#

Solvent-accessible surface area: 52814 Å² total; per-residue (Å²): 69,36,5,0,0,0,3,0,34,9,22,12,15,14,24,18,1,0,1,4,0,0,0,0,0,11,113,56,63,73,136,4,5,0,0,0,0,11,8,24,25,2,1,1,2,2,2,10,90,110,45,7,66,6,0,10,60,16,14,51,133,36,78,27,77,34,126,109,10,151,40,122,55,0,42,52,116,16,37,80,22,1,49,0,0,3,0,1,13,2,63,10,7,50,10,12,0,1,4,1,0,0,39,1,0,40,5,0,84,106,45,97,16,8,91,112,27,59,1,0,0,0,4,2,4,10,14,11,6,12,2,0,0,7,0,0,3,32,30,0,40,30,0,0,0,0,0,12,9,36,0,14,3,0,1,4,0,6,44,9,0,45,13,2,44,45,23,24,154,23,24,126,0,93,4,0,1,0,0,0,14,78,9,84,116,45,69,1,0,63,71,0,3,158,118,9,39,8,89,37,7,4,26,3,111,88,25,78,3,22,70,58,1,9,0,90,22,6,0,0,33,67,5,77,73,166,45,158,18,0,103,115,6,26,97,47,1,50,39,0,0,112,56,2,68,109,88,26,109,78,28,166,7,134,43,16,149,61,198,58,0,21,107,40,3,5,148,120,28,27,8,0,0,2,2,0,32,7,34,10,14,13,23,14,2,0,0,4,0,0,0,0,0,12,107,68,46,75,140,4,4,0,0,0,0,13,4,20,34,2,1,1,3,2,2,24,90,116,35,10,46,7,0,30,62,10,22,101,145,28,37,58,6,62,59,81,23,152,71,120,63,0,35,54,126,16,42,94,35,0,46,0,0,4,0,1,16,1,62,10,1,5,0,11,1,2,10,7,0,3,46,5,1,83,29,0,85,70,52,108,17,12,78,137,24,60,4,0,0,0,3,2,4,11,13,14,5,11,8,0,0,2,5,0,2,44,37,0,35,35,0,2,1,0,0,4,9,24,0,15,2,0,0,6,0,5,33,9,0,43,12,2,42,50,36,28,163,26,33,128,0,95,3,1,0,0,1,0,8,79,9,58,120,45,72,1,0,75,60,0,2,135,130,6,31,0,116,41,26,4,60,3,144,80,25,81,2,21,65,58,1,10,1,94,22,9,1,0,34,68,11,83,84,162,47,156,19,0,103,120,5,24,80,44,1,47,38,0,0,105,65,3,66,89,104,30,113,70,34,166,11,132,43,32,137,47,184,73,0,15,128,33,4,10,147,99,47,107,60,76,151,68,54,54,0,24,4,15,62,5,113,30,9,35,27,9,27,12,0,3,7,0,0,27,15,4,0,151,18,4,67,29,0,0,1,0,0,0,0,1,23,4,12,6,18,7,4,11,25,46,1,2,59,78,37,21,30,62,3,46,7,4,2,0,7,1,68,22,80,11,0,1,11,71,26,70,32,37,124,31,0,36,118,0,0,147,43,0,22,174,29,14,86,82,1,94,1,0,2,0,0,0,1,10,0,0,15,3,11,26,20,29,4,57,64,0,5,102,30,2,30,78,108,50,120,74,104,6,82,2,22,42,8,30,0,0,2,6,54,17,13,4,0,39,0,0,8,17,2,1,59,16,1,2,92,62,4,71,97,33,150,100,82,5,0,0,0,0,3,23,6,34,70,89,4,4,72,75,2,48,60,2,0,78,115,1,49,0,162,70,10,55,10,0,2,10,90,72,0,55,131,16,15,26,0,1,68,34,0,44,0,1,15,0,10,0,4,0,22,43,0,10,91,42,0,140,102,70,38,4,86,47,19,156,15,10,4,0,0,0,6,52,0,0,49,63,2,0,54,20,0,2,121,29,40,182,36,133,138,87,75,8,62,73,16,5,100,69,8,28,78,135,7,105,162,41,5,110,66,54,33,121,60,0,62,44,75,66,0,0,0,4,3,5,5,8,4,5,1,0,3,0,0,0,0,18,64,30,0,31,7,117,35,25,2,0,0,2,18,39,2,9,49,151,28,6,14,30,0,0,101,42,9,49,160,122,5,70,0,0,11,6,2,10,2,22,110,0,1,57,26,0,86,130,83,93,2,51,0,0,2,0,12,33,10,4,8,44,4,2,78,69,79,53,4,14,11,4,101,6,14,19,5,23,97,20,57,2,8,4,0,35,35,0,20,69,0,0,46,12,0,1,107,31,20,85,143,86,109,124,115,154,5,54,27,10,8,4,1,5,18,0,0,1,1,0,0,0,0,8,0,0,6,7,11,128,34,3,5,0,0,0,0,0,2,6,1,15,7,9,0,6,32,7,0,0,72,12,31,157,77,39,51,53,10,35,11,15,10,3,7,0,32,17,74,45,0,14,23,64,1,9,91,48,0,23,26,10,0,97,72,2,29,131,103,85,168,14,74,0,0,0,0,2,23,0,2,2,0,5,1,3,1,3,18,5,5,34,7,0,125,23,20,65,36,149,41,69,28,12,28,8,97,12,37,7,22,42,57,45,18,19,61,0,0,12,34,0,0,52,45,0,1,100,54,20,1,146,152,118,173,50,43,87,155,97,70,53,118,5,63,0,0,0,0,0,0,3,18,16,10,4,28,5,112,4,0,10,85,5,1,73,104,2,0,35,118,29,21,1,57,40,22,5,41,0,0,36,46,1,13,9,66,32,0,79,96,1,42,132,10,27,0,0,0,4,0,13,20,14,8,0,64,48,1,0,60,23,1,66,172,76,41,184,7,37,8,0,128,47,22,0,5,0,4,78,10,0,50,52,1,3,110,34,0,26,119,66,6,54,49,164,168,76,92,46,116,81,3,127,4,41,162,104,24,158,25,125,109,8,100,51,1,106,36,15,23,0,0,0,0,0,11,0,6,9,0,46,12,1,5,76,1,0,68,87,21,8,32,7,96,7,22,8,2,0,0,5,10,142,128,13,8,171,71,0,112,58,22,0,102,156,41,66,44,165,14,40,22,11,23,49,6,43,82,0,8,79,30,0,88,98,21,14,4,12,1,0,0,0,0,4,7,0,54,0,0,2,120,96,52,44,22,14,32,13,23,2,0,22,19,22,25,41,121,14,27,37,106,190,74,6,0,6,0,0,16,61,0,0,22,21,0,19,86,62,5,32,110,15,2,7,110,24,136,28,39,114,83,9,44,132,104,86,160,59,189,70,94,62,48,23,21,26,43,58,82,71,145,170,153,118,37,30,86,96,0,90,64,32,20,50,130,31,52,63,27,55,53,19,64,36,81,54,29,1,34,100,41,5,163,104,50,80,51,185,89,2,44,5,107,8,4,72,69,2,137,82,101,111

Sequence (1440 aa):
ALVIAVYGKGGIGKSTTSSNLSAAFSKLGKKVLQIGCDPKHDSTFTLTHKMVPTVIDILEEVDFHSEELRPQDFMFEGFNGVQCVESGGPPAGTGCGGYVTGQTVKLLKEHHLLEDTDVVIFDVLGDVVCGGFAAPLQHANYCLIVTANDFDSIFAMNRIVAAINAKAKNYKVRLGGVIANRSAELDQIEKFNEKTGLKTMAHFRNVDAIRRSRLKKCTIFEMDPEEEGVLEVQNEYLSLAKKMIDNVEPLEAEPLKDREIFDLLGFGALVIAVYGKGGIGKSTTSSNLSAAFSKLGKKVLQIGCDPKHDSTFTLTHKMVPTVIDILEEVDFHSEELRPQDFMFEGFNGVQCVESGGPPAGTGCGGYVTGQTVKLLKEHHLLEDTDVVIFDVLGDVVCGGFAAPLQHANYCLIVTANDFDSIFAMNRIVAAINAKAKNYKVRLGGVIANRSAELDQIEKFNEKTGLKTMAHFRNVDAIRRSRLKKCTIFEMDPEEEGVLEEVQNEYLSLAKKMIDNVEPLEAEPLKDREIFDLLGFLGSPEFMSGSTLLKETGPREVFCGLTSIVWLHRRMPDAFFLVVGSRTCAHLIQSAAGVMIFAEPRFGTAILEERDLAGLADAHEELDRVVKSLLKRRPEIRTLFLVGSCPSEVIKIDLSRAAERLSSQFNGQVRILNYSGSGIETTFTQGEDGALKALVPLMPSSQEEQLLLAGTLANPVEDRLKTIFNRLGIQKVESFPPRESTKLPAIGPGTKVLLAQPYLTDTARELKDRGAEILQAPFPLGVEGSQLWIEAAANAFKIKKTLVDATLEPLITRAHKALKPYVEQLSGKKLFLLPESQLEIPLARFLSNECGMKLIEVGVPYLNREMMGPELDLLPQNTRIVEGQHVEKQLDRVREHHPDLVVCGMGLANPLEAEGISTKWSIEMVFSPIHGIDQASDLAELFARPLHRQNLLNMELTLWTYEGPPHIGAMRIATSMKGLHYVLHAPQGDDTYADLLFTMIERRGSRPPVTYTTFQARDLGGDTAELVKGHIFEAVERFKPEALLVGESCTAELIQDQPGSLAKGMGLNIPIVSLELPAYSKKENWGASETFYQLIRGLLKEIQSWQEEGRRPRVNLLGPSLLGFRCRDDVLEIQKILGENGIDINVIAPLGASPSDLMRLPKADANVCLYPEIAESTCLWLERNFKTPFTKVVPIGVKATQDFLEELYELLGMEVSNSDDQSKLPWYSKSVDSNYLTGKRVFIFGDGTHVLAAARIANEELGFEVVGIGTYSREMARKVRAAATELGLEALITNDYLEVEESIKECAPELVLGTQMERHSAKRLGIPCAVISTPMHVQDVPARYSPQMGWEGANVIFDDWVHPLMMGLEEHLIGMFRHDFEFTDGHQSHLGHLIHWTSEGESELAKIPFFVRGKVRRNTEKYARQAGCREIDGETLLDAKAHF

Foldseek 3Di:
DAEEEEEFAAPLCLLLLQQLLQLLLLVVVFAEEEEELDQVQLRHLQFAVDRADAPVVLCVVVVNPLVVDACVSAWDAGHNGHIYHYLHADDPPDDDSLVSLQVSLVSCVVNVVLPPTGYYYYRAGHDCPDCSRVNSLQSHQEYEYEAEQDQPGVLSVLVVQQVSVVVVVPHNYFYQAYEYEQYPDCVQVVLQCVQWFGHYLFHYHNDVLSVVSSVSSHHLVPGDPPPPPSVVVSVRSNSSSVCSVPPTDGTRTDGDDPVVSVVSDDD/DQAEEEEAFAAPLCLLQLLQLLLLLLLVVVFAEEEEELDQVQLRHLQFAVDRADAPVRQCVVVVVDPVPDDDCNQWDAGHNRYIYHYLHADPPPDDDSLQSSQVSLVSCVVVVVSPPGRYYYYRAGHDPPDPSRCNSLQPHQEYEYEAEQDQSRVLSVLVVQQVNVVSVVPHNYFYQAYEYEQYDDCVLPVLQCVQWQGHYLFHYHNDVLSVVSSVSSHHLVPDDCPPPPSVVVSVRSNSSSVCSVPPTDGTRTDGDDPVVSVVRDDD/DDDWDDDLLAIEAADDADDDFDFLLQVCLVVCQLAVLEAEEEEEAVVSQCVNCVPNVVDDDPAHRYGYPHDDPCNVVVVDPPLVSVLVVVVVNCVRVVSRAEYEYEYEPHCPVVVDPVQVSQVVVCVVPVVGYRYWYFYRYRVVGTHQLSVLRVLLGLLVVAAADQDAAEEEEDDFDPVLQVVVQVLLVLLVRPHYDYPPHSHSVDHHHAAANYEYQYQFLNNPSNLVSRVVRHYHYFAAAHQFAQVRVLRSSVSVCVVVVRDPVSSCVSCVVLQVVLLVLQVVLLVLQAAFEEAEAAYGSCQLQLQLLSCVRSHYHYDEGEHQDDPCVRCVNSSNSRDRHHHYYHHDHPVVSVVSCVVVLTQEYAEAPVCQVVCVVVVRFYQDNCVVSVDNRGHHNNNSVSSCSRSVSSVVVVVVD/DDDAPDFQFAFLVLLLLFLQQLAPLEAEEEEEAAPPLVSQCLCCPQVVDPDTRRYHYLHDDPVCVVDDSLVSSVVSLVVSCVPVVGQEYEYYYDQVVVVVPSQSQVVSVVNPDPHHGQYDDGNRVPDGHLVSNQRNVQRLLCSLAVVHVVCVVVVAFAEEEEPDQTRLFFLSVQQVVQVQVVCVVVRYHYQYYPDRYHGSVSSNCRLVHLAYEHQHCSRPVSVNVVCCVGNVHYYFDQHFFAQVSVQVSVVRVCVSNVHDHRDRPVAVQQVVLVDPQLVVQAAQEEAEEAALNLQLSVLCCCVPRRNYQYQYGEYQHPVNPVVRQVSQVVSVHGYDHHRHLVVVLVRCLQQLGQEYEYAPSVVVSCVVSLHQYAYRYDPHGNVSSDPDNAASGDRVNSVNVSCGRCVSHAGDVLLVVCLVDAPDPFSHQSDRCVVPDRVAEDPQRVVLLVSPRPSCSSNLVNQLVVQCVVDVHDHGHNVSSVVSVVVD

Nearest PDB structures (foldseek):
  2ynm-assembly1_D-2  TM=1.002E+00  e=5.251E-99  Prochlorococcus marinus
  3aek-assembly1_D  TM=9.652E-01  e=7.756E-56  Rhodobacter capsulatus
  3aet-assembly1_D  TM=9.416E-01  e=1.382E-54  Rhodobacter capsulatus
  3aeu-assembly1_B  TM=9.498E-01  e=6.720E-54  Rhodobacter capsulatus
  3aeu-assembly1_D  TM=9.525E-01  e=2.606E-53  Rhodobacter capsulatus

CATH classification: 3.40.50.300

Organism: Prochlorococcus marinus (strain SARG / CCMP1375 / SS120) (NCBI:txid167539)